Protein AF-0000000070461825 (afdb_homodimer)

pLDDT: mean 75.68, std 25.92, range [14.1, 98.44]

Foldseek 3Di:
DDPDDDDDPDDCVDDDDPDVDDDPPDDDPDDDDDDDDDDDDDDPDPPDDDDDDDPDDDDPDDDDDDDDDDDPDDDPDDDPPDPPPPPPDDPPPPQDVVLLVQLLVLLLCCLQPVPDDNCVSNVVRPPDDLVVNLVDADDLVSLQVVLQCLQPRGDLSSLLSVVLCCCASQVALVSLQVVVVLVVVPPDPPDDPVSVVSVVVLVVLVVQLVVLVVVQVCCVPPVPPNVVSVVSNVVSVVVNVVRNDTSVLVVLVSQQVSQLVPFHDHDPDTHHSLRSLLVSLVSLVVSLVVLVVPDDDCVPPVSSVCSSVSSVVVSVVSLVSNLVQLDLVQKDKDKDAPVPQDPVQLVLCQVFFDFDHDDDPVSVNCQDPPQPQKIKMFMAGNSGRNYGQKMWIKGFAQDADQAVCCRVPPDSPALDATAEIEGEGITGSGPSNPPRQNVLSHLVVVVVCLQPPPVPDHSHDYHHQWYKYWFFQQAQLVVLLVLLCQVVDPDPVSCVVVVDPDLADPVQFVLQLVVCQVPVVLLVDDDNVVSVPDTSSVSVSSNSVCLQPDLVNLVDQDDPSCVLSLLLSVCCQQQPDDDPQARPGPVSRSLQLSQWAFEEKHDQRDSPSSRCNRRNNIITMTIHNPVGRVVSNVCCVVRNSPDGHYHPRYDPVSPD/DDDDDPCPPDDPPPDDDDDPPPPVPPPDDDDDDDDDDDPDPPDPPDPPPDDDDPDDDDDDDDDDDDDDPDDPPPDPDPDPPPPPPPPPDPPPPPQDVVLLVQLLVLLVCCLQPVPDDPCVSNVVRPPDDLVVNLVDADDLVSLQVVLQCCQPRGDLSSLLSVVLCCCASQVALVSLQVVVVLPVVPPDPDDDPVSVVSVVVLVVLVVQLVVLVVVQVCCVPPVPPNVVSVVSNVVSVVVNVVRNDTSVLVVLVSQQVSQLVPFHDHDPDTHHSLRSLLVSLVSLVVSLVVLVVVDDDCVPPVSSVCSSVSSVVVSVVSLVSNLVQLDLVQKDKDKDAPVPQDPVQLVLCQVFFDFDHDDDPVSVNCQDPPQPQKIKMFMAGNSGRNYGQKMWIKGFAQDADQAVCCRVPPDRPALDATAEIEGEGITGSGPSNPPRQNVLSHLVVVVVCLQPPPVPDHSHDYHHQWYKYWFFQFAQLVVLLVLLCQVQDPDPVSCVVVVDPDLADPVQFVLQLVVCLVPVVLLVDDDSVVSVPDTSSVSVSSNSVCLQPDLVNLVDQDDPSCVLSLLLSVCCQQQPDDDPQARPGPVSRSLQLSQWAFEEKHDQRDSDSSRCNRRNNIITMTIHNPVGRVVSNVCCVVRNSPDGHYHPRYDCVSPD

Secondary structure (DSSP, 8-state):
-----------------GGG-S------------------------------------------------------------------------HHHHHHHHHHHHHHHHHHH--S-HHHHHHTSTT--HHHHTTSPPPHHHHHHHHHHHHHT--HHHHHHHHHHHHHHHSHHHHHHHHHHHHTTS----S-THHHHHHHHHHHHHHHHHHHHHHHHHHHHH-TTHHHHHHHHHHHHHHHHHHHS-HHHHHHHHHHHHHHHSPEEETTEEE-HHHHHHHHHHHHHHHHHHHHHS---TTT-HHHHHHHHHHHHHHHHHHHHHHHHT-GGGEEEEE-BTTTS-HHHHHHHHHH--SS---SHHHHHTTSBTSTTEEEEEEEETTEEEEEEEEEEEEEESS---SHHHHHT--TTS--B--EEEEEEEEES-GGGTTS--HHHHHHHHHHHHHHS---SSS-BS---EEEE-B--TTHHHHHHHHHHHHH-S-HHHHHHT----SS-HHHHHHHHHHHHH-GGGGT-S-HHHHHTS-HHHHHHHHHHHHHH-HHHHHSPPPGGGHHHHHHHHHIIIII-EETTEESSHHHHHHHHTT-EEEEEETTS--SHHHHHHHTT-EEEEE--TTTHHHHHHHHHHHGGGSPPB-TT--GGGG-/----------------------------------------------------------------------------------------------HHHHHHHHHHHHHHHHHHH--S-HHHHHHTSTT--HHHHTTSPPPHHHHHHHHHHHHHT--HHHHHHHHHHHHHHHSHHHHHHHHHHHHTTS----S-THHHHHHHHHHHHHHHHHHHHHHHHHHHHH-TTHHHHHHHHHHHHHHHHHHHS-HHHHHHHHHHHHHHHSPEEETTEEE-HHHHHHHHHHHHHHHHHHHHHS---TTT-HHHHHHHHHHHHHHHHHHHHHHHHT-GGGEEEEE-BTTTS-HHHHHHHHHH--SS---SHHHHHTTSBTSTTEEEEEEEETTEEEEEEEEEEEEEESS---SHHHHHT--TTS--B--EEEEEEEEES-GGGTTS--HHHHHHHHHHHHHHS---SSS-BS---EEEE-B--TTHHHHHHHHHHHHH-S-HHHHHHT----S--HHHHHHHHHHHHH-GGGGT-S-HHHHHTS-HHHHHHHHHHHHHH-HHHHHSPPPGGGHHHHHHHHHIIIII-EETTEESSHHHHHHHHTT-EEEEEETTS--SHHHHHHHTT-EEEEE--TTTHHHHHHHHHHHGGGSPPB-TT--GGGG-

InterPro domains:
  IPR007956 Malonyl-CoA decarboxylase, C-terminal [PF05292] (329-624)
  IPR038351 Malonyl-CoA decarboxylase, N-terminal domain superfamily [G3DSA:1.20.140.90] (115-327)
  IPR038917 Malonyl-CoA decarboxylase [PTHR28641] (127-640)
  IPR042303 Malonyl-CoA decarboxylase, C-terminal catalytic domain superfamily [G3DSA:3.40.630.150] (329-652)

Solvent-accessible surface area (backbone atoms only — not comparable to full-atom values): 74611 Å² total; per-residue (Å²): 140,82,90,76,93,85,81,90,76,81,74,91,77,75,78,80,73,48,57,80,63,74,86,73,75,80,75,79,80,79,76,86,81,85,89,83,89,82,88,87,79,88,73,88,78,82,76,86,83,82,85,86,80,87,79,81,76,84,78,83,80,87,80,82,87,78,84,86,79,80,76,84,78,74,84,71,77,75,81,74,81,77,79,73,79,73,77,75,73,80,75,79,76,75,54,62,45,56,43,53,54,47,50,52,52,33,50,52,47,37,29,73,68,54,84,52,53,74,65,63,48,49,64,79,45,85,85,71,49,61,72,56,53,69,72,46,80,77,51,61,68,56,50,50,51,51,50,44,42,54,73,72,66,44,53,72,67,26,49,50,43,47,50,46,49,42,48,69,66,24,31,29,39,60,45,41,20,50,50,42,40,60,44,69,50,55,86,74,82,70,82,62,80,65,42,69,45,27,42,48,49,52,51,49,44,52,48,49,36,53,50,25,51,50,46,38,60,49,34,53,72,69,74,67,64,49,65,57,31,52,50,46,32,57,49,31,52,53,50,40,55,60,48,68,45,40,45,38,58,57,50,50,51,48,41,28,29,47,17,61,75,49,57,41,77,49,91,95,40,69,37,37,15,64,56,46,52,30,51,49,44,37,52,47,55,53,48,43,59,53,49,66,68,49,85,64,56,56,89,79,38,53,65,71,42,46,43,50,58,50,50,51,52,48,48,55,54,48,50,55,52,51,45,63,71,57,32,71,62,42,47,44,81,41,78,45,31,65,92,74,49,54,65,69,50,53,50,49,50,41,74,30,34,69,80,68,67,48,89,44,71,68,58,48,47,63,43,14,26,81,35,51,52,22,35,25,36,30,31,23,38,75,92,37,75,76,46,60,46,34,40,38,34,33,41,50,28,70,54,86,69,60,30,52,63,64,67,71,59,58,69,67,82,56,66,47,67,26,30,17,38,32,42,56,37,77,29,59,52,44,74,38,48,65,89,50,85,57,60,57,58,47,55,56,50,48,53,50,48,51,56,62,45,63,57,63,84,61,65,39,51,55,69,49,80,39,40,32,29,44,37,73,42,72,52,47,39,61,50,49,42,56,54,39,52,48,70,60,41,86,50,64,65,63,40,58,71,56,72,58,80,76,88,69,53,74,67,50,28,52,50,44,44,52,50,36,68,77,39,30,60,77,39,68,36,92,49,68,70,65,54,72,76,46,50,27,59,51,45,52,40,36,27,48,48,32,36,70,75,33,73,66,46,45,72,49,77,81,59,75,86,47,45,70,60,52,51,27,54,47,44,39,46,58,59,69,37,63,49,96,48,26,34,52,38,65,61,56,32,50,43,35,49,53,8,28,20,50,18,34,78,23,78,66,11,35,74,48,58,68,39,28,43,17,32,66,7,36,23,34,28,37,30,49,48,81,92,41,23,66,36,39,20,51,46,22,71,70,54,23,40,79,66,71,52,71,33,91,69,36,67,68,71,41,77,104,137,92,77,92,75,86,75,76,78,79,85,81,82,81,86,68,86,45,62,78,66,67,86,69,75,79,76,80,74,84,76,86,79,86,78,87,81,82,83,74,85,77,82,81,84,81,81,80,82,81,82,87,81,78,84,81,85,82,75,88,80,81,83,78,88,77,85,80,84,75,77,83,75,79,75,79,74,76,78,78,76,77,77,70,79,71,76,75,74,80,75,79,77,75,54,61,47,53,44,53,55,47,48,52,50,34,49,51,47,38,30,72,66,54,85,53,53,74,65,65,48,50,64,80,44,83,85,72,49,63,72,58,54,70,74,48,78,78,52,62,67,57,49,50,50,51,50,44,41,56,72,72,68,44,52,73,68,25,49,50,44,48,51,47,48,42,48,69,66,24,30,30,39,60,46,42,19,50,53,42,37,61,43,68,52,58,84,74,80,70,84,62,80,65,41,68,45,26,45,49,49,52,52,46,45,52,48,48,35,53,50,24,52,49,46,38,59,49,33,53,72,71,72,66,63,49,66,56,32,53,51,45,31,57,48,30,52,53,50,42,56,60,48,68,44,42,44,38,58,59,51,50,51,47,41,28,30,47,17,62,75,49,56,42,75,48,91,94,39,70,36,37,15,64,55,46,52,30,51,50,44,36,50,45,55,52,48,43,58,53,47,66,68,49,84,63,57,58,88,78,37,53,65,69,42,46,42,50,58,51,51,50,51,50,48,56,53,46,50,55,53,49,45,64,70,57,33,70,62,41,47,43,82,41,76,45,32,64,91,75,50,56,67,69,48,52,50,50,50,40,73,31,35,71,82,69,67,46,89,43,69,68,57,47,48,63,43,14,26,81,33,54,54,21,35,26,37,29,32,23,38,75,92,36,75,78,48,60,46,33,40,39,35,32,42,50,27,69,55,86,69,58,32,51,62,64,65,71,59,58,68,67,82,55,65,46,67,27,30,18,39,32,42,57,36,76,30,60,52,44,74,40,48,66,91,50,84,57,60,58,55,49,53,57,49,48,53,51,47,51,55,64,46,60,55,62,84,63,66,41,53,55,68,48,79,39,41,32,29,44,36,72,43,71,54,48,40,62,51,49,43,55,53,39,53,46,70,60,42,85,49,62,67,61,42,58,72,57,71,57,80,77,88,67,53,73,68,50,27,52,49,44,43,52,50,37,67,75,40,32,59,76,38,68,36,92,48,66,70,66,54,72,76,45,51,28,58,51,43,52,39,37,28,48,49,31,37,69,74,32,72,66,46,46,70,49,75,81,62,74,86,49,44,68,60,53,50,26,53,48,43,38,45,59,61,69,39,63,47,96,48,26,34,53,37,65,61,55,31,51,44,35,50,53,9,28,20,51,18,33,78,24,81,68,11,36,75,49,57,66,39,27,44,18,32,68,7,36,24,34,29,39,30,50,47,80,91,41,23,64,36,38,20,50,47,22,72,70,55,23,41,77,66,72,53,70,32,91,68,34,65,68,70,42,78,105

Structure (mmCIF, N/CA/C/O backbone):
data_AF-0000000070461825-model_v1
#
loop_
_entity.id
_entity.type
_entity.pdbx_description
1 polymer 'Malonyl-CoA decarboxylase C-terminal domain-containing protein'
#
loop_
_atom_site.group_PDB
_atom_site.id
_atom_site.type_symbol
_atom_site.label_atom_id
_atom_site.label_alt_id
_atom_site.label_comp_id
_atom_site.label_asym_id
_atom_site.label_entity_id
_atom_site.label_seq_id
_atom_site.pdbx_PDB_ins_code
_atom_site.Cartn_x
_atom_site.Cartn_y
_atom_site.Cartn_z
_atom_site.occupancy
_atom_site.B_iso_or_equiv
_atom_site.auth_seq_id
_atom_site.auth_comp_id
_atom_site.auth_asym_id
_atom_site.auth_atom_id
_atom_site.pdbx_PDB_model_num
ATOM 1 N N . MET A 1 1 ? -54.438 -31.953 8.93 1 18.8 1 MET A N 1
ATOM 2 C CA . MET A 1 1 ? -54.906 -31.188 7.77 1 18.8 1 MET A CA 1
ATOM 3 C C . MET A 1 1 ? -53.906 -30.094 7.426 1 18.8 1 MET A C 1
ATOM 5 O O . MET A 1 1 ? -53.469 -29.328 8.305 1 18.8 1 MET A O 1
ATOM 9 N N . ASP A 1 2 ? -53.188 -30.125 6.23 1 19.97 2 ASP A N 1
ATOM 10 C CA . ASP A 1 2 ? -51.938 -30.312 5.527 1 19.97 2 ASP A CA 1
ATOM 11 C C . ASP A 1 2 ? -51.438 -28.984 4.941 1 19.97 2 ASP A C 1
ATOM 13 O O . ASP A 1 2 ? -52.094 -28.406 4.066 1 19.97 2 ASP A O 1
ATOM 17 N N . PRO A 1 3 ? -51.094 -28.016 5.887 1 20.28 3 PRO A N 1
ATOM 18 C CA . PRO A 1 3 ? -50.625 -26.625 5.891 1 20.28 3 PRO A CA 1
ATOM 19 C C . PRO A 1 3 ? -49.594 -26.344 4.785 1 20.28 3 PRO A C 1
ATOM 21 O O . PRO A 1 3 ? -48.438 -26.75 4.891 1 20.28 3 PRO A O 1
ATOM 24 N N . LYS A 1 4 ? -49.938 -26.203 3.48 1 18.14 4 LYS A N 1
ATOM 25 C CA . LYS A 1 4 ? -49.875 -26.234 2.023 1 18.14 4 LYS A CA 1
ATOM 26 C C . LYS A 1 4 ? -48.812 -25.25 1.505 1 18.14 4 LYS A C 1
ATOM 28 O O . LYS A 1 4 ? -48.406 -24.344 2.229 1 18.14 4 LYS A O 1
ATOM 33 N N . ARG A 1 5 ? -49.062 -24.453 0.241 1 17.14 5 ARG A N 1
ATOM 34 C CA . ARG A 1 5 ? -48.469 -24.516 -1.097 1 17.14 5 ARG A CA 1
ATOM 35 C C . ARG A 1 5 ? -47.438 -23.438 -1.289 1 17.14 5 ARG A C 1
ATOM 37 O O . ARG A 1 5 ? -47.25 -22.562 -0.439 1 17.14 5 ARG A O 1
ATOM 44 N N . LEU A 1 6 ? -47.5 -22.547 -2.516 1 16.53 6 LEU A N 1
ATOM 45 C CA . LEU A 1 6 ? -46.906 -22.312 -3.82 1 16.53 6 LEU A CA 1
ATOM 46 C C . LEU A 1 6 ? -46.062 -21.047 -3.801 1 16.53 6 LEU A C 1
ATOM 48 O O . LEU A 1 6 ? -44.875 -21.062 -4.203 1 16.53 6 LEU A O 1
ATOM 52 N N . LEU A 1 7 ? -46.531 -19.781 -4.285 1 16.67 7 LEU A N 1
ATOM 53 C CA . LEU A 1 7 ? -46.312 -19.266 -5.629 1 16.67 7 LEU A CA 1
ATOM 54 C C . LEU A 1 7 ? -45.188 -18.219 -5.629 1 16.67 7 LEU A C 1
ATOM 56 O O . LEU A 1 7 ? -44.312 -18.25 -6.477 1 16.67 7 LEU A O 1
ATOM 60 N N . LEU A 1 8 ? -45.344 -16.922 -5.129 1 17.31 8 LEU A N 1
ATOM 61 C CA . LEU A 1 8 ? -45.406 -15.656 -5.867 1 17.31 8 LEU A CA 1
ATOM 62 C C . LEU A 1 8 ? -44.062 -14.969 -5.91 1 17.31 8 LEU A C 1
ATOM 64 O O . LEU A 1 8 ? -43.5 -14.625 -4.863 1 17.31 8 LEU A O 1
ATOM 68 N N . LEU A 1 9 ? -43.25 -15.102 -7.016 1 18.48 9 LEU A N 1
ATOM 69 C CA . LEU A 1 9 ? -41.938 -14.836 -7.574 1 18.48 9 LEU A CA 1
ATOM 70 C C . LEU A 1 9 ? -41.688 -13.336 -7.719 1 18.48 9 LEU A C 1
ATOM 72 O O . LEU A 1 9 ? -40.625 -12.906 -8.195 1 18.48 9 LEU A O 1
ATOM 76 N N . HIS A 1 10 ? -42.5 -12.344 -7.371 1 16.84 10 HIS A N 1
ATOM 77 C CA . HIS A 1 10 ? -42.5 -11.188 -8.258 1 16.84 10 HIS A CA 1
ATOM 78 C C . HIS A 1 10 ? -41.125 -10.57 -8.367 1 16.84 10 HIS A C 1
ATOM 80 O O . HIS A 1 10 ? -40.281 -10.75 -7.484 1 16.84 10 HIS A O 1
ATOM 86 N N . PRO A 1 11 ? -40.844 -9.555 -9.555 1 19.19 11 PRO A N 1
ATOM 87 C CA . PRO A 1 11 ? -39.938 -8.969 -10.531 1 19.19 11 PRO A CA 1
ATOM 88 C C . PRO A 1 11 ? -39.031 -7.875 -9.922 1 19.19 11 PRO A C 1
ATOM 90 O O . PRO A 1 11 ? -38.375 -7.152 -10.648 1 19.19 11 PRO A O 1
ATOM 93 N N . HIS A 1 12 ? -38.938 -7.684 -8.75 1 17.36 12 HIS A N 1
ATOM 94 C CA . HIS A 1 12 ? -38.438 -6.367 -8.367 1 17.36 12 HIS A CA 1
ATOM 95 C C . HIS A 1 12 ? -37 -6.141 -8.891 1 17.36 12 HIS A C 1
ATOM 97 O O . HIS A 1 12 ? -36.062 -6.711 -8.359 1 17.36 12 HIS A O 1
ATOM 103 N N . SER A 1 13 ? -36.75 -5.848 -10.336 1 17.33 13 SER A N 1
ATOM 104 C CA . SER A 1 13 ? -35.844 -5.516 -11.43 1 17.33 13 SER A CA 1
ATOM 105 C C . SER A 1 13 ? -35.062 -4.25 -11.133 1 17.33 13 SER A C 1
ATOM 107 O O . SER A 1 13 ? -35.375 -3.174 -11.641 1 17.33 13 SER A O 1
ATOM 109 N N . GLN A 1 14 ? -34.688 -3.996 -9.977 1 17.2 14 GLN A N 1
ATOM 110 C CA . GLN A 1 14 ? -34.25 -2.68 -9.531 1 17.2 14 GLN A CA 1
ATOM 111 C C . GLN A 1 14 ? -33.062 -2.184 -10.367 1 17.2 14 GLN A C 1
ATOM 113 O O . GLN A 1 14 ? -32.281 -2.986 -10.891 1 17.2 14 GLN A O 1
ATOM 118 N N . ARG A 1 15 ? -32.812 -0.763 -10.508 1 16.83 15 ARG A N 1
ATOM 119 C CA . ARG A 1 15 ? -32.312 0.4 -11.242 1 16.83 15 ARG A CA 1
ATOM 120 C C . ARG A 1 15 ? -30.797 0.495 -11.164 1 16.83 15 ARG A C 1
ATOM 122 O O . ARG A 1 15 ? -30.25 0.743 -10.094 1 16.83 15 ARG A O 1
ATOM 129 N N . ARG A 1 16 ? -29.969 -0.234 -12.062 1 16.91 16 ARG A N 1
ATOM 130 C CA . ARG A 1 16 ? -28.641 -0.711 -12.445 1 16.91 16 ARG A CA 1
ATOM 131 C C . ARG A 1 16 ? -27.672 0.45 -12.617 1 16.91 16 ARG A C 1
ATOM 133 O O . ARG A 1 16 ? -26.609 0.476 -11.992 1 16.91 16 ARG A O 1
ATOM 140 N N . LEU A 1 17 ? -27.406 0.872 -13.938 1 18.5 17 LEU A N 1
ATOM 141 C CA . LEU A 1 17 ? -26.391 0.966 -14.977 1 18.5 17 LEU A CA 1
ATOM 142 C C . LEU A 1 17 ? -26 2.42 -15.227 1 18.5 17 LEU A C 1
ATOM 144 O O . LEU A 1 17 ? -25.234 2.711 -16.141 1 18.5 17 LEU A O 1
ATOM 148 N N . GLY A 1 18 ? -26.375 3.465 -14.688 1 19.19 18 GLY A N 1
ATOM 149 C CA . GLY A 1 18 ? -26.562 4.617 -15.562 1 19.19 18 GLY A CA 1
ATOM 150 C C . GLY A 1 18 ? -25.25 5.156 -16.125 1 19.19 18 GLY A C 1
ATOM 151 O O . GLY A 1 18 ? -25.188 5.543 -17.297 1 19.19 18 GLY A O 1
ATOM 152 N N . VAL A 1 19 ? -24.172 5.508 -15.383 1 19.25 19 VAL A N 1
ATOM 153 C CA . VAL A 1 19 ? -23.5 6.715 -15.828 1 19.25 19 VAL A CA 1
ATOM 154 C C . VAL A 1 19 ? -22.516 6.367 -16.953 1 19.25 19 VAL A C 1
ATOM 156 O O . VAL A 1 19 ? -21.875 7.254 -17.516 1 19.25 19 VAL A O 1
ATOM 159 N N . VAL A 1 20 ? -22.156 5.102 -17.266 1 20.88 20 VAL A N 1
ATOM 160 C CA . VAL A 1 20 ? -21.109 4.863 -18.266 1 20.88 20 VAL A CA 1
ATOM 161 C C . VAL A 1 20 ? -21.625 5.273 -19.641 1 20.88 20 VAL A C 1
ATOM 163 O O . VAL A 1 20 ? -21.031 4.91 -20.656 1 20.88 20 VAL A O 1
ATOM 166 N N . ILE A 1 21 ? -22.703 5.945 -19.844 1 20.19 21 ILE A N 1
ATOM 167 C CA . ILE A 1 21 ? -23.422 5.723 -21.094 1 20.19 21 ILE A CA 1
ATOM 168 C C . ILE A 1 21 ? -22.609 6.242 -22.266 1 20.19 21 ILE A C 1
ATOM 170 O O . ILE A 1 21 ? -22.516 5.586 -23.312 1 20.19 21 ILE A O 1
ATOM 174 N N . LYS A 1 22 ? -22.172 7.516 -22.344 1 18.56 22 LYS A N 1
ATOM 175 C CA . LYS A 1 22 ? -22.562 8.18 -23.594 1 18.56 22 LYS A CA 1
ATOM 176 C C . LYS A 1 22 ? -21.656 7.766 -24.734 1 18.56 22 LYS A C 1
ATOM 178 O O . LYS A 1 22 ? -22.125 7.512 -25.844 1 18.56 22 LYS A O 1
ATOM 183 N N . HIS A 1 23 ? -20.297 8.102 -24.844 1 18.09 23 HIS A N 1
ATOM 184 C CA . HIS A 1 23 ? -19.781 8.648 -26.094 1 18.09 23 HIS A CA 1
ATOM 185 C C . HIS A 1 23 ? -19.391 7.539 -27.062 1 18.09 23 HIS A C 1
ATOM 187 O O . HIS A 1 23 ? -18.281 6.992 -26.969 1 18.09 23 HIS A O 1
ATOM 193 N N . LEU A 1 24 ? -20.219 6.555 -27.312 1 18.52 24 LEU A N 1
ATOM 194 C CA . LEU A 1 24 ? -19.859 5.512 -28.266 1 18.52 24 LEU A CA 1
ATOM 195 C C . LEU A 1 24 ? -19.672 6.098 -29.672 1 18.52 24 LEU A C 1
ATOM 197 O O . LEU A 1 24 ? -20.656 6.387 -30.359 1 18.52 24 LEU A O 1
ATOM 201 N N . CYS A 1 25 ? -18.859 7.176 -29.797 1 17.88 25 CYS A N 1
ATOM 202 C CA . CYS A 1 25 ? -18.875 7.695 -31.156 1 17.88 25 CYS A CA 1
ATOM 203 C C . CYS A 1 25 ? -18.406 6.637 -32.156 1 17.88 25 CYS A C 1
ATOM 205 O O . CYS A 1 25 ? -17.484 5.867 -31.859 1 17.88 25 CYS A O 1
ATOM 207 N N . PHE A 1 26 ? -19.172 6.34 -33.188 1 17.94 26 PHE A N 1
ATOM 208 C CA . PHE A 1 26 ? -19.25 5.414 -34.344 1 17.94 26 PHE A CA 1
ATOM 209 C C . PHE A 1 26 ? -18.109 5.648 -35.312 1 17.94 26 PHE A C 1
ATOM 211 O O . PHE A 1 26 ? -18.094 6.668 -36 1 17.94 26 PHE A O 1
ATOM 218 N N . PHE A 1 27 ? -16.844 5.379 -34.875 1 17.78 27 PHE A N 1
ATOM 219 C CA . PHE A 1 27 ? -15.875 5.625 -35.938 1 17.78 27 PHE A CA 1
ATOM 220 C C . PHE A 1 27 ? -16.156 4.73 -37.156 1 17.78 27 PHE A C 1
ATOM 222 O O . PHE A 1 27 ? -16.516 3.562 -37 1 17.78 27 PHE A O 1
ATOM 229 N N . PRO A 1 28 ? -16.438 5.285 -38.25 1 17.19 28 PRO A N 1
ATOM 230 C CA . PRO A 1 28 ? -16.688 4.59 -39.5 1 17.19 28 PRO A CA 1
ATOM 231 C C . PRO A 1 28 ? -15.477 3.768 -39.969 1 17.19 28 PRO A C 1
ATOM 233 O O . PRO A 1 28 ? -14.336 4.102 -39.656 1 17.19 28 PRO A O 1
ATOM 236 N N . LEU A 1 29 ? -15.617 2.449 -40.125 1 16.81 29 LEU A N 1
ATOM 237 C CA . LEU A 1 29 ? -14.836 1.3 -40.562 1 16.81 29 LEU A CA 1
ATOM 238 C C . LEU A 1 29 ? -14.273 1.522 -41.969 1 16.81 29 LEU A C 1
ATOM 240 O O . LEU A 1 29 ? -15.016 1.456 -42.938 1 16.81 29 LEU A O 1
ATOM 244 N N . SER A 1 30 ? -13.531 2.607 -42.188 1 16.61 30 SER A N 1
ATOM 245 C CA . SER A 1 30 ? -13.273 2.51 -43.625 1 16.61 30 SER A CA 1
ATOM 246 C C . SER A 1 30 ? -12.422 1.286 -43.938 1 16.61 30 SER A C 1
ATOM 248 O O . SER A 1 30 ? -11.68 0.795 -43.094 1 16.61 30 SER A O 1
ATOM 250 N N . HIS A 1 31 ? -12.438 0.623 -45.188 1 16.12 31 HIS A N 1
ATOM 251 C CA . HIS A 1 31 ? -12.266 -0.608 -45.938 1 16.12 31 HIS A CA 1
ATOM 252 C C . HIS A 1 31 ? -10.789 -0.875 -46.219 1 16.12 31 HIS A C 1
ATOM 254 O O . HIS A 1 31 ? -10.406 -2.018 -46.5 1 16.12 31 HIS A O 1
ATOM 260 N N . HIS A 1 32 ? -9.766 -0.005 -46.25 1 16.94 32 HIS A N 1
ATOM 261 C CA . HIS A 1 32 ? -9.062 -0.322 -47.469 1 16.94 32 HIS A CA 1
ATOM 262 C C . HIS A 1 32 ? -8.25 -1.604 -47.344 1 16.94 32 HIS A C 1
ATOM 264 O O . HIS A 1 32 ? -7.879 -1.992 -46.219 1 16.94 32 HIS A O 1
ATOM 270 N N . ASP A 1 33 ? -7.613 -2.225 -48.438 1 15.76 33 ASP A N 1
ATOM 271 C CA . ASP A 1 33 ? -7.328 -3.459 -49.156 1 15.76 33 ASP A CA 1
ATOM 272 C C . ASP A 1 33 ? -5.973 -4.031 -48.75 1 15.76 33 ASP A C 1
ATOM 274 O O . ASP A 1 33 ? -5.836 -5.238 -48.562 1 15.76 33 ASP A O 1
ATOM 278 N N . HIS A 1 34 ? -4.758 -3.328 -48.812 1 16.48 34 HIS A N 1
ATOM 279 C CA . HIS A 1 34 ? -3.883 -3.979 -49.781 1 16.48 34 HIS A CA 1
ATOM 280 C C . HIS A 1 34 ? -3.152 -5.164 -49.156 1 16.48 34 HIS A C 1
ATOM 282 O O . HIS A 1 34 ? -3.082 -5.281 -47.938 1 16.48 34 HIS A O 1
ATOM 288 N N . HIS A 1 35 ? -1.81 -5.445 -49.594 1 16.3 35 HIS A N 1
ATOM 289 C CA . HIS A 1 35 ? -1.124 -6.547 -50.25 1 16.3 35 HIS A CA 1
ATOM 290 C C . HIS A 1 35 ? -0.319 -7.375 -49.25 1 16.3 35 HIS A C 1
ATOM 292 O O . HIS A 1 35 ? -0.085 -6.941 -48.125 1 16.3 35 HIS A O 1
ATOM 298 N N . HIS A 1 36 ? 0.952 -7.918 -49.594 1 16.06 36 HIS A N 1
ATOM 299 C CA . HIS A 1 36 ? 1.448 -9.258 -49.906 1 16.06 36 HIS A CA 1
ATOM 300 C C . HIS A 1 36 ? 2.328 -9.781 -48.781 1 16.06 36 HIS A C 1
ATOM 302 O O . HIS A 1 36 ? 2.129 -10.898 -48.281 1 16.06 36 HIS A O 1
ATOM 308 N N . GLN A 1 37 ? 3.656 -9.273 -48.469 1 16.58 37 GLN A N 1
ATOM 309 C CA . GLN A 1 37 ? 4.727 -10.211 -48.812 1 16.58 37 GLN A CA 1
ATOM 310 C C . GLN A 1 37 ? 5.094 -11.07 -47.594 1 16.58 37 GLN A C 1
ATOM 312 O O . GLN A 1 37 ? 4.867 -10.672 -46.469 1 16.58 37 GLN A O 1
ATOM 317 N N . GLU A 1 38 ? 6.008 -12.211 -47.688 1 15.72 38 GLU A N 1
ATOM 318 C CA . GLU A 1 38 ? 6.273 -13.617 -47.375 1 15.72 38 GLU A CA 1
ATOM 319 C C . GLU A 1 38 ? 7.215 -13.75 -46.188 1 15.72 38 GLU A C 1
ATOM 321 O O . GLU A 1 38 ? 7.137 -14.727 -45.438 1 15.72 38 GLU A O 1
ATOM 326 N N . LYS A 1 39 ? 8.188 -12.859 -45.781 1 17.55 39 LYS A N 1
ATOM 327 C CA . LYS A 1 39 ? 9.461 -13.562 -45.625 1 17.55 39 LYS A CA 1
ATOM 328 C C . LYS A 1 39 ? 9.484 -14.422 -44.375 1 17.55 39 LYS A C 1
ATOM 330 O O . LYS A 1 39 ? 8.789 -14.133 -43.406 1 17.55 39 LYS A O 1
ATOM 335 N N . LYS A 1 40 ? 10.578 -15.305 -44.156 1 16.81 40 LYS A N 1
ATOM 336 C CA . LYS A 1 40 ? 11.117 -16.625 -43.812 1 16.81 40 LYS A CA 1
ATOM 337 C C . LYS A 1 40 ? 11.5 -16.688 -42.344 1 16.81 40 LYS A C 1
ATOM 339 O O . LYS A 1 40 ? 11.867 -15.68 -41.75 1 16.81 40 LYS A O 1
ATOM 344 N N . ASN A 1 41 ? 11.453 -17.906 -41.688 1 15.12 41 ASN A N 1
ATOM 345 C CA . ASN A 1 41 ? 11.227 -18.703 -40.469 1 15.12 41 ASN A CA 1
ATOM 346 C C . ASN A 1 41 ? 12.484 -18.797 -39.625 1 15.12 41 ASN A C 1
ATOM 348 O O . ASN A 1 41 ? 12.445 -19.297 -38.5 1 15.12 41 ASN A O 1
ATOM 352 N N . TYR A 1 42 ? 13.852 -18.453 -39.875 1 16.56 42 TYR A N 1
ATOM 353 C CA . TYR A 1 42 ? 14.742 -19.547 -39.469 1 16.56 42 TYR A CA 1
ATOM 354 C C . TYR A 1 42 ? 15.047 -19.484 -38 1 16.56 42 TYR A C 1
ATOM 356 O O . TYR A 1 42 ? 15.25 -18.406 -37.438 1 16.56 42 TYR A O 1
ATOM 364 N N . PHE A 1 43 ? 14.812 -20.625 -37.094 1 16.14 43 PHE A N 1
ATOM 365 C CA . PHE A 1 43 ? 14.711 -21.047 -35.688 1 16.14 43 PHE A CA 1
ATOM 366 C C . PHE A 1 43 ? 16.094 -21.203 -35.062 1 16.14 43 PHE A C 1
ATOM 368 O O . PHE A 1 43 ? 16.219 -21.656 -33.938 1 16.14 43 PHE A O 1
ATOM 375 N N . LYS A 1 44 ? 17.25 -20.547 -35.25 1 17.19 44 LYS A N 1
ATOM 376 C CA . LYS A 1 44 ? 18.422 -21.266 -34.812 1 17.19 44 LYS A CA 1
ATOM 377 C C . LYS A 1 44 ? 18.484 -21.297 -33.281 1 17.19 44 LYS A C 1
ATOM 379 O O . LYS A 1 44 ? 18.328 -20.266 -32.625 1 17.19 44 LYS A O 1
ATOM 384 N N . LYS A 1 45 ? 18.5 -22.516 -32.531 1 16.91 45 LYS A N 1
ATOM 385 C CA . LYS A 1 45 ? 18.406 -23.219 -31.266 1 16.91 45 LYS A CA 1
ATOM 386 C C . LYS A 1 45 ? 19.656 -22.984 -30.422 1 16.91 45 LYS A C 1
ATOM 388 O O . LYS A 1 45 ? 20.703 -23.594 -30.672 1 16.91 45 LYS A O 1
ATOM 393 N N . ILE A 1 46 ? 20.188 -21.766 -30.141 1 16.48 46 ILE A N 1
ATOM 394 C CA . ILE A 1 46 ? 21.531 -21.828 -29.562 1 16.48 46 ILE A CA 1
ATOM 395 C C . ILE A 1 46 ? 21.438 -22.375 -28.141 1 16.48 46 ILE A C 1
ATOM 397 O O . ILE A 1 46 ? 20.734 -21.812 -27.297 1 16.48 46 ILE A O 1
ATOM 401 N N . HIS A 1 47 ? 21.859 -23.672 -27.766 1 15.95 47 HIS A N 1
ATOM 402 C CA . HIS A 1 47 ? 21.828 -24.562 -26.609 1 15.95 47 HIS A CA 1
ATOM 403 C C . HIS A 1 47 ? 22.875 -24.172 -25.594 1 15.95 47 HIS A C 1
ATOM 405 O O . HIS A 1 47 ? 23.094 -24.906 -24.609 1 15.95 47 HIS A O 1
ATOM 411 N N . THR A 1 48 ? 23.312 -23 -25.328 1 16.73 48 THR A N 1
ATOM 412 C CA . THR A 1 48 ? 24.578 -22.984 -24.609 1 16.73 48 THR A CA 1
ATOM 413 C C . THR A 1 48 ? 24.422 -23.562 -23.203 1 16.73 48 THR A C 1
ATOM 415 O O . THR A 1 48 ? 23.344 -23.438 -22.609 1 16.73 48 THR A O 1
ATOM 418 N N . ALA A 1 49 ? 25.562 -24.297 -22.594 1 16.27 49 ALA A N 1
ATOM 419 C CA . ALA A 1 49 ? 26.016 -25.281 -21.625 1 16.27 49 ALA A CA 1
ATOM 420 C C . ALA A 1 49 ? 26.062 -24.703 -20.219 1 16.27 49 ALA A C 1
ATOM 422 O O . ALA A 1 49 ? 26.312 -23.5 -20.047 1 16.27 49 ALA A O 1
ATOM 423 N N . LEU A 1 50 ? 25.625 -25.453 -19.109 1 16.19 50 LEU A N 1
ATOM 424 C CA . LEU A 1 50 ? 25.203 -25.438 -17.703 1 16.19 50 LEU A CA 1
ATOM 425 C C . LEU A 1 50 ? 26.406 -25.359 -16.781 1 16.19 50 LEU A C 1
ATOM 427 O O . LEU A 1 50 ? 26.984 -26.391 -16.422 1 16.19 50 LEU A O 1
ATOM 431 N N . PRO A 1 51 ? 27.422 -24.422 -16.891 1 16.33 51 PRO A N 1
ATOM 432 C CA . PRO A 1 51 ? 28.562 -24.828 -16.062 1 16.33 51 PRO A CA 1
ATOM 433 C C . PRO A 1 51 ? 28.219 -24.875 -14.578 1 16.33 51 PRO A C 1
ATOM 435 O O . PRO A 1 51 ? 27.359 -24.125 -14.109 1 16.33 51 PRO A O 1
ATOM 438 N N . LEU A 1 52 ? 28.688 -25.984 -13.859 1 15.2 52 LEU A N 1
ATOM 439 C CA . LEU A 1 52 ? 28.531 -26.656 -12.578 1 15.2 52 LEU A CA 1
ATOM 440 C C . LEU A 1 52 ? 29.062 -25.797 -11.438 1 15.2 52 LEU A C 1
ATOM 442 O O . LEU A 1 52 ? 29.812 -24.859 -11.664 1 15.2 52 LEU A O 1
ATOM 446 N N . ALA A 1 53 ? 29.531 -26.391 -10.219 1 15.78 53 ALA A N 1
ATOM 447 C CA . ALA A 1 53 ? 29.172 -26.594 -8.82 1 15.78 53 ALA A CA 1
ATOM 448 C C . ALA A 1 53 ? 30.125 -25.828 -7.895 1 15.78 53 ALA A C 1
ATOM 450 O O . ALA A 1 53 ? 29.688 -25.219 -6.91 1 15.78 53 ALA A O 1
ATOM 451 N N . HIS A 1 54 ? 31.531 -25.734 -7.965 1 16.27 54 HIS A N 1
ATOM 452 C CA . HIS A 1 54 ? 32.188 -26.219 -6.758 1 16.27 54 HIS A CA 1
ATOM 453 C C . HIS A 1 54 ? 32.344 -25.109 -5.719 1 16.27 54 HIS A C 1
ATOM 455 O O . HIS A 1 54 ? 32.719 -23.984 -6.055 1 16.27 54 HIS A O 1
ATOM 461 N N . TYR A 1 55 ? 31.719 -25.25 -4.477 1 15.85 55 TYR A N 1
ATOM 462 C CA . TYR A 1 55 ? 31.438 -24.5 -3.256 1 15.85 55 TYR A CA 1
ATOM 463 C C . TYR A 1 55 ? 32.719 -24.359 -2.41 1 15.85 55 TYR A C 1
ATOM 465 O O . TYR A 1 55 ? 32.906 -25.125 -1.463 1 15.85 55 TYR A O 1
ATOM 473 N N . SER A 1 56 ? 33.938 -24.047 -3.002 1 15.53 56 SER A N 1
ATOM 474 C CA . SER A 1 56 ? 35.031 -24.234 -2.049 1 15.53 56 SER A CA 1
ATOM 475 C C . SER A 1 56 ? 34.906 -23.281 -0.871 1 15.53 56 SER A C 1
ATOM 477 O O . SER A 1 56 ? 34.312 -22.203 -0.999 1 15.53 56 SER A O 1
ATOM 479 N N . GLY A 1 57 ? 35.312 -23.688 0.447 1 16.16 57 GLY A N 1
ATOM 480 C CA . GLY A 1 57 ? 35.25 -23.609 1.897 1 16.16 57 GLY A CA 1
ATOM 481 C C . GLY A 1 57 ? 36.156 -22.516 2.467 1 16.16 57 GLY A C 1
ATOM 482 O O . GLY A 1 57 ? 36.25 -22.375 3.686 1 16.16 57 GLY A O 1
ATOM 483 N N . MET A 1 58 ? 36.75 -21.562 1.625 1 15.27 58 MET A N 1
ATOM 484 C CA . MET A 1 58 ? 37.969 -21.125 2.273 1 15.27 58 MET A CA 1
ATOM 485 C C . MET A 1 58 ? 37.688 -20.422 3.59 1 15.27 58 MET A C 1
ATOM 487 O O . MET A 1 58 ? 36.594 -19.828 3.752 1 15.27 58 MET A O 1
ATOM 491 N N . ASN A 1 59 ? 38.719 -20.562 4.539 1 15.42 59 ASN A N 1
ATOM 492 C CA . ASN A 1 59 ? 39.125 -20.516 5.941 1 15.42 59 ASN A CA 1
ATOM 493 C C . ASN A 1 59 ? 39.438 -19.094 6.398 1 15.42 59 ASN A C 1
ATOM 495 O O . ASN A 1 59 ? 40.344 -18.438 5.891 1 15.42 59 ASN A O 1
ATOM 499 N N . VAL A 1 60 ? 38.469 -18.281 6.551 1 15.69 60 VAL A N 1
ATOM 500 C CA . VAL A 1 60 ? 38.719 -16.875 6.902 1 15.69 60 VAL A CA 1
ATOM 501 C C . VAL A 1 60 ? 39.344 -16.797 8.281 1 15.69 60 VAL A C 1
ATOM 503 O O . VAL A 1 60 ? 38.781 -17.25 9.273 1 15.69 60 VAL A O 1
ATOM 506 N N . SER A 1 61 ? 40.688 -16.734 8.18 1 14.76 61 SER A N 1
ATOM 507 C CA . SER A 1 61 ? 41.625 -16.625 9.312 1 14.76 61 SER A CA 1
ATOM 508 C C . SER A 1 61 ? 41.281 -15.414 10.172 1 14.76 61 SER A C 1
ATOM 510 O O . SER A 1 61 ? 40.594 -14.5 9.734 1 14.76 61 SER A O 1
ATOM 512 N N . GLY A 1 62 ? 42.188 -15.258 11.211 1 14.98 62 GLY A N 1
ATOM 513 C CA . GLY A 1 62 ? 42.281 -14.992 12.641 1 14.98 62 GLY A CA 1
ATOM 514 C C . GLY A 1 62 ? 42.344 -13.508 12.961 1 14.98 62 GLY A C 1
ATOM 515 O O . GLY A 1 62 ? 42.5 -12.68 12.062 1 14.98 62 GLY A O 1
ATOM 516 N N . PHE A 1 63 ? 42.812 -13.133 14.203 1 16.22 63 PHE A N 1
ATOM 517 C CA . PHE A 1 63 ? 42.5 -12.398 15.422 1 16.22 63 PHE A CA 1
ATOM 518 C C . PHE A 1 63 ? 43.344 -11.133 15.531 1 16.22 63 PHE A C 1
ATOM 520 O O . PHE A 1 63 ? 43.031 -10.242 16.328 1 16.22 63 PHE A O 1
ATOM 527 N N . SER A 1 64 ? 44.312 -10.758 14.617 1 14.1 64 SER A N 1
ATOM 528 C CA . SER A 1 64 ? 45.406 -10.25 15.461 1 14.1 64 SER A CA 1
ATOM 529 C C . SER A 1 64 ? 44.969 -8.969 16.172 1 14.1 64 SER A C 1
ATOM 531 O O . SER A 1 64 ? 44 -8.32 15.781 1 14.1 64 SER A O 1
ATOM 533 N N . SER A 1 65 ? 46.094 -8.305 16.781 1 14.73 65 SER A N 1
ATOM 534 C CA . SER A 1 65 ? 46.594 -7.77 18.047 1 14.73 65 SER A CA 1
ATOM 535 C C . SER A 1 65 ? 46.219 -6.297 18.203 1 14.73 65 SER A C 1
ATOM 537 O O . SER A 1 65 ? 45.75 -5.668 17.266 1 14.73 65 SER A O 1
ATOM 539 N N . GLY A 1 66 ? 47.156 -5.48 18.703 1 14.75 66 GLY A N 1
ATOM 540 C CA . GLY A 1 66 ? 47.406 -4.746 19.922 1 14.75 66 GLY A CA 1
ATOM 541 C C . GLY A 1 66 ? 47.25 -3.244 19.766 1 14.75 66 GLY A C 1
ATOM 542 O O . GLY A 1 66 ? 46.969 -2.535 20.734 1 14.75 66 GLY A O 1
ATOM 543 N N . ARG A 1 67 ? 47.594 -2.602 18.609 1 14.43 67 ARG A N 1
ATOM 544 C CA . ARG A 1 67 ? 48.531 -1.537 18.906 1 14.43 67 ARG A CA 1
ATOM 545 C C . ARG A 1 67 ? 47.875 -0.385 19.641 1 14.43 67 ARG A C 1
ATOM 547 O O . ARG A 1 67 ? 46.625 -0.233 19.562 1 14.43 67 ARG A O 1
ATOM 554 N N . SER A 1 68 ? 48.75 0.681 19.938 1 14.95 68 SER A N 1
ATOM 555 C CA . SER A 1 68 ? 49.188 1.635 20.953 1 14.95 68 SER A CA 1
ATOM 556 C C . SER A 1 68 ? 48.375 2.916 20.922 1 14.95 68 SER A C 1
ATOM 558 O O . SER A 1 68 ? 47.75 3.229 19.891 1 14.95 68 SER A O 1
ATOM 560 N N . PHE A 1 69 ? 48.344 3.602 22.062 1 15.91 69 PHE A N 1
ATOM 561 C CA . PHE A 1 69 ? 47.719 4.551 22.969 1 15.91 69 PHE A CA 1
ATOM 562 C C . PHE A 1 69 ? 47.906 5.98 22.469 1 15.91 69 PHE A C 1
ATOM 564 O O . PHE A 1 69 ? 47.219 6.898 22.938 1 15.91 69 PHE A O 1
ATOM 571 N N . HIS A 1 70 ? 48.75 6.309 21.406 1 15.61 70 HIS A N 1
ATOM 572 C CA . HIS A 1 70 ? 49.438 7.516 21.828 1 15.61 70 HIS A CA 1
ATOM 573 C C . HIS A 1 70 ? 48.469 8.695 21.938 1 15.61 70 HIS A C 1
ATOM 575 O O . HIS A 1 70 ? 47.406 8.695 21.312 1 15.61 70 HIS A O 1
ATOM 581 N N . GLN A 1 71 ? 48.969 9.734 22.734 1 15.98 71 GLN A N 1
ATOM 582 C CA . GLN A 1 71 ? 48.719 10.867 23.609 1 15.98 71 GLN A CA 1
ATOM 583 C C . GLN A 1 71 ? 48.344 12.117 22.797 1 15.98 71 GLN A C 1
ATOM 585 O O . GLN A 1 71 ? 49.25 12.828 22.312 1 15.98 71 GLN A O 1
ATOM 590 N N . ILE A 1 72 ? 47.531 11.961 21.688 1 15.38 72 ILE A N 1
ATOM 591 C CA . ILE A 1 72 ? 47.625 13.195 20.922 1 15.38 72 ILE A CA 1
ATOM 592 C C . ILE A 1 72 ? 47.219 14.383 21.797 1 15.38 72 ILE A C 1
ATOM 594 O O . ILE A 1 72 ? 46.188 14.359 22.438 1 15.38 72 ILE A O 1
ATOM 598 N N . GLN A 1 73 ? 48.25 15.234 21.969 1 15.46 73 GLN A N 1
ATOM 599 C CA . GLN A 1 73 ? 48.562 16.5 22.625 1 15.46 73 GLN A CA 1
ATOM 600 C C . GLN A 1 73 ? 47.531 17.562 22.266 1 15.46 73 GLN A C 1
ATOM 602 O O . GLN A 1 73 ? 46.906 17.516 21.188 1 15.46 73 GLN A O 1
ATOM 607 N N . ARG A 1 74 ? 47.5 18.578 23.156 1 16.62 74 ARG A N 1
ATOM 608 C CA . ARG A 1 74 ? 46.719 19.625 23.812 1 16.62 74 ARG A CA 1
ATOM 609 C C . ARG A 1 74 ? 46.5 20.812 22.891 1 16.62 74 ARG A C 1
ATOM 611 O O . ARG A 1 74 ? 45.594 21.625 23.109 1 16.62 74 ARG A O 1
ATOM 618 N N . ASN A 1 75 ? 47.344 21.031 21.781 1 16.73 75 ASN A N 1
ATOM 619 C CA . ASN A 1 75 ? 47.625 22.469 21.781 1 16.73 75 ASN A CA 1
ATOM 620 C C . ASN A 1 75 ? 46.438 23.297 21.328 1 16.73 75 ASN A C 1
ATOM 622 O O . ASN A 1 75 ? 45.812 23 20.312 1 16.73 75 ASN A O 1
ATOM 626 N N . PHE A 1 76 ? 45.844 24.016 22.297 1 17.42 76 PHE A N 1
ATOM 627 C CA . PHE A 1 76 ? 44.688 24.891 22.391 1 17.42 76 PHE A CA 1
ATOM 628 C C . PHE A 1 76 ? 44.875 26.125 21.516 1 17.42 76 PHE A C 1
ATOM 630 O O . PHE A 1 76 ? 44.125 27.078 21.609 1 17.42 76 PHE A O 1
ATOM 637 N N . THR A 1 77 ? 45.781 26.047 20.422 1 16.69 77 THR A N 1
ATOM 638 C CA . THR A 1 77 ? 46.094 27.438 20.078 1 16.69 77 THR A CA 1
ATOM 639 C C . THR A 1 77 ? 44.844 28.219 19.719 1 16.69 77 THR A C 1
ATOM 641 O O . THR A 1 77 ? 43.844 27.641 19.266 1 16.69 77 THR A O 1
ATOM 644 N N . SER A 1 78 ? 44.844 29.547 20.078 1 17.8 78 SER A N 1
ATOM 645 C CA . SER A 1 78 ? 44.125 30.781 20.328 1 17.8 78 SER A CA 1
ATOM 646 C C . SER A 1 78 ? 43.625 31.391 19.016 1 17.8 78 SER A C 1
ATOM 648 O O . SER A 1 78 ? 42.938 32.406 19.031 1 17.8 78 SER A O 1
ATOM 650 N N . GLY A 1 79 ? 43.844 30.703 17.781 1 17.22 79 GLY A N 1
ATOM 651 C CA . GLY A 1 79 ? 43.938 31.75 16.766 1 17.22 79 GLY A CA 1
ATOM 652 C C . GLY A 1 79 ? 42.656 32.562 16.609 1 17.22 79 GLY A C 1
ATOM 653 O O . GLY A 1 79 ? 41.562 32.062 16.891 1 17.22 79 GLY A O 1
ATOM 654 N N . THR A 1 80 ? 42.781 33.875 16.516 1 18.94 80 THR A N 1
ATOM 655 C CA . THR A 1 80 ? 42.125 35.188 16.438 1 18.94 80 THR A CA 1
ATOM 656 C C . THR A 1 80 ? 41.312 35.281 15.133 1 18.94 80 THR A C 1
ATOM 658 O O . THR A 1 80 ? 40.781 36.344 14.812 1 18.94 80 THR A O 1
ATOM 661 N N . THR A 1 81 ? 40.812 34.125 14.539 1 17.69 81 THR A N 1
ATOM 662 C CA . THR A 1 81 ? 40.469 34.406 13.156 1 17.69 81 THR A CA 1
ATOM 663 C C . THR A 1 81 ? 39.406 35.531 13.086 1 17.69 81 THR A C 1
ATOM 665 O O . THR A 1 81 ? 38.5 35.562 13.906 1 17.69 81 THR A O 1
ATOM 668 N N . ASN A 1 82 ? 39.719 36.625 12.391 1 19.78 82 ASN A N 1
ATOM 669 C CA . ASN A 1 82 ? 39.156 37.875 11.836 1 19.78 82 ASN A CA 1
ATOM 670 C C . ASN A 1 82 ? 37.906 37.594 11.039 1 19.78 82 ASN A C 1
ATOM 672 O O . ASN A 1 82 ? 37.906 36.844 10.062 1 19.78 82 ASN A O 1
ATOM 676 N N . LEU A 1 83 ? 36.75 37.594 11.719 1 19.78 83 LEU A N 1
ATOM 677 C CA . LEU A 1 83 ? 35.406 37.344 11.203 1 19.78 83 LEU A CA 1
ATOM 678 C C . LEU A 1 83 ? 35.062 38.312 10.086 1 19.78 83 LEU A C 1
ATOM 680 O O . LEU A 1 83 ? 34.812 39.5 10.352 1 19.78 83 LEU A O 1
ATOM 684 N N . SER A 1 84 ? 35.906 38.312 8.977 1 19.98 84 SER A N 1
ATOM 685 C CA . SER A 1 84 ? 35.5 39.188 7.871 1 19.98 84 SER A CA 1
ATOM 686 C C . SER A 1 84 ? 34.062 38.906 7.477 1 19.98 84 SER A C 1
ATOM 688 O O . SER A 1 84 ? 33.656 37.75 7.348 1 19.98 84 SER A O 1
ATOM 690 N N . HIS A 1 85 ? 33.188 39.844 7.746 1 21.12 85 HIS A N 1
ATOM 691 C CA . HIS A 1 85 ? 31.734 40 7.539 1 21.12 85 HIS A CA 1
ATOM 692 C C . HIS A 1 85 ? 31.375 39.844 6.066 1 21.12 85 HIS A C 1
ATOM 694 O O . HIS A 1 85 ? 31.125 40.812 5.371 1 21.12 85 HIS A O 1
ATOM 700 N N . ASN A 1 86 ? 31.953 38.844 5.305 1 22.22 86 ASN A N 1
ATOM 701 C CA . ASN A 1 86 ? 31.516 38.812 3.908 1 22.22 86 ASN A CA 1
ATOM 702 C C . ASN A 1 86 ? 30 38.719 3.785 1 22.22 86 ASN A C 1
ATOM 704 O O . ASN A 1 86 ? 29.375 37.844 4.367 1 22.22 86 ASN A O 1
ATOM 708 N N . ILE A 1 87 ? 29.344 39.781 3.471 1 21.77 87 ILE A N 1
ATOM 709 C CA . ILE A 1 87 ? 27.953 39.969 3.061 1 21.77 87 ILE A CA 1
ATOM 710 C C . ILE A 1 87 ? 27.609 38.969 1.966 1 21.77 87 ILE A C 1
ATOM 712 O O . ILE A 1 87 ? 28.172 39 0.875 1 21.77 87 ILE A O 1
ATOM 716 N N . LYS A 1 88 ? 27.234 37.812 2.361 1 29.45 88 LYS A N 1
ATOM 717 C CA . LYS A 1 88 ? 26.797 36.781 1.463 1 29.45 88 LYS A CA 1
ATOM 718 C C . LYS A 1 88 ? 25.828 37.312 0.412 1 29.45 88 LYS A C 1
ATOM 720 O O . LYS A 1 88 ? 24.875 38 0.744 1 29.45 88 LYS A O 1
ATOM 725 N N . GLN A 1 89 ? 26.312 37.438 -0.809 1 25.22 89 GLN A N 1
ATOM 726 C CA . GLN A 1 89 ? 25.609 37.625 -2.068 1 25.22 89 GLN A CA 1
ATOM 727 C C . GLN A 1 89 ? 24.266 36.906 -2.064 1 25.22 89 GLN A C 1
ATOM 729 O O . GLN A 1 89 ? 24.125 35.844 -1.457 1 25.22 89 GLN A O 1
ATOM 734 N N . ASP A 1 90 ? 23.172 37.594 -2.432 1 28.8 90 ASP A N 1
ATOM 735 C CA . ASP A 1 90 ? 21.766 37.281 -2.65 1 28.8 90 ASP A CA 1
ATOM 736 C C . ASP A 1 90 ? 21.609 36 -3.475 1 28.8 90 ASP A C 1
ATOM 738 O O . ASP A 1 90 ? 22 35.969 -4.645 1 28.8 90 ASP A O 1
ATOM 742 N N . TYR A 1 91 ? 21.859 34.906 -2.979 1 31.34 91 TYR A N 1
ATOM 743 C CA . TYR A 1 91 ? 21.625 33.688 -3.717 1 31.34 91 TYR A CA 1
ATOM 744 C C . TYR A 1 91 ? 20.281 33.719 -4.441 1 31.34 91 TYR A C 1
ATOM 746 O O . TYR A 1 91 ? 19.234 33.938 -3.814 1 31.34 91 TYR A O 1
ATOM 754 N N . SER A 1 92 ? 20.156 34.188 -5.633 1 33.69 92 SER A N 1
ATOM 755 C CA . SER A 1 92 ? 19.078 34.094 -6.602 1 33.69 92 SER A CA 1
ATOM 756 C C . SER A 1 92 ? 18.375 32.75 -6.512 1 33.69 92 SER A C 1
ATOM 758 O O . SER A 1 92 ? 18.969 31.703 -6.832 1 33.69 92 SER A O 1
ATOM 760 N N . ALA A 1 93 ? 17.422 32.5 -5.73 1 36.5 93 ALA A N 1
ATOM 761 C CA . ALA A 1 93 ? 16.484 31.453 -5.32 1 36.5 93 ALA A CA 1
ATOM 762 C C . ALA A 1 93 ? 15.766 30.844 -6.527 1 36.5 93 ALA A C 1
ATOM 764 O O . ALA A 1 93 ? 14.789 30.109 -6.379 1 36.5 93 ALA A O 1
ATOM 765 N N . PRO A 1 94 ? 15.781 31.344 -7.785 1 42.47 94 PRO A N 1
ATOM 766 C CA . PRO A 1 94 ? 14.977 30.906 -8.922 1 42.47 94 PRO A CA 1
ATOM 767 C C . PRO A 1 94 ? 15.188 29.422 -9.258 1 42.47 94 PRO A C 1
ATOM 769 O O . PRO A 1 94 ? 14.562 28.906 -10.18 1 42.47 94 PRO A O 1
ATOM 772 N N . GLN A 1 95 ? 16.141 28.609 -8.734 1 50.59 95 GLN A N 1
ATOM 773 C CA . GLN A 1 95 ? 16.906 27.562 -9.383 1 50.59 95 GLN A CA 1
ATOM 774 C C . GLN A 1 95 ? 16.297 26.188 -9.141 1 50.59 95 GLN A C 1
ATOM 776 O O . GLN A 1 95 ? 16.359 25.312 -10.008 1 50.59 95 GLN A O 1
ATOM 781 N N . THR A 1 96 ? 15.516 26.047 -8.094 1 56.91 96 THR A N 1
ATOM 782 C CA . THR A 1 96 ? 15.227 24.641 -7.785 1 56.91 96 THR A CA 1
ATOM 783 C C . THR A 1 96 ? 14.109 24.109 -8.688 1 56.91 96 THR A C 1
ATOM 785 O O . THR A 1 96 ? 14.188 22.984 -9.172 1 56.91 96 THR A O 1
ATOM 788 N N . SER A 1 97 ? 13.016 24.969 -8.859 1 59.03 97 SER A N 1
ATOM 789 C CA . SER A 1 97 ? 11.898 24.484 -9.664 1 59.03 97 SER A CA 1
ATOM 790 C C . SER A 1 97 ? 12.32 24.266 -11.117 1 59.03 97 SER A C 1
ATOM 792 O O . SER A 1 97 ? 11.93 23.281 -11.742 1 59.03 97 SER A O 1
ATOM 794 N N . ASN A 1 98 ? 13.109 25.219 -11.492 1 73.38 98 ASN A N 1
ATOM 795 C CA . ASN A 1 98 ? 13.609 25.062 -12.852 1 73.38 98 ASN A CA 1
ATOM 796 C C . ASN A 1 98 ? 14.516 23.844 -12.992 1 73.38 98 ASN A C 1
ATOM 798 O O . ASN A 1 98 ? 14.492 23.172 -14.016 1 73.38 98 ASN A O 1
ATOM 802 N N . LEU A 1 99 ? 15.078 23.609 -11.805 1 78.81 99 LEU A N 1
ATOM 803 C CA . LEU A 1 99 ? 15.977 22.469 -11.812 1 78.81 99 LEU A CA 1
ATOM 804 C C . LEU A 1 99 ? 15.195 21.156 -11.914 1 78.81 99 LEU A C 1
ATOM 806 O O . LEU A 1 99 ? 15.617 20.219 -12.594 1 78.81 99 LEU A O 1
ATOM 810 N N . PHE A 1 100 ? 14.07 21.172 -11.312 1 81 100 PHE A N 1
ATOM 811 C CA . PHE A 1 100 ? 13.242 19.969 -11.328 1 81 100 PHE A CA 1
ATOM 812 C C . PHE A 1 100 ? 12.656 19.734 -12.719 1 81 100 PHE A C 1
ATOM 814 O O . PHE A 1 100 ? 12.648 18.609 -13.211 1 81 100 PHE A O 1
ATOM 821 N N . LYS A 1 101 ? 12.242 20.812 -13.25 1 83.31 101 LYS A N 1
ATOM 822 C CA . LYS A 1 101 ? 11.711 20.703 -14.609 1 83.31 101 LYS A CA 1
ATOM 823 C C . LYS A 1 101 ? 12.797 20.281 -15.586 1 83.31 101 LYS A C 1
ATOM 825 O O . LYS A 1 101 ? 12.57 19.438 -16.453 1 83.31 101 LYS A O 1
ATOM 830 N N . GLN A 1 102 ? 13.93 20.844 -15.383 1 87.44 102 GLN A N 1
ATOM 831 C CA . GLN A 1 102 ? 15.047 20.516 -16.266 1 87.44 102 GLN A CA 1
ATOM 832 C C . GLN A 1 102 ? 15.484 19.062 -16.078 1 87.44 102 GLN A C 1
ATOM 834 O O . GLN A 1 102 ? 15.883 18.406 -17.047 1 87.44 102 GLN A O 1
ATOM 839 N N . TYR A 1 103 ? 15.461 18.625 -14.875 1 90.75 103 TYR A N 1
ATOM 840 C CA . TYR A 1 103 ? 15.805 17.234 -14.617 1 90.75 103 TYR A CA 1
ATOM 841 C C . TYR A 1 103 ? 14.922 16.297 -15.43 1 90.75 103 TYR A C 1
ATOM 843 O O . TYR A 1 103 ? 15.422 15.406 -16.125 1 90.75 103 TYR A O 1
ATOM 851 N N . TRP A 1 104 ? 13.664 16.547 -15.43 1 89.31 104 TRP A N 1
ATOM 852 C CA . TRP A 1 104 ? 12.742 15.633 -16.078 1 89.31 104 TRP A CA 1
ATOM 853 C C . TRP A 1 104 ? 12.836 15.75 -17.594 1 89.31 104 TRP A C 1
ATOM 855 O O . TRP A 1 104 ? 12.648 14.766 -18.312 1 89.31 104 TRP A O 1
ATOM 865 N N . GLU A 1 105 ? 13.18 16.922 -18.047 1 90 105 GLU A N 1
ATOM 866 C CA . GLU A 1 105 ? 13.414 17.094 -19.469 1 90 105 GLU A CA 1
ATOM 867 C C . GLU A 1 105 ? 14.648 16.312 -19.922 1 90 105 GLU A C 1
ATOM 869 O O . GLU A 1 105 ? 14.648 15.703 -21 1 90 105 GLU A O 1
ATOM 874 N N . SER A 1 106 ? 15.625 16.391 -19.094 1 91.62 106 SER A N 1
ATOM 875 C CA . SER A 1 106 ? 16.844 15.633 -19.391 1 91.62 106 SER A CA 1
ATOM 876 C C . SER A 1 106 ? 16.578 14.133 -19.391 1 91.62 106 SER A C 1
ATOM 878 O O . SER A 1 106 ? 17.094 13.406 -20.234 1 91.62 106 SER A O 1
ATOM 880 N N . ILE A 1 107 ? 15.812 13.688 -18.438 1 92.38 107 ILE A N 1
ATOM 881 C CA . ILE A 1 107 ? 15.484 12.266 -18.328 1 92.38 107 ILE A CA 1
ATOM 882 C C . ILE A 1 107 ? 14.656 11.836 -19.547 1 92.38 107 ILE A C 1
ATOM 884 O O . ILE A 1 107 ? 14.883 10.758 -20.094 1 92.38 107 ILE A O 1
ATOM 888 N N . HIS A 1 108 ? 13.758 12.688 -19.906 1 92.88 108 HIS A N 1
ATOM 889 C CA . HIS A 1 108 ? 12.938 12.406 -21.078 1 92.88 108 HIS A CA 1
ATOM 890 C C . HIS A 1 108 ? 13.805 12.227 -22.328 1 92.88 108 HIS A C 1
ATOM 892 O O . HIS A 1 108 ? 13.617 11.273 -23.078 1 92.88 108 HIS A O 1
ATOM 898 N N . SER A 1 109 ? 14.727 13.094 -22.469 1 91.38 109 SER A N 1
ATOM 899 C CA . SER A 1 109 ? 15.633 13.031 -23.609 1 91.38 109 SER A CA 1
ATOM 900 C C . SER A 1 109 ? 16.531 11.805 -23.547 1 91.38 109 SER A C 1
ATOM 902 O O . SER A 1 109 ? 16.828 11.18 -24.562 1 91.38 109 SER A O 1
ATOM 904 N N . PHE A 1 110 ? 16.969 11.5 -22.438 1 93.44 110 PHE A N 1
ATOM 905 C CA . PHE A 1 110 ? 17.828 10.336 -22.234 1 93.44 110 PHE A CA 1
ATOM 906 C C . PHE A 1 110 ? 17.094 9.055 -22.625 1 93.44 110 PHE A C 1
ATOM 908 O O . PHE A 1 110 ? 17.641 8.211 -23.344 1 93.44 110 PHE A O 1
ATOM 915 N N . ILE A 1 111 ? 15.914 8.945 -22.156 1 94.62 111 ILE A N 1
ATOM 916 C CA . ILE A 1 111 ? 15.125 7.734 -22.375 1 94.62 111 ILE A CA 1
ATOM 917 C C . ILE A 1 111 ? 14.789 7.613 -23.859 1 94.62 111 ILE A C 1
ATOM 919 O O . ILE A 1 111 ? 14.852 6.52 -24.438 1 94.62 111 ILE A O 1
ATOM 923 N N . GLN A 1 112 ? 14.508 8.695 -24.5 1 92.31 112 GLN A N 1
ATOM 924 C CA . GLN A 1 112 ? 14.055 8.688 -25.891 1 92.31 112 GLN A CA 1
ATOM 925 C C . GLN A 1 112 ? 15.227 8.484 -26.844 1 92.31 112 GLN A C 1
ATOM 927 O O . GLN A 1 112 ? 15.141 7.688 -27.781 1 92.31 112 GLN A O 1
ATOM 932 N N . ASP A 1 113 ? 16.312 9.164 -26.609 1 90.31 113 ASP A N 1
ATOM 933 C CA . ASP A 1 113 ? 17.391 9.203 -27.594 1 90.31 113 ASP A CA 1
ATOM 934 C C . ASP A 1 113 ? 18.531 8.25 -27.219 1 90.31 113 ASP A C 1
ATOM 936 O O . ASP A 1 113 ? 19.109 7.59 -28.078 1 90.31 113 ASP A O 1
ATOM 940 N N . GLY A 1 114 ? 18.922 8.156 -25.969 1 85.19 114 GLY A N 1
ATOM 941 C CA . GLY A 1 114 ? 19.938 7.258 -25.469 1 85.19 114 GLY A CA 1
ATOM 942 C C . GLY A 1 114 ? 21.328 7.605 -25.969 1 85.19 114 GLY A C 1
ATOM 943 O O . GLY A 1 114 ? 22.234 6.762 -25.953 1 85.19 114 GLY A O 1
ATOM 944 N N . ASN A 1 115 ? 21.578 8.742 -26.469 1 85.81 115 ASN A N 1
ATOM 945 C CA . ASN A 1 115 ? 22.859 9.125 -27.047 1 85.81 115 ASN A CA 1
ATOM 946 C C . ASN A 1 115 ? 23.906 9.359 -25.969 1 85.81 115 ASN A C 1
ATOM 948 O O . ASN A 1 115 ? 25.109 9.242 -26.219 1 85.81 115 ASN A O 1
ATOM 952 N N . LYS A 1 116 ? 23.469 9.766 -24.812 1 86.56 116 LYS A N 1
ATOM 953 C CA . LYS A 1 116 ? 24.359 10.008 -23.672 1 86.56 116 LYS A CA 1
ATOM 954 C C . LYS A 1 116 ? 24.047 9.055 -22.516 1 86.56 116 LYS A C 1
ATOM 956 O O . LYS A 1 116 ? 22.953 8.461 -22.484 1 86.56 116 LYS A O 1
ATOM 961 N N . SER A 1 117 ? 25.078 8.914 -21.734 1 86.56 117 SER A N 1
ATOM 962 C CA . SER A 1 117 ? 24.828 8.141 -20.516 1 86.56 117 SER A CA 1
ATOM 963 C C . SER A 1 117 ? 23.922 8.898 -19.562 1 86.56 117 SER A C 1
ATOM 965 O O . SER A 1 117 ? 23.719 10.109 -19.719 1 86.56 117 SER A O 1
ATOM 967 N N . LEU A 1 118 ? 23.297 8.227 -18.703 1 87.88 118 LEU A N 1
ATOM 968 C CA . LEU A 1 118 ? 22.406 8.828 -17.734 1 87.88 118 LEU A CA 1
ATOM 969 C C . LEU A 1 118 ? 23.125 9.922 -16.938 1 87.88 118 LEU A C 1
ATOM 971 O O . LEU A 1 118 ? 22.578 11.008 -16.734 1 87.88 118 LEU A O 1
ATOM 975 N N . GLU A 1 119 ? 24.375 9.688 -16.594 1 84.88 119 GLU A N 1
ATOM 976 C CA . GLU A 1 119 ? 25.156 10.648 -15.82 1 84.88 119 GLU A CA 1
ATOM 977 C C . GLU A 1 119 ? 25.453 11.898 -16.641 1 84.88 119 GLU A C 1
ATOM 979 O O . GLU A 1 119 ? 25.359 13.016 -16.125 1 84.88 119 GLU A O 1
ATOM 984 N N . GLU A 1 120 ? 25.75 11.656 -17.859 1 85.5 120 GLU A N 1
ATOM 985 C CA . GLU A 1 120 ? 26.047 12.773 -18.75 1 85.5 120 GLU A CA 1
ATOM 986 C C . GLU A 1 120 ? 24.812 13.641 -19 1 85.5 120 GLU A C 1
ATOM 988 O O . GLU A 1 120 ? 24.922 14.852 -19.156 1 85.5 120 GLU A O 1
ATOM 993 N N . SER A 1 121 ? 23.719 12.977 -18.984 1 85.75 121 SER A N 1
ATOM 994 C CA . SER A 1 121 ? 22.469 13.68 -19.25 1 85.75 121 SER A CA 1
ATOM 995 C C . SER A 1 121 ? 22.094 14.617 -18.109 1 85.75 121 SER A C 1
ATOM 997 O O . SER A 1 121 ? 21.422 15.633 -18.328 1 85.75 121 SER A O 1
ATOM 999 N N . ILE A 1 122 ? 22.578 14.273 -16.891 1 84.75 122 ILE A N 1
ATOM 1000 C CA . ILE A 1 122 ? 22.156 15.07 -15.742 1 84.75 122 ILE A CA 1
ATOM 1001 C C . ILE A 1 122 ? 23.312 15.969 -15.289 1 84.75 122 ILE A C 1
ATOM 1003 O O . ILE A 1 122 ? 23.094 16.938 -14.555 1 84.75 122 ILE A O 1
ATOM 1007 N N . CYS A 1 123 ? 24.5 15.68 -15.703 1 77.88 123 CYS A N 1
ATOM 1008 C CA . CYS A 1 123 ? 25.672 16.453 -15.312 1 77.88 123 CYS A CA 1
ATOM 1009 C C . CYS A 1 123 ? 25.516 17.922 -15.695 1 77.88 123 CYS A C 1
ATOM 1011 O O . CYS A 1 123 ? 26.078 18.797 -15.031 1 77.88 123 CYS A O 1
ATOM 1013 N N . ALA A 1 124 ? 24.688 18.203 -16.656 1 70.12 124 ALA A N 1
ATOM 1014 C CA . ALA A 1 124 ? 24.531 19.562 -17.141 1 70.12 124 ALA A CA 1
ATOM 1015 C C . ALA A 1 124 ? 23.656 20.391 -16.188 1 70.12 124 ALA A C 1
ATOM 1017 O O . ALA A 1 124 ? 23.469 21.594 -16.391 1 70.12 124 ALA A O 1
ATOM 1018 N N . LEU A 1 125 ? 23.219 19.734 -15.102 1 79.88 125 LEU A N 1
ATOM 1019 C CA . LEU A 1 125 ? 22.344 20.422 -14.172 1 79.88 125 LEU A CA 1
ATOM 1020 C C . LEU A 1 125 ? 23.062 20.703 -12.859 1 79.88 125 LEU A C 1
ATOM 1022 O O . LEU A 1 125 ? 22.953 19.922 -11.914 1 79.88 125 LEU A O 1
ATOM 1026 N N . PRO A 1 126 ? 23.75 21.875 -12.836 1 70.56 126 PRO A N 1
ATOM 1027 C CA . PRO A 1 126 ? 24.5 22.188 -11.617 1 70.56 126 PRO A CA 1
ATOM 1028 C C . PRO A 1 126 ? 23.609 22.297 -10.391 1 70.56 126 PRO A C 1
ATOM 1030 O O . PRO A 1 126 ? 22.516 22.875 -10.461 1 70.56 126 PRO A O 1
ATOM 1033 N N . GLY A 1 127 ? 23.938 21.547 -9.367 1 70.12 127 GLY A N 1
ATOM 1034 C CA . GLY A 1 127 ? 23.234 21.625 -8.094 1 70.12 127 GLY A CA 1
ATOM 1035 C C . GLY A 1 127 ? 22.172 20.562 -7.918 1 70.12 127 GLY A C 1
ATOM 1036 O O . GLY A 1 127 ? 21.484 20.531 -6.898 1 70.12 127 GLY A O 1
ATOM 1037 N N . LEU A 1 128 ? 22.109 19.75 -8.922 1 78.62 128 LEU A N 1
ATOM 1038 C CA . LEU A 1 128 ? 21.078 18.703 -8.844 1 78.62 128 LEU A CA 1
ATOM 1039 C C . LEU A 1 128 ? 21.438 17.672 -7.789 1 78.62 128 LEU A C 1
ATOM 1041 O O . LEU A 1 128 ? 22.578 17.219 -7.719 1 78.62 128 LEU A O 1
ATOM 1045 N N . ASN A 1 129 ? 20.5 17.5 -6.859 1 79.31 129 ASN A N 1
ATOM 1046 C CA . ASN A 1 129 ? 20.578 16.438 -5.848 1 79.31 129 ASN A CA 1
ATOM 1047 C C . ASN A 1 129 ? 19.422 15.461 -5.969 1 79.31 129 ASN A C 1
ATOM 1049 O O . ASN A 1 129 ? 18.266 15.828 -5.738 1 79.31 129 ASN A O 1
ATOM 1053 N N . ILE A 1 130 ? 19.812 14.273 -6.293 1 80.94 130 ILE A N 1
ATOM 1054 C CA . ILE A 1 130 ? 18.797 13.25 -6.547 1 80.94 130 ILE A CA 1
ATOM 1055 C C . ILE A 1 130 ? 17.984 13 -5.273 1 80.94 130 ILE A C 1
ATOM 1057 O O . ILE A 1 130 ? 16.781 12.727 -5.34 1 80.94 130 ILE A O 1
ATOM 1061 N N . SER A 1 131 ? 18.625 13.141 -4.191 1 78.62 131 SER A N 1
ATOM 1062 C CA . SER A 1 131 ? 17.922 12.953 -2.924 1 78.62 131 SER A CA 1
ATOM 1063 C C . SER A 1 131 ? 16.797 13.961 -2.77 1 78.62 131 SER A C 1
ATOM 1065 O O . SER A 1 131 ? 15.758 13.656 -2.174 1 78.62 131 SER A O 1
ATOM 1067 N N . ASN A 1 132 ? 17.047 15.094 -3.303 1 78.38 132 ASN A N 1
ATOM 1068 C CA . ASN A 1 132 ? 16.031 16.125 -3.246 1 78.38 132 ASN A CA 1
ATOM 1069 C C . ASN A 1 132 ? 14.875 15.828 -4.203 1 78.38 132 ASN A C 1
ATOM 1071 O O . ASN A 1 132 ? 13.719 16.125 -3.902 1 78.38 132 ASN A O 1
ATOM 1075 N N . ILE A 1 133 ? 15.219 15.25 -5.281 1 78.06 133 ILE A N 1
ATOM 1076 C CA . ILE A 1 133 ? 14.211 14.883 -6.27 1 78.06 133 ILE A CA 1
ATOM 1077 C C . ILE A 1 133 ? 13.273 13.828 -5.684 1 78.06 133 ILE A C 1
ATOM 1079 O O . ILE A 1 133 ? 12.062 13.875 -5.906 1 78.06 133 ILE A O 1
ATOM 1083 N N . ASN A 1 134 ? 13.836 12.93 -4.887 1 79.94 134 ASN A N 1
ATOM 1084 C CA . ASN A 1 134 ? 13.094 11.812 -4.328 1 79.94 134 ASN A CA 1
ATOM 1085 C C . ASN A 1 134 ? 12.133 12.266 -3.234 1 79.94 134 ASN A C 1
ATOM 1087 O O . ASN A 1 134 ? 11.219 11.531 -2.859 1 79.94 134 ASN A O 1
ATOM 1091 N N . LYS A 1 135 ? 12.344 13.461 -2.779 1 74.62 135 LYS A N 1
ATOM 1092 C CA . LYS A 1 135 ? 11.461 14.008 -1.749 1 74.62 135 LYS A CA 1
ATOM 1093 C C . LYS A 1 135 ? 10.211 14.617 -2.367 1 74.62 135 LYS A C 1
ATOM 1095 O O . LYS A 1 135 ? 9.227 14.867 -1.669 1 74.62 135 LYS A O 1
ATOM 1100 N N . LEU A 1 136 ? 10.359 14.797 -3.623 1 74.06 136 LEU A N 1
ATOM 1101 C CA . LEU A 1 136 ? 9.258 15.469 -4.305 1 74.06 136 LEU A CA 1
ATOM 1102 C C . LEU A 1 136 ? 8.391 14.469 -5.059 1 74.06 136 LEU A C 1
ATOM 1104 O O . LEU A 1 136 ? 8.875 13.422 -5.488 1 74.06 136 LEU A O 1
ATOM 1108 N N . GLU A 1 137 ? 7.148 14.789 -5.148 1 75.19 137 GLU A N 1
ATOM 1109 C CA . GLU A 1 137 ? 6.25 13.984 -5.973 1 75.19 137 GLU A CA 1
ATOM 1110 C C . GLU A 1 137 ? 6.441 14.289 -7.457 1 75.19 137 GLU A C 1
ATOM 1112 O O . GLU A 1 137 ? 6.766 15.422 -7.828 1 75.19 137 GLU A O 1
ATOM 1117 N N . ILE A 1 138 ? 6.27 13.336 -8.219 1 77.56 138 ILE A N 1
ATOM 1118 C CA . ILE A 1 138 ? 6.352 13.539 -9.656 1 77.56 138 ILE A CA 1
ATOM 1119 C C . ILE A 1 138 ? 5.117 14.297 -10.141 1 77.56 138 ILE A C 1
ATOM 1121 O O . ILE A 1 138 ? 3.984 13.898 -9.859 1 77.56 138 ILE A O 1
ATOM 1125 N N . PRO A 1 139 ? 5.395 15.328 -10.82 1 75.56 139 PRO A N 1
ATOM 1126 C CA . PRO A 1 139 ? 4.238 16.047 -11.367 1 75.56 139 PRO A CA 1
ATOM 1127 C C . PRO A 1 139 ? 3.389 15.18 -12.297 1 75.56 139 PRO A C 1
ATOM 1129 O O . PRO A 1 139 ? 3.924 14.359 -13.047 1 75.56 139 PRO A O 1
ATOM 1132 N N . GLU A 1 140 ? 2.09 15.391 -12.273 1 76.38 140 GLU A N 1
ATOM 1133 C CA . GLU A 1 140 ? 1.147 14.57 -13.031 1 76.38 140 GLU A CA 1
ATOM 1134 C C . GLU A 1 140 ? 1.431 14.633 -14.531 1 76.38 140 GLU A C 1
ATOM 1136 O O . GLU A 1 140 ? 1.35 13.617 -15.227 1 76.38 140 GLU A O 1
ATOM 1141 N N . ASP A 1 141 ? 1.751 15.805 -14.93 1 82 141 ASP A N 1
ATOM 1142 C CA . ASP A 1 141 ? 2.002 15.984 -16.359 1 82 141 ASP A CA 1
ATOM 1143 C C . ASP A 1 141 ? 3.242 15.211 -16.797 1 82 141 ASP A C 1
ATOM 1145 O O . ASP A 1 141 ? 3.271 14.641 -17.891 1 82 141 ASP A O 1
ATOM 1149 N N . VAL A 1 142 ? 4.25 15.242 -15.969 1 85.88 142 VAL A N 1
ATOM 1150 C CA . VAL A 1 142 ? 5.477 14.516 -16.266 1 85.88 142 VAL A CA 1
ATOM 1151 C C . VAL A 1 142 ? 5.199 13.016 -16.297 1 85.88 142 VAL A C 1
ATOM 1153 O O . VAL A 1 142 ? 5.641 12.312 -17.203 1 85.88 142 VAL A O 1
ATOM 1156 N N . ALA A 1 143 ? 4.453 12.555 -15.305 1 85 143 ALA A N 1
ATOM 1157 C CA . ALA A 1 143 ? 4.105 11.141 -15.227 1 85 143 ALA A CA 1
ATOM 1158 C C . ALA A 1 143 ? 3.352 10.695 -16.484 1 85 143 ALA A C 1
ATOM 1160 O O . ALA A 1 143 ? 3.648 9.641 -17.047 1 85 143 ALA A O 1
ATOM 1161 N N . TYR A 1 144 ? 2.467 11.5 -16.875 1 87.75 144 TYR A N 1
ATOM 1162 C CA . TYR A 1 144 ? 1.659 11.188 -18.047 1 87.75 144 TYR A CA 1
ATOM 1163 C C . TYR A 1 144 ? 2.514 11.164 -19.312 1 87.75 144 TYR A C 1
ATOM 1165 O O . TYR A 1 144 ? 2.395 10.258 -20.125 1 87.75 144 TYR A O 1
ATOM 1173 N N . LYS A 1 145 ? 3.348 12.156 -19.406 1 89.38 145 LYS A N 1
ATOM 1174 C CA . LYS A 1 145 ? 4.211 12.242 -20.578 1 89.38 145 LYS A CA 1
ATOM 1175 C C . LYS A 1 145 ? 5.168 11.055 -20.656 1 89.38 145 LYS A C 1
ATOM 1177 O O . LYS A 1 145 ? 5.41 10.516 -21.734 1 89.38 145 LYS A O 1
ATOM 1182 N N . LEU A 1 146 ? 5.715 10.719 -19.578 1 91.19 146 LEU A N 1
ATOM 1183 C CA . LEU A 1 146 ? 6.629 9.586 -19.531 1 91.19 146 LEU A CA 1
ATOM 1184 C C . LEU A 1 146 ? 5.902 8.289 -19.859 1 91.19 146 LEU A C 1
ATOM 1186 O O . LEU A 1 146 ? 6.453 7.418 -20.547 1 91.19 146 LEU A O 1
ATOM 1190 N N . ALA A 1 147 ? 4.688 8.141 -19.375 1 90.94 147 ALA A N 1
ATOM 1191 C CA . ALA A 1 147 ? 3.9 6.953 -19.672 1 90.94 147 ALA A CA 1
ATOM 1192 C C . ALA A 1 147 ? 3.584 6.863 -21.156 1 90.94 147 ALA A C 1
ATOM 1194 O O . ALA A 1 147 ? 3.662 5.785 -21.75 1 90.94 147 ALA A O 1
ATOM 1195 N N . GLN A 1 148 ? 3.268 7.973 -21.719 1 90.94 148 GLN A N 1
ATOM 1196 C CA . GLN A 1 148 ? 2.998 8.023 -23.156 1 90.94 148 GLN A CA 1
ATOM 1197 C C . GLN A 1 148 ? 4.238 7.664 -23.969 1 90.94 148 GLN A C 1
ATOM 1199 O O . GLN A 1 148 ? 4.152 6.926 -24.953 1 90.94 148 GLN A O 1
ATOM 1204 N N . LEU A 1 149 ? 5.27 8.25 -23.531 1 93.25 149 LEU A N 1
ATOM 1205 C CA . LEU A 1 149 ? 6.543 7.949 -24.188 1 93.25 149 LEU A CA 1
ATOM 1206 C C . LEU A 1 149 ? 6.855 6.457 -24.094 1 93.25 149 LEU A C 1
ATOM 1208 O O . LEU A 1 149 ? 7.23 5.836 -25.094 1 93.25 149 LEU A O 1
ATOM 1212 N N . TYR A 1 150 ? 6.676 5.855 -22.938 1 93.62 150 TYR A N 1
ATOM 1213 C CA . TYR A 1 150 ? 6.984 4.453 -22.688 1 93.62 150 TYR A CA 1
ATOM 1214 C C . TYR A 1 150 ? 6.152 3.543 -23.578 1 93.62 150 TYR A C 1
ATOM 1216 O O . TYR A 1 150 ? 6.672 2.59 -24.156 1 93.62 150 TYR A O 1
ATOM 1224 N N . MET A 1 151 ? 4.91 3.82 -23.75 1 91.69 151 MET A N 1
ATOM 1225 C CA . MET A 1 151 ? 3.982 2.922 -24.422 1 91.69 151 MET A CA 1
ATOM 1226 C C . MET A 1 151 ? 4.059 3.105 -25.938 1 91.69 151 MET A C 1
ATOM 1228 O O . MET A 1 151 ? 3.949 2.137 -26.688 1 91.69 151 MET A O 1
ATOM 1232 N N . ASN A 1 152 ? 4.32 4.305 -26.359 1 90.38 152 ASN A N 1
ATOM 1233 C CA . ASN A 1 152 ? 4.094 4.582 -27.766 1 90.38 152 ASN A CA 1
ATOM 1234 C C . ASN A 1 152 ? 5.406 4.75 -28.531 1 90.38 152 ASN A C 1
ATOM 1236 O O . ASN A 1 152 ? 5.465 4.512 -29.734 1 90.38 152 ASN A O 1
ATOM 1240 N N . LYS A 1 153 ? 6.418 5.082 -27.828 1 90.19 153 LYS A N 1
ATOM 1241 C CA . LYS A 1 153 ? 7.566 5.531 -28.625 1 90.19 153 LYS A CA 1
ATOM 1242 C C . LYS A 1 153 ? 8.812 4.715 -28.297 1 90.19 153 LYS A C 1
ATOM 1244 O O . LYS A 1 153 ? 9.789 4.727 -29.047 1 90.19 153 LYS A O 1
ATOM 1249 N N . LEU A 1 154 ? 8.82 4.078 -27.203 1 93.62 154 LEU A N 1
ATOM 1250 C CA . LEU A 1 154 ? 10.07 3.459 -26.781 1 93.62 154 LEU A CA 1
ATOM 1251 C C . LEU A 1 154 ? 10.203 2.051 -27.359 1 93.62 154 LEU A C 1
ATOM 1253 O O . LEU A 1 154 ? 9.234 1.286 -27.359 1 93.62 154 LEU A O 1
ATOM 1257 N N . ASP A 1 155 ? 11.328 1.778 -27.859 1 93 155 ASP A N 1
ATOM 1258 C CA . ASP A 1 155 ? 11.703 0.406 -28.188 1 93 155 ASP A CA 1
ATOM 1259 C C . ASP A 1 155 ? 12.289 -0.31 -26.969 1 93 155 ASP A C 1
ATOM 1261 O O . ASP A 1 155 ? 12.195 0.185 -25.844 1 93 155 ASP A O 1
ATOM 1265 N N . LYS A 1 156 ? 12.82 -1.463 -27.141 1 93.62 156 LYS A N 1
ATOM 1266 C CA . LYS A 1 156 ? 13.336 -2.256 -26.031 1 93.62 156 LYS A CA 1
ATOM 1267 C C . LYS A 1 156 ? 14.469 -1.528 -25.312 1 93.62 156 LYS A C 1
ATOM 1269 O O . LYS A 1 156 ? 14.531 -1.519 -24.094 1 93.62 156 LYS A O 1
ATOM 1274 N N . ASN A 1 157 ? 15.359 -0.922 -26.031 1 93.31 157 ASN A N 1
ATOM 1275 C CA . ASN A 1 157 ? 16.469 -0.185 -25.438 1 93.31 157 ASN A CA 1
ATOM 1276 C C . ASN A 1 157 ? 15.984 1.032 -24.656 1 93.31 157 ASN A C 1
ATOM 1278 O O . ASN A 1 157 ? 16.531 1.356 -23.594 1 93.31 157 ASN A O 1
ATOM 1282 N N . GLY A 1 158 ? 15.055 1.667 -25.281 1 95.5 158 GLY A N 1
ATOM 1283 C CA . GLY A 1 158 ? 14.469 2.781 -24.547 1 95.5 158 GLY A CA 1
ATOM 1284 C C . GLY A 1 158 ? 13.828 2.371 -23.234 1 95.5 158 GLY A C 1
ATOM 1285 O O . GLY A 1 158 ? 13.938 3.09 -22.234 1 95.5 158 GLY A O 1
ATOM 1286 N N . LYS A 1 159 ? 13.156 1.247 -23.266 1 96.75 159 LYS A N 1
ATOM 1287 C CA . LYS A 1 159 ? 12.531 0.741 -22.047 1 96.75 159 LYS A CA 1
ATOM 1288 C C . LYS A 1 159 ? 13.578 0.349 -21 1 96.75 159 LYS A C 1
ATOM 1290 O O . LYS A 1 159 ? 13.375 0.531 -19.797 1 96.75 159 LYS A O 1
ATOM 1295 N N . ILE A 1 160 ? 14.695 -0.171 -21.5 1 95.56 160 ILE A N 1
ATOM 1296 C CA . ILE A 1 160 ? 15.797 -0.482 -20.609 1 95.56 160 ILE A CA 1
ATOM 1297 C C . ILE A 1 160 ? 16.297 0.798 -19.938 1 95.56 160 ILE A C 1
ATOM 1299 O O . ILE A 1 160 ? 16.531 0.821 -18.719 1 95.56 160 ILE A O 1
ATOM 1303 N N . ARG A 1 161 ? 16.438 1.862 -20.656 1 95.62 161 ARG A N 1
ATOM 1304 C CA . ARG A 1 161 ? 16.875 3.141 -20.109 1 95.62 161 ARG A CA 1
ATOM 1305 C C . ARG A 1 161 ? 15.867 3.674 -19.094 1 95.62 161 ARG A C 1
ATOM 1307 O O . ARG A 1 161 ? 16.25 4.277 -18.094 1 95.62 161 ARG A O 1
ATOM 1314 N N . PHE A 1 162 ? 14.602 3.479 -19.438 1 96.19 162 PHE A N 1
ATOM 1315 C CA . PHE A 1 162 ? 13.555 3.877 -18.516 1 96.19 162 PHE A CA 1
ATOM 1316 C C . PHE A 1 162 ? 13.734 3.188 -17.172 1 96.19 162 PHE A C 1
ATOM 1318 O O . PHE A 1 162 ? 13.695 3.84 -16.125 1 96.19 162 PHE A O 1
ATOM 1325 N N . PHE A 1 163 ? 13.945 1.887 -17.219 1 96.38 163 PHE A N 1
ATOM 1326 C CA . PHE A 1 163 ? 14.133 1.124 -15.984 1 96.38 163 PHE A CA 1
ATOM 1327 C C . PHE A 1 163 ? 15.445 1.487 -15.312 1 96.38 163 PHE A C 1
ATOM 1329 O O . PHE A 1 163 ? 15.555 1.462 -14.086 1 96.38 163 PHE A O 1
ATOM 1336 N N . GLU A 1 164 ? 16.406 1.789 -16.078 1 94.88 164 GLU A N 1
ATOM 1337 C CA . GLU A 1 164 ? 17.703 2.229 -15.539 1 94.88 164 GLU A CA 1
ATOM 1338 C C . GLU A 1 164 ? 17.531 3.475 -14.672 1 94.88 164 GLU A C 1
ATOM 1340 O O . GLU A 1 164 ? 18.078 3.551 -13.578 1 94.88 164 GLU A O 1
ATOM 1345 N N . VAL A 1 165 ? 16.797 4.41 -15.156 1 93.81 165 VAL A N 1
ATOM 1346 C CA . VAL A 1 165 ? 16.531 5.625 -14.391 1 93.81 165 VAL A CA 1
ATOM 1347 C C . VAL A 1 165 ? 15.812 5.266 -13.094 1 93.81 165 VAL A C 1
ATOM 1349 O O . VAL A 1 165 ? 16.156 5.781 -12.023 1 93.81 165 VAL A O 1
ATOM 1352 N N . MET A 1 166 ? 14.859 4.387 -13.148 1 93.44 166 MET A N 1
ATOM 1353 C CA . MET A 1 166 ? 14.055 4.008 -11.992 1 93.44 166 MET A CA 1
ATOM 1354 C C . MET A 1 166 ? 14.93 3.422 -10.891 1 93.44 166 MET A C 1
ATOM 1356 O O . MET A 1 166 ? 14.812 3.814 -9.727 1 93.44 166 MET A O 1
ATOM 1360 N N . VAL A 1 167 ? 15.852 2.543 -11.297 1 94.56 167 VAL A N 1
ATOM 1361 C CA . VAL A 1 167 ? 16.609 1.84 -10.266 1 94.56 167 VAL A CA 1
ATOM 1362 C C . VAL A 1 167 ? 17.812 2.686 -9.828 1 94.56 167 VAL A C 1
ATOM 1364 O O . VAL A 1 167 ? 18.172 2.688 -8.656 1 94.56 167 VAL A O 1
ATOM 1367 N N . MET A 1 168 ? 18.375 3.449 -10.711 1 92 168 MET A N 1
ATOM 1368 C CA . MET A 1 168 ? 19.594 4.188 -10.391 1 92 168 MET A CA 1
ATOM 1369 C C . MET A 1 168 ? 19.281 5.469 -9.633 1 92 168 MET A C 1
ATOM 1371 O O . MET A 1 168 ? 20.016 5.871 -8.734 1 92 168 MET A O 1
ATOM 1375 N N . HIS A 1 169 ? 18.234 6.105 -9.977 1 91.19 169 HIS A N 1
ATOM 1376 C CA . HIS A 1 169 ? 17.906 7.379 -9.344 1 91.19 169 HIS A CA 1
ATOM 1377 C C . HIS A 1 169 ? 16.859 7.203 -8.25 1 91.19 169 HIS A C 1
ATOM 1379 O O . HIS A 1 169 ? 16.844 7.965 -7.277 1 91.19 169 HIS A O 1
ATOM 1385 N N . PHE A 1 170 ? 16.016 6.191 -8.344 1 92.44 170 PHE A N 1
ATOM 1386 C CA . PHE A 1 170 ? 14.914 6.07 -7.402 1 92.44 170 PHE A CA 1
ATOM 1387 C C . PHE A 1 170 ? 15 4.75 -6.641 1 92.44 170 PHE A C 1
ATOM 1389 O O . PHE A 1 170 ? 14 4.293 -6.07 1 92.44 170 PHE A O 1
ATOM 1396 N N . GLY A 1 171 ? 16.109 4.113 -6.668 1 91.5 171 GLY A N 1
ATOM 1397 C CA . GLY A 1 171 ? 16.312 2.857 -5.969 1 91.5 171 GLY A CA 1
ATOM 1398 C C . GLY A 1 171 ? 16.406 3.021 -4.465 1 91.5 171 GLY A C 1
ATOM 1399 O O . GLY A 1 171 ? 16.344 2.039 -3.721 1 91.5 171 GLY A O 1
ATOM 1400 N N . GLY A 1 172 ? 16.547 4.246 -4.004 1 89.25 172 GLY A N 1
ATOM 1401 C CA . GLY A 1 172 ? 16.594 4.504 -2.574 1 89.25 172 GLY A CA 1
ATOM 1402 C C . GLY A 1 172 ? 18.016 4.445 -2.018 1 89.25 172 GLY A C 1
ATOM 1403 O O . GLY A 1 172 ? 18.984 4.379 -2.775 1 89.25 172 GLY A O 1
ATOM 1404 N N . ILE A 1 173 ? 18.125 4.434 -0.719 1 89.5 173 ILE A N 1
ATOM 1405 C CA . ILE A 1 173 ? 19.406 4.543 -0.028 1 89.5 173 ILE A CA 1
ATOM 1406 C C . ILE A 1 173 ? 20.203 3.254 -0.212 1 89.5 173 ILE A C 1
ATOM 1408 O O . ILE A 1 173 ? 21.391 3.293 -0.543 1 89.5 173 ILE A O 1
ATOM 1412 N N . PRO A 1 174 ? 19.578 2.068 -0.142 1 89.94 174 PRO A N 1
ATOM 1413 C CA . PRO A 1 174 ? 20.359 0.839 -0.289 1 89.94 174 PRO A CA 1
ATOM 1414 C C . PRO A 1 174 ? 21 0.702 -1.672 1 89.94 174 PRO A C 1
ATOM 1416 O O . PRO A 1 174 ? 22.172 0.331 -1.786 1 89.94 174 PRO A O 1
ATOM 1419 N N . ILE A 1 175 ? 20.25 0.991 -2.691 1 91.38 175 ILE A N 1
ATOM 1420 C CA . ILE A 1 175 ? 20.781 0.843 -4.047 1 91.38 175 ILE A CA 1
ATOM 1421 C C . ILE A 1 175 ? 21.844 1.898 -4.301 1 91.38 175 ILE A C 1
ATOM 1423 O O . ILE A 1 175 ? 22.875 1.611 -4.922 1 91.38 175 ILE A O 1
ATOM 1427 N N . SER A 1 176 ? 21.562 3.145 -3.828 1 88.56 176 SER A N 1
ATOM 1428 C CA . SER A 1 176 ? 22.578 4.191 -3.957 1 88.56 176 SER A CA 1
ATOM 1429 C C . SER A 1 176 ? 23.859 3.805 -3.248 1 88.56 176 SER A C 1
ATOM 1431 O O . SER A 1 176 ? 24.953 4.062 -3.758 1 88.56 176 SER A O 1
ATOM 1433 N N . ALA A 1 177 ? 23.719 3.238 -2.109 1 88.19 177 ALA A N 1
ATOM 1434 C CA . ALA A 1 177 ? 24.891 2.76 -1.374 1 88.19 177 ALA A CA 1
ATOM 1435 C C . ALA A 1 177 ? 25.609 1.667 -2.152 1 88.19 177 ALA A C 1
ATOM 1437 O O . ALA A 1 177 ? 26.844 1.681 -2.252 1 88.19 177 ALA A O 1
ATOM 1438 N N . LEU A 1 178 ? 24.906 0.728 -2.697 1 89.19 178 LEU A N 1
ATOM 1439 C CA . LEU A 1 178 ? 25.469 -0.361 -3.486 1 89.19 178 LEU A CA 1
ATOM 1440 C C . LEU A 1 178 ? 26.234 0.181 -4.691 1 89.19 178 LEU A C 1
ATOM 1442 O O . LEU A 1 178 ? 27.344 -0.256 -4.969 1 89.19 178 LEU A O 1
ATOM 1446 N N . LEU A 1 179 ? 25.641 1.12 -5.395 1 86.38 179 LEU A N 1
ATOM 1447 C CA . LEU A 1 179 ? 26.266 1.716 -6.57 1 86.38 179 LEU A CA 1
ATOM 1448 C C . LEU A 1 179 ? 27.562 2.436 -6.195 1 86.38 179 LEU A C 1
ATOM 1450 O O . LEU A 1 179 ? 28.547 2.363 -6.926 1 86.38 179 LEU A O 1
ATOM 1454 N N . HIS A 1 180 ? 27.516 3.078 -5.078 1 83.38 180 HIS A N 1
ATOM 1455 C CA . HIS A 1 180 ? 28.703 3.779 -4.602 1 83.38 180 HIS A CA 1
ATOM 1456 C C . HIS A 1 180 ? 29.828 2.801 -4.281 1 83.38 180 HIS A C 1
ATOM 1458 O O . HIS A 1 180 ? 30.984 3.047 -4.625 1 83.38 180 HIS A O 1
ATOM 1464 N N . MET A 1 181 ? 29.484 1.79 -3.688 1 81 181 MET A N 1
ATOM 1465 C CA . MET A 1 181 ? 30.484 0.795 -3.289 1 81 181 MET A CA 1
ATOM 1466 C C . MET A 1 181 ? 31.062 0.091 -4.508 1 81 181 MET A C 1
ATOM 1468 O O . MET A 1 181 ? 32.219 -0.301 -4.504 1 81 181 MET A O 1
ATOM 1472 N N . MET A 1 182 ? 30.266 0.03 -5.512 1 78.75 182 MET A N 1
ATOM 1473 C CA . MET A 1 182 ? 30.719 -0.651 -6.719 1 78.75 182 MET A CA 1
ATOM 1474 C C . MET A 1 182 ? 31.578 0.278 -7.574 1 78.75 182 MET A C 1
ATOM 1476 O O . MET A 1 182 ? 32.438 -0.183 -8.344 1 78.75 182 MET A O 1
ATOM 1480 N N . ARG A 1 183 ? 31.219 1.589 -7.5 1 70.06 183 ARG A N 1
ATOM 1481 C CA . ARG A 1 183 ? 31.984 2.566 -8.273 1 70.06 183 ARG A CA 1
ATOM 1482 C C . ARG A 1 183 ? 33.406 2.662 -7.77 1 70.06 183 ARG A C 1
ATOM 1484 O O . ARG A 1 183 ? 34.344 2.914 -8.547 1 70.06 183 ARG A O 1
ATOM 1491 N N . TYR A 1 184 ? 33.656 2.906 -6.387 1 55.75 184 TYR A N 1
ATOM 1492 C CA . TYR A 1 184 ? 34.969 3.156 -5.855 1 55.75 184 TYR A CA 1
ATOM 1493 C C . TYR A 1 184 ? 35.969 2.148 -6.398 1 55.75 184 TYR A C 1
ATOM 1495 O O . TYR A 1 184 ? 37.188 2.371 -6.336 1 55.75 184 TYR A O 1
ATOM 1503 N N . ASP A 1 185 ? 35.562 0.993 -6.82 1 48.56 185 ASP A N 1
ATOM 1504 C CA . ASP A 1 185 ? 36.75 0.317 -7.34 1 48.56 185 ASP A CA 1
ATOM 1505 C C . ASP A 1 185 ? 37.344 1.076 -8.531 1 48.56 185 ASP A C 1
ATOM 1507 O O . ASP A 1 185 ? 38.469 0.804 -8.953 1 48.56 185 ASP A O 1
ATOM 1511 N N . ASN A 1 186 ? 36.562 1.61 -9.562 1 42.28 186 ASN A N 1
ATOM 1512 C CA . ASN A 1 186 ? 37.281 2.18 -10.695 1 42.28 186 ASN A CA 1
ATOM 1513 C C . ASN A 1 186 ? 37.594 3.656 -10.469 1 42.28 186 ASN A C 1
ATOM 1515 O O . ASN A 1 186 ? 36.719 4.438 -10.125 1 42.28 186 ASN A O 1
ATOM 1519 N N . ASN A 1 187 ? 38.906 4.129 -10.359 1 36.78 187 ASN A N 1
ATOM 1520 C CA . ASN A 1 187 ? 39.75 5.301 -10.148 1 36.78 187 ASN A CA 1
ATOM 1521 C C . ASN A 1 187 ? 38.906 6.586 -10.125 1 36.78 187 ASN A C 1
ATOM 1523 O O . ASN A 1 187 ? 39.469 7.684 -10.102 1 36.78 187 ASN A O 1
ATOM 1527 N N . SER A 1 188 ? 37.844 6.734 -10.922 1 37.09 188 SER A N 1
ATOM 1528 C CA . SER A 1 188 ? 37.469 8.117 -11.211 1 37.09 188 SER A CA 1
ATOM 1529 C C . SER A 1 188 ? 36.781 8.773 -10.016 1 37.09 188 SER A C 1
ATOM 1531 O O . SER A 1 188 ? 35.906 8.172 -9.391 1 37.09 188 SER A O 1
ATOM 1533 N N . ASP A 1 189 ? 37.406 9.781 -9.336 1 36.78 189 ASP A N 1
ATOM 1534 C CA . ASP A 1 189 ? 37.281 10.766 -8.258 1 36.78 189 ASP A CA 1
ATOM 1535 C C . ASP A 1 189 ? 35.906 11.414 -8.258 1 36.78 189 ASP A C 1
ATOM 1537 O O . ASP A 1 189 ? 35.594 12.242 -7.391 1 36.78 189 ASP A O 1
ATOM 1541 N N . SER A 1 190 ? 35.25 11.594 -9.391 1 35.28 190 SER A N 1
ATOM 1542 C CA . SER A 1 190 ? 34.375 12.773 -9.484 1 35.28 190 SER A CA 1
ATOM 1543 C C . SER A 1 190 ? 33.062 12.57 -8.734 1 35.28 190 SER A C 1
ATOM 1545 O O . SER A 1 190 ? 32.25 13.477 -8.688 1 35.28 190 SER A O 1
ATOM 1547 N N . MET A 1 191 ? 32.438 11.469 -8.82 1 41.31 191 MET A N 1
ATOM 1548 C CA . MET A 1 191 ? 31.047 11.633 -8.375 1 41.31 191 MET A CA 1
ATOM 1549 C C . MET A 1 191 ? 30.984 11.859 -6.867 1 41.31 191 MET A C 1
ATOM 1551 O O . MET A 1 191 ? 31.562 11.086 -6.098 1 41.31 191 MET A O 1
ATOM 1555 N N . GLY A 1 192 ? 30.547 12.93 -6.328 1 41.56 192 GLY A N 1
ATOM 1556 C CA . GLY A 1 192 ? 30.438 13.836 -5.195 1 41.56 192 GLY A CA 1
ATOM 1557 C C . GLY A 1 192 ? 30.031 13.141 -3.91 1 41.56 192 GLY A C 1
ATOM 1558 O O . GLY A 1 192 ? 29.672 11.969 -3.924 1 41.56 192 GLY A O 1
ATOM 1559 N N . HIS A 1 193 ? 30.172 13.867 -2.664 1 49.41 193 HIS A N 1
ATOM 1560 C CA . HIS A 1 193 ? 29.906 13.891 -1.229 1 49.41 193 HIS A CA 1
ATOM 1561 C C . HIS A 1 193 ? 28.562 13.242 -0.904 1 49.41 193 HIS A C 1
ATOM 1563 O O . HIS A 1 193 ? 28.391 12.68 0.179 1 49.41 193 HIS A O 1
ATOM 1569 N N . GLU A 1 194 ? 27.734 13.133 -1.893 1 53.5 194 GLU A N 1
ATOM 1570 C CA . GLU A 1 194 ? 26.375 12.758 -1.538 1 53.5 194 GLU A CA 1
ATOM 1571 C C . GLU A 1 194 ? 26.234 11.242 -1.382 1 53.5 194 GLU A C 1
ATOM 1573 O O . GLU A 1 194 ? 25.547 10.766 -0.485 1 53.5 194 GLU A O 1
ATOM 1578 N N . SER A 1 195 ? 27.031 10.336 -2.311 1 54.09 195 SER A N 1
ATOM 1579 C CA . SER A 1 195 ? 26.891 8.883 -2.303 1 54.09 195 SER A CA 1
ATOM 1580 C C . SER A 1 195 ? 27.531 8.273 -1.053 1 54.09 195 SER A C 1
ATOM 1582 O O . SER A 1 195 ? 27 7.312 -0.489 1 54.09 195 SER A O 1
ATOM 1584 N N . GLU A 1 196 ? 28.75 8.734 -0.712 1 56 196 GLU A N 1
ATOM 1585 C CA . GLU A 1 196 ? 29.375 8.281 0.528 1 56 196 GLU A CA 1
ATOM 1586 C C . GLU A 1 196 ? 28.438 8.453 1.713 1 56 196 GLU A C 1
ATOM 1588 O O . GLU A 1 196 ? 28.422 7.629 2.631 1 56 196 GLU A O 1
ATOM 1593 N N . ASN A 1 197 ? 27.469 9.305 1.445 1 76.56 197 ASN A N 1
ATOM 1594 C CA . ASN A 1 197 ? 26.547 9.672 2.504 1 76.56 197 ASN A CA 1
ATOM 1595 C C . ASN A 1 197 ? 25.422 8.641 2.65 1 76.56 197 ASN A C 1
ATOM 1597 O O . ASN A 1 197 ? 25.016 8.312 3.766 1 76.56 197 ASN A O 1
ATOM 1601 N N . TYR A 1 198 ? 25.281 7.789 1.572 1 80 198 TYR A N 1
ATOM 1602 C CA . TYR A 1 198 ? 24.172 6.852 1.661 1 80 198 TYR A CA 1
ATOM 1603 C C . TYR A 1 198 ? 24.594 5.578 2.385 1 80 198 TYR A C 1
ATOM 1605 O O . TYR A 1 198 ? 23.812 5.02 3.166 1 80 198 TYR A O 1
ATOM 1613 N N . SER A 1 199 ? 25.828 5.137 2.092 1 81.75 199 SER A N 1
ATOM 1614 C CA . SER A 1 199 ? 26.328 3.957 2.791 1 81.75 199 SER A CA 1
ATOM 1615 C C . SER A 1 199 ? 26.453 4.215 4.289 1 81.75 199 SER A C 1
ATOM 1617 O O . SER A 1 199 ? 26.141 3.34 5.102 1 81.75 199 SER A O 1
ATOM 1619 N N . LYS A 1 200 ? 26.844 5.387 4.527 1 85.56 200 LYS A N 1
ATOM 1620 C CA . LYS A 1 200 ? 26.969 5.766 5.93 1 85.56 200 LYS A CA 1
ATOM 1621 C C . LYS A 1 200 ? 25.609 5.844 6.609 1 85.56 200 LYS A C 1
ATOM 1623 O O . LYS A 1 200 ? 25.438 5.367 7.734 1 85.56 200 LYS A O 1
ATOM 1628 N N . ILE A 1 201 ? 24.672 6.348 5.895 1 87.75 201 ILE A N 1
ATOM 1629 C CA . ILE A 1 201 ? 23.328 6.48 6.438 1 87.75 201 ILE A CA 1
ATOM 1630 C C . ILE A 1 201 ? 22.734 5.098 6.711 1 87.75 201 ILE A C 1
ATOM 1632 O O . ILE A 1 201 ? 22.156 4.863 7.77 1 87.75 201 ILE A O 1
ATOM 1636 N N . LEU A 1 202 ? 22.953 4.211 5.781 1 87.75 202 LEU A N 1
ATOM 1637 C CA . LEU A 1 202 ? 22.438 2.861 5.938 1 87.75 202 LEU A CA 1
ATOM 1638 C C . LEU A 1 202 ? 23.094 2.15 7.113 1 87.75 202 LEU A C 1
ATOM 1640 O O . LEU A 1 202 ? 22.406 1.564 7.953 1 87.75 202 LEU A O 1
ATOM 1644 N N . SER A 1 203 ? 24.406 2.285 7.242 1 87.88 203 SER A N 1
ATOM 1645 C CA . SER A 1 203 ? 25.141 1.655 8.328 1 87.88 203 SER A CA 1
ATOM 1646 C C . SER A 1 203 ? 24.75 2.244 9.68 1 87.88 203 SER A C 1
ATOM 1648 O O . SER A 1 203 ? 24.578 1.511 10.656 1 87.88 203 SER A O 1
ATOM 1650 N N . GLN A 1 204 ? 24.562 3.486 9.641 1 90.19 204 GLN A N 1
ATOM 1651 C CA . GLN A 1 204 ? 24.188 4.16 10.883 1 90.19 204 GLN A CA 1
ATOM 1652 C C . GLN A 1 204 ? 22.797 3.738 11.344 1 90.19 204 GLN A C 1
ATOM 1654 O O . GLN A 1 204 ? 22.562 3.555 12.539 1 90.19 204 GLN A O 1
ATOM 1659 N N . THR A 1 205 ? 21.938 3.662 10.43 1 90.5 205 THR A N 1
ATOM 1660 C CA . THR A 1 205 ? 20.562 3.273 10.773 1 90.5 205 THR A CA 1
ATOM 1661 C C . THR A 1 205 ? 20.531 1.848 11.32 1 90.5 205 THR A C 1
ATOM 1663 O O . THR A 1 205 ? 19.812 1.559 12.273 1 90.5 205 THR A O 1
ATOM 1666 N N . ILE A 1 206 ? 21.359 1.013 10.781 1 89 206 ILE A N 1
ATOM 1667 C CA . ILE A 1 206 ? 21.453 -0.371 11.234 1 89 206 ILE A CA 1
ATOM 1668 C C . ILE A 1 206 ? 22.047 -0.42 12.641 1 89 206 ILE A C 1
ATOM 1670 O O . ILE A 1 206 ? 21.547 -1.122 13.516 1 89 206 ILE A O 1
ATOM 1674 N N . ASP A 1 207 ? 23.016 0.351 12.805 1 90.38 207 ASP A N 1
ATOM 1675 C CA . ASP A 1 207 ? 23.688 0.374 14.102 1 90.38 207 ASP A CA 1
ATOM 1676 C C . ASP A 1 207 ? 22.781 0.946 15.18 1 90.38 207 ASP A C 1
ATOM 1678 O O . ASP A 1 207 ? 22.812 0.486 16.328 1 90.38 207 ASP A O 1
ATOM 1682 N N . LYS A 1 208 ? 22.094 1.921 14.781 1 91.69 208 LYS A N 1
ATOM 1683 C CA . LYS A 1 208 ? 21.141 2.504 15.727 1 91.69 208 LYS A CA 1
ATOM 1684 C C . LYS A 1 208 ? 20.125 1.471 16.188 1 91.69 208 LYS A C 1
ATOM 1686 O O . LYS A 1 208 ? 19.797 1.404 17.375 1 91.69 208 LYS A O 1
ATOM 1691 N N . LEU A 1 209 ? 19.609 0.681 15.32 1 90.44 209 LEU A N 1
ATOM 1692 C CA . LEU A 1 209 ? 18.641 -0.356 15.68 1 90.44 209 LEU A CA 1
ATOM 1693 C C . LEU A 1 209 ? 19.297 -1.426 16.547 1 90.44 209 LEU A C 1
ATOM 1695 O O . LEU A 1 209 ? 18.703 -1.882 17.531 1 90.44 209 LEU A O 1
ATOM 1699 N N . ARG A 1 210 ? 20.469 -1.766 16.219 1 88.69 210 ARG A N 1
ATOM 1700 C CA . ARG A 1 210 ? 21.188 -2.764 17 1 88.69 210 ARG A CA 1
ATOM 1701 C C . ARG A 1 210 ? 21.422 -2.275 18.422 1 88.69 210 ARG A C 1
ATOM 1703 O O . ARG A 1 210 ? 21.203 -3.021 19.391 1 88.69 210 ARG A O 1
ATOM 1710 N N . THR A 1 211 ? 21.781 -1.062 18.516 1 90.31 211 THR A N 1
ATOM 1711 C CA . THR A 1 211 ? 22.031 -0.473 19.828 1 90.31 211 THR A CA 1
ATOM 1712 C C . THR A 1 211 ? 20.75 -0.377 20.625 1 90.31 211 THR A C 1
ATOM 1714 O O . THR A 1 211 ? 20.734 -0.66 21.828 1 90.31 211 THR A O 1
ATOM 1717 N N . SER A 1 212 ? 19.719 0.04 19.969 1 89.94 212 SER A N 1
ATOM 1718 C CA . SER A 1 212 ? 18.438 0.151 20.656 1 89.94 212 SER A CA 1
ATOM 1719 C C . SER A 1 212 ? 17.938 -1.213 21.125 1 89.94 212 SER A C 1
ATOM 1721 O O . SER A 1 212 ? 17.344 -1.327 22.203 1 89.94 212 SER A O 1
ATOM 1723 N N . LEU A 1 213 ? 18.141 -2.191 20.328 1 86.56 213 LEU A N 1
ATOM 1724 C CA . LEU A 1 213 ? 17.781 -3.555 20.688 1 86.56 213 LEU A CA 1
ATOM 1725 C C . LEU A 1 213 ? 18.562 -4.023 21.922 1 86.56 213 LEU A C 1
ATOM 1727 O O . LEU A 1 213 ? 17.984 -4.613 22.828 1 86.56 213 LEU A O 1
ATOM 1731 N N . GLN A 1 214 ? 19.797 -3.693 21.969 1 85.25 214 GLN A N 1
ATOM 1732 C CA . GLN A 1 214 ? 20.641 -4.062 23.094 1 85.25 214 GLN A CA 1
ATOM 1733 C C . GLN A 1 214 ? 20.219 -3.32 24.359 1 85.25 214 GLN A C 1
ATOM 1735 O O . GLN A 1 214 ? 20.234 -3.891 25.453 1 85.25 214 GLN A O 1
ATOM 1740 N N . ASN A 1 215 ? 19.859 -2.119 24.172 1 86.12 215 ASN A N 1
ATOM 1741 C CA . ASN A 1 215 ? 19.422 -1.319 25.312 1 86.12 215 ASN A CA 1
ATOM 1742 C C . ASN A 1 215 ? 18.172 -1.893 25.953 1 86.12 215 ASN A C 1
ATOM 1744 O O . ASN A 1 215 ? 18.031 -1.897 27.188 1 86.12 215 ASN A O 1
ATOM 1748 N N . VAL A 1 216 ? 17.281 -2.303 25.156 1 84.56 216 VAL A N 1
ATOM 1749 C CA . VAL A 1 216 ? 16.047 -2.871 25.688 1 84.56 216 VAL A CA 1
ATOM 1750 C C . VAL A 1 216 ? 16.344 -4.219 26.344 1 84.56 216 VAL A C 1
ATOM 1752 O O . VAL A 1 216 ? 15.742 -4.562 27.359 1 84.56 216 VAL A O 1
ATOM 1755 N N . GLN A 1 217 ? 17.219 -4.898 25.781 1 78.19 217 GLN A N 1
ATOM 1756 C CA . GLN A 1 217 ? 17.578 -6.199 26.328 1 78.19 217 GLN A CA 1
ATOM 1757 C C . GLN A 1 217 ? 18.234 -6.051 27.703 1 78.19 217 GLN A C 1
ATOM 1759 O O . GLN A 1 217 ? 18.047 -6.895 28.578 1 78.19 217 GLN A O 1
ATOM 1764 N N . LEU A 1 218 ? 18.875 -4.832 27.812 1 75 218 LEU A N 1
ATOM 1765 C CA . LEU A 1 218 ? 19.562 -4.582 29.078 1 75 218 LEU A CA 1
ATOM 1766 C C . LEU A 1 218 ? 18.609 -4.008 30.109 1 75 218 LEU A C 1
ATOM 1768 O O . LEU A 1 218 ? 18.922 -3.98 31.312 1 75 218 LEU A O 1
ATOM 1772 N N . LEU A 1 219 ? 17.516 -3.215 29.656 1 66.81 219 LEU A N 1
ATOM 1773 C CA . LEU A 1 219 ? 16.5 -2.654 30.547 1 66.81 219 LEU A CA 1
ATOM 1774 C C . LEU A 1 219 ? 16.109 -3.66 31.625 1 66.81 219 LEU A C 1
ATOM 1776 O O . LEU A 1 219 ? 15.844 -3.279 32.781 1 66.81 219 LEU A O 1
ATOM 1780 N N . SER A 1 220 ? 15.836 -4.906 31.203 1 54.69 220 SER A N 1
ATOM 1781 C CA . SER A 1 220 ? 15.383 -5.949 32.125 1 54.69 220 SER A CA 1
ATOM 1782 C C . SER A 1 220 ? 16.25 -5.992 33.375 1 54.69 220 SER A C 1
ATOM 1784 O O . SER A 1 220 ? 15.805 -6.453 34.438 1 54.69 220 SER A O 1
ATOM 1786 N N . GLN A 1 221 ? 17.406 -5.215 33.375 1 51.81 221 GLN A N 1
ATOM 1787 C CA . GLN A 1 221 ? 18.281 -5.398 34.531 1 51.81 221 GLN A CA 1
ATOM 1788 C C . GLN A 1 221 ? 18.266 -4.164 35.438 1 51.81 221 GLN A C 1
ATOM 1790 O O . GLN A 1 221 ? 18.344 -4.281 36.656 1 51.81 221 GLN A O 1
ATOM 1795 N N . ASN A 1 222 ? 18.125 -2.848 34.906 1 54 222 ASN A N 1
ATOM 1796 C CA . ASN A 1 222 ? 18.422 -1.728 35.781 1 54 222 ASN A CA 1
ATOM 1797 C C . ASN A 1 222 ? 17.234 -0.773 35.906 1 54 222 ASN A C 1
ATOM 1799 O O . ASN A 1 222 ? 17.234 0.111 36.75 1 54 222 ASN A O 1
ATOM 1803 N N . GLY A 1 223 ? 16.016 -1.103 35.375 1 57.75 223 GLY A N 1
ATOM 1804 C CA . GLY A 1 223 ? 14.758 -0.391 35.531 1 57.75 223 GLY A CA 1
ATOM 1805 C C . GLY A 1 223 ? 14.836 1.061 35.094 1 57.75 223 GLY A C 1
ATOM 1806 O O . GLY A 1 223 ? 13.836 1.781 35.125 1 57.75 223 GLY A O 1
ATOM 1807 N N . GLU A 1 224 ? 16.062 1.73 34.844 1 63.34 224 GLU A N 1
ATOM 1808 C CA . GLU A 1 224 ? 16.141 3.168 34.625 1 63.34 224 GLU A CA 1
ATOM 1809 C C . GLU A 1 224 ? 15.875 3.494 33.156 1 63.34 224 GLU A C 1
ATOM 1811 O O . GLU A 1 224 ? 16.281 2.744 32.25 1 63.34 224 GLU A O 1
ATOM 1816 N N . HIS A 1 225 ? 15.086 4.516 32.781 1 78.75 225 HIS A N 1
ATOM 1817 C CA . HIS A 1 225 ? 14.789 5.148 31.516 1 78.75 225 HIS A CA 1
ATOM 1818 C C . HIS A 1 225 ? 14.117 4.168 30.562 1 78.75 225 HIS A C 1
ATOM 1820 O O . HIS A 1 225 ? 14.477 4.094 29.375 1 78.75 225 HIS A O 1
ATOM 1826 N N . VAL A 1 226 ? 13.367 3.252 31.109 1 81.56 226 VAL A N 1
ATOM 1827 C CA . VAL A 1 226 ? 12.695 2.199 30.359 1 81.56 226 VAL A CA 1
ATOM 1828 C C . VAL A 1 226 ? 11.914 2.814 29.203 1 81.56 226 VAL A C 1
ATOM 1830 O O . VAL A 1 226 ? 11.992 2.33 28.062 1 81.56 226 VAL A O 1
ATOM 1833 N N . GLU A 1 227 ? 11.297 3.889 29.469 1 83.94 227 GLU A N 1
ATOM 1834 C CA . GLU A 1 227 ? 10.492 4.555 28.438 1 83.94 227 GLU A CA 1
ATOM 1835 C C . GLU A 1 227 ? 11.352 5.004 27.266 1 83.94 227 GLU A C 1
ATOM 1837 O O . GLU A 1 227 ? 10.984 4.801 26.109 1 83.94 227 GLU A O 1
ATOM 1842 N N . ARG A 1 228 ? 12.445 5.539 27.578 1 86.44 228 ARG A N 1
ATOM 1843 C CA . ARG A 1 228 ? 13.344 6.039 26.547 1 86.44 228 ARG A CA 1
ATOM 1844 C C . ARG A 1 228 ? 13.852 4.902 25.672 1 86.44 228 ARG A C 1
ATOM 1846 O O . ARG A 1 228 ? 13.969 5.062 24.453 1 86.44 228 ARG A O 1
ATOM 1853 N N . HIS A 1 229 ? 14.102 3.809 26.312 1 87 229 HIS A N 1
ATOM 1854 C CA . HIS A 1 229 ? 14.633 2.676 25.562 1 87 229 HIS A CA 1
ATOM 1855 C C . HIS A 1 229 ? 13.562 2.061 24.672 1 87 229 HIS A C 1
ATOM 1857 O O . HIS A 1 229 ? 13.852 1.672 23.531 1 87 229 HIS A O 1
ATOM 1863 N N . ILE A 1 230 ? 12.375 2.01 25.188 1 88.69 230 ILE A N 1
ATOM 1864 C CA . ILE A 1 230 ? 11.281 1.471 24.391 1 88.69 230 ILE A CA 1
ATOM 1865 C C . ILE A 1 230 ? 11.023 2.371 23.188 1 88.69 230 ILE A C 1
ATOM 1867 O O . ILE A 1 230 ? 10.938 1.891 22.047 1 88.69 230 ILE A O 1
ATOM 1871 N N . LEU A 1 231 ? 10.984 3.617 23.438 1 90.31 231 LEU A N 1
ATOM 1872 C CA . LEU A 1 231 ? 10.727 4.582 22.375 1 90.31 231 LEU A CA 1
ATOM 1873 C C . LEU A 1 231 ? 11.883 4.598 21.375 1 90.31 231 LEU A C 1
ATOM 1875 O O . LEU A 1 231 ? 11.656 4.699 20.172 1 90.31 231 LEU A O 1
ATOM 1879 N N . GLY A 1 232 ? 13.023 4.539 21.938 1 91.31 232 GLY A N 1
ATOM 1880 C CA . GLY A 1 232 ? 14.18 4.477 21.062 1 91.31 232 GLY A CA 1
ATOM 1881 C C . GLY A 1 232 ? 14.156 3.289 20.125 1 91.31 232 GLY A C 1
ATOM 1882 O O . GLY A 1 232 ? 14.484 3.418 18.938 1 91.31 232 GLY A O 1
ATOM 1883 N N . PHE A 1 233 ? 13.773 2.189 20.641 1 92.12 233 PHE A N 1
ATOM 1884 C CA . PHE A 1 233 ? 13.688 0.97 19.844 1 92.12 233 PHE A CA 1
ATOM 1885 C C . PHE A 1 233 ? 12.633 1.108 18.75 1 92.12 233 PHE A C 1
ATOM 1887 O O . PHE A 1 233 ? 12.906 0.862 17.578 1 92.12 233 PHE A O 1
ATOM 1894 N N . LEU A 1 234 ? 11.414 1.496 19.125 1 93.44 234 LEU A N 1
ATOM 1895 C CA . LEU A 1 234 ? 10.312 1.637 18.172 1 93.44 234 LEU A CA 1
ATOM 1896 C C . LEU A 1 234 ? 10.641 2.682 17.109 1 93.44 234 LEU A C 1
ATOM 1898 O O . LEU A 1 234 ? 10.375 2.475 15.922 1 93.44 234 LEU A O 1
ATOM 1902 N N . ASN A 1 235 ? 11.289 3.748 17.484 1 93.44 235 ASN A N 1
ATOM 1903 C CA . ASN A 1 235 ? 11.672 4.793 16.547 1 93.44 235 ASN A CA 1
ATOM 1904 C C . ASN A 1 235 ? 12.727 4.297 15.555 1 93.44 235 ASN A C 1
ATOM 1906 O O . ASN A 1 235 ? 12.711 4.68 14.383 1 93.44 235 ASN A O 1
ATOM 1910 N N . SER A 1 236 ? 13.641 3.541 16.078 1 93.75 236 SER A N 1
ATOM 1911 C CA . SER A 1 236 ? 14.68 3.01 15.195 1 93.75 236 SER A CA 1
ATOM 1912 C C . SER A 1 236 ? 14.078 2.08 14.141 1 93.75 236 SER A C 1
ATOM 1914 O O . SER A 1 236 ? 14.57 2.021 13.008 1 93.75 236 SER A O 1
ATOM 1916 N N . ILE A 1 237 ? 13.07 1.342 14.531 1 93 237 ILE A N 1
ATOM 1917 C CA . ILE A 1 237 ? 12.391 0.471 13.578 1 93 237 ILE A CA 1
ATOM 1918 C C . ILE A 1 237 ? 11.734 1.314 12.484 1 93 237 ILE A C 1
ATOM 1920 O O . ILE A 1 237 ? 11.867 1.015 11.297 1 93 237 ILE A O 1
ATOM 1924 N N . GLN A 1 238 ? 11.078 2.35 12.875 1 92.56 238 GLN A N 1
ATOM 1925 C CA . GLN A 1 238 ? 10.414 3.223 11.914 1 92.56 238 GLN A CA 1
ATOM 1926 C C . GLN A 1 238 ? 11.422 3.881 10.977 1 92.56 238 GLN A C 1
ATOM 1928 O O . GLN A 1 238 ? 11.18 4 9.773 1 92.56 238 GLN A O 1
ATOM 1933 N N . GLN A 1 239 ? 12.477 4.312 11.531 1 92.25 239 GLN A N 1
ATOM 1934 C CA . GLN A 1 239 ? 13.523 4.938 10.734 1 92.25 239 GLN A CA 1
ATOM 1935 C C . GLN A 1 239 ? 14.109 3.955 9.719 1 92.25 239 GLN A C 1
ATOM 1937 O O . GLN A 1 239 ? 14.359 4.316 8.57 1 92.25 239 GLN A O 1
ATOM 1942 N N . LEU A 1 240 ? 14.352 2.793 10.18 1 92.06 240 LEU A N 1
ATOM 1943 C CA . LEU A 1 240 ? 14.891 1.768 9.289 1 92.06 240 LEU A CA 1
ATOM 1944 C C . LEU A 1 240 ? 13.922 1.468 8.156 1 92.06 240 LEU A C 1
ATOM 1946 O O . LEU A 1 240 ? 14.336 1.317 7.004 1 92.06 240 LEU A O 1
ATOM 1950 N N . ARG A 1 241 ? 12.672 1.314 8.43 1 90.62 241 ARG A N 1
ATOM 1951 C CA . ARG A 1 241 ? 11.648 1.062 7.414 1 90.62 241 ARG A CA 1
ATOM 1952 C C . ARG A 1 241 ? 11.68 2.133 6.328 1 90.62 241 ARG A C 1
ATOM 1954 O O . ARG A 1 241 ? 11.617 1.819 5.137 1 90.62 241 ARG A O 1
ATOM 1961 N N . THR A 1 242 ? 11.836 3.369 6.723 1 89.19 242 THR A N 1
ATOM 1962 C CA . THR A 1 242 ? 11.875 4.484 5.781 1 89.19 242 THR A CA 1
ATOM 1963 C C . THR A 1 242 ? 13.156 4.461 4.961 1 89.19 242 THR A C 1
ATOM 1965 O O . THR A 1 242 ? 13.141 4.746 3.764 1 89.19 242 THR A O 1
ATOM 1968 N N . THR A 1 243 ? 14.203 4.102 5.609 1 90.81 243 THR A N 1
ATOM 1969 C CA . THR A 1 243 ? 15.516 4.133 4.977 1 90.81 243 THR A CA 1
ATOM 1970 C C . THR A 1 243 ? 15.625 3.055 3.898 1 90.81 243 THR A C 1
ATOM 1972 O O . THR A 1 243 ? 16.219 3.283 2.846 1 90.81 243 THR A O 1
ATOM 1975 N N . ILE A 1 244 ? 15.031 1.938 4.074 1 92.31 244 ILE A N 1
ATOM 1976 C CA . ILE A 1 244 ? 15.273 0.818 3.17 1 92.31 244 ILE A CA 1
ATOM 1977 C C . ILE A 1 244 ? 14.18 0.772 2.102 1 92.31 244 ILE A C 1
ATOM 1979 O O . ILE A 1 244 ? 14.258 -0.025 1.163 1 92.31 244 ILE A O 1
ATOM 1983 N N . GLU A 1 245 ? 13.188 1.567 2.195 1 89.38 245 GLU A N 1
ATOM 1984 C CA . GLU A 1 245 ? 12.133 1.614 1.186 1 89.38 245 GLU A CA 1
ATOM 1985 C C . GLU A 1 245 ? 12.617 2.309 -0.084 1 89.38 245 GLU A C 1
ATOM 1987 O O . GLU A 1 245 ? 13.078 3.451 -0.037 1 89.38 245 GLU A O 1
ATOM 1992 N N . PRO A 1 246 ? 12.484 1.629 -1.215 1 92.5 246 PRO A N 1
ATOM 1993 C CA . PRO A 1 246 ? 12.883 2.309 -2.451 1 92.5 246 PRO A CA 1
ATOM 1994 C C . PRO A 1 246 ? 11.906 3.416 -2.852 1 92.5 246 PRO A C 1
ATOM 1996 O O . PRO A 1 246 ? 10.695 3.281 -2.662 1 92.5 246 PRO A O 1
ATOM 1999 N N . TYR A 1 247 ? 12.43 4.391 -3.5 1 90.5 247 TYR A N 1
ATOM 2000 C CA . TYR A 1 247 ? 11.617 5.547 -3.867 1 90.5 247 TYR A CA 1
ATOM 2001 C C . TYR A 1 247 ? 10.742 5.238 -5.078 1 90.5 247 TYR A C 1
ATOM 2003 O O . TYR A 1 247 ? 9.719 5.895 -5.301 1 90.5 247 TYR A O 1
ATOM 2011 N N . TYR A 1 248 ? 11.219 4.277 -5.855 1 92.06 248 TYR A N 1
ATOM 2012 C CA . TYR A 1 248 ? 10.445 3.99 -7.059 1 92.06 248 TYR A CA 1
ATOM 2013 C C . TYR A 1 248 ? 9.094 3.381 -6.703 1 92.06 248 TYR A C 1
ATOM 2015 O O . TYR A 1 248 ? 8.195 3.32 -7.543 1 92.06 248 TYR A O 1
ATOM 2023 N N . GLU A 1 249 ? 8.891 2.83 -5.52 1 88.62 249 GLU A N 1
ATOM 2024 C CA . GLU A 1 249 ? 7.566 2.363 -5.105 1 88.62 249 GLU A CA 1
ATOM 2025 C C . GLU A 1 249 ? 6.551 3.504 -5.109 1 88.62 249 GLU A C 1
ATOM 2027 O O . GLU A 1 249 ? 5.449 3.359 -5.637 1 88.62 249 GLU A O 1
ATOM 2032 N N . LYS A 1 250 ? 6.977 4.562 -4.5 1 81.69 250 LYS A N 1
ATOM 2033 C CA . LYS A 1 250 ? 6.121 5.746 -4.52 1 81.69 250 LYS A CA 1
ATOM 2034 C C . LYS A 1 250 ? 5.918 6.254 -5.941 1 81.69 250 LYS A C 1
ATOM 2036 O O . LYS A 1 250 ? 4.816 6.684 -6.301 1 81.69 250 LYS A O 1
ATOM 2041 N N . PHE A 1 251 ? 7.023 6.184 -6.598 1 83.81 251 PHE A N 1
ATOM 2042 C CA . PHE A 1 251 ? 6.992 6.594 -7.996 1 83.81 251 PHE A CA 1
ATOM 2043 C C . PHE A 1 251 ? 5.961 5.785 -8.773 1 83.81 251 PHE A C 1
ATOM 2045 O O . PHE A 1 251 ? 5.141 6.352 -9.5 1 83.81 251 PHE A O 1
ATOM 2052 N N . LEU A 1 252 ? 5.953 4.551 -8.641 1 87.94 252 LEU A N 1
ATOM 2053 C CA . LEU A 1 252 ? 5.055 3.65 -9.352 1 87.94 252 LEU A CA 1
ATOM 2054 C C . LEU A 1 252 ? 3.613 3.846 -8.891 1 87.94 252 LEU A C 1
ATOM 2056 O O . LEU A 1 252 ? 2.686 3.807 -9.695 1 87.94 252 LEU A O 1
ATOM 2060 N N . GLU A 1 253 ? 3.434 4.02 -7.688 1 82.31 253 GLU A N 1
ATOM 2061 C CA . GLU A 1 253 ? 2.1 4.281 -7.156 1 82.31 253 GLU A CA 1
ATOM 2062 C C . GLU A 1 253 ? 1.518 5.566 -7.742 1 82.31 253 GLU A C 1
ATOM 2064 O O . GLU A 1 253 ? 0.329 5.629 -8.062 1 82.31 253 GLU A O 1
ATOM 2069 N N . GLN A 1 254 ? 2.365 6.547 -7.859 1 76.44 254 GLN A N 1
ATOM 2070 C CA . GLN A 1 254 ? 1.931 7.801 -8.469 1 76.44 254 GLN A CA 1
ATOM 2071 C C . GLN A 1 254 ? 1.505 7.594 -9.914 1 76.44 254 GLN A C 1
ATOM 2073 O O . GLN A 1 254 ? 0.522 8.188 -10.367 1 76.44 254 GLN A O 1
ATOM 2078 N N . TYR A 1 255 ? 2.225 6.758 -10.609 1 80.19 255 TYR A N 1
ATOM 2079 C CA . TYR A 1 255 ? 1.839 6.422 -11.977 1 80.19 255 TYR A CA 1
ATOM 2080 C C . TYR A 1 255 ? 0.459 5.777 -12.016 1 80.19 255 TYR A C 1
ATOM 2082 O O . TYR A 1 255 ? -0.387 6.152 -12.828 1 80.19 255 TYR A O 1
ATOM 2090 N N . ILE A 1 256 ? 0.296 4.824 -11.195 1 80.81 256 ILE A N 1
ATOM 2091 C CA . ILE A 1 256 ? -0.979 4.117 -11.141 1 80.81 256 ILE A CA 1
ATOM 2092 C C . ILE A 1 256 ? -2.111 5.113 -10.898 1 80.81 256 ILE A C 1
ATOM 2094 O O . ILE A 1 256 ? -3.094 5.137 -11.641 1 80.81 256 ILE A O 1
ATOM 2098 N N . LEU A 1 257 ? -1.859 5.996 -10.086 1 73.69 257 LEU A N 1
ATOM 2099 C CA . LEU A 1 257 ? -2.91 6.926 -9.68 1 73.69 257 LEU A CA 1
ATOM 2100 C C . LEU A 1 257 ? -3.145 7.984 -10.75 1 73.69 257 LEU A C 1
ATOM 2102 O O . LEU A 1 257 ? -4.289 8.297 -11.07 1 73.69 257 LEU A O 1
ATOM 2106 N N . THR A 1 258 ? -2.078 8.531 -11.25 1 76.56 258 THR A N 1
ATOM 2107 C CA . THR A 1 258 ? -2.176 9.547 -12.289 1 76.56 258 THR A CA 1
ATOM 2108 C C . THR A 1 258 ? -2.902 9 -13.516 1 76.56 258 THR A C 1
ATOM 2110 O O . THR A 1 258 ? -3.785 9.664 -14.07 1 76.56 258 THR A O 1
ATOM 2113 N N . LEU A 1 259 ? -2.6 7.805 -13.773 1 82.12 259 LEU A N 1
ATOM 2114 C CA . LEU A 1 259 ? -3.139 7.219 -15 1 82.12 259 LEU A CA 1
ATOM 2115 C C . LEU A 1 259 ? -4.523 6.633 -14.758 1 82.12 259 LEU A C 1
ATOM 2117 O O . LEU A 1 259 ? -5.215 6.25 -15.703 1 82.12 259 LEU A O 1
ATOM 2121 N N . MET A 1 260 ? -4.914 6.504 -13.594 1 73.69 260 MET A N 1
ATOM 2122 C CA . MET A 1 260 ? -6.301 6.168 -13.289 1 73.69 260 MET A CA 1
ATOM 2123 C C . MET A 1 260 ? -7.227 7.34 -13.586 1 73.69 260 MET A C 1
ATOM 2125 O O . MET A 1 260 ? -8.383 7.145 -13.945 1 73.69 260 MET A O 1
ATOM 2129 N N . LYS A 1 261 ? -6.664 8.562 -13.461 1 71.19 261 LYS A N 1
ATOM 2130 C CA . LYS A 1 261 ? -7.418 9.773 -13.766 1 71.19 261 LYS A CA 1
ATOM 2131 C C . LYS A 1 261 ? -7.449 10.047 -15.266 1 71.19 261 LYS A C 1
ATOM 2133 O O . LYS A 1 261 ? -8.492 10.414 -15.812 1 71.19 261 LYS A O 1
ATOM 2138 N N . LYS A 1 262 ? -6.305 9.891 -15.797 1 79.19 262 LYS A N 1
ATOM 2139 C CA . LYS A 1 262 ? -6.145 10.102 -17.234 1 79.19 262 LYS A CA 1
ATOM 2140 C C . LYS A 1 262 ? -5.438 8.922 -17.891 1 79.19 262 LYS A C 1
ATOM 2142 O O . LYS A 1 262 ? -4.219 8.781 -17.781 1 79.19 262 LYS A O 1
ATOM 2147 N N . GLU A 1 263 ? -6.227 8.188 -18.656 1 82.56 263 GLU A N 1
ATOM 2148 C CA . GLU A 1 263 ? -5.688 6.969 -19.25 1 82.56 263 GLU A CA 1
ATOM 2149 C C . GLU A 1 263 ? -4.723 7.289 -20.391 1 82.56 263 GLU A C 1
ATOM 2151 O O . GLU A 1 263 ? -4.805 8.359 -21 1 82.56 263 GLU A O 1
ATOM 2156 N N . VAL A 1 264 ? -3.805 6.465 -20.625 1 84.75 264 VAL A N 1
ATOM 2157 C CA . VAL A 1 264 ? -2.822 6.613 -21.688 1 84.75 264 VAL A CA 1
ATOM 2158 C C . VAL A 1 264 ? -3.287 5.848 -22.922 1 84.75 264 VAL A C 1
ATOM 2160 O O . VAL A 1 264 ? -3.584 4.652 -22.859 1 84.75 264 VAL A O 1
ATOM 2163 N N . PRO A 1 265 ? -3.381 6.578 -23.938 1 84.12 265 PRO A N 1
ATOM 2164 C CA . PRO A 1 265 ? -3.773 5.895 -25.172 1 84.12 265 PRO A CA 1
ATOM 2165 C C . PRO A 1 265 ? -2.697 4.938 -25.688 1 84.12 265 PRO A C 1
ATOM 2167 O O . PRO A 1 265 ? -1.516 5.293 -25.719 1 84.12 265 PRO A O 1
ATOM 2170 N N . PHE A 1 266 ? -2.994 3.75 -26.031 1 83.12 266 PHE A N 1
ATOM 2171 C CA . PHE A 1 266 ? -2.121 2.723 -26.594 1 83.12 266 PHE A CA 1
ATOM 2172 C C . PHE A 1 266 ? -2.867 1.872 -27.609 1 83.12 266 PHE A C 1
ATOM 2174 O O . PHE A 1 266 ? -3.732 1.074 -27.25 1 83.12 266 PHE A O 1
ATOM 2181 N N . ASN A 1 267 ? -2.379 2.137 -28.781 1 74.12 267 ASN A N 1
ATOM 2182 C CA . ASN A 1 267 ? -3.059 1.495 -29.906 1 74.12 267 ASN A CA 1
ATOM 2183 C C . ASN A 1 267 ? -4.551 1.808 -29.906 1 74.12 267 ASN A C 1
ATOM 2185 O O . ASN A 1 267 ? -4.945 2.975 -29.875 1 74.12 267 ASN A O 1
ATOM 2189 N N . SER A 1 268 ? -5.434 0.915 -29.75 1 67.81 268 SER A N 1
ATOM 2190 C CA . SER A 1 268 ? -6.871 1.153 -29.812 1 67.81 268 SER A CA 1
ATOM 2191 C C . SER A 1 268 ? -7.512 1.024 -28.438 1 67.81 268 SER A C 1
ATOM 2193 O O . SER A 1 268 ? -8.734 0.883 -28.328 1 67.81 268 SER A O 1
ATOM 2195 N N . GLN A 1 269 ? -6.57 1.095 -27.625 1 76.75 269 GLN A N 1
ATOM 2196 C CA . GLN A 1 269 ? -7.125 0.975 -26.281 1 76.75 269 GLN A CA 1
ATOM 2197 C C . GLN A 1 269 ? -6.539 2.031 -25.344 1 76.75 269 GLN A C 1
ATOM 2199 O O . GLN A 1 269 ? -5.586 2.727 -25.703 1 76.75 269 GLN A O 1
ATOM 2204 N N . ASN A 1 270 ? -7.234 2.322 -24.312 1 83.19 270 ASN A N 1
ATOM 2205 C CA . ASN A 1 270 ? -6.746 3.18 -23.234 1 83.19 270 ASN A CA 1
ATOM 2206 C C . ASN A 1 270 ? -6.309 2.363 -22.031 1 83.19 270 ASN A C 1
ATOM 2208 O O . ASN A 1 270 ? -7.055 1.508 -21.547 1 83.19 270 ASN A O 1
ATOM 2212 N N . LEU A 1 271 ? -5.133 2.584 -21.719 1 86.5 271 LEU A N 1
ATOM 2213 C CA . LEU A 1 271 ? -4.59 1.852 -20.578 1 86.5 271 LEU A CA 1
ATOM 2214 C C . LEU A 1 271 ? -4.688 2.68 -19.297 1 86.5 271 LEU A C 1
ATOM 2216 O O . LEU A 1 271 ? -4.297 3.85 -19.281 1 86.5 271 LEU A O 1
ATOM 2220 N N . ASN A 1 272 ? -5.262 2.092 -18.297 1 86.56 272 ASN A N 1
ATOM 2221 C CA . ASN A 1 272 ? -5.238 2.76 -17 1 86.56 272 ASN A CA 1
ATOM 2222 C C . ASN A 1 272 ? -3.934 2.496 -16.25 1 86.56 272 ASN A C 1
ATOM 2224 O O . ASN A 1 272 ? -3.055 1.797 -16.766 1 86.56 272 ASN A O 1
ATOM 2228 N N . GLY A 1 273 ? -3.803 3.076 -15.094 1 87.75 273 GLY A N 1
ATOM 2229 C CA . GLY A 1 273 ? -2.555 3.029 -14.352 1 87.75 273 GLY A CA 1
ATOM 2230 C C . GLY A 1 273 ? -2.117 1.618 -14.008 1 87.75 273 GLY A C 1
ATOM 2231 O O . GLY A 1 273 ? -0.928 1.298 -14.07 1 87.75 273 GLY A O 1
ATOM 2232 N N . LEU A 1 274 ? -3.055 0.763 -13.609 1 88.88 274 LEU A N 1
ATOM 2233 C CA . LEU A 1 274 ? -2.725 -0.614 -13.266 1 88.88 274 LEU A CA 1
ATOM 2234 C C . LEU A 1 274 ? -2.281 -1.396 -14.492 1 88.88 274 LEU A C 1
ATOM 2236 O O . LEU A 1 274 ? -1.308 -2.152 -14.438 1 88.88 274 LEU A O 1
ATOM 2240 N N . GLU A 1 275 ? -2.986 -1.192 -15.562 1 90.38 275 GLU A N 1
ATOM 2241 C CA . GLU A 1 275 ? -2.629 -1.847 -16.812 1 90.38 275 GLU A CA 1
ATOM 2242 C C . GLU A 1 275 ? -1.234 -1.431 -17.281 1 90.38 275 GLU A C 1
ATOM 2244 O O . GLU A 1 275 ? -0.476 -2.254 -17.797 1 90.38 275 GLU A O 1
ATOM 2249 N N . PHE A 1 276 ? -0.982 -0.201 -17.125 1 92.25 276 PHE A N 1
ATOM 2250 C CA . PHE A 1 276 ? 0.328 0.32 -17.5 1 92.25 276 PHE A CA 1
ATOM 2251 C C . PHE A 1 276 ? 1.432 -0.385 -16.719 1 92.25 276 PHE A C 1
ATOM 2253 O O . PHE A 1 276 ? 2.406 -0.861 -17.297 1 92.25 276 PHE A O 1
ATOM 2260 N N . VAL A 1 277 ? 1.288 -0.444 -15.391 1 93.06 277 VAL A N 1
ATOM 2261 C CA . VAL A 1 277 ? 2.311 -1.032 -14.531 1 93.06 277 VAL A CA 1
ATOM 2262 C C . VAL A 1 277 ? 2.422 -2.529 -14.805 1 93.06 277 VAL A C 1
ATOM 2264 O O . VAL A 1 277 ? 3.516 -3.096 -14.758 1 93.06 277 VAL A O 1
ATOM 2267 N N . MET A 1 278 ? 1.343 -3.191 -15.086 1 92.19 278 MET A N 1
ATOM 2268 C CA . MET A 1 278 ? 1.367 -4.598 -15.477 1 92.19 278 MET A CA 1
ATOM 2269 C C . MET A 1 278 ? 2.188 -4.797 -16.75 1 92.19 278 MET A C 1
ATOM 2271 O O . MET A 1 278 ? 3 -5.719 -16.828 1 92.19 278 MET A O 1
ATOM 2275 N N . GLN A 1 279 ? 1.923 -3.934 -17.688 1 91.75 279 GLN A N 1
ATOM 2276 C CA . GLN A 1 279 ? 2.68 -3.996 -18.922 1 91.75 279 GLN A CA 1
ATOM 2277 C C .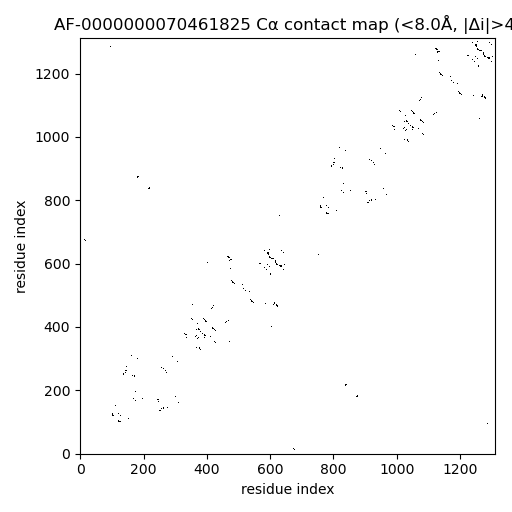 GLN A 1 279 ? 4.16 -3.723 -18.688 1 91.75 279 GLN A C 1
ATOM 2279 O O . GLN A 1 279 ? 5.023 -4.375 -19.281 1 91.75 279 GLN A O 1
ATOM 2284 N N . MET A 1 280 ? 4.332 -2.781 -17.859 1 94.31 280 MET A N 1
ATOM 2285 C CA . MET A 1 280 ? 5.711 -2.457 -17.5 1 94.31 280 MET A CA 1
ATOM 2286 C C . MET A 1 280 ? 6.422 -3.668 -16.906 1 94.31 280 MET A C 1
ATOM 2288 O O . MET A 1 280 ? 7.574 -3.947 -17.25 1 94.31 280 MET A O 1
ATOM 2292 N N . ARG A 1 281 ? 5.758 -4.348 -15.992 1 95.69 281 ARG A N 1
ATOM 2293 C CA . ARG A 1 281 ? 6.395 -5.508 -15.367 1 95.69 281 ARG A CA 1
ATOM 2294 C C . ARG A 1 281 ? 6.633 -6.617 -16.375 1 95.69 281 ARG A C 1
ATOM 2296 O O . ARG A 1 281 ? 7.656 -7.301 -16.328 1 95.69 281 ARG A O 1
ATOM 2303 N N . GLN A 1 282 ? 5.672 -6.805 -17.297 1 94.69 282 GLN A N 1
ATOM 2304 C CA . GLN A 1 282 ? 5.867 -7.777 -18.375 1 94.69 282 GLN A CA 1
ATOM 2305 C C . GLN A 1 282 ? 7.137 -7.477 -19.156 1 94.69 282 GLN A C 1
ATOM 2307 O O . GLN A 1 282 ? 7.938 -8.375 -19.422 1 94.69 282 GLN A O 1
ATOM 2312 N N . ASP A 1 283 ? 7.242 -6.266 -19.547 1 96.12 283 ASP A N 1
ATOM 2313 C CA . ASP A 1 283 ? 8.438 -5.844 -20.281 1 96.12 283 ASP A CA 1
ATOM 2314 C C . ASP A 1 283 ? 9.695 -6.062 -19.438 1 96.12 283 ASP A C 1
ATOM 2316 O O . ASP A 1 283 ? 10.727 -6.477 -19.953 1 96.12 283 ASP A O 1
ATOM 2320 N N . LEU A 1 284 ? 9.539 -5.715 -18.203 1 97.06 284 LEU A N 1
ATOM 2321 C CA . LEU A 1 284 ? 10.672 -5.863 -17.281 1 97.06 284 LEU A CA 1
ATOM 2322 C C . LEU A 1 284 ? 11.148 -7.312 -17.25 1 97.06 284 LEU A C 1
ATOM 2324 O O . LEU A 1 284 ? 12.352 -7.574 -17.312 1 97.06 284 LEU A O 1
ATOM 2328 N N . LEU A 1 285 ? 10.258 -8.25 -17.125 1 94.88 285 LEU A N 1
ATOM 2329 C CA . LEU A 1 285 ? 10.602 -9.672 -17.078 1 94.88 285 LEU A CA 1
ATOM 2330 C C . LEU A 1 285 ? 11.328 -10.086 -18.359 1 94.88 285 LEU A C 1
ATOM 2332 O O . LEU A 1 285 ? 12.312 -10.828 -18.297 1 94.88 285 LEU A O 1
ATOM 2336 N N . ASP A 1 286 ? 10.852 -9.555 -19.484 1 94.5 286 ASP A N 1
ATOM 2337 C CA . ASP A 1 286 ? 11.492 -9.852 -20.766 1 94.5 286 ASP A CA 1
ATOM 2338 C C . ASP A 1 286 ? 12.906 -9.273 -20.812 1 94.5 286 ASP A C 1
ATOM 2340 O O . ASP A 1 286 ? 13.828 -9.93 -21.297 1 94.5 286 ASP A O 1
ATOM 2344 N N . ILE A 1 287 ? 13.008 -8.148 -20.375 1 95.5 287 ILE A N 1
ATOM 2345 C CA . ILE A 1 287 ? 14.289 -7.449 -20.391 1 95.5 287 ILE A CA 1
ATOM 2346 C C . ILE A 1 287 ? 15.281 -8.18 -19.469 1 95.5 287 ILE A C 1
ATOM 2348 O O . ILE A 1 287 ? 16.438 -8.367 -19.844 1 95.5 287 ILE A O 1
ATOM 2352 N N . ILE A 1 288 ? 14.859 -8.562 -18.281 1 94.19 288 ILE A N 1
ATOM 2353 C CA . ILE A 1 288 ? 15.719 -9.289 -17.359 1 94.19 288 ILE A CA 1
ATOM 2354 C C . ILE A 1 288 ? 16.234 -10.562 -18.016 1 94.19 288 ILE A C 1
ATOM 2356 O O . ILE A 1 288 ? 17.422 -10.867 -17.953 1 94.19 288 ILE A O 1
ATOM 2360 N N . SER A 1 289 ? 15.359 -11.297 -18.688 1 90.69 289 SER A N 1
ATOM 2361 C CA . SER A 1 289 ? 15.727 -12.539 -19.359 1 90.69 289 SER A CA 1
ATOM 2362 C C . SER A 1 289 ? 16.75 -12.289 -20.453 1 90.69 289 SER A C 1
ATOM 2364 O O . SER A 1 289 ? 17.703 -13.07 -20.609 1 90.69 289 SER A O 1
ATOM 2366 N N . THR A 1 290 ? 16.594 -11.172 -21.109 1 90.38 290 THR A N 1
ATOM 2367 C CA . THR A 1 290 ? 17.5 -10.812 -22.188 1 90.38 290 THR A CA 1
ATOM 2368 C C . THR A 1 290 ? 18.875 -10.414 -21.641 1 90.38 290 THR A C 1
ATOM 2370 O O . THR A 1 290 ? 19.906 -10.859 -22.156 1 90.38 290 THR A O 1
ATOM 2373 N N . LEU A 1 291 ? 18.906 -9.648 -20.609 1 89.38 291 LEU A N 1
ATOM 2374 C CA . LEU A 1 291 ? 20.156 -9.133 -20.062 1 89.38 291 LEU A CA 1
ATOM 2375 C C . LEU A 1 291 ? 20.938 -10.227 -19.344 1 89.38 291 LEU A C 1
ATOM 2377 O O . LEU A 1 291 ? 22.172 -10.211 -19.328 1 89.38 291 LEU A O 1
ATOM 2381 N N . GLN A 1 292 ? 20.266 -11.125 -18.719 1 84.38 292 GLN A N 1
ATOM 2382 C CA . GLN A 1 292 ? 20.906 -12.227 -18.031 1 84.38 292 GLN A CA 1
ATOM 2383 C C . GLN A 1 292 ? 21.625 -13.148 -19 1 84.38 292 GLN A C 1
ATOM 2385 O O . GLN A 1 292 ? 22.641 -13.758 -18.656 1 84.38 292 GLN A O 1
ATOM 2390 N N . LYS A 1 293 ? 21.109 -13.164 -20.172 1 80.19 293 LYS A N 1
ATOM 2391 C CA . LYS A 1 293 ? 21.734 -13.984 -21.203 1 80.19 293 LYS A CA 1
ATOM 2392 C C . LYS A 1 293 ? 23 -13.312 -21.734 1 80.19 293 LYS A C 1
ATOM 2394 O O . LYS A 1 293 ? 23.891 -13.984 -22.25 1 80.19 293 LYS A O 1
ATOM 2399 N N . GLN A 1 294 ? 23 -12.031 -21.516 1 77.5 294 GLN A N 1
ATOM 2400 C CA . GLN A 1 294 ? 24.156 -11.281 -21.984 1 77.5 294 GLN A CA 1
ATOM 2401 C C . GLN A 1 294 ? 25.281 -11.273 -20.953 1 77.5 294 GLN A C 1
ATOM 2403 O O . GLN A 1 294 ? 25.031 -11.062 -19.766 1 77.5 294 GLN A O 1
ATOM 2408 N N . SER A 1 295 ? 26.312 -12.125 -21.109 1 62.78 295 SER A N 1
ATOM 2409 C CA . SER A 1 295 ? 27.438 -12.195 -20.188 1 62.78 295 SER A CA 1
ATOM 2410 C C . SER A 1 295 ? 28.234 -10.891 -20.188 1 62.78 295 SER A C 1
ATOM 2412 O O . SER A 1 295 ? 28.766 -10.484 -21.219 1 62.78 295 SER A O 1
ATOM 2414 N N . ASN A 1 296 ? 28 -10.008 -19.172 1 65.12 296 ASN A N 1
ATOM 2415 C CA . ASN A 1 296 ? 28.812 -8.805 -19.062 1 65.12 296 ASN A CA 1
ATOM 2416 C C . ASN A 1 296 ? 29.922 -8.969 -18.031 1 65.12 296 ASN A C 1
ATOM 2418 O O . ASN A 1 296 ? 29.75 -9.695 -17.047 1 65.12 296 ASN A O 1
ATOM 2422 N N . ASN A 1 297 ? 31.047 -8.531 -18.406 1 66.5 297 ASN A N 1
ATOM 2423 C CA . ASN A 1 297 ? 32.188 -8.508 -17.5 1 66.5 297 ASN A CA 1
ATOM 2424 C C . ASN A 1 297 ? 32.156 -7.262 -16.609 1 66.5 297 ASN A C 1
ATOM 2426 O O . ASN A 1 297 ? 31.984 -6.148 -17.109 1 66.5 297 ASN A O 1
ATOM 2430 N N . ILE A 1 298 ? 32.312 -7.398 -15.359 1 64.81 298 ILE A N 1
ATOM 2431 C CA . ILE A 1 298 ? 32.25 -6.348 -14.352 1 64.81 298 ILE A CA 1
ATOM 2432 C C . ILE A 1 298 ? 33.281 -5.27 -14.68 1 64.81 298 ILE A C 1
ATOM 2434 O O . ILE A 1 298 ? 33.062 -4.086 -14.438 1 64.81 298 ILE A O 1
ATOM 2438 N N . ASN A 1 299 ? 34.375 -5.633 -15.266 1 63.12 299 ASN A N 1
ATOM 2439 C CA . ASN A 1 299 ? 35.5 -4.738 -15.453 1 63.12 299 ASN A CA 1
ATOM 2440 C C . ASN A 1 299 ? 35.25 -3.736 -16.578 1 63.12 299 ASN A C 1
ATOM 2442 O O . ASN A 1 299 ? 35.875 -2.678 -16.625 1 63.12 299 ASN A O 1
ATOM 2446 N N . GLN A 1 300 ? 34.281 -3.971 -17.391 1 64.38 300 GLN A N 1
ATOM 2447 C CA . GLN A 1 300 ? 34.062 -3.072 -18.531 1 64.38 300 GLN A CA 1
ATOM 2448 C C . GLN A 1 300 ? 33.094 -1.965 -18.172 1 64.38 300 GLN A C 1
ATOM 2450 O O . GLN A 1 300 ? 33.375 -0.782 -18.359 1 64.38 300 GLN A O 1
ATOM 2455 N N . ASP A 1 301 ? 31.984 -2.334 -17.641 1 77.12 301 ASP A N 1
ATOM 2456 C CA . ASP A 1 301 ? 30.938 -1.391 -17.266 1 77.12 301 ASP A CA 1
ATOM 2457 C C . ASP A 1 301 ? 30.125 -1.926 -16.094 1 77.12 301 ASP A C 1
ATOM 2459 O O . ASP A 1 301 ? 29.219 -2.744 -16.281 1 77.12 301 ASP A O 1
ATOM 2463 N N . TYR A 1 302 ? 30.562 -1.442 -14.938 1 78.19 302 TYR A N 1
ATOM 2464 C CA . TYR A 1 302 ? 29.938 -1.954 -13.727 1 78.19 302 TYR A CA 1
ATOM 2465 C C . TYR A 1 302 ? 28.438 -1.701 -13.742 1 78.19 302 TYR A C 1
ATOM 2467 O O . TYR A 1 302 ? 27.672 -2.482 -13.18 1 78.19 302 TYR A O 1
ATOM 2475 N N . LYS A 1 303 ? 28.094 -0.633 -14.391 1 80.44 303 LYS A N 1
ATOM 2476 C CA . LYS A 1 303 ? 26.672 -0.309 -14.43 1 80.44 303 LYS A CA 1
ATOM 2477 C C . LYS A 1 303 ? 25.891 -1.325 -15.266 1 80.44 303 LYS A C 1
ATOM 2479 O O . LYS A 1 303 ? 24.812 -1.773 -14.867 1 80.44 303 LYS A O 1
ATOM 2484 N N . LYS A 1 304 ? 26.516 -1.67 -16.312 1 82.12 304 LYS A N 1
ATOM 2485 C CA . LYS A 1 304 ? 25.891 -2.672 -17.172 1 82.12 304 LYS A CA 1
ATOM 2486 C C . LYS A 1 304 ? 25.875 -4.043 -16.5 1 82.12 304 LYS A C 1
ATOM 2488 O O . LYS A 1 304 ? 24.938 -4.824 -16.672 1 82.12 304 LYS A O 1
ATOM 2493 N N . TYR A 1 305 ? 26.891 -4.203 -15.758 1 85.12 305 TYR A N 1
ATOM 2494 C CA . TYR A 1 305 ? 27.016 -5.484 -15.07 1 85.12 305 TYR A CA 1
ATOM 2495 C C . TYR A 1 305 ? 25.969 -5.617 -13.969 1 85.12 305 TYR A C 1
ATOM 2497 O O . TYR A 1 305 ? 25.375 -6.684 -13.797 1 85.12 305 TYR A O 1
ATOM 2505 N N . ILE A 1 306 ? 25.703 -4.59 -13.227 1 89.12 306 ILE A N 1
ATOM 2506 C CA . ILE A 1 306 ? 24.875 -4.66 -12.023 1 89.12 306 ILE A CA 1
ATOM 2507 C C . ILE A 1 306 ? 23.406 -4.5 -12.398 1 89.12 306 ILE A C 1
ATOM 2509 O O . ILE A 1 306 ? 22.516 -4.867 -11.633 1 89.12 306 ILE A O 1
ATOM 2513 N N . LEU A 1 307 ? 23.125 -3.971 -13.547 1 91.5 307 LEU A N 1
ATOM 2514 C CA . LEU A 1 307 ? 21.797 -3.557 -13.945 1 91.5 307 LEU A CA 1
ATOM 2515 C C . LEU A 1 307 ? 20.812 -4.73 -13.875 1 91.5 307 LEU A C 1
ATOM 2517 O O . LEU A 1 307 ? 19.734 -4.613 -13.297 1 91.5 307 LEU A O 1
ATOM 2521 N N . PRO A 1 308 ? 21.156 -5.91 -14.367 1 92.12 308 PRO A N 1
ATOM 2522 C CA . PRO A 1 308 ? 20.203 -7.02 -14.297 1 92.12 308 PRO A CA 1
ATOM 2523 C C . PRO A 1 308 ? 19.828 -7.391 -12.867 1 92.12 308 PRO A C 1
ATOM 2525 O O . PRO A 1 308 ? 18.688 -7.793 -12.609 1 92.12 308 PRO A O 1
ATOM 2528 N N . PHE A 1 309 ? 20.719 -7.227 -11.938 1 92.12 309 PHE A N 1
ATOM 2529 C CA . PHE A 1 309 ? 20.438 -7.547 -10.539 1 92.12 309 PHE A CA 1
ATOM 2530 C C . PHE A 1 309 ? 19.484 -6.523 -9.93 1 92.12 309 PHE A C 1
ATOM 2532 O O . PHE A 1 309 ? 18.578 -6.887 -9.18 1 92.12 309 PHE A O 1
ATOM 2539 N N . LEU A 1 310 ? 19.734 -5.316 -10.297 1 94.69 310 LEU A N 1
ATOM 2540 C CA . LEU A 1 310 ? 18.875 -4.254 -9.789 1 94.69 310 LEU A CA 1
ATOM 2541 C C . LEU A 1 310 ? 17.469 -4.371 -10.367 1 94.69 310 LEU A C 1
ATOM 2543 O O . LEU A 1 310 ? 16.484 -4.098 -9.672 1 94.69 310 LEU A O 1
ATOM 2547 N N . LEU A 1 311 ? 17.438 -4.754 -11.594 1 96.38 311 LEU A N 1
ATOM 2548 C CA . LEU A 1 311 ? 16.125 -4.922 -12.227 1 96.38 311 LEU A CA 1
ATOM 2549 C C . LEU A 1 311 ? 15.367 -6.082 -11.602 1 96.38 311 LEU A C 1
ATOM 2551 O O . LEU A 1 311 ? 14.141 -6.027 -11.477 1 96.38 311 LEU A O 1
ATOM 2555 N N . ASN A 1 312 ? 16.078 -7.094 -11.211 1 94.88 312 ASN A N 1
ATOM 2556 C CA . ASN A 1 312 ? 15.43 -8.195 -10.508 1 94.88 312 ASN A CA 1
ATOM 2557 C C . ASN A 1 312 ? 14.883 -7.746 -9.156 1 94.88 312 ASN A C 1
ATOM 2559 O O . ASN A 1 312 ? 13.812 -8.195 -8.734 1 94.88 312 ASN A O 1
ATOM 2563 N N . ASP A 1 313 ? 15.672 -6.945 -8.492 1 95.19 313 ASP A N 1
ATOM 2564 C CA . ASP A 1 313 ? 15.203 -6.375 -7.23 1 95.19 313 ASP A CA 1
ATOM 2565 C C . ASP A 1 313 ? 13.953 -5.531 -7.441 1 95.19 313 ASP A C 1
ATOM 2567 O O . ASP A 1 313 ? 13.023 -5.574 -6.629 1 95.19 313 ASP A O 1
ATOM 2571 N N . LEU A 1 314 ? 13.938 -4.746 -8.477 1 96.38 314 LEU A N 1
ATOM 2572 C CA . LEU A 1 314 ? 12.766 -3.963 -8.852 1 96.38 314 LEU A CA 1
ATOM 2573 C C . LEU A 1 314 ? 11.562 -4.867 -9.086 1 96.38 314 LEU A C 1
ATOM 2575 O O . LEU A 1 314 ? 10.453 -4.559 -8.648 1 96.38 314 LEU A O 1
ATOM 2579 N N . ASN A 1 315 ? 11.805 -5.945 -9.719 1 95.94 315 ASN A N 1
ATOM 2580 C CA . ASN A 1 315 ? 10.734 -6.906 -9.969 1 95.94 315 ASN A CA 1
ATOM 2581 C C . ASN A 1 315 ? 10.125 -7.414 -8.664 1 95.94 315 ASN A C 1
ATOM 2583 O O . ASN A 1 315 ? 8.906 -7.523 -8.547 1 95.94 315 ASN A O 1
ATOM 2587 N N . THR A 1 316 ? 10.969 -7.699 -7.734 1 93.75 316 THR A N 1
ATOM 2588 C CA . THR A 1 316 ? 10.5 -8.172 -6.438 1 93.75 316 THR A CA 1
ATOM 2589 C C . THR A 1 316 ? 9.602 -7.137 -5.773 1 93.75 316 THR A C 1
ATOM 2591 O O . THR A 1 316 ? 8.555 -7.48 -5.215 1 93.75 316 THR A O 1
ATOM 2594 N N . ASN A 1 317 ? 9.977 -5.945 -5.859 1 92.69 317 ASN A N 1
ATOM 2595 C CA . ASN A 1 317 ? 9.195 -4.867 -5.266 1 92.69 317 ASN A CA 1
ATOM 2596 C C . ASN A 1 317 ? 7.895 -4.629 -6.035 1 92.69 317 ASN A C 1
ATOM 2598 O O . ASN A 1 317 ? 6.875 -4.266 -5.445 1 92.69 317 ASN A O 1
ATOM 2602 N N . LEU A 1 318 ? 7.969 -4.797 -7.312 1 93.62 318 LEU A N 1
ATOM 2603 C CA . LEU A 1 318 ? 6.77 -4.656 -8.133 1 93.62 318 LEU A CA 1
ATOM 2604 C C . LEU A 1 318 ? 5.742 -5.727 -7.777 1 93.62 318 LEU A C 1
ATOM 2606 O O . LEU A 1 318 ? 4.539 -5.461 -7.766 1 93.62 318 LEU A O 1
ATOM 2610 N N . VAL A 1 319 ? 6.234 -6.918 -7.516 1 92.56 319 VAL A N 1
ATOM 2611 C CA . VAL A 1 319 ? 5.34 -7.996 -7.105 1 92.56 319 VAL A CA 1
ATOM 2612 C C . VAL A 1 319 ? 4.633 -7.613 -5.805 1 92.56 319 VAL A C 1
ATOM 2614 O O . VAL A 1 319 ? 3.424 -7.805 -5.668 1 92.56 319 VAL A O 1
ATOM 2617 N N . ARG A 1 320 ? 5.332 -7.043 -4.922 1 86.56 320 ARG A N 1
ATOM 2618 C CA . ARG A 1 320 ? 4.758 -6.598 -3.654 1 86.56 320 ARG A CA 1
ATOM 2619 C C . ARG A 1 320 ? 3.689 -5.535 -3.877 1 86.56 320 ARG A C 1
ATOM 2621 O O . ARG A 1 320 ? 2.604 -5.605 -3.299 1 86.56 320 ARG A O 1
ATOM 2628 N N . LEU A 1 321 ? 4.027 -4.586 -4.664 1 88.31 321 LEU A N 1
ATOM 2629 C CA . LEU A 1 321 ? 3.109 -3.492 -4.965 1 88.31 321 LEU A CA 1
ATOM 2630 C C . LEU A 1 321 ? 1.844 -4.008 -5.637 1 88.31 321 LEU A C 1
ATOM 2632 O O . LEU A 1 321 ? 0.732 -3.676 -5.219 1 88.31 321 LEU A O 1
ATOM 2636 N N . LEU A 1 322 ? 2.016 -4.855 -6.656 1 89.62 322 LEU A N 1
ATOM 2637 C CA . LEU A 1 322 ? 0.881 -5.355 -7.422 1 89.62 322 LEU A CA 1
ATOM 2638 C C . LEU A 1 322 ? 0.046 -6.32 -6.586 1 89.62 322 LEU A C 1
ATOM 2640 O O . LEU A 1 322 ? -1.175 -6.391 -6.746 1 89.62 322 LEU A O 1
ATOM 2644 N N . SER A 1 323 ? 0.696 -7.059 -5.703 1 85.69 323 SER A N 1
ATOM 2645 C CA . SER A 1 323 ? -0.044 -7.949 -4.812 1 85.69 323 SER A CA 1
ATOM 2646 C C . SER A 1 323 ? -1.019 -7.168 -3.938 1 85.69 323 SER A C 1
ATOM 2648 O O . SER A 1 323 ? -2.123 -7.641 -3.656 1 85.69 323 SER A O 1
ATOM 2650 N N . SER A 1 324 ? -0.594 -6.023 -3.566 1 77.88 324 SER A N 1
ATOM 2651 C CA . SER A 1 324 ? -1.458 -5.188 -2.74 1 77.88 324 SER A CA 1
ATOM 2652 C C . SER A 1 324 ? -2.611 -4.609 -3.555 1 77.88 324 SER A C 1
ATOM 2654 O O . SER A 1 324 ? -3.74 -4.527 -3.068 1 77.88 324 SER A O 1
ATOM 2656 N N . TRP A 1 325 ? -2.389 -4.258 -4.777 1 81.06 325 TRP A N 1
ATOM 2657 C CA . TRP A 1 325 ? -3.395 -3.627 -5.625 1 81.06 325 TRP A CA 1
ATOM 2658 C C . TRP A 1 325 ? -4.367 -4.664 -6.176 1 81.06 325 TRP A C 1
ATOM 2660 O O . TRP A 1 325 ? -5.48 -4.324 -6.586 1 81.06 325 TRP A O 1
ATOM 2670 N N . PHE A 1 326 ? -3.938 -5.91 -6.227 1 84.19 326 PHE A N 1
ATOM 2671 C CA . PHE A 1 326 ? -4.789 -6.969 -6.754 1 84.19 326 PHE A CA 1
ATOM 2672 C C . PHE A 1 326 ? -5.242 -7.906 -5.641 1 84.19 326 PHE A C 1
ATOM 2674 O O . PHE A 1 326 ? -5.32 -9.117 -5.836 1 84.19 326 PHE A O 1
ATOM 2681 N N . SER A 1 327 ? -5.465 -7.305 -4.586 1 74.62 327 SER A N 1
ATOM 2682 C CA . SER A 1 327 ? -6.027 -8.039 -3.457 1 74.62 327 SER A CA 1
ATOM 2683 C C . SER A 1 327 ? -7.457 -8.484 -3.748 1 74.62 327 SER A C 1
ATOM 2685 O O . SER A 1 327 ? -8.148 -7.875 -4.566 1 74.62 327 SER A O 1
ATOM 2687 N N . PRO A 1 328 ? -7.957 -9.523 -3.193 1 70.44 328 PRO A N 1
ATOM 2688 C CA . PRO A 1 328 ? -9.273 -10.102 -3.463 1 70.44 328 PRO A CA 1
ATOM 2689 C C . PRO A 1 328 ? -10.406 -9.086 -3.318 1 70.44 328 PRO A C 1
ATOM 2691 O O . PRO A 1 328 ? -11.43 -9.195 -4 1 70.44 328 PRO A O 1
ATOM 2694 N N . SER A 1 329 ? -10.195 -8.109 -2.555 1 63.84 329 SER A N 1
ATOM 2695 C CA . SER A 1 329 ? -11.242 -7.133 -2.293 1 63.84 329 SER A CA 1
ATOM 2696 C C . SER A 1 329 ? -11.531 -6.285 -3.529 1 63.84 329 SER A C 1
ATOM 2698 O O . SER A 1 329 ? -12.594 -5.676 -3.639 1 63.84 329 SER A O 1
ATOM 2700 N N . PHE A 1 330 ? -10.578 -6.266 -4.383 1 73 330 PHE A N 1
ATOM 2701 C CA . PHE A 1 330 ? -10.742 -5.469 -5.594 1 73 330 PHE A CA 1
ATOM 2702 C C . PHE A 1 330 ? -11.188 -6.34 -6.762 1 73 330 PHE A C 1
ATOM 2704 O O . PHE A 1 330 ? -11.414 -5.844 -7.863 1 73 330 PHE A O 1
ATOM 2711 N N . LEU A 1 331 ? -11.312 -7.617 -6.5 1 81.25 331 LEU A N 1
ATOM 2712 C CA . LEU A 1 331 ? -11.57 -8.555 -7.59 1 81.25 331 LEU A CA 1
ATOM 2713 C C . LEU A 1 331 ? -13.039 -8.953 -7.633 1 81.25 331 LEU A C 1
ATOM 2715 O O . LEU A 1 331 ? -13.711 -8.977 -6.598 1 81.25 331 LEU A O 1
ATOM 2719 N N . GLU A 1 332 ? -13.5 -9.125 -8.82 1 83.25 332 GLU A N 1
ATOM 2720 C CA . GLU A 1 332 ? -14.875 -9.562 -9.062 1 83.25 332 GLU A CA 1
ATOM 2721 C C . GLU A 1 332 ? -14.922 -10.742 -10.023 1 83.25 332 GLU A C 1
ATOM 2723 O O . GLU A 1 332 ? -14.219 -10.742 -11.039 1 83.25 332 GLU A O 1
ATOM 2728 N N . CYS A 1 333 ? -15.68 -11.727 -9.609 1 89.38 333 CYS A N 1
ATOM 2729 C CA . CYS A 1 333 ? -15.883 -12.891 -10.469 1 89.38 333 CYS A CA 1
ATOM 2730 C C . CYS A 1 333 ? -17.156 -12.75 -11.289 1 89.38 333 CYS A C 1
ATOM 2732 O O . CYS A 1 333 ? -18.219 -12.422 -10.742 1 89.38 333 CYS A O 1
ATOM 2734 N N . LYS A 1 334 ? -17.016 -12.922 -12.641 1 89.75 334 LYS A N 1
ATOM 2735 C CA . LYS A 1 334 ? -18.172 -12.789 -13.523 1 89.75 334 LYS A CA 1
ATOM 2736 C C . LYS A 1 334 ? -18.281 -13.984 -14.461 1 89.75 334 LYS A C 1
ATOM 2738 O O . LYS A 1 334 ? -17.266 -14.508 -14.938 1 89.75 334 LYS A O 1
ATOM 2743 N N . GLU A 1 335 ? -19.484 -14.398 -14.641 1 91.56 335 GLU A N 1
ATOM 2744 C CA . GLU A 1 335 ? -19.719 -15.406 -15.672 1 91.56 335 GLU A CA 1
ATOM 2745 C C . GLU A 1 335 ? -19.672 -14.789 -17.062 1 91.56 335 GLU A C 1
ATOM 2747 O O . GLU A 1 335 ? -20.219 -13.711 -17.297 1 91.56 335 GLU A O 1
ATOM 2752 N N . LEU A 1 336 ? -18.938 -15.43 -17.875 1 91.62 336 LEU A N 1
ATOM 2753 C CA . LEU A 1 336 ? -18.828 -14.961 -19.266 1 91.62 336 LEU A CA 1
ATOM 2754 C C . LEU A 1 336 ? -19.812 -15.688 -20.172 1 91.62 336 LEU A C 1
ATOM 2756 O O . LEU A 1 336 ? -19.875 -16.922 -20.156 1 91.62 336 LEU A O 1
ATOM 2760 N N . ASP A 1 337 ? -20.578 -14.891 -20.797 1 91.44 337 ASP A N 1
ATOM 2761 C CA . ASP A 1 337 ? -21.594 -15.398 -21.719 1 91.44 337 ASP A CA 1
ATOM 2762 C C . ASP A 1 337 ? -21.359 -14.867 -23.141 1 91.44 337 ASP A C 1
ATOM 2764 O O . ASP A 1 337 ? -21.109 -13.68 -23.328 1 91.44 337 ASP A O 1
ATOM 2768 N N . TRP A 1 338 ? -21.469 -15.82 -24.031 1 88 338 TRP A N 1
ATOM 2769 C CA . TRP A 1 338 ? -21.234 -15.469 -25.422 1 88 338 TRP A CA 1
ATOM 2770 C C . TRP A 1 338 ? -22.141 -14.32 -25.859 1 88 338 TRP A C 1
ATOM 2772 O O . TRP A 1 338 ? -21.75 -13.484 -26.672 1 88 338 TRP A O 1
ATOM 2782 N N . ARG A 1 339 ? -23.359 -14.234 -25.406 1 82.06 339 ARG A N 1
ATOM 2783 C CA . ARG A 1 339 ? -24.375 -13.273 -25.828 1 82.06 339 ARG A CA 1
ATOM 2784 C C . ARG A 1 339 ? -24.094 -11.883 -25.266 1 82.06 339 ARG A C 1
ATOM 2786 O O . ARG A 1 339 ? -24.453 -10.875 -25.875 1 82.06 339 ARG A O 1
ATOM 2793 N N . GLN A 1 340 ? -23.328 -11.836 -24.141 1 85.38 340 GLN A N 1
ATOM 2794 C CA . GLN A 1 340 ? -23.219 -10.578 -23.391 1 85.38 340 GLN A CA 1
ATOM 2795 C C . GLN A 1 340 ? -21.781 -10.07 -23.391 1 85.38 340 GLN A C 1
ATOM 2797 O O . GLN A 1 340 ? -21.547 -8.875 -23.188 1 85.38 340 GLN A O 1
ATOM 2802 N N . THR A 1 341 ? -20.859 -10.961 -23.578 1 87.31 341 THR A N 1
ATOM 2803 C CA . THR A 1 341 ? -19.453 -10.586 -23.484 1 87.31 341 THR A CA 1
ATOM 2804 C C . THR A 1 341 ? -18.984 -9.891 -24.75 1 87.31 341 THR A C 1
ATOM 2806 O O . THR A 1 341 ? -19.297 -10.336 -25.859 1 87.31 341 THR A O 1
ATOM 2809 N N . ASN A 1 342 ? -18.375 -8.781 -24.578 1 86.38 342 ASN A N 1
ATOM 2810 C CA . ASN A 1 342 ? -17.891 -8.023 -25.734 1 86.38 342 ASN A CA 1
ATOM 2811 C C . ASN A 1 342 ? -16.828 -8.797 -26.516 1 86.38 342 ASN A C 1
ATOM 2813 O O . ASN A 1 342 ? -16.109 -9.617 -25.938 1 86.38 342 ASN A O 1
ATOM 2817 N N . ALA A 1 343 ? -16.703 -8.531 -27.766 1 83.31 343 ALA A N 1
ATOM 2818 C CA . ALA A 1 343 ? -15.844 -9.258 -28.688 1 83.31 343 ALA A CA 1
ATOM 2819 C C . ALA A 1 343 ? -14.375 -9.055 -28.344 1 83.31 343 ALA A C 1
ATOM 2821 O O . ALA A 1 343 ? -13.562 -9.977 -28.484 1 83.31 343 ALA A O 1
ATOM 2822 N N . GLN A 1 344 ? -14.062 -7.922 -27.938 1 82.56 344 GLN A N 1
ATOM 2823 C CA . GLN A 1 344 ? -12.68 -7.629 -27.594 1 82.56 344 GLN A CA 1
ATOM 2824 C C . GLN A 1 344 ? -12.203 -8.508 -26.438 1 82.56 344 GLN A C 1
ATOM 2826 O O . GLN A 1 344 ? -11.062 -8.992 -26.453 1 82.56 344 GLN A O 1
ATOM 2831 N N . LEU A 1 345 ? -13.078 -8.664 -25.531 1 87.06 345 LEU A N 1
ATOM 2832 C CA . LEU A 1 345 ? -12.766 -9.523 -24.391 1 87.06 345 LEU A CA 1
ATOM 2833 C C . LEU A 1 345 ? -12.594 -10.977 -24.844 1 87.06 345 LEU A C 1
ATOM 2835 O O . LEU A 1 345 ? -11.672 -11.656 -24.391 1 87.06 345 LEU A O 1
ATOM 2839 N N . LEU A 1 346 ? -13.414 -11.438 -25.719 1 88.44 346 LEU A N 1
ATOM 2840 C CA . LEU A 1 346 ? -13.344 -12.805 -26.234 1 88.44 346 LEU A CA 1
ATOM 2841 C C . LEU A 1 346 ? -12.039 -13.039 -26.984 1 88.44 346 LEU A C 1
ATOM 2843 O O . LEU A 1 346 ? -11.422 -14.094 -26.859 1 88.44 346 LEU A O 1
ATOM 2847 N N . GLU A 1 347 ? -11.656 -12.07 -27.688 1 85.62 347 GLU A N 1
ATOM 2848 C CA . GLU A 1 347 ? -10.391 -12.164 -28.406 1 85.62 347 GLU A CA 1
ATOM 2849 C C . GLU A 1 347 ? -9.211 -12.281 -27.453 1 85.62 347 GLU A C 1
ATOM 2851 O O . GLU A 1 347 ? -8.273 -13.039 -27.703 1 85.62 347 GLU A O 1
ATOM 2856 N N . LYS A 1 348 ? -9.297 -11.547 -26.469 1 84.44 348 LYS A N 1
ATOM 2857 C CA . LYS A 1 348 ? -8.242 -11.594 -25.469 1 84.44 348 LYS A CA 1
ATOM 2858 C C . LYS A 1 348 ? -8.164 -12.969 -24.812 1 84.44 348 LYS A C 1
ATOM 2860 O O . LYS A 1 348 ? -7.074 -13.469 -24.531 1 84.44 348 LYS A O 1
ATOM 2865 N N . ILE A 1 349 ? -9.266 -13.562 -24.594 1 88.31 349 ILE A N 1
ATOM 2866 C CA . ILE A 1 349 ? -9.32 -14.891 -24 1 88.31 349 ILE A CA 1
ATOM 2867 C C . ILE A 1 349 ? -8.695 -15.914 -24.938 1 88.31 349 ILE A C 1
ATOM 2869 O O . ILE A 1 349 ? -7.918 -16.766 -24.516 1 88.31 349 ILE A O 1
ATOM 2873 N N . ILE A 1 350 ? -8.992 -15.758 -26.172 1 88 350 ILE A N 1
ATOM 2874 C CA . ILE A 1 350 ? -8.453 -16.672 -27.188 1 88 350 ILE A CA 1
ATOM 2875 C C . ILE A 1 350 ? -6.934 -16.562 -27.219 1 88 350 ILE A C 1
ATOM 2877 O O . ILE A 1 350 ? -6.23 -17.562 -27.203 1 88 350 ILE A O 1
ATOM 2881 N N . SER A 1 351 ? -6.457 -15.352 -27.156 1 84.81 351 SER A N 1
ATOM 2882 C CA . SER A 1 351 ? -5.023 -15.125 -27.297 1 84.81 351 SER A CA 1
ATOM 2883 C C . SER A 1 351 ? -4.285 -15.516 -26.016 1 84.81 351 SER A C 1
ATOM 2885 O O . SER A 1 351 ? -3.098 -15.836 -26.047 1 84.81 351 SER A O 1
ATOM 2887 N N . SER A 1 352 ? -4.977 -15.539 -24.922 1 81.81 352 SER A N 1
ATOM 2888 C CA . SER A 1 352 ? -4.301 -15.734 -23.641 1 81.81 352 SER A CA 1
ATOM 2889 C C . SER A 1 352 ? -4.41 -17.188 -23.172 1 81.81 352 SER A C 1
ATOM 2891 O O . SER A 1 352 ? -3.734 -17.578 -22.234 1 81.81 352 SER A O 1
ATOM 2893 N N . GLU A 1 353 ? -5.195 -17.938 -23.812 1 85.25 353 GLU A N 1
ATOM 2894 C CA . GLU A 1 353 ? -5.387 -19.312 -23.359 1 85.25 353 GLU A CA 1
ATOM 2895 C C . GLU A 1 353 ? -4.16 -20.172 -23.672 1 85.25 353 GLU A C 1
ATOM 2897 O O . GLU A 1 353 ? -3.846 -20.422 -24.828 1 85.25 353 GLU A O 1
ATOM 2902 N N . ARG A 1 354 ? -3.502 -20.656 -22.656 1 78.25 354 ARG A N 1
ATOM 2903 C CA . ARG A 1 354 ? -2.256 -21.406 -22.812 1 78.25 354 ARG A CA 1
ATOM 2904 C C . ARG A 1 354 ? -2.455 -22.891 -22.516 1 78.25 354 ARG A C 1
ATOM 2906 O O . ARG A 1 354 ? -1.718 -23.734 -23.031 1 78.25 354 ARG A O 1
ATOM 2913 N N . VAL A 1 355 ? -3.436 -23.172 -21.75 1 82.62 355 VAL A N 1
ATOM 2914 C CA . VAL A 1 355 ? -3.609 -24.562 -21.312 1 82.62 355 VAL A CA 1
ATOM 2915 C C . VAL A 1 355 ? -4.191 -25.391 -22.453 1 82.62 355 VAL A C 1
ATOM 2917 O O . VAL A 1 355 ? -3.613 -26.406 -22.859 1 82.62 355 VAL A O 1
ATOM 2920 N N . HIS A 1 356 ? -5.328 -24.922 -22.891 1 82.31 356 HIS A N 1
ATOM 2921 C CA . HIS A 1 356 ? -5.988 -25.516 -24.047 1 82.31 356 HIS A CA 1
ATOM 2922 C C . HIS A 1 356 ? -6.219 -24.484 -25.141 1 82.31 356 HIS A C 1
ATOM 2924 O O . HIS A 1 356 ? -7.293 -23.875 -25.203 1 82.31 356 HIS A O 1
ATOM 2930 N N . PRO A 1 357 ? -5.297 -24.297 -26.016 1 84 357 PRO A N 1
ATOM 2931 C CA . PRO A 1 357 ? -5.375 -23.234 -27.016 1 84 357 PRO A CA 1
ATOM 2932 C C . PRO A 1 357 ? -6.672 -23.281 -27.828 1 84 357 PRO A C 1
ATOM 2934 O O . PRO A 1 357 ? -7.168 -24.359 -28.141 1 84 357 PRO A O 1
ATOM 2937 N N . ILE A 1 358 ? -7.199 -22.141 -28.047 1 83.94 358 ILE A N 1
ATOM 2938 C CA . ILE A 1 358 ? -8.445 -21.969 -28.781 1 83.94 358 ILE A CA 1
ATOM 2939 C C . ILE A 1 358 ? -8.148 -21.484 -30.203 1 83.94 358 ILE A C 1
ATOM 2941 O O . ILE A 1 358 ? -7.582 -20.406 -30.391 1 83.94 358 ILE A O 1
ATOM 2945 N N . ALA A 1 359 ? -8.523 -22.188 -31.125 1 80.25 359 ALA A N 1
ATOM 2946 C CA . ALA A 1 359 ? -8.133 -21.938 -32.5 1 80.25 359 ALA A CA 1
ATOM 2947 C C . ALA A 1 359 ? -9.008 -20.859 -33.156 1 80.25 359 ALA A C 1
ATOM 2949 O O . ALA A 1 359 ? -8.586 -20.188 -34.094 1 80.25 359 ALA A O 1
ATOM 2950 N N . SER A 1 360 ? -10.281 -20.891 -32.719 1 83.44 360 SER A N 1
ATOM 2951 C CA . SER A 1 360 ? -11.203 -19.969 -33.375 1 83.44 360 SER A CA 1
ATOM 2952 C C . SER A 1 360 ? -12.312 -19.516 -32.406 1 83.44 360 SER A C 1
ATOM 2954 O O . SER A 1 360 ? -12.461 -20.078 -31.328 1 83.44 360 SER A O 1
ATOM 2956 N N . MET A 1 361 ? -13.031 -18.578 -32.906 1 86.06 361 MET A N 1
ATOM 2957 C CA . MET A 1 361 ? -14.156 -18.047 -32.156 1 86.06 361 MET A CA 1
ATOM 2958 C C . MET A 1 361 ? -15.242 -19.109 -31.969 1 86.06 361 MET A C 1
ATOM 2960 O O . MET A 1 361 ? -15.898 -19.156 -30.938 1 86.06 361 MET A O 1
ATOM 2964 N N . GLU A 1 362 ? -15.32 -19.875 -32.969 1 84.12 362 GLU A N 1
ATOM 2965 C CA . GLU A 1 362 ? -16.312 -20.938 -32.906 1 84.12 362 GLU A CA 1
ATOM 2966 C C . GLU A 1 362 ? -15.992 -21.922 -31.781 1 84.12 362 GLU A C 1
ATOM 2968 O O . GLU A 1 362 ? -16.891 -22.375 -31.062 1 84.12 362 GLU A O 1
ATOM 2973 N N . VAL A 1 363 ? -14.766 -22.172 -31.719 1 86.31 363 VAL A N 1
ATOM 2974 C CA . VAL A 1 363 ? -14.32 -23.109 -30.688 1 86.31 363 VAL A CA 1
ATOM 2975 C C . VAL A 1 363 ? -14.547 -22.5 -29.297 1 86.31 363 VAL A C 1
ATOM 2977 O O . VAL A 1 363 ? -14.938 -23.203 -28.359 1 86.31 363 VAL A O 1
ATOM 2980 N N . LEU A 1 364 ? -14.328 -21.25 -29.219 1 90.25 364 LEU A N 1
ATOM 2981 C CA . LEU A 1 364 ? -14.555 -20.562 -27.953 1 90.25 364 LEU A CA 1
ATOM 2982 C C . LEU A 1 364 ? -16.031 -20.578 -27.578 1 90.25 364 LEU A C 1
ATOM 2984 O O . LEU A 1 364 ? -16.375 -20.781 -26.406 1 90.25 364 LEU A O 1
ATOM 2988 N N . LYS A 1 365 ? -16.859 -20.391 -28.562 1 87.5 365 LYS A N 1
ATOM 2989 C CA . LYS A 1 365 ? -18.312 -20.391 -28.328 1 87.5 365 LYS A CA 1
ATOM 2990 C C . LYS A 1 365 ? -18.766 -21.703 -27.703 1 87.5 365 LYS A C 1
ATOM 2992 O O . LYS A 1 365 ? -19.688 -21.703 -26.875 1 87.5 365 LYS A O 1
ATOM 2997 N N . ASN A 1 366 ? -18.109 -22.719 -28.047 1 87.12 366 ASN A N 1
ATOM 2998 C CA . ASN A 1 366 ? -18.484 -24.047 -27.547 1 87.12 366 ASN A CA 1
ATOM 2999 C C . ASN A 1 366 ? -18.016 -24.266 -26.125 1 87.12 366 ASN A C 1
ATOM 3001 O O . ASN A 1 366 ? -18.328 -25.297 -25.516 1 87.12 366 ASN A O 1
ATOM 3005 N N . ARG A 1 367 ? -17.359 -23.328 -25.578 1 89.31 367 ARG A N 1
ATOM 3006 C CA . ARG A 1 367 ? -16.781 -23.516 -24.25 1 89.31 367 ARG A CA 1
ATOM 3007 C C . ARG A 1 367 ? -17.469 -22.641 -23.219 1 89.31 367 ARG A C 1
ATOM 3009 O O . ARG A 1 367 ? -17.109 -22.641 -22.047 1 89.31 367 ARG A O 1
ATOM 3016 N N . LEU A 1 368 ? -18.453 -21.875 -23.672 1 87.81 368 LEU A N 1
ATOM 3017 C CA . LEU A 1 368 ? -19.141 -21 -22.734 1 87.81 368 LEU A CA 1
ATOM 3018 C C . LEU A 1 368 ? -20.641 -20.969 -23.016 1 87.81 368 LEU A C 1
ATOM 3020 O O . LEU A 1 368 ? -21.094 -21.531 -24 1 87.81 368 LEU A O 1
ATOM 3024 N N . ALA A 1 369 ? -21.344 -20.359 -22.078 1 82.31 369 ALA A N 1
ATOM 3025 C CA . ALA A 1 369 ? -22.781 -20.188 -22.266 1 82.31 369 ALA A CA 1
ATOM 3026 C C . ALA A 1 369 ? -23.078 -19.406 -23.547 1 82.31 369 ALA A C 1
ATOM 3028 O O . ALA A 1 369 ? -22.328 -18.5 -23.922 1 82.31 369 ALA A O 1
ATOM 3029 N N . PRO A 1 370 ? -23.938 -19.953 -24.328 1 83.56 370 PRO A N 1
ATOM 3030 C CA . PRO A 1 370 ? -25.062 -20.797 -23.875 1 83.56 370 PRO A CA 1
ATOM 3031 C C . PRO A 1 370 ? -24.859 -22.266 -24.234 1 83.56 370 PRO A C 1
ATOM 3033 O O . PRO A 1 370 ? -25.812 -23.047 -24.172 1 83.56 370 PRO A O 1
ATOM 3036 N N . THR A 1 371 ? -23.734 -22.578 -24.688 1 84.06 371 THR A N 1
ATOM 3037 C CA . THR A 1 371 ? -23.5 -24 -24.938 1 84.06 371 THR A CA 1
ATOM 3038 C C . THR A 1 371 ? -23.828 -24.828 -23.703 1 84.06 371 THR A C 1
ATOM 3040 O O . THR A 1 371 ? -23.422 -24.484 -22.578 1 84.06 371 THR A O 1
ATOM 3043 N N . PRO A 1 372 ? -24.625 -25.812 -23.906 1 83.19 372 PRO A N 1
ATOM 3044 C CA . PRO A 1 372 ? -25.062 -26.594 -22.75 1 83.19 372 PRO A CA 1
ATOM 3045 C C . PRO A 1 372 ? -23.891 -27.203 -21.969 1 83.19 372 PRO A C 1
ATOM 3047 O O . PRO A 1 372 ? -22.906 -27.641 -22.562 1 83.19 372 PRO A O 1
ATOM 3050 N N . ASN A 1 373 ? -24.016 -27.188 -20.703 1 85.81 373 ASN A N 1
ATOM 3051 C CA . ASN A 1 373 ? -23.094 -27.828 -19.766 1 85.81 373 ASN A CA 1
ATOM 3052 C C . ASN A 1 373 ? -21.703 -27.203 -19.828 1 85.81 373 ASN A C 1
ATOM 3054 O O . ASN A 1 373 ? -20.719 -27.859 -19.516 1 85.81 373 ASN A O 1
ATOM 3058 N N . ARG A 1 374 ? -21.688 -26.031 -20.406 1 89.81 374 ARG A N 1
ATOM 3059 C CA . ARG A 1 374 ? -20.438 -25.297 -20.453 1 89.81 374 ARG A CA 1
ATOM 3060 C C . ARG A 1 374 ? -20.578 -23.938 -19.781 1 89.81 374 ARG A C 1
ATOM 3062 O O . ARG A 1 374 ? -21.562 -23.219 -20 1 89.81 374 ARG A O 1
ATOM 3069 N N . LYS A 1 375 ? -19.594 -23.672 -18.922 1 90.5 375 LYS A N 1
ATOM 3070 C CA . LYS A 1 375 ? -19.547 -22.375 -18.266 1 90.5 375 LYS A CA 1
ATOM 3071 C C . LYS A 1 375 ? -18.141 -21.781 -18.312 1 90.5 375 LYS A C 1
ATOM 3073 O O . LYS A 1 375 ? -17.156 -22.516 -18.422 1 90.5 375 LYS A O 1
ATOM 3078 N N . MET A 1 376 ? -18.125 -20.516 -18.281 1 93.31 376 MET A N 1
ATOM 3079 C CA . MET A 1 376 ? -16.859 -19.797 -18.219 1 93.31 376 MET A CA 1
ATOM 3080 C C . MET A 1 376 ? -16.953 -18.609 -17.281 1 93.31 376 MET A C 1
ATOM 3082 O O . MET A 1 376 ? -17.969 -17.906 -17.25 1 93.31 376 MET A O 1
ATOM 3086 N N . TYR A 1 377 ? -15.961 -18.484 -16.484 1 92.94 377 TYR A N 1
ATOM 3087 C CA . TYR A 1 377 ? -15.914 -17.391 -15.516 1 92.94 377 TYR A CA 1
ATOM 3088 C C . TYR A 1 377 ? -14.633 -16.594 -15.664 1 92.94 377 TYR A C 1
ATOM 3090 O O . TYR A 1 377 ? -13.578 -17.141 -16 1 92.94 377 TYR A O 1
ATOM 3098 N N . GLY A 1 378 ? -14.727 -15.328 -15.484 1 92 378 GLY A N 1
ATOM 3099 C CA . GLY A 1 378 ? -13.586 -14.43 -15.5 1 92 378 GLY A CA 1
ATOM 3100 C C . GLY A 1 378 ? -13.43 -13.641 -14.211 1 92 378 GLY A C 1
ATOM 3101 O O . GLY A 1 378 ? -14.422 -13.273 -13.578 1 92 378 GLY A O 1
ATOM 3102 N N . LEU A 1 379 ? -12.18 -13.539 -13.859 1 92.12 379 LEU A N 1
ATOM 3103 C CA . LEU A 1 379 ? -11.844 -12.672 -12.727 1 92.12 379 LEU A CA 1
ATOM 3104 C C . LEU A 1 379 ? -11.422 -11.289 -13.211 1 92.12 379 LEU A C 1
ATOM 3106 O O . LEU A 1 379 ? -10.555 -11.164 -14.07 1 92.12 379 LEU A O 1
ATOM 3110 N N . PHE A 1 380 ? -12.047 -10.258 -12.672 1 90.5 380 PHE A N 1
ATOM 3111 C CA . PHE A 1 380 ? -11.789 -8.891 -13.102 1 90.5 380 PHE A CA 1
ATOM 3112 C C . PHE A 1 380 ? -11.422 -8.008 -11.914 1 90.5 380 PHE A C 1
ATOM 3114 O O . PHE A 1 380 ? -11.812 -8.289 -10.781 1 90.5 380 PHE A O 1
ATOM 3121 N N . HIS A 1 381 ? -10.617 -7.043 -12.141 1 86.75 381 HIS A N 1
ATOM 3122 C CA . HIS A 1 381 ? -10.336 -6 -11.164 1 86.75 381 HIS A CA 1
ATOM 3123 C C . HIS A 1 381 ? -11.336 -4.852 -11.281 1 86.75 381 HIS A C 1
ATOM 3125 O O . HIS A 1 381 ? -11.711 -4.461 -12.391 1 86.75 381 HIS A O 1
ATOM 3131 N N . SER A 1 382 ? -11.75 -4.258 -10.25 1 79.81 382 SER A N 1
ATOM 3132 C CA . SER A 1 382 ? -12.773 -3.215 -10.227 1 79.81 382 SER A CA 1
ATOM 3133 C C . SER A 1 382 ? -12.375 -2.023 -11.086 1 79.81 382 SER A C 1
ATOM 3135 O O . SER A 1 382 ? -13.227 -1.375 -11.695 1 79.81 382 SER A O 1
ATOM 3137 N N . SER A 1 383 ? -11.055 -1.754 -11.148 1 78.88 383 SER A N 1
ATOM 3138 C CA . SER A 1 383 ? -10.57 -0.627 -11.938 1 78.88 383 SER A CA 1
ATOM 3139 C C . SER A 1 383 ? -10.234 -1.055 -13.359 1 78.88 383 SER A C 1
ATOM 3141 O O . SER A 1 383 ? -9.867 -0.223 -14.195 1 78.88 383 SER A O 1
ATOM 3143 N N . MET A 1 384 ? -10.312 -2.307 -13.586 1 85.75 384 MET A N 1
ATOM 3144 C CA . MET A 1 384 ? -10.047 -2.859 -14.914 1 85.75 384 MET A CA 1
ATOM 3145 C C . MET A 1 384 ? -11.148 -3.828 -15.328 1 85.75 384 MET A C 1
ATOM 3147 O O . MET A 1 384 ? -10.883 -5 -15.602 1 85.75 384 MET A O 1
ATOM 3151 N N . PRO A 1 385 ? -12.312 -3.363 -15.523 1 83.06 385 PRO A N 1
ATOM 3152 C CA . PRO A 1 385 ? -13.445 -4.258 -15.758 1 83.06 385 PRO A CA 1
ATOM 3153 C C . PRO A 1 385 ? -13.445 -4.863 -17.156 1 83.06 385 PRO A C 1
ATOM 3155 O O . PRO A 1 385 ? -14.148 -5.844 -17.422 1 83.06 385 PRO A O 1
ATOM 3158 N N . ARG A 1 386 ? -12.625 -4.336 -18.016 1 82.69 386 ARG A N 1
ATOM 3159 C CA . ARG A 1 386 ? -12.641 -4.785 -19.406 1 82.69 386 ARG A CA 1
ATOM 3160 C C . ARG A 1 386 ? -11.555 -5.82 -19.656 1 82.69 386 ARG A C 1
ATOM 3162 O O . ARG A 1 386 ? -11.469 -6.391 -20.75 1 82.69 386 ARG A O 1
ATOM 3169 N N . VAL A 1 387 ? -10.789 -6.09 -18.672 1 86.75 387 VAL A N 1
ATOM 3170 C CA . VAL A 1 387 ? -9.648 -6.977 -18.859 1 86.75 387 VAL A CA 1
ATOM 3171 C C . VAL A 1 387 ? -9.734 -8.148 -17.891 1 86.75 387 VAL A C 1
ATOM 3173 O O . VAL A 1 387 ? -9.547 -7.977 -16.688 1 86.75 387 VAL A O 1
ATOM 3176 N N . PRO A 1 388 ? -10.055 -9.312 -18.453 1 90.19 388 PRO A N 1
ATOM 3177 C CA . PRO A 1 388 ? -10.039 -10.469 -17.547 1 90.19 388 PRO A CA 1
ATOM 3178 C C . PRO A 1 388 ? -8.641 -10.812 -17.047 1 90.19 388 PRO A C 1
ATOM 3180 O O . PRO A 1 388 ? -7.699 -10.891 -17.844 1 90.19 388 PRO A O 1
ATOM 3183 N N . LEU A 1 389 ? -8.469 -11 -15.812 1 91.5 389 LEU A N 1
ATOM 3184 C CA . LEU A 1 389 ? -7.176 -11.328 -15.219 1 91.5 389 LEU A CA 1
ATOM 3185 C C . LEU A 1 389 ? -6.93 -12.836 -15.266 1 91.5 389 LEU A C 1
ATOM 3187 O O . LEU A 1 389 ? -5.82 -13.281 -15.562 1 91.5 389 LEU A O 1
ATOM 3191 N N . VAL A 1 390 ? -7.926 -13.625 -14.922 1 91.5 390 VAL A N 1
ATOM 3192 C CA . VAL A 1 390 ? -7.914 -15.086 -14.961 1 91.5 390 VAL A CA 1
ATOM 3193 C C . VAL A 1 390 ? -9.219 -15.594 -15.562 1 91.5 390 VAL A C 1
ATOM 3195 O O . VAL A 1 390 ? -10.281 -15.023 -15.336 1 91.5 390 VAL A O 1
ATOM 3198 N N . VAL A 1 391 ? -9.133 -16.562 -16.375 1 92.06 391 VAL A N 1
ATOM 3199 C CA . VAL A 1 391 ? -10.312 -17.172 -17 1 92.06 391 VAL A CA 1
ATOM 3200 C C . VAL A 1 391 ? -10.398 -18.641 -16.625 1 92.06 391 VAL A C 1
ATOM 3202 O O . VAL A 1 391 ? -9.398 -19.375 -16.703 1 92.06 391 VAL A O 1
ATOM 3205 N N . LEU A 1 392 ? -11.492 -19.031 -16.156 1 93.25 392 LEU A N 1
ATOM 3206 C CA . LEU A 1 392 ? -11.75 -20.406 -15.75 1 93.25 392 LEU A CA 1
ATOM 3207 C C . LEU A 1 392 ? -12.805 -21.062 -16.641 1 93.25 392 LEU A C 1
ATOM 3209 O O . LEU A 1 392 ? -13.906 -20.516 -16.797 1 93.25 392 LEU A O 1
ATOM 3213 N N . GLN A 1 393 ? -12.484 -22.125 -17.266 1 93.56 393 GLN A N 1
ATOM 3214 C CA . GLN A 1 393 ? -13.422 -22.891 -18.078 1 93.56 393 GLN A CA 1
ATOM 3215 C C . GLN A 1 393 ? -13.961 -24.094 -17.297 1 93.56 393 GLN A C 1
ATOM 3217 O O . GLN A 1 393 ? -13.188 -24.828 -16.672 1 93.56 393 GLN A O 1
ATOM 3222 N N . VAL A 1 394 ? -15.289 -24.328 -17.375 1 93 394 VAL A N 1
ATOM 3223 C CA . VAL A 1 394 ? -15.938 -25.359 -16.578 1 93 394 VAL A CA 1
ATOM 3224 C C . VAL A 1 394 ? -16.797 -26.25 -17.469 1 93 394 VAL A C 1
ATOM 3226 O O . VAL A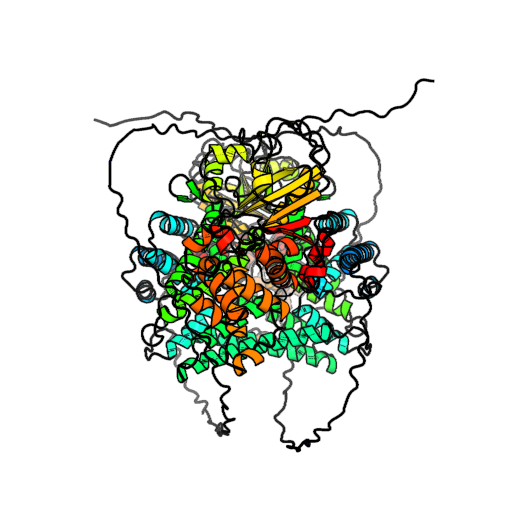 1 394 ? -17.562 -25.734 -18.312 1 93 394 VAL A O 1
ATOM 3229 N N . ALA A 1 395 ? -16.641 -27.531 -17.359 1 91.94 395 ALA A N 1
ATOM 3230 C CA . ALA A 1 395 ? -17.531 -28.516 -17.969 1 91.94 395 ALA A CA 1
ATOM 3231 C C . ALA A 1 395 ? -18.406 -29.203 -16.922 1 91.94 395 ALA A C 1
ATOM 3233 O O . ALA A 1 395 ? -17.891 -29.734 -15.93 1 91.94 395 ALA A O 1
ATOM 3234 N N . LEU A 1 396 ? -19.641 -29.156 -17.062 1 90.19 396 LEU A N 1
ATOM 3235 C CA . LEU A 1 396 ? -20.562 -29.844 -16.156 1 90.19 396 LEU A CA 1
ATOM 3236 C C . LEU A 1 396 ? -20.797 -31.281 -16.625 1 90.19 396 LEU A C 1
ATOM 3238 O O . LEU A 1 396 ? -21.219 -31.5 -17.766 1 90.19 396 LEU A O 1
ATOM 3242 N N . MET A 1 397 ? -20.5 -32.156 -15.75 1 90.81 397 MET A N 1
ATOM 3243 C CA . MET A 1 397 ? -20.562 -33.594 -16.078 1 90.81 397 MET A CA 1
ATOM 3244 C C . MET A 1 397 ? -21.25 -34.375 -14.977 1 90.81 397 MET A C 1
ATOM 3246 O O . MET A 1 397 ? -21.703 -33.812 -13.977 1 90.81 397 MET A O 1
ATOM 3250 N N . ASP A 1 398 ? -21.453 -35.625 -15.234 1 89.81 398 ASP A N 1
ATOM 3251 C CA . ASP A 1 398 ? -22.109 -36.469 -14.234 1 89.81 398 ASP A CA 1
ATOM 3252 C C . ASP A 1 398 ? -21.078 -37.25 -13.43 1 89.81 398 ASP A C 1
ATOM 3254 O O . ASP A 1 398 ? -21.438 -38.031 -12.547 1 89.81 398 ASP A O 1
ATOM 3258 N N . HIS A 1 399 ? -19.828 -37.156 -13.758 1 91.94 399 HIS A N 1
ATOM 3259 C CA . HIS A 1 399 ? -18.734 -37.781 -13.031 1 91.94 399 HIS A CA 1
ATOM 3260 C C . HIS A 1 399 ? -17.438 -37 -13.195 1 91.94 399 HIS A C 1
ATOM 3262 O O . HIS A 1 399 ? -17.359 -36.062 -13.977 1 91.94 399 HIS A O 1
ATOM 3268 N N . ILE A 1 400 ? -16.422 -37.375 -12.438 1 95.81 400 ILE A N 1
ATOM 3269 C CA . ILE A 1 400 ? -15.117 -36.719 -12.539 1 95.81 400 ILE A CA 1
ATOM 3270 C C . ILE A 1 400 ? -14.391 -37.25 -13.781 1 95.81 400 ILE A C 1
ATOM 3272 O O . ILE A 1 400 ? -14.016 -38.406 -13.844 1 95.81 400 ILE A O 1
ATOM 3276 N N . ALA A 1 401 ? -14.227 -36.375 -14.734 1 95.56 401 ALA A N 1
ATOM 3277 C CA . ALA A 1 401 ? -13.609 -36.75 -16 1 95.56 401 ALA A CA 1
ATOM 3278 C C . ALA A 1 401 ? -12.164 -37.188 -15.812 1 95.56 401 ALA A C 1
ATOM 3280 O O . ALA A 1 401 ? -11.438 -36.625 -14.992 1 95.56 401 ALA A O 1
ATOM 3281 N N . SER A 1 402 ? -11.727 -38.125 -16.578 1 95.94 402 SER A N 1
ATOM 3282 C CA . SER A 1 402 ? -10.375 -38.656 -16.469 1 95.94 402 SER A CA 1
ATOM 3283 C C . SER A 1 402 ? -9.516 -38.25 -17.656 1 95.94 402 SER A C 1
ATOM 3285 O O . SER A 1 402 ? -8.297 -38.406 -17.641 1 95.94 402 SER A O 1
ATOM 3287 N N . ASN A 1 403 ? -10.133 -37.75 -18.703 1 95.88 403 ASN A N 1
ATOM 3288 C CA . ASN A 1 403 ? -9.383 -37.344 -19.875 1 95.88 403 ASN A CA 1
ATOM 3289 C C . ASN A 1 403 ? -10.086 -36.219 -20.625 1 95.88 403 ASN A C 1
ATOM 3291 O O . ASN A 1 403 ? -11.281 -35.969 -20.422 1 95.88 403 ASN A O 1
ATOM 3295 N N . MET A 1 404 ? -9.398 -35.562 -21.453 1 94 404 MET A N 1
ATOM 3296 C CA . MET A 1 404 ? -9.875 -34.375 -22.141 1 94 404 MET A CA 1
ATOM 3297 C C . MET A 1 404 ? -10.867 -34.75 -23.25 1 94 404 MET A C 1
ATOM 3299 O O . MET A 1 404 ? -11.734 -33.938 -23.609 1 94 404 MET A O 1
ATOM 3303 N N . ARG A 1 405 ? -10.82 -35.906 -23.766 1 90.5 405 ARG A N 1
ATOM 3304 C CA . ARG A 1 405 ? -11.773 -36.344 -24.781 1 90.5 405 ARG A CA 1
ATOM 3305 C C . ARG A 1 405 ? -13.195 -36.375 -24.234 1 90.5 405 ARG A C 1
ATOM 3307 O O . ARG A 1 405 ? -14.141 -35.969 -24.922 1 90.5 405 ARG A O 1
ATOM 3314 N N . GLU A 1 406 ? -13.266 -36.906 -23.031 1 90.25 406 GLU A N 1
ATOM 3315 C CA . GLU A 1 406 ? -14.57 -36.906 -22.375 1 90.25 406 GLU A CA 1
ATOM 3316 C C . GLU A 1 406 ? -15.141 -35.5 -22.25 1 90.25 406 GLU A C 1
ATOM 3318 O O . GLU A 1 406 ? -16.344 -35.281 -22.391 1 90.25 406 GLU A O 1
ATOM 3323 N N . ILE A 1 407 ? -14.305 -34.531 -21.984 1 90.75 407 ILE A N 1
ATOM 3324 C CA . ILE A 1 407 ? -14.711 -33.125 -21.766 1 90.75 407 ILE A CA 1
ATOM 3325 C C . ILE A 1 407 ? -15.148 -32.531 -23.094 1 90.75 407 ILE A C 1
ATOM 3327 O O . ILE A 1 407 ? -16.156 -31.812 -23.156 1 90.75 407 ILE A O 1
ATOM 3331 N N . HIS A 1 408 ? -14.438 -32.844 -24.156 1 84.69 408 HIS A N 1
ATOM 3332 C CA . HIS A 1 408 ? -14.734 -32.25 -25.453 1 84.69 408 HIS A CA 1
ATOM 3333 C C . HIS A 1 408 ? -15.945 -32.906 -26.109 1 84.69 408 HIS A C 1
ATOM 3335 O O . HIS A 1 408 ? -16.656 -32.281 -26.906 1 84.69 408 HIS A O 1
ATOM 3341 N N . ASP A 1 409 ? -16.203 -34.25 -25.812 1 75.69 409 ASP A N 1
ATOM 3342 C CA . ASP A 1 409 ? -17.25 -35 -26.469 1 75.69 409 ASP A CA 1
ATOM 3343 C C . ASP A 1 409 ? -18.594 -34.781 -25.797 1 75.69 409 ASP A C 1
ATOM 3345 O O . ASP A 1 409 ? -19.594 -35.406 -26.141 1 75.69 409 ASP A O 1
ATOM 3349 N N . VAL A 1 410 ? -18.641 -33.969 -24.75 1 61.97 410 VAL A N 1
ATOM 3350 C CA . VAL A 1 410 ? -19.906 -33.812 -24.062 1 61.97 410 VAL A CA 1
ATOM 3351 C C . VAL A 1 410 ? -21 -33.438 -25.047 1 61.97 410 VAL A C 1
ATOM 3353 O O . VAL A 1 410 ? -20.828 -32.5 -25.844 1 61.97 410 VAL A O 1
ATOM 3356 N N . LYS A 1 411 ? -21.938 -34.531 -25.328 1 60.78 411 LYS A N 1
ATOM 3357 C CA . LYS A 1 411 ? -23.078 -34.406 -26.219 1 60.78 411 LYS A CA 1
ATOM 3358 C C . LYS A 1 411 ? -23.922 -33.188 -25.875 1 60.78 411 LYS A C 1
ATOM 3360 O O . LYS A 1 411 ? -24.328 -33.031 -24.719 1 60.78 411 LYS A O 1
ATOM 3365 N N . LYS A 1 412 ? -23.938 -32.094 -26.641 1 58.88 412 LYS A N 1
ATOM 3366 C CA . LYS A 1 412 ? -24.578 -30.812 -26.5 1 58.88 412 LYS A CA 1
ATOM 3367 C C . LYS A 1 412 ? -26.094 -30.953 -26.453 1 58.88 412 LYS A C 1
ATOM 3369 O O . LYS A 1 412 ? -26.797 -30.031 -26.016 1 58.88 412 LYS A O 1
ATOM 3374 N N . ASP A 1 413 ? -26.609 -32.062 -26.984 1 55.44 413 ASP A N 1
ATOM 3375 C CA . ASP A 1 413 ? -28.047 -32.094 -27.219 1 55.44 413 ASP A CA 1
ATOM 3376 C C . ASP A 1 413 ? -28.812 -32.562 -25.984 1 55.44 413 ASP A C 1
ATOM 3378 O O . ASP A 1 413 ? -30.047 -32.438 -25.922 1 55.44 413 ASP A O 1
ATOM 3382 N N . LEU A 1 414 ? -28.266 -33.281 -24.953 1 54.06 414 LEU A N 1
ATOM 3383 C CA . LEU A 1 414 ? -29.203 -33.844 -23.969 1 54.06 414 LEU A CA 1
ATOM 3384 C C . LEU A 1 414 ? -28.969 -33.188 -22.594 1 54.06 414 LEU A C 1
ATOM 3386 O O . LEU A 1 414 ? -27.828 -33.031 -22.156 1 54.06 414 LEU A O 1
ATOM 3390 N N . PRO A 1 415 ? -30.125 -32.469 -22.172 1 56.16 415 PRO A N 1
ATOM 3391 C CA . PRO A 1 415 ? -30.062 -32 -20.797 1 56.16 415 PRO A CA 1
ATOM 3392 C C . PRO A 1 415 ? -29.609 -33.094 -19.812 1 56.16 415 PRO A C 1
ATOM 3394 O O . PRO A 1 415 ? -30.281 -34.125 -19.672 1 56.16 415 PRO A O 1
ATOM 3397 N N . GLN A 1 416 ? -28.375 -33.5 -19.766 1 62.59 416 GLN A N 1
ATOM 3398 C CA . GLN A 1 416 ? -27.859 -34.562 -18.922 1 62.59 416 GLN A CA 1
ATOM 3399 C C . GLN A 1 416 ? -27.828 -34.125 -17.453 1 62.59 416 GLN A C 1
ATOM 3401 O O . GLN A 1 416 ? -27.734 -32.938 -17.156 1 62.59 416 GLN A O 1
ATOM 3406 N N . LEU A 1 417 ? -28.375 -35 -16.625 1 75.75 417 LEU A N 1
ATOM 3407 C CA . LEU A 1 417 ? -28.203 -34.844 -15.18 1 75.75 417 LEU A CA 1
ATOM 3408 C C . LEU A 1 417 ? -26.75 -34.625 -14.828 1 75.75 417 LEU A C 1
ATOM 3410 O O . LEU A 1 417 ? -25.875 -35.406 -15.18 1 75.75 417 LEU A O 1
ATOM 3414 N N . VAL A 1 418 ? -26.438 -33.406 -14.531 1 86.12 418 VAL A N 1
ATOM 3415 C CA . VAL A 1 418 ? -25.062 -33.062 -14.195 1 86.12 418 VAL A CA 1
ATOM 3416 C C . VAL A 1 418 ? -24.922 -32.906 -12.688 1 86.12 418 VAL A C 1
ATOM 3418 O O . VAL A 1 418 ? -25.844 -32.406 -12.016 1 86.12 418 VAL A O 1
ATOM 3421 N N . ASN A 1 419 ? -23.859 -33.406 -12.086 1 89.88 419 ASN A N 1
ATOM 3422 C CA . ASN A 1 419 ? -23.625 -33.281 -10.648 1 89.88 419 ASN A CA 1
ATOM 3423 C C . ASN A 1 419 ? -22.172 -32.906 -10.359 1 89.88 419 ASN A C 1
ATOM 3425 O O . ASN A 1 419 ? -21.781 -32.75 -9.203 1 89.88 419 ASN A O 1
ATOM 3429 N N . THR A 1 420 ? -21.406 -32.844 -11.438 1 92.94 420 THR A N 1
ATOM 3430 C CA . THR A 1 420 ? -19.984 -32.625 -11.266 1 92.94 420 THR A CA 1
ATOM 3431 C C . THR A 1 420 ? -19.516 -31.453 -12.141 1 92.94 420 THR A C 1
ATOM 3433 O O . THR A 1 420 ? -19.828 -31.391 -13.328 1 92.94 420 THR A O 1
ATOM 3436 N N . ALA A 1 421 ? -18.875 -30.484 -11.5 1 93.88 421 ALA A N 1
ATOM 3437 C CA . ALA A 1 421 ? -18.234 -29.406 -12.234 1 93.88 421 ALA A CA 1
ATOM 3438 C C . ALA A 1 421 ? -16.734 -29.672 -12.414 1 93.88 421 ALA A C 1
ATOM 3440 O O . ALA A 1 421 ? -16 -29.812 -11.438 1 93.88 421 ALA A O 1
ATOM 3441 N N . ILE A 1 422 ? -16.266 -29.734 -13.648 1 95.69 422 ILE A N 1
ATOM 3442 C CA . ILE A 1 422 ? -14.859 -29.984 -13.938 1 95.69 422 ILE A CA 1
ATOM 3443 C C . ILE A 1 422 ? -14.203 -28.688 -14.414 1 95.69 422 ILE A C 1
ATOM 3445 O O . ILE A 1 422 ? -14.531 -28.172 -15.484 1 95.69 422 ILE A O 1
ATOM 3449 N N . PHE A 1 423 ? -13.312 -28.172 -13.602 1 95.31 423 PHE A N 1
ATOM 3450 C CA . PHE A 1 423 ? -12.477 -27.047 -13.992 1 95.31 423 PHE A CA 1
ATOM 3451 C C . PHE A 1 423 ? -11.305 -27.5 -14.844 1 95.31 423 PHE A C 1
ATOM 3453 O O . PHE A 1 423 ? -10.281 -27.938 -14.32 1 95.31 423 PHE A O 1
ATOM 3460 N N . TYR A 1 424 ? -11.391 -27.344 -16.094 1 94.38 424 TYR A N 1
ATOM 3461 C CA . TYR A 1 424 ? -10.391 -28.016 -16.922 1 94.38 424 TYR A CA 1
ATOM 3462 C C . TYR A 1 424 ? -9.406 -27.016 -17.5 1 94.38 424 TYR A C 1
ATOM 3464 O O . TYR A 1 424 ? -8.398 -27.391 -18.094 1 94.38 424 TYR A O 1
ATOM 3472 N N . SER A 1 425 ? -9.656 -25.719 -17.328 1 92.94 425 SER A N 1
ATOM 3473 C CA . SER A 1 425 ? -8.695 -24.719 -17.766 1 92.94 425 SER A CA 1
ATOM 3474 C C . SER A 1 425 ? -8.758 -23.469 -16.891 1 92.94 425 SER A C 1
ATOM 3476 O O . SER A 1 425 ? -9.836 -22.922 -16.672 1 92.94 425 SER A O 1
ATOM 3478 N N . ILE A 1 426 ? -7.684 -23.141 -16.312 1 90.06 426 ILE A N 1
ATOM 3479 C CA . ILE A 1 426 ? -7.484 -21.875 -15.609 1 90.06 426 ILE A CA 1
ATOM 3480 C C . ILE A 1 426 ? -6.285 -21.141 -16.203 1 90.06 426 ILE A C 1
ATOM 3482 O O . ILE A 1 426 ? -5.148 -21.609 -16.094 1 90.06 426 ILE A O 1
ATOM 3486 N N . SER A 1 427 ? -6.504 -20.047 -16.812 1 88.31 427 SER A N 1
ATOM 3487 C CA . SER A 1 427 ? -5.426 -19.344 -17.5 1 88.31 427 SER A CA 1
ATOM 3488 C C . SER A 1 427 ? -5.355 -17.891 -17.062 1 88.31 427 SER A C 1
ATOM 3490 O O . SER A 1 427 ? -6.387 -17.219 -16.922 1 88.31 427 SER A O 1
ATOM 3492 N N . SER A 1 428 ? -4.164 -17.516 -16.781 1 86.56 428 SER A N 1
ATOM 3493 C CA . SER A 1 428 ? -3.93 -16.094 -16.562 1 86.56 428 SER A CA 1
ATOM 3494 C C . SER A 1 428 ? -3.779 -15.344 -17.875 1 86.56 428 SER A C 1
ATOM 3496 O O . SER A 1 428 ? -3.102 -15.82 -18.797 1 86.56 428 SER A O 1
ATOM 3498 N N . THR A 1 429 ? -4.395 -14.258 -17.984 1 85.5 429 THR A N 1
ATOM 3499 C CA . THR A 1 429 ? -4.367 -13.531 -19.25 1 85.5 429 THR A CA 1
ATOM 3500 C C . THR A 1 429 ? -3.277 -12.461 -19.234 1 85.5 429 THR A C 1
ATOM 3502 O O . THR A 1 429 ? -2.932 -11.906 -20.266 1 85.5 429 THR A O 1
ATOM 3505 N N . GLN A 1 430 ? -2.758 -12.227 -18.047 1 87 430 GLN A N 1
ATOM 3506 C CA . GLN A 1 430 ? -1.811 -11.125 -17.906 1 87 430 GLN A CA 1
ATOM 3507 C C . GLN A 1 430 ? -0.453 -11.617 -17.422 1 87 430 GLN A C 1
ATOM 3509 O O . GLN A 1 430 ? -0.3 -11.961 -16.25 1 87 430 GLN A O 1
ATOM 3514 N N . SER A 1 431 ? 0.511 -11.562 -18.266 1 86.19 431 SER A N 1
ATOM 3515 C CA . SER A 1 431 ? 1.848 -12.031 -17.906 1 86.19 431 SER A CA 1
ATOM 3516 C C . SER A 1 431 ? 2.479 -11.148 -16.828 1 86.19 431 SER A C 1
ATOM 3518 O O . SER A 1 431 ? 3.322 -11.609 -16.062 1 86.19 431 SER A O 1
ATOM 3520 N N . GLY A 1 432 ? 2.072 -9.93 -16.828 1 89.88 432 GLY A N 1
ATOM 3521 C CA . GLY A 1 432 ? 2.576 -9.008 -15.82 1 89.88 432 GLY A CA 1
ATOM 3522 C C . GLY A 1 432 ? 2.158 -9.367 -14.406 1 89.88 432 GLY A C 1
ATOM 3523 O O . GLY A 1 432 ? 2.705 -8.844 -13.438 1 89.88 432 GLY A O 1
ATOM 3524 N N . LEU A 1 433 ? 1.278 -10.266 -14.227 1 88.88 433 LEU A N 1
ATOM 3525 C CA . LEU A 1 433 ? 0.791 -10.664 -12.914 1 88.88 433 LEU A CA 1
ATOM 3526 C C . LEU A 1 433 ? 1.287 -12.062 -12.555 1 88.88 433 LEU A C 1
ATOM 3528 O O . LEU A 1 433 ? 0.75 -12.703 -11.641 1 88.88 433 LEU A O 1
ATOM 3532 N N . GLN A 1 434 ? 2.252 -12.453 -13.219 1 85.56 434 GLN A N 1
ATOM 3533 C CA . GLN A 1 434 ? 2.859 -13.742 -12.898 1 85.56 434 GLN A CA 1
ATOM 3534 C C . GLN A 1 434 ? 3.35 -13.773 -11.453 1 85.56 434 GLN A C 1
ATOM 3536 O O . GLN A 1 434 ? 4 -12.836 -11 1 85.56 434 GLN A O 1
ATOM 3541 N N . GLY A 1 435 ? 3.006 -14.781 -10.75 1 79.31 435 GLY A N 1
ATOM 3542 C CA . GLY A 1 435 ? 3.469 -14.922 -9.383 1 79.31 435 GLY A CA 1
ATOM 3543 C C . GLY A 1 435 ? 2.527 -14.297 -8.367 1 79.31 435 GLY A C 1
ATOM 3544 O O . GLY A 1 435 ? 2.721 -14.453 -7.16 1 79.31 435 GLY A O 1
ATOM 3545 N N . ILE A 1 436 ? 1.643 -13.516 -8.812 1 84.25 436 ILE A N 1
ATOM 3546 C CA . ILE A 1 436 ? 0.632 -12.945 -7.93 1 84.25 436 ILE A CA 1
ATOM 3547 C C . ILE A 1 436 ? -0.547 -13.906 -7.801 1 84.25 436 ILE A C 1
ATOM 3549 O O . ILE A 1 436 ? -1.036 -14.438 -8.805 1 84.25 436 ILE A O 1
ATOM 3553 N N . GLU A 1 437 ? -0.98 -14.195 -6.621 1 75.88 437 GLU A N 1
ATOM 3554 C CA . GLU A 1 437 ? -1.989 -15.211 -6.348 1 75.88 437 GLU A CA 1
ATOM 3555 C C . GLU A 1 437 ? -3.396 -14.672 -6.582 1 75.88 437 GLU A C 1
ATOM 3557 O O . GLU A 1 437 ? -4.027 -14.148 -5.66 1 75.88 437 GLU A O 1
ATOM 3562 N N . LEU A 1 438 ? -3.912 -14.828 -7.723 1 76.94 438 LEU A N 1
ATOM 3563 C CA . LEU A 1 438 ? -5.258 -14.375 -8.078 1 76.94 438 LEU A CA 1
ATOM 3564 C C . LEU A 1 438 ? -6.234 -15.547 -8.086 1 76.94 438 LEU A C 1
ATOM 3566 O O . LEU A 1 438 ? -7.422 -15.375 -7.812 1 76.94 438 LEU A O 1
ATOM 3570 N N . GLY A 1 439 ? -5.688 -16.703 -8.336 1 66.06 439 GLY A N 1
ATOM 3571 C CA . GLY A 1 439 ? -6.5 -17.875 -8.617 1 66.06 439 GLY A CA 1
ATOM 3572 C C . GLY A 1 439 ? -7.246 -18.391 -7.402 1 66.06 439 GLY A C 1
ATOM 3573 O O . GLY A 1 439 ? -8.336 -18.953 -7.527 1 66.06 439 GLY A O 1
ATOM 3574 N N . ASN A 1 440 ? -6.723 -18.234 -6.258 1 67.06 440 ASN A N 1
ATOM 3575 C CA . ASN A 1 440 ? -7.375 -18.719 -5.047 1 67.06 440 ASN A CA 1
ATOM 3576 C C . ASN A 1 440 ? -8.758 -18.109 -4.871 1 67.06 440 ASN A C 1
ATOM 3578 O O . ASN A 1 440 ? -9.719 -18.812 -4.535 1 67.06 440 ASN A O 1
ATOM 3582 N N . TYR A 1 441 ? -8.859 -17.016 -5.305 1 74.38 441 TYR A N 1
ATOM 3583 C CA . TYR A 1 441 ? -10.117 -16.281 -5.156 1 74.38 441 TYR A CA 1
ATOM 3584 C C . TYR A 1 441 ? -11.125 -16.734 -6.207 1 74.38 441 TYR A C 1
ATOM 3586 O O . TYR A 1 441 ? -12.312 -16.891 -5.91 1 74.38 441 TYR A O 1
ATOM 3594 N N . LEU A 1 442 ? -10.602 -17.094 -7.328 1 80.44 442 LEU A N 1
ATOM 3595 C CA . LEU A 1 442 ? -11.492 -17.422 -8.438 1 80.44 442 LEU A CA 1
ATOM 3596 C C . LEU A 1 442 ? -12.203 -18.75 -8.195 1 80.44 442 LEU A C 1
ATOM 3598 O O . LEU A 1 442 ? -13.43 -18.828 -8.289 1 80.44 442 LEU A O 1
ATOM 3602 N N . ILE A 1 443 ? -11.492 -19.766 -7.789 1 82.12 443 ILE A N 1
ATOM 3603 C CA . ILE A 1 443 ? -12.055 -21.109 -7.652 1 82.12 443 ILE A CA 1
ATOM 3604 C C . ILE A 1 443 ? -13.062 -21.125 -6.508 1 82.12 443 ILE A C 1
ATOM 3606 O O . ILE A 1 443 ? -14.172 -21.641 -6.656 1 82.12 443 ILE A O 1
ATOM 3610 N N . LYS A 1 444 ? -12.672 -20.531 -5.469 1 78.38 444 LYS A N 1
ATOM 3611 C CA . LYS A 1 444 ? -13.57 -20.469 -4.32 1 78.38 444 LYS A CA 1
ATOM 3612 C C . LYS A 1 444 ? -14.875 -19.781 -4.68 1 78.38 444 LYS A C 1
ATOM 3614 O O . LYS A 1 444 ? -15.961 -20.25 -4.312 1 78.38 444 LYS A O 1
ATOM 3619 N N . ASN A 1 445 ? -14.781 -18.719 -5.398 1 83 445 ASN A N 1
ATOM 3620 C CA . ASN A 1 445 ? -15.969 -17.969 -5.805 1 83 445 ASN A CA 1
ATOM 3621 C C . ASN A 1 445 ? -16.828 -18.781 -6.766 1 83 445 ASN A C 1
ATOM 3623 O O . ASN A 1 445 ? -18.062 -18.797 -6.633 1 83 445 ASN A O 1
ATOM 3627 N N . VAL A 1 446 ? -16.219 -19.422 -7.664 1 88 446 VAL A N 1
ATOM 3628 C CA . VAL A 1 446 ? -16.953 -20.188 -8.664 1 88 446 VAL A CA 1
ATOM 3629 C C . VAL A 1 446 ? -17.656 -21.375 -8.008 1 88 446 VAL A C 1
ATOM 3631 O O . VAL A 1 446 ? -18.812 -21.672 -8.32 1 88 446 VAL A O 1
ATOM 3634 N N . VAL A 1 447 ? -16.969 -22.016 -7.16 1 85.75 447 VAL A N 1
ATOM 3635 C CA . VAL A 1 447 ? -17.562 -23.109 -6.414 1 85.75 447 VAL A CA 1
ATOM 3636 C C . VAL A 1 447 ? -18.797 -22.609 -5.664 1 85.75 447 VAL A C 1
ATOM 3638 O O . VAL A 1 447 ? -19.844 -23.266 -5.676 1 85.75 447 VAL A O 1
ATOM 3641 N N . GLY A 1 448 ? -18.672 -21.453 -5.055 1 81 448 GLY A N 1
ATOM 3642 C CA . GLY A 1 448 ? -19.812 -20.859 -4.359 1 81 448 GLY A CA 1
ATOM 3643 C C . GLY A 1 448 ? -20.969 -20.547 -5.277 1 81 448 GLY A C 1
ATOM 3644 O O . GLY A 1 448 ? -22.125 -20.797 -4.93 1 81 448 GLY A O 1
ATOM 3645 N N . ILE A 1 449 ? -20.688 -20.047 -6.43 1 83.44 449 ILE A N 1
ATOM 3646 C CA . ILE A 1 449 ? -21.703 -19.688 -7.41 1 83.44 449 ILE A CA 1
ATOM 3647 C C . ILE A 1 449 ? -22.406 -20.938 -7.918 1 83.44 449 ILE A C 1
ATOM 3649 O O . ILE A 1 449 ? -23.641 -20.969 -8.008 1 83.44 449 ILE A O 1
ATOM 3653 N N . LEU A 1 450 ? -21.641 -21.922 -8.188 1 85.88 450 LEU A N 1
ATOM 3654 C CA . LEU A 1 450 ? -22.172 -23.156 -8.773 1 85.88 450 LEU A CA 1
ATOM 3655 C C . LEU A 1 450 ? -22.984 -23.938 -7.75 1 85.88 450 LEU A C 1
ATOM 3657 O O . LEU A 1 450 ? -23.938 -24.625 -8.109 1 85.88 450 LEU A O 1
ATOM 3661 N N . GLN A 1 451 ? -22.609 -23.734 -6.516 1 80.81 451 GLN A N 1
ATOM 3662 C CA . GLN A 1 451 ? -23.344 -24.406 -5.453 1 80.81 451 GLN A CA 1
ATOM 3663 C C . GLN A 1 451 ? -24.703 -23.766 -5.242 1 80.81 451 GLN A C 1
ATOM 3665 O O . GLN A 1 451 ? -25.688 -24.469 -4.961 1 80.81 451 GLN A O 1
ATOM 3670 N N . LYS A 1 452 ? -24.672 -22.344 -5.129 1 72.44 452 LYS A N 1
ATOM 3671 C CA . LYS A 1 452 ? -25.906 -21.609 -4.871 1 72.44 452 LYS A CA 1
ATOM 3672 C C . LYS A 1 452 ? -26.859 -21.688 -6.066 1 72.44 452 LYS A C 1
ATOM 3674 O O . LYS A 1 452 ? -28.078 -21.625 -5.902 1 72.44 452 LYS A O 1
ATOM 3679 N N . LYS A 1 453 ? -26.344 -21.344 -7.191 1 59.62 453 LYS A N 1
ATOM 3680 C CA . LYS A 1 453 ? -27.172 -21.25 -8.391 1 59.62 453 LYS A CA 1
ATOM 3681 C C . LYS A 1 453 ? -27.906 -22.562 -8.664 1 59.62 453 LYS A C 1
ATOM 3683 O O . LYS A 1 453 ? -27.281 -23.609 -8.766 1 59.62 453 LYS A O 1
ATOM 3688 N N . ARG A 1 454 ? -28.938 -22.641 -7.727 1 49.06 454 ARG A N 1
ATOM 3689 C CA . ARG A 1 454 ? -29.859 -23.641 -8.273 1 49.06 454 ARG A CA 1
ATOM 3690 C C . ARG A 1 454 ? -29.844 -23.609 -9.797 1 49.06 454 ARG A C 1
ATOM 3692 O O . ARG A 1 454 ? -29.969 -22.547 -10.406 1 49.06 454 ARG A O 1
ATOM 3699 N N . LEU A 1 455 ? -28.891 -24.344 -10.352 1 45.38 455 LEU A N 1
ATOM 3700 C CA . LEU A 1 455 ? -28.859 -24.469 -11.805 1 45.38 455 LEU A CA 1
ATOM 3701 C C . LEU A 1 455 ? -30.219 -24.141 -12.406 1 45.38 455 LEU A C 1
ATOM 3703 O O . LEU A 1 455 ? -31.141 -24.953 -12.344 1 45.38 455 LEU A O 1
ATOM 3707 N N . ILE A 1 456 ? -30.766 -22.984 -12.047 1 40.34 456 ILE A N 1
ATOM 3708 C CA . ILE A 1 456 ? -32.031 -22.625 -12.703 1 40.34 456 ILE A CA 1
ATOM 3709 C C . ILE A 1 456 ? -32 -23.141 -14.141 1 40.34 456 ILE A C 1
ATOM 3711 O O . ILE A 1 456 ? -32.844 -23.969 -14.523 1 40.34 456 ILE A O 1
ATOM 3715 N N . THR A 1 457 ? -32.25 -21.938 -15 1 42.69 457 THR A N 1
ATOM 3716 C CA . THR A 1 457 ? -32.875 -21.953 -16.312 1 42.69 457 THR A CA 1
ATOM 3717 C C . THR A 1 457 ? -32 -22.703 -17.312 1 42.69 457 THR A C 1
ATOM 3719 O O . THR A 1 457 ? -32.438 -22.906 -18.469 1 42.69 457 THR A O 1
ATOM 3722 N N . ASP A 1 458 ? -30.609 -22.484 -17.203 1 49.84 458 ASP A N 1
ATOM 3723 C CA . ASP A 1 458 ? -30.109 -23.094 -18.422 1 49.84 458 ASP A CA 1
ATOM 3724 C C . ASP A 1 458 ? -30.281 -24.609 -18.391 1 49.84 458 ASP A C 1
ATOM 3726 O O . ASP A 1 458 ? -30.672 -25.172 -17.359 1 49.84 458 ASP A O 1
ATOM 3730 N N . ASN A 1 459 ? -29.859 -25.297 -19.578 1 52.53 459 ASN A N 1
ATOM 3731 C CA . ASN A 1 459 ? -30.141 -26.578 -20.219 1 52.53 459 ASN A CA 1
ATOM 3732 C C . ASN A 1 459 ? -29.641 -27.75 -19.391 1 52.53 459 ASN A C 1
ATOM 3734 O O . ASN A 1 459 ? -29.328 -28.812 -19.922 1 52.53 459 ASN A O 1
ATOM 3738 N N . PHE A 1 460 ? -29.219 -27.359 -18 1 55.19 460 PHE A N 1
ATOM 3739 C CA . PHE A 1 460 ? -28.875 -28.641 -17.391 1 55.19 460 PHE A CA 1
ATOM 3740 C C . PHE A 1 460 ? -29.703 -28.875 -16.141 1 55.19 460 PHE A C 1
ATOM 3742 O O . PHE A 1 460 ? -30.203 -27.938 -15.523 1 55.19 460 PHE A O 1
ATOM 3749 N N . THR A 1 461 ? -30.297 -30.016 -15.992 1 61.38 461 THR A N 1
ATOM 3750 C CA . THR A 1 461 ? -31.078 -30.484 -14.852 1 61.38 461 THR A CA 1
ATOM 3751 C C . THR A 1 461 ? -30.172 -31.172 -13.828 1 61.38 461 THR A C 1
ATOM 3753 O O . THR A 1 461 ? -29.25 -31.906 -14.195 1 61.38 461 THR A O 1
ATOM 3756 N N . GLY A 1 462 ? -29.922 -30.688 -12.492 1 69.38 462 GLY A N 1
ATOM 3757 C CA . GLY A 1 462 ? -29.219 -31.344 -11.398 1 69.38 462 GLY A CA 1
ATOM 3758 C C . GLY A 1 462 ? -28.516 -30.359 -10.477 1 69.38 462 GLY A C 1
ATOM 3759 O O . GLY A 1 462 ? -28.453 -29.172 -10.75 1 69.38 462 GLY A O 1
ATOM 3760 N N . ASP A 1 463 ? -28.141 -30.875 -9.234 1 79.06 463 ASP A N 1
ATOM 3761 C CA . ASP A 1 463 ? -27.391 -30.125 -8.234 1 79.06 463 ASP A CA 1
ATOM 3762 C C . ASP A 1 463 ? -25.906 -30.484 -8.273 1 79.06 463 ASP A C 1
ATOM 3764 O O . ASP A 1 463 ? -25.547 -31.656 -8.211 1 79.06 463 ASP A O 1
ATOM 3768 N N . ILE A 1 464 ? -25.125 -29.516 -8.5 1 88 464 ILE A N 1
ATOM 3769 C CA . ILE A 1 464 ? -23.688 -29.734 -8.547 1 88 464 ILE A CA 1
ATOM 3770 C C . ILE A 1 464 ? -23.156 -29.938 -7.129 1 88 464 ILE A C 1
ATOM 3772 O O . ILE A 1 464 ? -23.266 -29.047 -6.285 1 88 464 ILE A O 1
ATOM 3776 N N . ASN A 1 465 ? -22.609 -31.062 -6.84 1 89 465 ASN A N 1
ATOM 3777 C CA . ASN A 1 465 ? -22.094 -31.328 -5.5 1 89 465 ASN A CA 1
ATOM 3778 C C . ASN A 1 465 ? -20.625 -31.766 -5.531 1 89 465 ASN A C 1
ATOM 3780 O O . ASN A 1 465 ? -20 -31.938 -4.484 1 89 465 ASN A O 1
ATOM 3784 N N . GLN A 1 466 ? -20.109 -31.938 -6.785 1 92.94 466 GLN A N 1
ATOM 3785 C CA . GLN A 1 466 ? -18.703 -32.312 -6.926 1 92.94 466 GLN A CA 1
ATOM 3786 C C . GLN A 1 466 ? -17.953 -31.266 -7.738 1 92.94 466 GLN A C 1
ATOM 3788 O O . GLN A 1 466 ? -18.422 -30.812 -8.781 1 92.94 466 GLN A O 1
ATOM 3793 N N . PHE A 1 467 ? -16.875 -30.906 -7.184 1 95.12 467 PHE A N 1
ATOM 3794 C CA . PHE A 1 467 ? -16.016 -29.922 -7.836 1 95.12 467 PHE A CA 1
ATOM 3795 C C . PHE A 1 467 ? -14.602 -30.469 -7.984 1 95.12 467 PHE A C 1
ATOM 3797 O O . PHE A 1 467 ? -13.938 -30.75 -6.992 1 95.12 467 PHE A O 1
ATOM 3804 N N . SER A 1 468 ? -14.148 -30.625 -9.211 1 96.44 468 SER A N 1
ATOM 3805 C CA . SER A 1 468 ? -12.828 -31.203 -9.469 1 96.44 468 SER A CA 1
ATOM 3806 C C . SER A 1 468 ? -12.18 -30.547 -10.688 1 96.44 468 SER A C 1
ATOM 3808 O O . SER A 1 468 ? -12.859 -29.906 -11.492 1 96.44 468 SER A O 1
ATOM 3810 N N . THR A 1 469 ? -10.875 -30.625 -10.758 1 96.5 469 THR A N 1
ATOM 3811 C CA . THR A 1 469 ? -10.172 -30.156 -11.938 1 96.5 469 THR A CA 1
ATOM 3812 C C . THR A 1 469 ? -9.68 -31.328 -12.781 1 96.5 469 THR A C 1
ATOM 3814 O O . THR A 1 469 ? -9.766 -32.469 -12.359 1 96.5 469 THR A O 1
ATOM 3817 N N . LEU A 1 470 ? -9.391 -31.141 -13.922 1 97.5 470 LEU A N 1
ATOM 3818 C CA . LEU A 1 470 ? -8.508 -31.938 -14.766 1 97.5 470 LEU A CA 1
ATOM 3819 C C . LEU A 1 470 ? -7.316 -31.125 -15.242 1 97.5 470 LEU A C 1
ATOM 3821 O O . LEU A 1 470 ? -7.441 -30.328 -16.172 1 97.5 470 LEU A O 1
ATOM 3825 N N . SER A 1 471 ? -6.16 -31.359 -14.602 1 97.25 471 SER A N 1
ATOM 3826 C CA . SER A 1 471 ? -5.051 -30.422 -14.711 1 97.25 471 SER A CA 1
ATOM 3827 C C . SER A 1 471 ? -3.83 -31.078 -15.352 1 97.25 471 SER A C 1
ATOM 3829 O O . SER A 1 471 ? -3.588 -32.25 -15.156 1 97.25 471 SER A O 1
ATOM 3831 N N . PRO A 1 472 ? -3.1 -30.266 -16.094 1 96.75 472 PRO A N 1
ATOM 3832 C CA . PRO A 1 472 ? -1.829 -30.781 -16.609 1 96.75 472 PRO A CA 1
ATOM 3833 C C . PRO A 1 472 ? -0.755 -30.906 -15.531 1 96.75 472 PRO A C 1
ATOM 3835 O O . PRO A 1 472 ? -0.949 -30.438 -14.414 1 96.75 472 PRO A O 1
ATOM 3838 N N . ILE A 1 473 ? 0.255 -31.594 -15.82 1 98 473 ILE A N 1
ATOM 3839 C CA . ILE A 1 473 ? 1.423 -31.766 -14.953 1 98 473 ILE A CA 1
ATOM 3840 C C . ILE A 1 473 ? 2.678 -31.312 -15.703 1 98 473 ILE A C 1
ATOM 3842 O O . ILE A 1 473 ? 3.496 -32.125 -16.109 1 98 473 ILE A O 1
ATOM 3846 N N . PRO A 1 474 ? 2.979 -30.078 -15.75 1 95.38 474 PRO A N 1
ATOM 3847 C CA . PRO A 1 474 ? 3.932 -29.531 -16.719 1 95.38 474 PRO A CA 1
ATOM 3848 C C . PRO A 1 474 ? 5.375 -29.922 -16.406 1 95.38 474 PRO A C 1
ATOM 3850 O O . PRO A 1 474 ? 6.191 -30.031 -17.328 1 95.38 474 PRO A O 1
ATOM 3853 N N . GLY A 1 475 ? 5.785 -30.266 -15.266 1 95.62 475 GLY A N 1
ATOM 3854 C CA . GLY A 1 475 ? 7.195 -30.438 -14.953 1 95.62 475 GLY A CA 1
ATOM 3855 C C . GLY A 1 475 ? 7.59 -31.875 -14.75 1 95.62 475 GLY A C 1
ATOM 3856 O O . GLY A 1 475 ? 8.742 -32.188 -14.43 1 95.62 475 GLY A O 1
ATOM 3857 N N . PHE A 1 476 ? 6.793 -32.844 -15.062 1 97.62 476 PHE A N 1
ATOM 3858 C CA . PHE A 1 476 ? 7.016 -34.219 -14.68 1 97.62 476 PHE A CA 1
ATOM 3859 C C . PHE A 1 476 ? 8.141 -34.844 -15.5 1 97.62 476 PHE A C 1
ATOM 3861 O O . PHE A 1 476 ? 9.102 -35.375 -14.945 1 97.62 476 PHE A O 1
ATOM 3868 N N . ILE A 1 477 ? 8.039 -34.719 -16.844 1 96.94 477 ILE A N 1
ATOM 3869 C CA . ILE A 1 477 ? 9.008 -35.375 -17.719 1 96.94 477 ILE A CA 1
ATOM 3870 C C . ILE A 1 477 ? 10.391 -34.75 -17.516 1 96.94 477 ILE A C 1
ATOM 3872 O O . ILE A 1 477 ? 11.398 -35.438 -17.469 1 96.94 477 ILE A O 1
ATOM 3876 N N . ARG A 1 478 ? 10.445 -33.5 -17.375 1 96.19 478 ARG A N 1
ATOM 3877 C CA . ARG A 1 478 ? 11.719 -32.812 -17.141 1 96.19 478 ARG A CA 1
ATOM 3878 C C . ARG A 1 478 ? 12.328 -33.25 -15.812 1 96.19 478 ARG A C 1
ATOM 3880 O O . ARG A 1 478 ? 13.531 -33.531 -15.727 1 96.19 478 ARG A O 1
ATOM 3887 N N . TRP A 1 479 ? 11.516 -33.281 -14.812 1 96.62 479 TRP A N 1
ATOM 3888 C CA . TRP A 1 479 ? 11.953 -33.75 -13.508 1 96.62 479 TRP A CA 1
ATOM 3889 C C . TRP A 1 479 ? 12.469 -35.188 -13.594 1 96.62 479 TRP A C 1
ATOM 3891 O O . TRP A 1 479 ? 13.531 -35.5 -13.055 1 96.62 479 TRP A O 1
ATOM 3901 N N . LEU A 1 480 ? 11.695 -36.062 -14.289 1 96.31 480 LEU A N 1
ATOM 3902 C CA . LEU A 1 480 ? 12.047 -37.469 -14.43 1 96.31 480 LEU A CA 1
ATOM 3903 C C . LEU A 1 480 ? 13.383 -37.625 -15.156 1 96.31 480 LEU A C 1
ATOM 3905 O O . LEU A 1 480 ? 14.211 -38.438 -14.766 1 96.31 480 LEU A O 1
ATOM 3909 N N . SER A 1 481 ? 13.602 -36.844 -16.203 1 95.81 481 SER A N 1
ATOM 3910 C CA . SER A 1 481 ? 14.859 -36.844 -16.938 1 95.81 481 SER A CA 1
ATOM 3911 C C . SER A 1 481 ? 16.031 -36.531 -16.031 1 95.81 481 SER A C 1
ATOM 3913 O O . SER A 1 481 ? 17.047 -37.219 -16.047 1 95.81 481 SER A O 1
ATOM 3915 N N . GLN A 1 482 ? 15.859 -35.562 -15.25 1 93.19 482 GLN A N 1
ATOM 3916 C CA . GLN A 1 482 ? 16.922 -35.125 -14.352 1 93.19 482 GLN A CA 1
ATOM 3917 C C . GLN A 1 482 ? 17.234 -36.188 -13.297 1 93.19 482 GLN A C 1
ATOM 3919 O O . GLN A 1 482 ? 18.391 -36.5 -13.039 1 93.19 482 GLN A O 1
ATOM 3924 N N . LYS A 1 483 ? 16.203 -36.75 -12.688 1 92.81 483 LYS A N 1
ATOM 3925 C CA . LYS A 1 483 ? 16.375 -37.781 -11.648 1 92.81 483 LYS A CA 1
ATOM 3926 C C . LYS A 1 483 ? 17.016 -39.031 -12.219 1 92.81 483 LYS A C 1
ATOM 3928 O O . LYS A 1 483 ? 17.859 -39.656 -11.578 1 92.81 483 LYS A O 1
ATOM 3933 N N . LEU A 1 484 ? 16.609 -39.438 -13.422 1 93.62 484 LEU A N 1
ATOM 3934 C CA . LEU A 1 484 ? 17.141 -40.656 -14.062 1 93.62 484 LEU A CA 1
ATOM 3935 C C . LEU A 1 484 ? 18.594 -40.469 -14.469 1 93.62 484 LEU A C 1
ATOM 3937 O O . LEU A 1 484 ? 19.375 -41.406 -14.414 1 93.62 484 LEU A O 1
ATOM 3941 N N . ARG A 1 485 ? 18.953 -39.25 -14.859 1 91.75 485 ARG A N 1
ATOM 3942 C CA . ARG A 1 485 ? 20.344 -39 -15.203 1 91.75 485 ARG A CA 1
ATOM 3943 C C . ARG A 1 485 ? 21.266 -39.219 -14.008 1 91.75 485 ARG A C 1
ATOM 3945 O O . ARG A 1 485 ? 22.359 -39.781 -14.156 1 91.75 485 ARG A O 1
ATOM 3952 N N . ILE A 1 486 ? 20.766 -38.844 -12.977 1 89.62 486 ILE A N 1
ATOM 3953 C CA . ILE A 1 486 ? 21.547 -39 -11.75 1 89.62 486 ILE A CA 1
ATOM 3954 C C . ILE A 1 486 ? 21.578 -40.5 -11.375 1 89.62 486 ILE A C 1
ATOM 3956 O O . ILE A 1 486 ? 22.641 -41.031 -11.062 1 89.62 486 ILE A O 1
ATOM 3960 N N . GLU A 1 487 ? 20.391 -41.125 -11.422 1 88.12 487 GLU A N 1
ATOM 3961 C CA . GLU A 1 487 ? 20.281 -42.531 -11.016 1 88.12 487 GLU A CA 1
ATOM 3962 C C . GLU A 1 487 ? 21.078 -43.438 -11.945 1 88.12 487 GLU A C 1
ATOM 3964 O O . GLU A 1 487 ? 21.656 -44.438 -11.508 1 88.12 487 GLU A O 1
ATOM 3969 N N . CYS A 1 488 ? 21.125 -43.062 -13.227 1 88.06 488 CYS A N 1
ATOM 3970 C CA . CYS A 1 488 ? 21.812 -43.906 -14.219 1 88.06 488 CYS A CA 1
ATOM 3971 C C . CYS A 1 488 ? 23.297 -43.594 -14.258 1 88.06 488 CYS A C 1
ATOM 3973 O O . CYS A 1 488 ? 24.062 -44.312 -14.898 1 88.06 488 CYS A O 1
ATOM 3975 N N . SER A 1 489 ? 23.625 -42.562 -13.57 1 86.12 489 SER A N 1
ATOM 3976 C CA . SER A 1 489 ? 25.031 -42.156 -13.617 1 86.12 489 SER A CA 1
ATOM 3977 C C . SER A 1 489 ? 25.906 -43.188 -12.914 1 86.12 489 SER A C 1
ATOM 3979 O O . SER A 1 489 ? 25.484 -43.844 -11.953 1 86.12 489 SER A O 1
ATOM 3981 N N . GLN A 1 490 ? 27.125 -43.438 -13.43 1 79.12 490 GLN A N 1
ATOM 3982 C CA . GLN A 1 490 ? 28.094 -44.312 -12.828 1 79.12 490 GLN A CA 1
ATOM 3983 C C . GLN A 1 490 ? 28.875 -43.625 -11.711 1 79.12 490 GLN A C 1
ATOM 3985 O O . GLN A 1 490 ? 29.625 -44.281 -10.977 1 79.12 490 GLN A O 1
ATOM 3990 N N . ASP A 1 491 ? 28.594 -42.344 -11.617 1 79.06 491 ASP A N 1
ATOM 3991 C CA . ASP A 1 491 ? 29.266 -41.562 -10.594 1 79.06 491 ASP A CA 1
ATOM 3992 C C . ASP A 1 491 ? 28.641 -41.781 -9.219 1 79.06 491 ASP A C 1
ATOM 3994 O O . ASP A 1 491 ? 27.578 -41.25 -8.914 1 79.06 491 ASP A O 1
ATOM 3998 N N . GLU A 1 492 ? 29.312 -42.531 -8.43 1 74.31 492 GLU A N 1
ATOM 3999 C CA . GLU A 1 492 ? 28.797 -42.906 -7.109 1 74.31 492 GLU A CA 1
ATOM 4000 C C . GLU A 1 492 ? 28.719 -41.688 -6.199 1 74.31 492 GLU A C 1
ATOM 4002 O O . GLU A 1 492 ? 27.844 -41.625 -5.328 1 74.31 492 GLU A O 1
ATOM 4007 N N . GLU A 1 493 ? 29.578 -40.719 -6.395 1 71.12 493 GLU A N 1
ATOM 4008 C CA . GLU A 1 493 ? 29.547 -39.5 -5.574 1 71.12 493 GLU A CA 1
ATOM 4009 C C . GLU A 1 493 ? 28.281 -38.688 -5.824 1 71.12 493 GLU A C 1
ATOM 4011 O O . GLU A 1 493 ? 27.672 -38.156 -4.887 1 71.12 493 GLU A O 1
ATOM 4016 N N . LEU A 1 494 ? 27.969 -38.625 -7.031 1 71.12 494 LEU A N 1
ATOM 4017 C CA . LEU A 1 494 ? 26.766 -37.875 -7.398 1 71.12 494 LEU A CA 1
ATOM 4018 C C . LEU A 1 494 ? 25.531 -38.562 -6.832 1 71.12 494 LEU A C 1
ATOM 4020 O O . LEU A 1 494 ? 24.609 -37.875 -6.367 1 71.12 494 LEU A O 1
ATOM 4024 N N . LYS A 1 495 ? 25.5 -39.875 -6.793 1 73.69 495 LYS A N 1
ATOM 4025 C CA . LYS A 1 495 ? 24.359 -40.656 -6.312 1 73.69 495 LYS A CA 1
ATOM 4026 C C . LYS A 1 495 ? 24.188 -40.5 -4.805 1 73.69 495 LYS A C 1
ATOM 4028 O O . LYS A 1 495 ? 23.062 -40.406 -4.312 1 73.69 495 LYS A O 1
ATOM 4033 N N . GLN A 1 496 ? 25.281 -40.406 -4.16 1 67.06 496 GLN A N 1
ATOM 4034 C CA . GLN A 1 496 ? 25.234 -40.281 -2.707 1 67.06 496 GLN A CA 1
ATOM 4035 C C . GLN A 1 496 ? 24.797 -38.875 -2.303 1 67.06 496 GLN A C 1
ATOM 4037 O O . GLN A 1 496 ? 24.094 -38.688 -1.302 1 67.06 496 GLN A O 1
ATOM 4042 N N . LYS A 1 497 ? 25.203 -37.938 -3.131 1 60.03 497 LYS A N 1
ATOM 4043 C CA . LYS A 1 497 ? 24.891 -36.562 -2.832 1 60.03 497 LYS A CA 1
ATOM 4044 C C . LYS A 1 497 ? 23.391 -36.281 -2.926 1 60.03 497 LYS A C 1
ATOM 4046 O O . LYS A 1 497 ? 22.844 -35.469 -2.195 1 60.03 497 LYS A O 1
ATOM 4051 N N . PHE A 1 498 ? 22.938 -37 -3.793 1 61.88 498 PHE A N 1
ATOM 4052 C CA . PHE A 1 498 ? 21.516 -36.781 -3.982 1 61.88 498 PHE A CA 1
ATOM 4053 C C . PHE A 1 498 ? 20.719 -37.969 -3.469 1 61.88 498 PHE A C 1
ATOM 4055 O O . PHE A 1 498 ? 20.156 -38.719 -4.258 1 61.88 498 PHE A O 1
ATOM 4062 N N . HIS A 1 499 ? 21.016 -38.375 -2.193 1 56.31 499 HIS A N 1
ATOM 4063 C CA . HIS A 1 499 ? 20.5 -39.531 -1.457 1 56.31 499 HIS A CA 1
ATOM 4064 C C . HIS A 1 499 ? 18.984 -39.656 -1.622 1 56.31 499 HIS A C 1
ATOM 4066 O O . HIS A 1 499 ? 18.219 -39.188 -0.776 1 56.31 499 HIS A O 1
ATOM 4072 N N . ASP A 1 500 ? 18.516 -39.75 -2.826 1 63.03 500 ASP A N 1
ATOM 4073 C CA . ASP A 1 500 ? 17.062 -39.969 -2.939 1 63.03 500 ASP A CA 1
ATOM 4074 C C . ASP A 1 500 ? 16.75 -41.469 -3.094 1 63.03 500 ASP A C 1
ATOM 4076 O O . ASP A 1 500 ? 17.625 -42.25 -3.436 1 63.03 500 ASP A O 1
ATOM 4080 N N . GLU A 1 501 ? 15.719 -42.031 -2.402 1 70 501 GLU A N 1
ATOM 4081 C CA . GLU A 1 501 ? 15.164 -43.344 -2.686 1 70 501 GLU A CA 1
ATOM 4082 C C . GLU A 1 501 ? 15.188 -43.625 -4.184 1 70 501 GLU A C 1
ATOM 4084 O O . GLU A 1 501 ? 14.984 -42.75 -5.004 1 70 501 GLU A O 1
ATOM 4089 N N . LYS A 1 502 ? 15.633 -44.812 -4.48 1 84.44 502 LYS A N 1
ATOM 4090 C CA . LYS A 1 502 ? 15.672 -45.219 -5.875 1 84.44 502 LYS A CA 1
ATOM 4091 C C . LYS A 1 502 ? 14.32 -45.031 -6.551 1 84.44 502 LYS A C 1
ATOM 4093 O O . LYS A 1 502 ? 13.266 -45.25 -5.945 1 84.44 502 LYS A O 1
ATOM 4098 N N . LEU A 1 503 ? 14.383 -44.594 -7.723 1 89.56 503 LEU A N 1
ATOM 4099 C CA . LEU A 1 503 ? 13.172 -44.344 -8.492 1 89.56 503 LEU A CA 1
ATOM 4100 C C . LEU A 1 503 ? 12.555 -45.625 -9.016 1 89.56 503 LEU A C 1
ATOM 4102 O O . LEU A 1 503 ? 11.336 -45.781 -9.039 1 89.56 503 LEU A O 1
ATOM 4106 N N . LEU A 1 504 ? 13.469 -46.531 -9.438 1 92.12 504 LEU A N 1
ATOM 4107 C CA . LEU A 1 504 ? 13 -47.75 -10.109 1 92.12 504 LEU A CA 1
ATOM 4108 C C . LEU A 1 504 ? 13.359 -49 -9.305 1 92.12 504 LEU A C 1
ATOM 4110 O O . LEU A 1 504 ? 14.477 -49.094 -8.789 1 92.12 504 LEU A O 1
ATOM 4114 N N . SER A 1 505 ? 12.398 -49.906 -9.156 1 90.5 505 SER A N 1
ATOM 4115 C CA . SER A 1 505 ? 12.664 -51.219 -8.57 1 90.5 505 SER A CA 1
ATOM 4116 C C . SER A 1 505 ? 13.281 -52.188 -9.586 1 90.5 505 SER A C 1
ATOM 4118 O O . SER A 1 505 ? 13.344 -51.875 -10.781 1 90.5 505 SER A O 1
ATOM 4120 N N . ARG A 1 506 ? 13.742 -53.344 -9.117 1 92.56 506 ARG A N 1
ATOM 4121 C CA . ARG A 1 506 ? 14.289 -54.344 -10.023 1 92.56 506 ARG A CA 1
ATOM 4122 C C . ARG A 1 506 ? 13.234 -54.844 -11 1 92.56 506 ARG A C 1
ATOM 4124 O O . ARG A 1 506 ? 13.516 -55.031 -12.18 1 92.56 506 ARG A O 1
ATOM 4131 N N . SER A 1 507 ? 12.047 -54.938 -10.43 1 93.69 507 SER A N 1
ATOM 4132 C CA . SER A 1 507 ? 10.938 -55.406 -11.266 1 93.69 507 SER A CA 1
ATOM 4133 C C . SER A 1 507 ? 10.602 -54.375 -12.344 1 93.69 507 SER A C 1
ATOM 4135 O O . SER A 1 507 ? 10.266 -54.719 -13.469 1 93.69 507 SER A O 1
ATOM 4137 N N . ASP A 1 508 ? 10.766 -53.125 -12 1 94.38 508 ASP A N 1
ATOM 4138 C CA . ASP A 1 508 ? 10.539 -52.062 -12.969 1 94.38 508 ASP A CA 1
ATOM 4139 C C . ASP A 1 508 ? 11.547 -52.125 -14.117 1 94.38 508 ASP A C 1
ATOM 4141 O O . ASP A 1 508 ? 11.164 -52.031 -15.289 1 94.38 508 ASP A O 1
ATOM 4145 N N . MET A 1 509 ? 12.75 -52.344 -13.781 1 94.25 509 MET A N 1
ATOM 4146 C CA . MET A 1 509 ? 13.828 -52.375 -14.766 1 94.25 509 MET A CA 1
ATOM 4147 C C . MET A 1 509 ? 13.641 -53.531 -15.742 1 94.25 509 MET A C 1
ATOM 4149 O O . MET A 1 509 ? 13.844 -53.375 -16.938 1 94.25 509 MET A O 1
ATOM 4153 N N . ASP A 1 510 ? 13.211 -54.594 -15.164 1 95.31 510 ASP A N 1
ATOM 4154 C CA . ASP A 1 510 ? 12.977 -55.75 -16 1 95.31 510 ASP A CA 1
ATOM 4155 C C . ASP A 1 510 ? 11.812 -55.531 -16.953 1 95.31 510 ASP A C 1
ATOM 4157 O O . ASP A 1 510 ? 11.883 -55.906 -18.125 1 95.31 510 ASP A O 1
ATOM 4161 N N . LEU A 1 511 ? 10.859 -54.938 -16.406 1 95.25 511 LEU A N 1
ATOM 4162 C CA . LEU A 1 511 ? 9.688 -54.688 -17.234 1 95.25 511 LEU A CA 1
ATOM 4163 C C . LEU A 1 511 ? 10.031 -53.688 -18.344 1 95.25 511 LEU A C 1
ATOM 4165 O O . LEU A 1 511 ? 9.602 -53.875 -19.484 1 95.25 511 LEU A O 1
ATOM 4169 N N . ILE A 1 512 ? 10.773 -52.656 -18.094 1 96.19 512 ILE A N 1
ATOM 4170 C CA . ILE A 1 512 ? 11.164 -51.656 -19.078 1 96.19 512 ILE A CA 1
ATOM 4171 C C . ILE A 1 512 ? 11.992 -52.344 -20.172 1 96.19 512 ILE A C 1
ATOM 4173 O O . ILE A 1 512 ? 11.789 -52.062 -21.359 1 96.19 512 ILE A O 1
ATOM 4177 N N . LYS A 1 513 ? 12.883 -53.156 -19.719 1 95 513 LYS A N 1
ATOM 4178 C CA . LYS A 1 513 ? 13.711 -53.875 -20.688 1 95 513 LYS A CA 1
ATOM 4179 C C . LYS A 1 513 ? 12.859 -54.75 -21.609 1 95 513 LYS A C 1
ATOM 4181 O O . LYS A 1 513 ? 13.102 -54.812 -22.812 1 95 513 LYS A O 1
ATOM 4186 N N . GLN A 1 514 ? 11.891 -55.438 -21.047 1 95.19 514 GLN A N 1
ATOM 4187 C CA . GLN A 1 514 ? 10.977 -56.25 -21.828 1 95.19 514 GLN A CA 1
ATOM 4188 C C . GLN A 1 514 ? 10.211 -55.406 -22.844 1 95.19 514 GLN A C 1
ATOM 4190 O O . GLN A 1 514 ? 10.094 -55.812 -24 1 95.19 514 GLN A O 1
ATOM 4195 N N . ILE A 1 515 ? 9.727 -54.281 -22.438 1 94.62 515 ILE A N 1
ATOM 4196 C CA . ILE A 1 515 ? 8.938 -53.406 -23.312 1 94.62 515 ILE A CA 1
ATOM 4197 C C . ILE A 1 515 ? 9.82 -52.875 -24.438 1 94.62 515 ILE A C 1
ATOM 4199 O O . ILE A 1 515 ? 9.398 -52.844 -25.594 1 94.62 515 ILE A O 1
ATOM 4203 N N . ALA A 1 516 ? 10.992 -52.5 -24.109 1 94.94 516 ALA A N 1
ATOM 4204 C CA . ALA A 1 516 ? 11.922 -51.938 -25.094 1 94.94 516 ALA A CA 1
ATOM 4205 C C . ALA A 1 516 ? 12.312 -53 -26.125 1 94.94 516 ALA A C 1
ATOM 4207 O O . ALA A 1 516 ? 12.539 -52.656 -27.297 1 94.94 516 ALA A O 1
ATOM 4208 N N . THR A 1 517 ? 12.414 -54.25 -25.656 1 94.06 517 THR A N 1
ATOM 4209 C CA . THR A 1 517 ? 12.742 -55.344 -26.578 1 94.06 517 THR A CA 1
ATOM 4210 C C . THR A 1 517 ? 11.594 -55.625 -27.547 1 94.06 517 THR A C 1
ATOM 4212 O O . THR A 1 517 ? 11.82 -55.906 -28.719 1 94.06 517 THR A O 1
ATOM 4215 N N . GLU A 1 518 ? 10.414 -55.469 -27.078 1 92.81 518 GLU A N 1
ATOM 4216 C CA . GLU A 1 518 ? 9.227 -55.688 -27.891 1 92.81 518 GLU A CA 1
ATOM 4217 C C . GLU A 1 518 ? 9.016 -54.531 -28.875 1 92.81 518 GLU A C 1
ATOM 4219 O O . GLU A 1 518 ? 8.609 -54.75 -30.031 1 92.81 518 GLU A O 1
ATOM 4224 N N . ASP A 1 519 ? 9.297 -53.344 -28.422 1 91.81 519 ASP A N 1
ATOM 4225 C CA . ASP A 1 519 ? 9.086 -52.156 -29.25 1 91.81 519 ASP A CA 1
ATOM 4226 C C . ASP A 1 519 ? 10.234 -51.156 -29.094 1 91.81 519 ASP A C 1
ATOM 4228 O O . ASP A 1 519 ? 10.07 -50.125 -28.469 1 91.81 519 ASP A O 1
ATOM 4232 N N . PRO A 1 520 ? 11.328 -51.375 -29.75 1 92.19 520 PRO A N 1
ATOM 4233 C CA . PRO A 1 520 ? 12.492 -50.5 -29.625 1 92.19 520 PRO A CA 1
ATOM 4234 C C . PRO A 1 520 ? 12.227 -49.094 -30.109 1 92.19 520 PRO A C 1
ATOM 4236 O O . PRO A 1 520 ? 12.812 -48.125 -29.609 1 92.19 520 PRO A O 1
ATOM 4239 N N . LYS A 1 521 ? 11.289 -48.938 -31 1 89.44 521 LYS A N 1
ATOM 4240 C CA . LYS A 1 521 ? 11 -47.625 -31.578 1 89.44 521 LYS A CA 1
ATOM 4241 C C . LYS A 1 521 ? 10.406 -46.688 -30.547 1 89.44 521 LYS A C 1
ATOM 4243 O O . LYS A 1 521 ? 10.617 -45.469 -30.609 1 89.44 521 LYS A O 1
ATOM 4248 N N . LEU A 1 522 ? 9.727 -47.219 -29.656 1 91.06 522 LEU A N 1
ATOM 4249 C CA . LEU A 1 522 ? 9.109 -46.406 -28.594 1 91.06 522 LEU A CA 1
ATOM 4250 C C . LEU A 1 522 ? 10.172 -45.719 -27.75 1 91.06 522 LEU A C 1
ATOM 4252 O O . LEU A 1 522 ? 9.93 -44.625 -27.219 1 91.06 522 LEU A O 1
ATOM 4256 N N . PHE A 1 523 ? 11.344 -46.312 -27.719 1 93.06 523 PHE A N 1
ATOM 4257 C CA . PHE A 1 523 ? 12.422 -45.781 -26.891 1 93.06 523 PHE A CA 1
ATOM 4258 C C . PHE A 1 523 ? 13.438 -45.031 -27.734 1 93.06 523 PHE A C 1
ATOM 4260 O O . PHE A 1 523 ? 14.516 -44.656 -27.25 1 93.06 523 PHE A O 1
ATOM 4267 N N . GLY A 1 524 ? 13.109 -44.906 -29.031 1 89.88 524 GLY A N 1
ATOM 4268 C CA . GLY A 1 524 ? 13.953 -44.094 -29.906 1 89.88 524 GLY A CA 1
ATOM 4269 C C . GLY A 1 524 ? 15.055 -44.906 -30.562 1 89.88 524 GLY A C 1
ATOM 4270 O O . GLY A 1 524 ? 16.016 -44.344 -31.078 1 89.88 524 GLY A O 1
ATOM 4271 N N . PHE A 1 525 ? 14.961 -46.188 -30.438 1 91.38 525 PHE A N 1
ATOM 4272 C CA . PHE A 1 525 ? 16.016 -47.031 -31 1 91.38 525 PHE A CA 1
ATOM 4273 C C . PHE A 1 525 ? 15.562 -47.656 -32.312 1 91.38 525 PHE A C 1
ATOM 4275 O O . PHE A 1 525 ? 14.375 -47.906 -32.531 1 91.38 525 PHE A O 1
ATOM 4282 N N . GLN A 1 526 ? 16.469 -47.875 -33.188 1 86.88 526 GLN A N 1
ATOM 4283 C CA . GLN A 1 526 ? 16.172 -48.469 -34.5 1 86.88 526 GLN A CA 1
ATOM 4284 C C . GLN A 1 526 ? 16.453 -49.969 -34.531 1 86.88 526 GLN A C 1
ATOM 4286 O O . GLN A 1 526 ? 15.867 -50.719 -35.312 1 86.88 526 GLN A O 1
ATOM 4291 N N . SER A 1 527 ? 17.422 -50.406 -33.594 1 87.75 527 SER A N 1
ATOM 4292 C CA . SER A 1 527 ? 17.812 -51.812 -33.625 1 87.75 527 SER A CA 1
ATOM 4293 C C . SER A 1 527 ? 17.703 -52.438 -32.219 1 87.75 527 SER A C 1
ATOM 4295 O O . SER A 1 527 ? 17.797 -51.75 -31.219 1 87.75 527 SER A O 1
ATOM 4297 N N . LEU A 1 528 ? 17.484 -53.688 -32.156 1 89.25 528 LEU A N 1
ATOM 4298 C CA . LEU A 1 528 ? 17.359 -54.469 -30.922 1 89.25 528 LEU A CA 1
ATOM 4299 C C . LEU A 1 528 ? 18.703 -54.562 -30.203 1 89.25 528 LEU A C 1
ATOM 4301 O O . LEU A 1 528 ? 18.75 -54.688 -28.969 1 89.25 528 LEU A O 1
ATOM 4305 N N . GLU A 1 529 ? 19.766 -54.469 -30.969 1 89.69 529 GLU A N 1
ATOM 4306 C CA . GLU A 1 529 ? 21.109 -54.594 -30.391 1 89.69 529 GLU A CA 1
ATOM 4307 C C . GLU A 1 529 ? 21.391 -53.438 -29.438 1 89.69 529 GLU A C 1
ATOM 4309 O O . GLU A 1 529 ? 22.016 -53.625 -28.375 1 89.69 529 GLU A O 1
ATOM 4314 N N . GLU A 1 530 ? 20.891 -52.344 -29.75 1 91 530 GLU A N 1
ATOM 4315 C CA . GLU A 1 530 ? 21.109 -51.156 -28.906 1 91 530 GLU A CA 1
ATOM 4316 C C . GLU A 1 530 ? 20.375 -51.281 -27.578 1 91 530 GLU A C 1
ATOM 4318 O O . GLU A 1 530 ? 20.875 -50.875 -26.547 1 91 530 GLU A O 1
ATOM 4323 N N . VAL A 1 531 ? 19.234 -51.906 -27.562 1 92.81 531 VAL A N 1
ATOM 4324 C CA . VAL A 1 531 ? 18.406 -52.094 -26.375 1 92.81 531 VAL A CA 1
ATOM 4325 C C . VAL A 1 531 ? 19.047 -53.094 -25.438 1 92.81 531 VAL A C 1
ATOM 4327 O O . VAL A 1 531 ? 19.047 -52.906 -24.219 1 92.81 531 VAL A O 1
ATOM 4330 N N . ARG A 1 532 ? 19.672 -54.156 -25.984 1 90.75 532 ARG A N 1
ATOM 4331 C CA . ARG A 1 532 ? 20.234 -55.25 -25.188 1 90.75 532 ARG A CA 1
ATOM 4332 C C . ARG A 1 532 ? 21.391 -54.75 -24.328 1 90.75 532 ARG A C 1
ATOM 4334 O O . ARG A 1 532 ? 21.625 -55.281 -23.234 1 90.75 532 ARG A O 1
ATOM 4341 N N . MET A 1 533 ? 22.062 -53.688 -24.688 1 90.81 533 MET A N 1
ATOM 4342 C CA . MET A 1 533 ? 23.266 -53.219 -24.016 1 90.81 533 MET A CA 1
ATOM 4343 C C . MET A 1 533 ? 22.922 -52.25 -22.906 1 90.81 533 MET A C 1
ATOM 4345 O O . MET A 1 533 ? 23.781 -51.906 -22.094 1 90.81 533 MET A O 1
ATOM 4349 N N . LYS A 1 534 ? 21.688 -51.938 -22.828 1 93.31 534 LYS A N 1
ATOM 4350 C CA . LYS A 1 534 ? 21.328 -50.875 -21.891 1 93.31 534 LYS A CA 1
ATOM 4351 C C . LYS A 1 534 ? 20.531 -51.438 -20.719 1 93.31 534 LYS A C 1
ATOM 4353 O O . LYS A 1 534 ? 19.812 -52.438 -20.875 1 93.31 534 LYS A O 1
ATOM 4358 N N . SER A 1 535 ? 20.703 -50.812 -19.641 1 92.88 535 SER A N 1
ATOM 4359 C CA . SER A 1 535 ? 19.938 -51.188 -18.469 1 92.88 535 SER A CA 1
ATOM 4360 C C . SER A 1 535 ? 18.531 -50.594 -18.516 1 92.88 535 SER A C 1
ATOM 4362 O O . SER A 1 535 ? 18.266 -49.688 -19.312 1 92.88 535 SER A O 1
ATOM 4364 N N . GLY A 1 536 ? 17.641 -51.125 -17.719 1 93.56 536 GLY A N 1
ATOM 4365 C CA . GLY A 1 536 ? 16.297 -50.594 -17.641 1 93.56 536 GLY A CA 1
ATOM 4366 C C . GLY A 1 536 ? 16.234 -49.125 -17.359 1 93.56 536 GLY A C 1
ATOM 4367 O O . GLY A 1 536 ? 15.414 -48.406 -17.922 1 93.56 536 GLY A O 1
ATOM 4368 N N . CYS A 1 537 ? 17.094 -48.719 -16.484 1 93.69 537 CYS A N 1
ATOM 4369 C CA . CYS A 1 537 ? 17.172 -47.281 -16.125 1 93.69 537 CYS A CA 1
ATOM 4370 C C . CYS A 1 537 ? 17.578 -46.469 -17.328 1 93.69 537 CYS A C 1
ATOM 4372 O O . CYS A 1 537 ? 16.984 -45.406 -17.609 1 93.69 537 CYS A O 1
ATOM 4374 N N . GLU A 1 538 ? 18.531 -46.906 -18.031 1 94.81 538 GLU A N 1
ATOM 4375 C CA . GLU A 1 538 ? 19.016 -46.219 -19.219 1 94.81 538 GLU A CA 1
ATOM 4376 C C . GLU A 1 538 ? 17.969 -46.156 -20.312 1 94.81 538 GLU A C 1
ATOM 4378 O O . GLU A 1 538 ? 17.875 -45.188 -21.062 1 94.81 538 GLU A O 1
ATOM 4383 N N . LEU A 1 539 ? 17.281 -47.25 -20.391 1 95.69 539 LEU A N 1
ATOM 4384 C CA . LEU A 1 539 ? 16.234 -47.344 -21.406 1 95.69 539 LEU A CA 1
ATOM 4385 C C . LEU A 1 539 ? 15.109 -46.344 -21.109 1 95.69 539 LEU A C 1
ATOM 4387 O O . LEU A 1 539 ? 14.625 -45.656 -22.016 1 95.69 539 LEU A O 1
ATOM 4391 N N . LEU A 1 540 ? 14.688 -46.281 -19.875 1 95.5 540 LEU A N 1
ATOM 4392 C CA . LEU A 1 540 ? 13.664 -45.312 -19.516 1 95.5 540 LEU A CA 1
ATOM 4393 C C . LEU A 1 540 ? 14.164 -43.875 -19.75 1 95.5 540 LEU A C 1
ATOM 4395 O O . LEU A 1 540 ? 13.406 -43.031 -20.203 1 95.5 540 LEU A O 1
ATOM 4399 N N . LEU A 1 541 ? 15.406 -43.625 -19.375 1 95.56 541 LEU A N 1
ATOM 4400 C CA . LEU A 1 541 ? 16 -42.312 -19.641 1 95.56 541 LEU A CA 1
ATOM 4401 C C . LEU A 1 541 ? 15.977 -42 -21.125 1 95.56 541 LEU A C 1
ATOM 4403 O O . LEU A 1 541 ? 15.672 -40.875 -21.531 1 95.56 541 LEU A O 1
ATOM 4407 N N . ALA A 1 542 ? 16.266 -42.969 -21.938 1 94.69 542 ALA A N 1
ATOM 4408 C CA . ALA A 1 542 ? 16.234 -42.812 -23.391 1 94.69 542 ALA A CA 1
ATOM 4409 C C . ALA A 1 542 ? 14.836 -42.438 -23.859 1 94.69 542 ALA A C 1
ATOM 4411 O O . ALA A 1 542 ? 14.672 -41.562 -24.734 1 94.69 542 ALA A O 1
ATOM 4412 N N . LEU A 1 543 ? 13.891 -43.125 -23.344 1 94.5 543 LEU A N 1
ATOM 4413 C CA . LEU A 1 543 ? 12.508 -42.812 -23.688 1 94.5 543 LEU A CA 1
ATOM 4414 C C . LEU A 1 543 ? 12.164 -41.375 -23.344 1 94.5 543 LEU A C 1
ATOM 4416 O O . LEU A 1 543 ? 11.617 -40.625 -24.172 1 94.5 543 LEU A O 1
ATOM 4420 N N . VAL A 1 544 ? 12.461 -40.938 -22.141 1 95.12 544 VAL A N 1
ATOM 4421 C CA . VAL A 1 544 ? 12.148 -39.625 -21.625 1 95.12 544 VAL A CA 1
ATOM 4422 C C . VAL A 1 544 ? 12.867 -38.562 -22.469 1 95.12 544 VAL A C 1
ATOM 4424 O O . VAL A 1 544 ? 12.273 -37.531 -22.828 1 95.12 544 VAL A O 1
ATOM 4427 N N . GLU A 1 545 ? 14.039 -38.781 -22.766 1 94.38 545 GLU A N 1
ATOM 4428 C CA . GLU A 1 545 ? 14.805 -37.844 -23.562 1 94.38 545 GLU A CA 1
ATOM 4429 C C . GLU A 1 545 ? 14.281 -37.781 -25 1 94.38 545 GLU A C 1
ATOM 4431 O O . GLU A 1 545 ? 14.297 -36.719 -25.625 1 94.38 545 GLU A O 1
ATOM 4436 N N . PHE A 1 546 ? 13.906 -38.969 -25.469 1 93.12 546 PHE A N 1
ATOM 4437 C CA . PHE A 1 546 ? 13.312 -39.062 -26.797 1 93.12 546 PHE A CA 1
ATOM 4438 C C . PHE A 1 546 ? 12.047 -38.188 -26.875 1 93.12 546 PHE A C 1
ATOM 4440 O O . PHE A 1 546 ? 11.844 -37.469 -27.828 1 93.12 546 PHE A O 1
ATOM 4447 N N . ILE A 1 547 ? 11.281 -38.219 -25.875 1 92.25 547 ILE A N 1
ATOM 4448 C CA . ILE A 1 547 ? 10.039 -37.438 -25.797 1 92.25 547 ILE A CA 1
ATOM 4449 C C . ILE A 1 547 ? 10.359 -35.938 -25.797 1 92.25 547 ILE A C 1
ATOM 4451 O O . ILE A 1 547 ? 9.672 -35.156 -26.438 1 92.25 547 ILE A O 1
ATOM 4455 N N . LEU A 1 548 ? 11.398 -35.531 -25.094 1 91.12 548 LEU A N 1
ATOM 4456 C CA . LEU A 1 548 ? 11.758 -34.125 -24.922 1 91.12 548 LEU A CA 1
ATOM 4457 C C . LEU A 1 548 ? 12.383 -33.562 -26.203 1 91.12 548 LEU A C 1
ATOM 4459 O O . LEU A 1 548 ? 12.242 -32.375 -26.5 1 91.12 548 LEU A O 1
ATOM 4463 N N . SER A 1 549 ? 13.031 -34.344 -27 1 88.19 549 SER A N 1
ATOM 4464 C CA . SER A 1 549 ? 13.891 -33.812 -28.062 1 88.19 549 SER A CA 1
ATOM 4465 C C . SER A 1 549 ? 13.242 -34 -29.422 1 88.19 549 SER A C 1
ATOM 4467 O O . SER A 1 549 ? 13.539 -33.281 -30.359 1 88.19 549 SER A O 1
ATOM 4469 N N . SER A 1 550 ? 12.367 -35.031 -29.531 1 83 550 SER A N 1
ATOM 4470 C CA . SER A 1 550 ? 11.922 -35.375 -30.875 1 83 550 SER A CA 1
ATOM 4471 C C . SER A 1 550 ? 10.398 -35.281 -31 1 83 550 SER A C 1
ATOM 4473 O O . SER A 1 550 ? 9.672 -35.875 -30.203 1 83 550 SER A O 1
ATOM 4475 N N . PRO A 1 551 ? 9.977 -34.625 -32.031 1 81.69 551 PRO A N 1
ATOM 4476 C CA . PRO A 1 551 ? 8.539 -34.625 -32.281 1 81.69 551 PRO A CA 1
ATOM 4477 C C . PRO A 1 551 ? 7.992 -36 -32.656 1 81.69 551 PRO A C 1
ATOM 4479 O O . PRO A 1 551 ? 6.805 -36.281 -32.469 1 81.69 551 PRO A O 1
ATOM 4482 N N . GLU A 1 552 ? 8.891 -36.812 -33.156 1 78.44 552 GLU A N 1
ATOM 4483 C CA . GLU A 1 552 ? 8.484 -38.188 -33.531 1 78.44 552 GLU A CA 1
ATOM 4484 C C . GLU A 1 552 ? 8 -38.969 -32.312 1 78.44 552 GLU A C 1
ATOM 4486 O O . GLU A 1 552 ? 7.066 -39.75 -32.406 1 78.44 552 GLU A O 1
ATOM 4491 N N . ALA A 1 553 ? 8.625 -38.75 -31.312 1 78 553 ALA A N 1
ATOM 4492 C CA . ALA A 1 553 ? 8.281 -39.469 -30.094 1 78 553 ALA A CA 1
ATOM 4493 C C . ALA A 1 553 ? 6.852 -39.156 -29.656 1 78 553 ALA A C 1
ATOM 4495 O O . ALA A 1 553 ? 6.141 -40.031 -29.156 1 78 553 ALA A O 1
ATOM 4496 N N . THR A 1 554 ? 6.441 -37.969 -29.969 1 73.06 554 THR A N 1
ATOM 4497 C CA . THR A 1 554 ? 5.125 -37.562 -29.5 1 73.06 554 THR A CA 1
ATOM 4498 C C . THR A 1 554 ? 4.035 -38.031 -30.453 1 73.06 554 THR A C 1
ATOM 4500 O O . THR A 1 554 ? 2.846 -37.938 -30.141 1 73.06 554 THR A O 1
ATOM 4503 N N . SER A 1 555 ? 4.512 -38.562 -31.5 1 75.94 555 SER A N 1
ATOM 4504 C CA . SER A 1 555 ? 3.547 -39.156 -32.438 1 75.94 555 SER A CA 1
ATOM 4505 C C . SER A 1 555 ? 3.23 -40.594 -32.062 1 75.94 555 SER A C 1
ATOM 4507 O O . SER A 1 555 ? 2.219 -41.156 -32.5 1 75.94 555 SER A O 1
ATOM 4509 N N . LEU A 1 556 ? 4.125 -41.062 -31.172 1 74.94 556 LEU A N 1
ATOM 4510 C CA . LEU A 1 556 ? 3.928 -42.438 -30.766 1 74.94 556 LEU A CA 1
ATOM 4511 C C . LEU A 1 556 ? 3 -42.5 -29.562 1 74.94 556 LEU A C 1
ATOM 4513 O O . LEU A 1 556 ? 3.105 -41.688 -28.641 1 74.94 556 LEU A O 1
ATOM 4517 N N . HIS A 1 557 ? 2.037 -43.375 -29.594 1 82.94 557 HIS A N 1
ATOM 4518 C CA . HIS A 1 557 ? 1.111 -43.562 -28.484 1 82.94 557 HIS A CA 1
ATOM 4519 C C . HIS A 1 557 ? 1.809 -44.219 -27.297 1 82.94 557 HIS A C 1
ATOM 4521 O O . HIS A 1 557 ? 2.605 -45.156 -27.469 1 82.94 557 HIS A O 1
ATOM 4527 N N . PRO A 1 558 ? 1.525 -43.719 -26.156 1 89.38 558 PRO A N 1
ATOM 4528 C CA . PRO A 1 558 ? 2.111 -44.344 -24.969 1 89.38 558 PRO A CA 1
ATOM 4529 C C . PRO A 1 558 ? 1.689 -45.812 -24.797 1 89.38 558 PRO A C 1
ATOM 4531 O O . PRO A 1 558 ? 0.528 -46.156 -25.031 1 89.38 558 PRO A O 1
ATOM 4534 N N . SER A 1 559 ? 2.67 -46.594 -24.438 1 88.88 559 SER A N 1
ATOM 4535 C CA . SER A 1 559 ? 2.395 -48 -24.219 1 88.88 559 SER A CA 1
ATOM 4536 C C . SER A 1 559 ? 1.708 -48.25 -22.875 1 88.88 559 SER A C 1
ATOM 4538 O O . SER A 1 559 ? 2.178 -47.75 -21.844 1 88.88 559 SER A O 1
ATOM 4540 N N . ASP A 1 560 ? 0.689 -49.062 -22.891 1 93.5 560 ASP A N 1
ATOM 4541 C CA . ASP A 1 560 ? -0.072 -49.344 -21.688 1 93.5 560 ASP A CA 1
ATOM 4542 C C . ASP A 1 560 ? 0.765 -50.125 -20.688 1 93.5 560 ASP A C 1
ATOM 4544 O O . ASP A 1 560 ? 0.492 -50.094 -19.484 1 93.5 560 ASP A O 1
ATOM 4548 N N . LYS A 1 561 ? 1.745 -50.719 -21.203 1 93.38 561 LYS A N 1
ATOM 4549 C CA . LYS A 1 561 ? 2.6 -51.531 -20.328 1 93.38 561 LYS A CA 1
ATOM 4550 C C . LYS A 1 561 ? 3.418 -50.625 -19.391 1 93.38 561 LYS A C 1
ATOM 4552 O O . LYS A 1 561 ? 3.91 -51.094 -18.359 1 93.38 561 LYS A O 1
ATOM 4557 N N . LEU A 1 562 ? 3.574 -49.438 -19.719 1 95.06 562 LEU A N 1
ATOM 4558 C CA . LEU A 1 562 ? 4.348 -48.5 -18.906 1 95.06 562 LEU A CA 1
ATOM 4559 C C . LEU A 1 562 ? 3.461 -47.781 -17.891 1 95.06 562 LEU A C 1
ATOM 4561 O O . LEU A 1 562 ? 3.955 -47.062 -17.031 1 95.06 562 LEU A O 1
ATOM 4565 N N . GLN A 1 563 ? 2.199 -48.031 -17.891 1 96.12 563 GLN A N 1
ATOM 4566 C CA . GLN A 1 563 ? 1.218 -47.312 -17.094 1 96.12 563 GLN A CA 1
ATOM 4567 C C . GLN A 1 563 ? 1.554 -47.375 -15.609 1 96.12 563 GLN A C 1
ATOM 4569 O O . GLN A 1 563 ? 1.615 -46.344 -14.93 1 96.12 563 GLN A O 1
ATOM 4574 N N . SER A 1 564 ? 1.739 -48.531 -15.125 1 95 564 SER A N 1
ATOM 4575 C CA . SER A 1 564 ? 1.957 -48.719 -13.688 1 95 564 SER A CA 1
ATOM 4576 C C . SER A 1 564 ? 3.203 -47.969 -13.219 1 95 564 SER A C 1
ATOM 4578 O O . SER A 1 564 ? 3.184 -47.312 -12.172 1 95 564 SER A O 1
ATOM 4580 N N . ILE A 1 565 ? 4.289 -48 -13.977 1 95.38 565 ILE A N 1
ATOM 4581 C CA . ILE A 1 565 ? 5.551 -47.375 -13.617 1 95.38 565 ILE A CA 1
ATOM 4582 C C . ILE A 1 565 ? 5.398 -45.844 -13.672 1 95.38 565 ILE A C 1
ATOM 4584 O O . ILE A 1 565 ? 5.789 -45.156 -12.742 1 95.38 565 ILE A O 1
ATOM 4588 N N . MET A 1 566 ? 4.805 -45.406 -14.727 1 96.38 566 MET A N 1
ATOM 4589 C CA . MET A 1 566 ? 4.676 -43.938 -14.93 1 96.38 566 MET A CA 1
ATOM 4590 C C . MET A 1 566 ? 3.74 -43.344 -13.891 1 96.38 566 MET A C 1
ATOM 4592 O O . MET A 1 566 ? 3.986 -42.219 -13.406 1 96.38 566 MET A O 1
ATOM 4596 N N . LEU A 1 567 ? 2.666 -44.031 -13.562 1 97.62 567 LEU A N 1
ATOM 4597 C CA . LEU A 1 567 ? 1.738 -43.531 -12.547 1 97.62 567 LEU A CA 1
ATOM 4598 C C . LEU A 1 567 ? 2.426 -43.438 -11.188 1 97.62 567 LEU A C 1
ATOM 4600 O O . LEU A 1 567 ? 2.244 -42.469 -10.469 1 97.62 567 LEU A O 1
ATOM 4604 N N . ARG A 1 568 ? 3.164 -44.375 -10.82 1 96.5 568 ARG A N 1
ATOM 4605 C CA . ARG A 1 568 ? 3.875 -44.406 -9.547 1 96.5 568 ARG A CA 1
ATOM 4606 C C . ARG A 1 568 ? 4.902 -43.25 -9.484 1 96.5 568 ARG A C 1
ATOM 4608 O O . ARG A 1 568 ? 5.008 -42.562 -8.477 1 96.5 568 ARG A O 1
ATOM 4615 N N . LEU A 1 569 ? 5.66 -43.125 -10.531 1 96.56 569 LEU A N 1
ATOM 4616 C CA . LEU A 1 569 ? 6.676 -42.062 -10.578 1 96.56 569 LEU A CA 1
ATOM 4617 C C . LEU A 1 569 ? 6.031 -40.688 -10.516 1 96.56 569 LEU A C 1
ATOM 4619 O O . LEU A 1 569 ? 6.562 -39.781 -9.875 1 96.56 569 LEU A O 1
ATOM 4623 N N . CYS A 1 570 ? 4.902 -40.562 -11.203 1 98.06 570 CYS A N 1
ATOM 4624 C CA . CYS A 1 570 ? 4.191 -39.281 -11.18 1 98.06 570 CYS A CA 1
ATOM 4625 C C . CYS A 1 570 ? 3.637 -39 -9.797 1 98.06 570 CYS A C 1
ATOM 4627 O O . CYS A 1 570 ? 3.645 -37.875 -9.344 1 98.06 570 CYS A O 1
ATOM 4629 N N . ALA A 1 571 ? 3.125 -40.031 -9.125 1 97.31 571 ALA A N 1
ATOM 4630 C CA . ALA A 1 571 ? 2.641 -39.844 -7.758 1 97.31 571 ALA A CA 1
ATOM 4631 C C . ALA A 1 571 ? 3.752 -39.375 -6.836 1 97.31 571 ALA A C 1
ATOM 4633 O O . ALA A 1 571 ? 3.525 -38.5 -5.988 1 97.31 571 ALA A O 1
ATOM 4634 N N . ARG A 1 572 ? 4.883 -39.906 -6.992 1 94.94 572 ARG A N 1
ATOM 4635 C CA . ARG A 1 572 ? 6.031 -39.438 -6.211 1 94.94 572 ARG A CA 1
ATOM 4636 C C . ARG A 1 572 ? 6.344 -37.969 -6.496 1 94.94 572 ARG A C 1
ATOM 4638 O O . ARG A 1 572 ? 6.602 -37.219 -5.574 1 94.94 572 ARG A O 1
ATOM 4645 N N . TYR A 1 573 ? 6.332 -37.625 -7.75 1 96.5 573 TYR A N 1
ATOM 4646 C CA . TYR A 1 573 ? 6.617 -36.25 -8.18 1 96.5 573 TYR A CA 1
ATOM 4647 C C . TYR A 1 573 ? 5.648 -35.281 -7.551 1 96.5 573 TYR A C 1
ATOM 4649 O O . TYR A 1 573 ? 6.055 -34.219 -7.078 1 96.5 573 TYR A O 1
ATOM 4657 N N . LEU A 1 574 ? 4.375 -35.656 -7.512 1 97.44 574 LEU A N 1
ATOM 4658 C CA . LEU A 1 574 ? 3.33 -34.75 -7.055 1 97.44 574 LEU A CA 1
ATOM 4659 C C . LEU A 1 574 ? 3.244 -34.719 -5.535 1 97.44 574 LEU A C 1
ATOM 4661 O O . LEU A 1 574 ? 2.975 -33.688 -4.93 1 97.44 574 LEU A O 1
ATOM 4665 N N . TYR A 1 575 ? 3.49 -35.812 -4.938 1 95.38 575 TYR A N 1
ATOM 4666 C CA . TYR A 1 575 ? 3.195 -35.969 -3.518 1 95.38 575 TYR A CA 1
ATOM 4667 C C . TYR A 1 575 ? 4.461 -35.844 -2.68 1 95.38 575 TYR A C 1
ATOM 4669 O O . TYR A 1 575 ? 4.457 -35.188 -1.633 1 95.38 575 TYR A O 1
ATOM 4677 N N . SER A 1 576 ? 5.566 -36.406 -3.086 1 92.06 576 SER A N 1
ATOM 4678 C CA . SER A 1 576 ? 6.746 -36.531 -2.236 1 92.06 576 SER A CA 1
ATOM 4679 C C . SER A 1 576 ? 7.777 -35.469 -2.541 1 92.06 576 SER A C 1
ATOM 4681 O O . SER A 1 576 ? 8.484 -35 -1.641 1 92.06 576 SER A O 1
ATOM 4683 N N . GLU A 1 577 ? 7.914 -35.125 -3.781 1 92.12 577 GLU A N 1
ATOM 4684 C CA . GLU A 1 577 ? 8.93 -34.156 -4.16 1 92.12 577 GLU A CA 1
ATOM 4685 C C . GLU A 1 577 ? 8.5 -32.719 -3.787 1 92.12 577 GLU A C 1
ATOM 4687 O O . GLU A 1 577 ? 7.34 -32.344 -3.982 1 92.12 577 GLU A O 1
ATOM 4692 N N . LYS A 1 578 ? 9.438 -32.031 -3.156 1 91.81 578 LYS A N 1
ATOM 4693 C CA . LYS A 1 578 ? 9.109 -30.703 -2.654 1 91.81 578 LYS A CA 1
ATOM 4694 C C . LYS A 1 578 ? 10.164 -29.688 -3.082 1 91.81 578 LYS A C 1
ATOM 4696 O O . LYS A 1 578 ? 11.289 -30.047 -3.434 1 91.81 578 LYS A O 1
ATOM 4701 N N . HIS A 1 579 ? 9.734 -28.516 -3.195 1 89.62 579 HIS A N 1
ATOM 4702 C CA . HIS A 1 579 ? 10.609 -27.359 -3.34 1 89.62 579 HIS A CA 1
ATOM 4703 C C . HIS A 1 579 ? 10.297 -26.297 -2.291 1 89.62 579 HIS A C 1
ATOM 4705 O O . HIS A 1 579 ? 9.227 -25.688 -2.326 1 89.62 579 HIS A O 1
ATOM 4711 N N . LYS A 1 580 ? 11.18 -25.984 -1.346 1 83.94 580 LYS A N 1
ATOM 4712 C CA . LYS A 1 580 ? 10.984 -25.047 -0.251 1 83.94 580 LYS A CA 1
ATOM 4713 C C . LYS A 1 580 ? 9.68 -25.328 0.494 1 83.94 580 LYS A C 1
ATOM 4715 O O . LYS A 1 580 ? 8.852 -24.422 0.667 1 83.94 580 LYS A O 1
ATOM 4720 N N . SER A 1 581 ? 9.352 -26.469 0.715 1 87.75 581 SER A N 1
ATOM 4721 C CA . SER A 1 581 ? 8.25 -27 1.515 1 87.75 581 SER A CA 1
ATOM 4722 C C . SER A 1 581 ? 6.934 -26.953 0.742 1 87.75 581 SER A C 1
ATOM 4724 O O . SER A 1 581 ? 5.871 -27.234 1.296 1 87.75 581 SER A O 1
ATOM 4726 N N . LYS A 1 582 ? 6.984 -26.609 -0.519 1 92.88 582 LYS A N 1
ATOM 4727 C CA . LYS A 1 582 ? 5.805 -26.594 -1.378 1 92.88 582 LYS A CA 1
ATOM 4728 C C . LYS A 1 582 ? 5.875 -27.703 -2.424 1 92.88 582 LYS A C 1
ATOM 4730 O O . LYS A 1 582 ? 6.934 -28.297 -2.641 1 92.88 582 LYS A O 1
ATOM 4735 N N . ALA A 1 583 ? 4.707 -27.984 -2.93 1 94.94 583 ALA A N 1
ATOM 4736 C CA . ALA A 1 583 ? 4.707 -28.969 -4.012 1 94.94 583 ALA A CA 1
ATOM 4737 C C . ALA A 1 583 ? 5.621 -28.531 -5.148 1 94.94 583 ALA A C 1
ATOM 4739 O O . ALA A 1 583 ? 5.656 -27.344 -5.508 1 94.94 583 ALA A O 1
ATOM 4740 N N . LEU A 1 584 ? 6.406 -29.406 -5.684 1 95.31 584 LEU A N 1
ATOM 4741 C CA . LEU A 1 584 ? 7.375 -29.094 -6.73 1 95.31 584 LEU A CA 1
ATOM 4742 C C . LEU A 1 584 ? 6.668 -28.656 -8.008 1 95.31 584 LEU A C 1
ATOM 4744 O O . LEU A 1 584 ? 7.105 -27.703 -8.664 1 95.31 584 LEU A O 1
ATOM 4748 N N . ASP A 1 585 ? 5.621 -29.422 -8.352 1 96 585 ASP A N 1
ATOM 4749 C CA . ASP A 1 585 ? 4.828 -29.031 -9.516 1 96 585 ASP A CA 1
ATOM 4750 C C . ASP A 1 585 ? 4.055 -27.75 -9.258 1 96 585 ASP A C 1
ATOM 4752 O O . ASP A 1 585 ? 3.311 -27.641 -8.281 1 96 585 ASP A O 1
ATOM 4756 N N . PRO A 1 586 ? 4.172 -26.812 -10.133 1 92.12 586 PRO A N 1
ATOM 4757 C CA . PRO A 1 586 ? 3.51 -25.531 -9.898 1 92.12 586 PRO A CA 1
ATOM 4758 C C . PRO A 1 586 ? 1.986 -25.641 -9.914 1 92.12 586 PRO A C 1
ATOM 4760 O O . PRO A 1 586 ? 1.308 -24.906 -9.18 1 92.12 586 PRO A O 1
ATOM 4763 N N . VAL A 1 587 ? 1.441 -26.438 -10.781 1 93.5 587 VAL A N 1
ATOM 4764 C CA . VAL A 1 587 ? -0.007 -26.609 -10.852 1 93.5 587 VAL A CA 1
ATOM 4765 C C . VAL A 1 587 ? -0.516 -27.266 -9.578 1 93.5 587 VAL A C 1
ATOM 4767 O O . VAL A 1 587 ? -1.541 -26.859 -9.023 1 93.5 587 VAL A O 1
ATOM 4770 N N . ALA A 1 588 ? 0.239 -28.266 -9.117 1 95.88 588 ALA A N 1
ATOM 4771 C CA . ALA A 1 588 ? -0.104 -28.891 -7.84 1 95.88 588 ALA A CA 1
ATOM 4772 C C . ALA A 1 588 ? -0.045 -27.875 -6.703 1 95.88 588 ALA A C 1
ATOM 4774 O O . ALA A 1 588 ? -0.951 -27.812 -5.867 1 95.88 588 ALA A O 1
ATOM 4775 N N . ASN A 1 589 ? 1.021 -27.172 -6.695 1 92.75 589 ASN A N 1
ATOM 4776 C CA . ASN A 1 589 ? 1.174 -26.141 -5.676 1 92.75 589 ASN A CA 1
ATOM 4777 C C . ASN A 1 589 ? -0.013 -25.188 -5.668 1 92.75 589 ASN A C 1
ATOM 4779 O O . ASN A 1 589 ? -0.5 -24.797 -4.602 1 92.75 589 ASN A O 1
ATOM 4783 N N . PHE A 1 590 ? -0.477 -24.812 -6.801 1 89.75 590 PHE A N 1
ATOM 4784 C CA . PHE A 1 590 ? -1.598 -23.891 -6.941 1 89.75 590 PHE A CA 1
ATOM 4785 C C . PHE A 1 590 ? -2.869 -24.484 -6.352 1 89.75 590 PHE A C 1
ATOM 4787 O O . PHE A 1 590 ? -3.535 -23.859 -5.527 1 89.75 590 PHE A O 1
ATOM 4794 N N . HIS A 1 591 ? -3.25 -25.609 -6.789 1 93 591 HIS A N 1
ATOM 4795 C CA . HIS A 1 591 ? -4.52 -26.203 -6.391 1 93 591 HIS A CA 1
ATOM 4796 C C . HIS A 1 591 ? -4.504 -26.609 -4.918 1 93 591 HIS A C 1
ATOM 4798 O O . HIS A 1 591 ? -5.492 -26.406 -4.207 1 93 591 HIS A O 1
ATOM 4804 N N . LEU A 1 592 ? -3.4 -27.188 -4.523 1 93.75 592 LEU A N 1
ATOM 4805 C CA . LEU A 1 592 ? -3.307 -27.578 -3.121 1 93.75 592 LEU A CA 1
ATOM 4806 C C . LEU A 1 592 ? -3.346 -26.359 -2.207 1 93.75 592 LEU A C 1
ATOM 4808 O O . LEU A 1 592 ? -3.979 -26.391 -1.148 1 93.75 592 LEU A O 1
ATOM 4812 N N . ARG A 1 593 ? -2.703 -25.375 -2.613 1 89.06 593 ARG A N 1
ATOM 4813 C CA . ARG A 1 593 ? -2.717 -24.125 -1.854 1 89.06 593 ARG A CA 1
ATOM 4814 C C . ARG A 1 593 ? -4.133 -23.562 -1.752 1 89.06 593 ARG A C 1
ATOM 4816 O O . ARG A 1 593 ? -4.484 -22.938 -0.751 1 89.06 593 ARG A O 1
ATOM 4823 N N . ASN A 1 594 ? -4.902 -23.844 -2.803 1 87.38 594 ASN A N 1
ATOM 4824 C CA . ASN A 1 594 ? -6.277 -23.344 -2.824 1 87.38 594 ASN A CA 1
ATOM 4825 C C . ASN A 1 594 ? -7.219 -24.281 -2.068 1 87.38 594 ASN A C 1
ATOM 4827 O O . ASN A 1 594 ? -8.438 -24.078 -2.08 1 87.38 594 ASN A O 1
ATOM 4831 N N . GLY A 1 595 ? -6.645 -25.281 -1.464 1 89.56 595 GLY A N 1
ATOM 4832 C CA . GLY A 1 595 ? -7.426 -26.125 -0.562 1 89.56 595 GLY A CA 1
ATOM 4833 C C . GLY A 1 595 ? -7.914 -27.406 -1.207 1 89.56 595 GLY A C 1
ATOM 4834 O O . GLY A 1 595 ? -8.773 -28.094 -0.654 1 89.56 595 GLY A O 1
ATOM 4835 N N . ALA A 1 596 ? -7.398 -27.75 -2.354 1 94.62 596 ALA A N 1
ATOM 4836 C CA . ALA A 1 596 ? -7.836 -28.953 -3.049 1 94.62 596 ALA A CA 1
ATOM 4837 C C . ALA A 1 596 ? -7.141 -30.188 -2.486 1 94.62 596 ALA A C 1
ATOM 4839 O O . ALA A 1 596 ? -6.121 -30.078 -1.802 1 94.62 596 ALA A O 1
ATOM 4840 N N . CYS A 1 597 ? -7.738 -31.312 -2.779 1 96.44 597 CYS A N 1
ATOM 4841 C CA . CYS A 1 597 ? -7.148 -32.625 -2.51 1 96.44 597 CYS A CA 1
ATOM 4842 C C . CYS A 1 597 ? -6.594 -33.25 -3.787 1 96.44 597 CYS A C 1
ATOM 4844 O O . CYS A 1 597 ? -7.113 -33 -4.879 1 96.44 597 CYS A O 1
ATOM 4846 N N . LEU A 1 598 ? -5.527 -34 -3.562 1 97.56 598 LEU A N 1
ATOM 4847 C CA . LEU A 1 598 ? -5.059 -34.844 -4.676 1 97.56 598 LEU A CA 1
ATOM 4848 C C . LEU A 1 598 ? -5.977 -36.031 -4.898 1 97.56 598 LEU A C 1
ATOM 4850 O O . LEU A 1 598 ? -5.992 -36.969 -4.094 1 97.56 598 LEU A O 1
ATOM 4854 N N . GLU A 1 599 ? -6.672 -36.031 -6.004 1 97.75 599 GLU A N 1
ATOM 4855 C CA . GLU A 1 599 ? -7.805 -36.938 -6.148 1 97.75 599 GLU A CA 1
ATOM 4856 C C . GLU A 1 599 ? -7.43 -38.188 -6.98 1 97.75 599 GLU A C 1
ATOM 4858 O O . GLU A 1 599 ? -7.715 -39.312 -6.59 1 97.75 599 GLU A O 1
ATOM 4863 N N . ARG A 1 600 ? -6.875 -37.906 -8.18 1 98.06 600 ARG A N 1
ATOM 4864 C CA . ARG A 1 600 ? -6.605 -39.031 -9.07 1 98.06 600 ARG A CA 1
ATOM 4865 C C . ARG A 1 600 ? -5.594 -38.656 -10.141 1 98.06 600 ARG A C 1
ATOM 4867 O O . ARG A 1 600 ? -5.672 -37.562 -10.719 1 98.06 600 ARG A O 1
ATOM 4874 N N . ILE A 1 601 ? -4.625 -39.5 -10.359 1 98.31 601 ILE A N 1
ATOM 4875 C CA . ILE A 1 601 ? -3.746 -39.375 -11.516 1 98.31 601 ILE A CA 1
ATOM 4876 C C . ILE A 1 601 ? -4.289 -40.188 -12.672 1 98.31 601 ILE A C 1
ATOM 4878 O O . ILE A 1 601 ? -4.57 -41.375 -12.508 1 98.31 601 ILE A O 1
ATOM 4882 N N . ASN A 1 602 ? -4.43 -39.562 -13.82 1 98.19 602 ASN A N 1
ATOM 4883 C CA . ASN A 1 602 ? -5.113 -40.219 -14.938 1 98.19 602 ASN A CA 1
ATOM 4884 C C . ASN A 1 602 ? -4.141 -40.594 -16.047 1 98.19 602 ASN A C 1
ATOM 4886 O O . ASN A 1 602 ? -3.443 -39.719 -16.594 1 98.19 602 ASN A O 1
ATOM 4890 N N . TRP A 1 603 ? -4.086 -41.875 -16.391 1 97.19 603 TRP A N 1
ATOM 4891 C CA . TRP A 1 603 ? -3.336 -42.375 -17.531 1 97.19 603 TRP A CA 1
ATOM 4892 C C . TRP A 1 603 ? -3.992 -41.938 -18.844 1 97.19 603 TRP A C 1
ATOM 4894 O O . TRP A 1 603 ? -5.207 -42.062 -19.016 1 97.19 603 TRP A O 1
ATOM 4904 N N . LYS A 1 604 ? -3.225 -41.406 -19.75 1 96.31 604 LYS A N 1
ATOM 4905 C CA . LYS A 1 604 ? -3.693 -40.969 -21.062 1 96.31 604 LYS A CA 1
ATOM 4906 C C . LYS A 1 604 ? -4.793 -39.906 -20.922 1 96.31 604 LYS A C 1
ATOM 4908 O O . LYS A 1 604 ? -5.848 -40.031 -21.547 1 96.31 604 LYS A O 1
ATOM 4913 N N . GLY A 1 605 ? -4.555 -38.969 -19.984 1 96.19 605 GLY A N 1
ATOM 4914 C CA . GLY A 1 605 ? -5.496 -37.875 -19.766 1 96.19 605 GLY A CA 1
ATOM 4915 C C . GLY A 1 605 ? -5.602 -36.938 -20.938 1 96.19 605 GLY A C 1
ATOM 4916 O O . GLY A 1 605 ? -6.688 -36.438 -21.25 1 96.19 605 GLY A O 1
ATOM 4917 N N . ASP A 1 606 ? -4.5 -36.594 -21.547 1 95.12 606 ASP A N 1
ATOM 4918 C CA . ASP A 1 606 ? -4.402 -35.719 -22.719 1 95.12 606 ASP A CA 1
ATOM 4919 C C . ASP A 1 606 ? -3.238 -36.156 -23.609 1 95.12 606 ASP A C 1
ATOM 4921 O O . ASP A 1 606 ? -2.074 -36.062 -23.219 1 95.12 606 ASP A O 1
ATOM 4925 N N . LEU A 1 607 ? -3.506 -36.531 -24.797 1 92.38 607 LEU A N 1
ATOM 4926 C CA . LEU A 1 607 ? -2.49 -37.094 -25.688 1 92.38 607 LEU A CA 1
ATOM 4927 C C . LEU A 1 607 ? -2.035 -36.062 -26.719 1 92.38 607 LEU A C 1
ATOM 4929 O O . LEU A 1 607 ? -1.497 -36.438 -27.766 1 92.38 607 LEU A O 1
ATOM 4933 N N . SER A 1 608 ? -2.348 -34.844 -26.438 1 90.06 608 SER A N 1
ATOM 4934 C CA . SER A 1 608 ? -1.806 -33.781 -27.297 1 90.06 608 SER A CA 1
ATOM 4935 C C . SER A 1 608 ? -0.281 -33.781 -27.25 1 90.06 608 SER A C 1
ATOM 4937 O O . SER A 1 608 ? 0.319 -34.219 -26.266 1 90.06 608 SER A O 1
ATOM 4939 N N . GLN A 1 609 ? 0.392 -33.281 -28.266 1 89.56 609 GLN A N 1
ATOM 4940 C CA . GLN A 1 609 ? 1.849 -33.25 -28.344 1 89.56 609 GLN A CA 1
ATOM 4941 C C . GLN A 1 609 ? 2.443 -32.5 -27.156 1 89.56 609 GLN A C 1
ATOM 4943 O O . GLN A 1 609 ? 3.436 -32.969 -26.578 1 89.56 609 GLN A O 1
ATOM 4948 N N . ARG A 1 610 ? 1.873 -31.453 -26.75 1 90.38 610 ARG A N 1
ATOM 4949 C CA . ARG A 1 610 ? 2.359 -30.656 -25.641 1 90.38 610 ARG A CA 1
ATOM 4950 C C . ARG A 1 610 ? 2.285 -31.453 -24.328 1 90.38 610 ARG A C 1
ATOM 4952 O O . ARG A 1 610 ? 3.244 -31.469 -23.562 1 90.38 610 ARG A O 1
ATOM 4959 N N . ARG A 1 611 ? 1.193 -32.062 -24.094 1 93.5 611 ARG A N 1
ATOM 4960 C CA . ARG A 1 611 ? 0.995 -32.812 -22.844 1 93.5 611 ARG A CA 1
ATOM 4961 C C . ARG A 1 611 ? 1.866 -34.062 -22.797 1 93.5 611 ARG A C 1
ATOM 4963 O O . ARG A 1 611 ? 2.32 -34.469 -21.734 1 93.5 611 ARG A O 1
ATOM 4970 N N . LEU A 1 612 ? 2.113 -34.625 -23.953 1 93.38 612 LEU A N 1
ATOM 4971 C CA . LEU A 1 612 ? 3.029 -35.781 -24 1 93.38 612 LEU A CA 1
ATOM 4972 C C . LEU A 1 612 ? 4.438 -35.344 -23.594 1 93.38 612 LEU A C 1
ATOM 4974 O O . LEU A 1 612 ? 5.102 -36.062 -22.828 1 93.38 612 LEU A O 1
ATOM 4978 N N . LYS A 1 613 ? 4.824 -34.219 -24 1 93.5 613 LYS A N 1
ATOM 4979 C CA . LYS A 1 613 ? 6.148 -33.688 -23.656 1 93.5 613 LYS A CA 1
ATOM 4980 C C . LYS A 1 613 ? 6.23 -33.312 -22.188 1 93.5 613 LYS A C 1
ATOM 4982 O O . LYS A 1 613 ? 7.281 -33.469 -21.562 1 93.5 613 LYS A O 1
ATOM 4987 N N . GLU A 1 614 ? 5.121 -32.906 -21.641 1 94.75 614 GLU A N 1
ATOM 4988 C CA . GLU A 1 614 ? 5.105 -32.406 -20.266 1 94.75 614 GLU A CA 1
ATOM 4989 C C . GLU A 1 614 ? 4.977 -33.531 -19.266 1 94.75 614 GLU A C 1
ATOM 4991 O O . GLU A 1 614 ? 5.605 -33.531 -18.203 1 94.75 614 GLU A O 1
ATOM 4996 N N . SER A 1 615 ? 4.129 -34.531 -19.641 1 96.94 615 SER A N 1
ATOM 4997 C CA . SER A 1 615 ? 3.783 -35.531 -18.609 1 96.94 615 SER A CA 1
ATOM 4998 C C . SER A 1 615 ? 3.537 -36.875 -19.234 1 96.94 615 SER A C 1
ATOM 5000 O O . SER A 1 615 ? 2.949 -37.75 -18.609 1 96.94 615 SER A O 1
ATOM 5002 N N . TYR A 1 616 ? 3.938 -37.094 -20.484 1 95.62 616 TYR A N 1
ATOM 5003 C CA . TYR A 1 616 ? 3.693 -38.344 -21.203 1 95.62 616 TYR A CA 1
ATOM 5004 C C . TYR A 1 616 ? 2.205 -38.656 -21.25 1 95.62 616 TYR A C 1
ATOM 5006 O O . TYR A 1 616 ? 1.811 -39.812 -21.141 1 95.62 616 TYR A O 1
ATOM 5014 N N . GLY A 1 617 ? 1.36 -37.594 -21.281 1 95.56 617 GLY A N 1
ATOM 5015 C CA . GLY A 1 617 ? -0.08 -37.688 -21.453 1 95.56 617 GLY A CA 1
ATOM 5016 C C . GLY A 1 617 ? -0.834 -37.781 -20.141 1 95.56 617 GLY A C 1
ATOM 5017 O O . GLY A 1 617 ? -2.066 -37.812 -20.125 1 95.56 617 GLY A O 1
ATOM 5018 N N . LEU A 1 618 ? -0.135 -37.844 -19.016 1 97.75 618 LEU A N 1
ATOM 5019 C CA . LEU A 1 618 ? -0.771 -37.938 -17.703 1 97.75 618 LEU A CA 1
ATOM 5020 C C . LEU A 1 618 ? -1.42 -36.625 -17.328 1 97.75 618 LEU A C 1
ATOM 5022 O O . LEU A 1 618 ? -0.904 -35.531 -17.672 1 97.75 618 LEU A O 1
ATOM 5026 N N . MET A 1 619 ? -2.555 -36.656 -16.719 1 98.25 619 MET A N 1
ATOM 5027 C CA . MET A 1 619 ? -3.213 -35.531 -16.094 1 98.25 619 MET A CA 1
ATOM 5028 C C . MET A 1 619 ? -3.635 -35.844 -14.656 1 98.25 619 MET A C 1
ATOM 5030 O O . MET A 1 619 ? -3.492 -37 -14.211 1 98.25 619 MET A O 1
ATOM 5034 N N . VAL A 1 620 ? -4.016 -34.875 -13.945 1 98.44 620 VAL A N 1
ATOM 5035 C CA . VAL A 1 620 ? -4.336 -35.125 -12.539 1 98.44 620 VAL A CA 1
ATOM 5036 C C . VAL A 1 620 ? -5.609 -34.375 -12.164 1 98.44 620 VAL A C 1
ATOM 5038 O O . VAL A 1 620 ? -5.859 -33.281 -12.664 1 98.44 620 VAL A O 1
ATOM 5041 N N . ASN A 1 621 ? -6.469 -35 -11.367 1 98.38 621 ASN A N 1
ATOM 5042 C CA . ASN A 1 621 ? -7.645 -34.375 -10.773 1 98.38 621 ASN A CA 1
ATOM 5043 C C . ASN A 1 621 ? -7.359 -33.844 -9.367 1 98.38 621 ASN A C 1
ATOM 5045 O O . ASN A 1 621 ? -6.844 -34.594 -8.523 1 98.38 621 ASN A O 1
ATOM 5049 N N . TYR A 1 622 ? -7.617 -32.625 -9.18 1 97.38 622 TYR A N 1
ATOM 5050 C CA . TYR A 1 622 ? -7.684 -32.062 -7.844 1 97.38 622 TYR A CA 1
ATOM 5051 C C . TYR A 1 622 ? -9.125 -31.797 -7.434 1 97.38 622 TYR A C 1
ATOM 5053 O O . TYR A 1 622 ? -9.875 -31.141 -8.156 1 97.38 622 TYR A O 1
ATOM 5061 N N . LYS A 1 623 ? -9.523 -32.281 -6.348 1 97.12 623 LYS A N 1
ATOM 5062 C CA . LYS A 1 623 ? -10.914 -32.156 -5.922 1 97.12 623 LYS A CA 1
ATOM 5063 C C . LYS A 1 623 ? -11.055 -31.141 -4.801 1 97.12 623 LYS A C 1
ATOM 5065 O O . LYS A 1 623 ? -10.258 -31.125 -3.863 1 97.12 623 LYS A O 1
ATOM 5070 N N . TYR A 1 624 ? -12.008 -30.266 -4.961 1 93.25 624 TYR A N 1
ATOM 5071 C CA . TYR A 1 624 ? -12.344 -29.281 -3.943 1 93.25 624 TYR A CA 1
ATOM 5072 C C . TYR A 1 624 ? -13.539 -29.734 -3.113 1 93.25 624 TYR A C 1
ATOM 5074 O O . TYR A 1 624 ? -14.68 -29.703 -3.584 1 93.25 624 TYR A O 1
ATOM 5082 N N . VAL A 1 625 ? -13.258 -30.219 -1.936 1 91.69 625 VAL A N 1
ATOM 5083 C CA . VAL A 1 625 ? -14.297 -30.609 -0.993 1 91.69 625 VAL A CA 1
ATOM 5084 C C . VAL A 1 625 ? -14.695 -29.406 -0.13 1 91.69 625 VAL A C 1
ATOM 5086 O O . VAL A 1 625 ? -13.898 -28.938 0.69 1 91.69 625 VAL A O 1
ATOM 5089 N N . LEU A 1 626 ? -15.859 -28.984 -0.192 1 84.12 626 LEU A N 1
ATOM 5090 C CA . LEU A 1 626 ? -16.344 -27.734 0.359 1 84.12 626 LEU A CA 1
ATOM 5091 C C . LEU A 1 626 ? -16.047 -27.641 1.854 1 84.12 626 LEU A C 1
ATOM 5093 O O . LEU A 1 626 ? -15.602 -26.609 2.348 1 84.12 626 LEU A O 1
ATOM 5097 N N . GLU A 1 627 ? -16.219 -28.641 2.549 1 83.62 627 GLU A N 1
ATOM 5098 C CA . GLU A 1 627 ? -16.062 -28.656 4 1 83.62 627 GLU A CA 1
ATOM 5099 C C . GLU A 1 627 ? -14.594 -28.594 4.398 1 83.62 627 GLU A C 1
ATOM 5101 O O . GLU A 1 627 ? -14.266 -28.203 5.527 1 83.62 627 GLU A O 1
ATOM 5106 N N . LEU A 1 628 ? -13.758 -28.906 3.406 1 87.81 628 LEU A N 1
ATOM 5107 C CA . LEU A 1 628 ? -12.352 -29.062 3.762 1 87.81 628 LEU A CA 1
ATOM 5108 C C . LEU A 1 628 ? -11.5 -27.969 3.139 1 87.81 628 LEU A C 1
ATOM 5110 O O . LEU A 1 628 ? -10.32 -27.828 3.459 1 87.81 628 LEU A O 1
ATOM 5114 N N . ILE A 1 629 ? -12 -27.141 2.309 1 86.31 629 ILE A N 1
ATOM 5115 C CA . ILE A 1 629 ? -11.242 -26.188 1.517 1 86.31 629 ILE A CA 1
ATOM 5116 C C . ILE A 1 629 ? -10.43 -25.281 2.443 1 86.31 629 ILE A C 1
ATOM 5118 O O . ILE A 1 629 ? -9.219 -25.125 2.264 1 86.31 629 ILE A O 1
ATOM 5122 N N . ASP A 1 630 ? -11.023 -24.734 3.434 1 79.12 630 ASP A N 1
ATOM 5123 C CA . ASP A 1 630 ? -10.352 -23.797 4.332 1 79.12 630 ASP A CA 1
ATOM 5124 C C . ASP A 1 630 ? -9.289 -24.5 5.168 1 79.12 630 ASP A C 1
ATOM 5126 O O . ASP A 1 630 ? -8.18 -23.984 5.332 1 79.12 630 ASP A O 1
ATOM 5130 N N . GLU A 1 631 ? -9.672 -25.578 5.633 1 83.81 631 GLU A N 1
ATOM 5131 C CA . GLU A 1 631 ? -8.727 -26.344 6.438 1 83.81 631 GLU A CA 1
ATOM 5132 C C . GLU A 1 631 ? -7.492 -26.734 5.625 1 83.81 631 GLU A C 1
ATOM 5134 O O . GLU A 1 631 ? -6.363 -26.562 6.094 1 83.81 631 GLU A O 1
ATOM 5139 N N . ASN A 1 632 ? -7.711 -27.281 4.449 1 88.25 632 ASN A N 1
ATOM 5140 C CA . ASN A 1 632 ? -6.602 -27.672 3.584 1 88.25 632 ASN A CA 1
ATOM 5141 C C . ASN A 1 632 ? -5.719 -26.484 3.236 1 88.25 632 ASN A C 1
ATOM 5143 O O . ASN A 1 632 ? -4.492 -26.594 3.207 1 88.25 632 ASN A O 1
ATOM 5147 N N . HIS A 1 633 ? -6.371 -25.453 2.977 1 84.38 633 HIS A N 1
ATOM 5148 C CA . HIS A 1 633 ? -5.637 -24.234 2.656 1 84.38 633 HIS A CA 1
ATOM 5149 C C . HIS A 1 633 ? -4.754 -23.797 3.82 1 84.38 633 HIS A C 1
ATOM 5151 O O . HIS A 1 633 ? -3.562 -23.531 3.637 1 84.38 633 HIS A O 1
ATOM 5157 N N . HIS A 1 634 ? -5.34 -23.766 4.984 1 81.5 634 HIS A N 1
ATOM 5158 C CA . HIS A 1 634 ? -4.602 -23.344 6.168 1 81.5 634 HIS A CA 1
ATOM 5159 C C . HIS A 1 634 ? -3.418 -24.266 6.434 1 81.5 634 HIS A C 1
ATOM 5161 O O . HIS A 1 634 ? -2.305 -23.797 6.695 1 81.5 634 HIS A O 1
ATOM 5167 N N . ASP A 1 635 ? -3.664 -25.453 6.332 1 84.81 635 ASP A N 1
ATOM 5168 C CA . ASP A 1 635 ? -2.609 -26.438 6.562 1 84.81 635 ASP A CA 1
ATOM 5169 C C . ASP A 1 635 ? -1.463 -26.25 5.57 1 84.81 635 ASP A C 1
ATOM 5171 O O . ASP A 1 635 ? -0.292 -26.312 5.949 1 84.81 635 ASP A O 1
ATOM 5175 N N . TYR A 1 636 ? -1.852 -26.078 4.367 1 87.5 636 TYR A N 1
ATOM 5176 C CA . TYR A 1 636 ? -0.833 -25.969 3.33 1 87.5 636 TYR A CA 1
ATOM 5177 C C . TYR A 1 636 ? -0.003 -24.703 3.523 1 87.5 636 TYR A C 1
ATOM 5179 O O . TYR A 1 636 ? 1.209 -24.703 3.295 1 87.5 636 TYR A O 1
ATOM 5187 N N . VAL A 1 637 ? -0.63 -23.672 3.92 1 82.88 637 VAL A N 1
ATOM 5188 C CA . VAL A 1 637 ? 0.066 -22.391 4.098 1 82.88 637 VAL A CA 1
ATOM 5189 C C . VAL A 1 637 ? 1.019 -22.484 5.289 1 82.88 637 VAL A C 1
ATOM 5191 O O . VAL A 1 637 ? 2.119 -21.938 5.258 1 82.88 637 VAL A O 1
ATOM 5194 N N . ILE A 1 638 ? 0.674 -23.219 6.266 1 79.12 638 ILE A N 1
ATOM 5195 C CA . ILE A 1 638 ? 1.451 -23.312 7.496 1 79.12 638 ILE A CA 1
ATOM 5196 C C . ILE A 1 638 ? 2.549 -24.359 7.336 1 79.12 638 ILE A C 1
ATOM 5198 O O . ILE A 1 638 ? 3.703 -24.109 7.699 1 79.12 638 ILE A O 1
ATOM 5202 N N . THR A 1 639 ? 2.203 -25.469 6.75 1 82.38 639 THR A N 1
ATOM 5203 C CA . THR A 1 639 ? 3.127 -26.594 6.758 1 82.38 639 THR A CA 1
ATOM 5204 C C . THR A 1 639 ? 3.664 -26.859 5.355 1 82.38 639 THR A C 1
ATOM 5206 O O . THR A 1 639 ? 4.559 -27.688 5.176 1 82.38 639 THR A O 1
ATOM 5209 N N . GLY A 1 640 ? 3.137 -26.188 4.469 1 83.25 640 GLY A N 1
ATOM 5210 C CA . GLY A 1 640 ? 3.502 -26.484 3.09 1 83.25 640 GLY A CA 1
ATOM 5211 C C . GLY A 1 640 ? 2.93 -27.797 2.592 1 83.25 640 GLY A C 1
ATOM 5212 O O . GLY A 1 640 ? 1.796 -28.141 2.924 1 83.25 640 GLY A O 1
ATOM 5213 N N . ALA A 1 641 ? 3.74 -28.469 1.771 1 83.44 641 ALA A N 1
ATOM 5214 C CA . ALA A 1 641 ? 3.273 -29.688 1.129 1 83.44 641 ALA A CA 1
ATOM 5215 C C . ALA A 1 641 ? 3.551 -30.906 2.004 1 83.44 641 ALA A C 1
ATOM 5217 O O . ALA A 1 641 ? 3.543 -32.031 1.522 1 83.44 641 ALA A O 1
ATOM 5218 N N . ASN A 1 642 ? 3.834 -30.688 3.266 1 84.25 642 ASN A N 1
ATOM 5219 C CA . ASN A 1 642 ? 4.074 -31.812 4.172 1 84.25 642 ASN A CA 1
ATOM 5220 C C . ASN A 1 642 ? 2.787 -32.562 4.469 1 84.25 642 ASN A C 1
ATOM 5222 O O . ASN A 1 642 ? 2.826 -33.781 4.781 1 84.25 642 ASN A O 1
ATOM 5226 N N . LYS A 1 643 ? 1.717 -31.922 4.379 1 84.44 643 LYS A N 1
ATOM 5227 C CA . LYS A 1 643 ? 0.421 -32.531 4.629 1 84.44 643 LYS A CA 1
ATOM 5228 C C . LYS A 1 643 ? -0.501 -32.406 3.422 1 84.44 643 LYS A C 1
ATOM 5230 O O . LYS A 1 643 ? -1.438 -31.594 3.439 1 84.44 643 LYS A O 1
ATOM 5235 N N . ILE A 1 644 ? -0.335 -33.188 2.43 1 91.56 644 ILE A N 1
ATOM 5236 C CA . ILE A 1 644 ? -1.207 -33.156 1.261 1 91.56 644 ILE A CA 1
ATOM 5237 C C . ILE A 1 644 ? -2.371 -34.125 1.466 1 91.56 644 ILE A C 1
ATOM 5239 O O . ILE A 1 644 ? -2.164 -35.312 1.723 1 91.56 644 ILE A O 1
ATOM 5243 N N . ARG A 1 645 ? -3.504 -33.688 1.437 1 93.44 645 ARG A N 1
ATOM 5244 C CA . ARG A 1 645 ? -4.688 -34.531 1.588 1 93.44 645 ARG A CA 1
ATOM 5245 C C . ARG A 1 645 ? -4.98 -35.312 0.302 1 93.44 645 ARG A C 1
ATOM 5247 O O . ARG A 1 645 ? -4.988 -34.719 -0.785 1 93.44 645 ARG A O 1
ATOM 5254 N N . LEU A 1 646 ? -5.191 -36.625 0.478 1 95.31 646 LEU A N 1
ATOM 5255 C CA . LEU A 1 646 ? -5.52 -37.5 -0.654 1 95.31 646 LEU A CA 1
ATOM 5256 C C . LEU A 1 646 ? -7.027 -37.688 -0.766 1 95.31 646 LEU A C 1
ATOM 5258 O O . LEU A 1 646 ? -7.719 -37.844 0.247 1 95.31 646 LEU A O 1
ATOM 5262 N N . GLY A 1 647 ? -7.531 -37.594 -1.981 1 94.19 647 GLY A N 1
ATOM 5263 C CA . GLY A 1 647 ? -8.953 -37.781 -2.223 1 94.19 647 GLY A CA 1
ATOM 5264 C C . GLY A 1 647 ? -9.367 -39.25 -2.209 1 94.19 647 GLY A C 1
ATOM 5265 O O . GLY A 1 647 ? -8.523 -40.125 -2.049 1 94.19 647 GLY A O 1
ATOM 5266 N N . GLU A 1 648 ? -10.641 -39.469 -2.377 1 92.62 648 GLU A N 1
ATOM 5267 C CA . GLU A 1 648 ? -11.227 -40.781 -2.307 1 92.62 648 GLU A CA 1
ATOM 5268 C C . GLU A 1 648 ? -10.789 -41.656 -3.488 1 92.62 648 GLU A C 1
ATOM 5270 O O . GLU A 1 648 ? -10.641 -42.875 -3.354 1 92.62 648 GLU A O 1
ATOM 5275 N N . LEU A 1 649 ? -10.531 -41.031 -4.609 1 94.06 649 LEU A N 1
ATOM 5276 C CA . LEU A 1 649 ? -10.227 -41.781 -5.832 1 94.06 649 LEU A CA 1
ATOM 5277 C C . LEU A 1 649 ? -8.719 -41.969 -5.98 1 94.06 649 LEU A C 1
ATOM 5279 O O . LEU A 1 649 ? -8.266 -42.594 -6.945 1 94.06 649 LEU A O 1
ATOM 5283 N N . PHE A 1 650 ? -7.996 -41.469 -5.039 1 95.88 650 PHE A N 1
ATOM 5284 C CA . PHE A 1 650 ? -6.551 -41.625 -5.164 1 95.88 650 PHE A CA 1
ATOM 5285 C C . PHE A 1 650 ? -6.105 -43.031 -4.801 1 95.88 650 PHE A C 1
ATOM 5287 O O . PHE A 1 650 ? -6.469 -43.531 -3.742 1 95.88 650 PHE A O 1
ATOM 5294 N N . ASP A 1 651 ? -5.344 -43.625 -5.637 1 94.56 651 ASP A N 1
ATOM 5295 C CA . ASP A 1 651 ? -4.793 -44.938 -5.387 1 94.56 651 ASP A CA 1
ATOM 5296 C C . ASP A 1 651 ? -3.574 -44.875 -4.469 1 94.56 651 ASP A C 1
ATOM 5298 O O . ASP A 1 651 ? -2.461 -44.594 -4.926 1 94.56 651 ASP A O 1
ATOM 5302 N N . LYS A 1 652 ? -3.691 -45.25 -3.281 1 93.5 652 LYS A N 1
ATOM 5303 C CA . LYS A 1 652 ? -2.65 -45.125 -2.264 1 93.5 652 LYS A CA 1
ATOM 5304 C C . LYS A 1 652 ? -1.5 -46.094 -2.531 1 93.5 652 LYS A C 1
ATOM 5306 O O . LYS A 1 652 ? -0.392 -45.875 -2.025 1 93.5 652 LYS A O 1
ATOM 5311 N N . SER A 1 653 ? -1.751 -47.031 -3.33 1 92.75 653 SER A N 1
ATOM 5312 C CA . SER A 1 653 ? -0.716 -48.031 -3.646 1 92.75 653 SER A CA 1
ATOM 5313 C C . SER A 1 653 ? 0.404 -47.375 -4.469 1 92.75 653 SER A C 1
ATOM 5315 O O . SER A 1 653 ? 1.516 -47.906 -4.523 1 92.75 653 SER A O 1
ATOM 5317 N N . LEU A 1 654 ? 0.096 -46.281 -5.047 1 92.94 654 LEU A N 1
ATOM 5318 C CA . LEU A 1 654 ? 1.084 -45.594 -5.871 1 92.94 654 LEU A CA 1
ATOM 5319 C C . LEU A 1 654 ? 2.195 -45 -5.012 1 92.94 654 LEU A C 1
ATOM 5321 O O . LEU A 1 654 ? 3.277 -44.719 -5.516 1 92.94 654 LEU A O 1
ATOM 5325 N N . LEU A 1 655 ? 1.943 -44.844 -3.77 1 90.12 655 LEU A N 1
ATOM 5326 C CA . LEU A 1 655 ? 2.91 -44.188 -2.885 1 90.12 655 LEU A CA 1
ATOM 5327 C C . LEU A 1 655 ? 3.709 -45.219 -2.107 1 90.12 655 LEU A C 1
ATOM 5329 O O . LEU A 1 655 ? 4.617 -44.875 -1.349 1 90.12 655 LEU A O 1
ATOM 5333 N N . GLU A 1 656 ? 3.391 -46.5 -2.215 1 80.56 656 GLU A N 1
ATOM 5334 C CA . GLU A 1 656 ? 4.125 -47.562 -1.56 1 80.56 656 GLU A CA 1
ATOM 5335 C C . GLU A 1 656 ? 5.336 -48 -2.387 1 80.56 656 GLU A C 1
ATOM 5337 O O . GLU A 1 656 ? 5.309 -47.906 -3.617 1 80.56 656 GLU A O 1
ATOM 5342 N N . MET B 1 1 ? -15.188 40.688 -50.312 1 20.61 1 MET B N 1
ATOM 5343 C CA . MET B 1 1 ? -14.359 39.562 -50.688 1 20.61 1 MET B CA 1
ATOM 5344 C C . MET B 1 1 ? -14.359 38.5 -49.594 1 20.61 1 MET B C 1
ATOM 5346 O O . MET B 1 1 ? -13.742 38.688 -48.531 1 20.61 1 MET B O 1
ATOM 5350 N N . ASP B 1 2 ? -15.406 37.875 -49.062 1 19.33 2 ASP B N 1
ATOM 5351 C CA . ASP B 1 2 ? -16.266 37.875 -47.875 1 19.33 2 ASP B CA 1
ATOM 5352 C C . ASP B 1 2 ? -16.047 36.625 -47.031 1 19.33 2 ASP B C 1
ATOM 5354 O O . ASP B 1 2 ? -16.75 35.625 -47.188 1 19.33 2 ASP B O 1
ATOM 5358 N N . PRO B 1 3 ? -14.758 35.969 -46.812 1 17.7 3 PRO B N 1
ATOM 5359 C CA . PRO B 1 3 ? -14.125 34.656 -46.781 1 17.7 3 PRO B CA 1
ATOM 5360 C C . PRO B 1 3 ? -14.523 33.844 -45.562 1 17.7 3 PRO B C 1
ATOM 5362 O O . PRO B 1 3 ? -14.992 32.719 -45.688 1 17.7 3 PRO B O 1
ATOM 5365 N N . LYS B 1 4 ? -13.461 33.656 -44.531 1 18.67 4 LYS B N 1
ATOM 5366 C CA . LYS B 1 4 ? -12.852 32.469 -43.906 1 18.67 4 LYS B CA 1
ATOM 5367 C C . LYS B 1 4 ? -13.797 31.844 -42.906 1 18.67 4 LYS B C 1
ATOM 5369 O O . LYS B 1 4 ? -14.68 32.531 -42.344 1 18.67 4 LYS B O 1
ATOM 5374 N N . ARG B 1 5 ? -13.477 30.453 -42.219 1 17.7 5 ARG B N 1
ATOM 5375 C CA . ARG B 1 5 ? -13.688 29.016 -42 1 17.7 5 ARG B CA 1
ATOM 5376 C C . ARG B 1 5 ? -14.008 28.75 -40.531 1 17.7 5 ARG B C 1
ATOM 5378 O O . ARG B 1 5 ? -14.086 27.594 -40.094 1 17.7 5 ARG B O 1
ATOM 5385 N N . LEU B 1 6 ? -13.641 29.672 -39.594 1 18.12 6 LEU B N 1
ATOM 5386 C CA . LEU B 1 6 ? -13.273 29.141 -38.281 1 18.12 6 LEU B CA 1
ATOM 5387 C C . LEU B 1 6 ? -14.453 28.422 -37.656 1 18.12 6 LEU B C 1
ATOM 5389 O O . LEU B 1 6 ? -15.484 29.047 -37.344 1 18.12 6 LEU B O 1
ATOM 5393 N N . LEU B 1 7 ? -14.727 27.172 -38.125 1 18.58 7 LEU B N 1
ATOM 5394 C CA . LEU B 1 7 ? -15.852 26.312 -37.781 1 18.58 7 LEU B CA 1
ATOM 5395 C C . LEU B 1 7 ? -16.031 26.219 -36.281 1 18.58 7 LEU B C 1
ATOM 5397 O O . LEU B 1 7 ? -15.117 25.781 -35.562 1 18.58 7 LEU B O 1
ATOM 5401 N N . LEU B 1 8 ? -16.797 27.031 -35.625 1 18.59 8 LEU B N 1
ATOM 5402 C CA . LEU B 1 8 ? -17.328 27.297 -34.281 1 18.59 8 LEU B CA 1
ATOM 5403 C C . LEU B 1 8 ? -17.969 26.062 -33.688 1 18.59 8 LEU B C 1
ATOM 5405 O O . LEU B 1 8 ? -19.141 25.766 -33.969 1 18.59 8 LEU B O 1
ATOM 5409 N N . LEU B 1 9 ? -17.219 24.812 -33.906 1 19.22 9 LEU B N 1
ATOM 5410 C CA . LEU B 1 9 ? -17.969 23.609 -33.531 1 19.22 9 LEU B CA 1
ATOM 5411 C C . LEU B 1 9 ? -18.484 23.719 -32.094 1 19.22 9 LEU B C 1
ATOM 5413 O O . LEU B 1 9 ? -17.781 24.188 -31.219 1 19.22 9 LEU B O 1
ATOM 5417 N N . HIS B 1 10 ? -19.828 23.734 -31.891 1 18.41 10 HIS B N 1
ATOM 5418 C CA . HIS B 1 10 ? -20.828 23.812 -30.844 1 18.41 10 HIS B CA 1
ATOM 5419 C C . HIS B 1 10 ? -20.609 22.75 -29.781 1 18.41 10 HIS B C 1
ATOM 5421 O O . HIS B 1 10 ? -20.406 21.578 -30.094 1 18.41 10 HIS B O 1
ATOM 5427 N N . PRO B 1 11 ? -20.281 23.156 -28.484 1 19.88 11 PRO B N 1
ATOM 5428 C CA . PRO B 1 11 ? -19.844 22.562 -27.219 1 19.88 11 PRO B CA 1
ATOM 5429 C C . PRO B 1 11 ? -20.875 21.578 -26.641 1 19.88 11 PRO B C 1
ATOM 5431 O O . PRO B 1 11 ? -22.016 21.969 -26.375 1 19.88 11 PRO B O 1
ATOM 5434 N N . HIS B 1 12 ? -21.062 20.312 -27.25 1 20.14 12 HIS B N 1
ATOM 5435 C CA . HIS B 1 12 ? -21.953 19.219 -26.859 1 20.14 12 HIS B CA 1
ATOM 5436 C C . HIS B 1 12 ? -21.906 18.984 -25.344 1 20.14 12 HIS B C 1
ATOM 5438 O O . HIS B 1 12 ? -20.828 18.891 -24.766 1 20.14 12 HIS B O 1
ATOM 5444 N N . SER B 1 13 ? -23.031 19.375 -24.547 1 17.45 13 SER B N 1
ATOM 5445 C CA . SER B 1 13 ? -23.656 19.406 -23.219 1 17.45 13 SER B CA 1
ATOM 5446 C C . SER B 1 13 ? -23.688 18.016 -22.594 1 17.45 13 SER B C 1
ATOM 5448 O O . SER B 1 13 ? -24.422 17.141 -23.062 1 17.45 13 SER B O 1
ATOM 5450 N N . GLN B 1 14 ? -22.547 17.469 -22.188 1 17.91 14 GLN B N 1
ATOM 5451 C CA . GLN B 1 14 ? -22.203 16.156 -21.656 1 17.91 14 GLN B CA 1
ATOM 5452 C C . GLN B 1 14 ? -22.969 15.859 -20.375 1 17.91 14 GLN B C 1
ATOM 5454 O O . GLN B 1 14 ? -22.656 16.422 -19.312 1 17.91 14 GLN B O 1
ATOM 5459 N N . ARG B 1 15 ? -24.375 15.711 -20.406 1 17.05 15 ARG B N 1
ATOM 5460 C CA . ARG B 1 15 ? -25.406 15.32 -19.453 1 17.05 15 ARG B CA 1
ATOM 5461 C C . ARG B 1 15 ? -25.016 14.07 -18.688 1 17.05 15 ARG B C 1
ATOM 5463 O O . ARG B 1 15 ? -24.828 13 -19.281 1 17.05 15 ARG B O 1
ATOM 5470 N N . ARG B 1 16 ? -24.594 14.273 -17.406 1 17.75 16 ARG B N 1
ATOM 5471 C CA . ARG B 1 16 ? -23.859 13.695 -16.281 1 17.75 16 ARG B CA 1
ATOM 5472 C C . ARG B 1 16 ? -24.641 12.555 -15.633 1 17.75 16 ARG B C 1
ATOM 5474 O O . ARG B 1 16 ? -24.047 11.617 -15.102 1 17.75 16 ARG B O 1
ATOM 5481 N N . LEU B 1 17 ? -25.969 12.727 -15.195 1 17.06 17 LEU B N 1
ATOM 5482 C CA . LEU B 1 17 ? -26.469 12.32 -13.891 1 17.06 17 LEU B CA 1
ATOM 5483 C C . LEU B 1 17 ? -26.766 10.828 -13.859 1 17.06 17 LEU B C 1
ATOM 5485 O O . LEU B 1 17 ? -27.641 10.352 -14.578 1 17.06 17 LEU B O 1
ATOM 5489 N N . GLY B 1 18 ? -25.859 10.07 -13.539 1 18.88 18 GLY B N 1
ATOM 5490 C CA . GLY B 1 18 ? -26.031 8.633 -13.422 1 18.88 18 GLY B CA 1
ATOM 5491 C C . GLY B 1 18 ? -27.141 8.242 -12.469 1 18.88 18 GLY B C 1
ATOM 5492 O O . GLY B 1 18 ? -27.688 9.086 -11.758 1 18.88 18 GLY B O 1
ATOM 5493 N N . VAL B 1 19 ? -27.047 6.93 -11.812 1 17.84 19 VAL B N 1
ATOM 5494 C CA . VAL B 1 19 ? -27.844 5.84 -11.258 1 17.84 19 VAL B CA 1
ATOM 5495 C C . VAL B 1 19 ? -28.203 6.148 -9.805 1 17.84 19 VAL B C 1
ATOM 5497 O O . VAL B 1 19 ? -27.344 6.141 -8.93 1 17.84 19 VAL B O 1
ATOM 5500 N N . VAL B 1 20 ? -28.969 7.188 -9.328 1 18.3 20 VAL B N 1
ATOM 5501 C CA . VAL B 1 20 ? -29.641 7.387 -8.047 1 18.3 20 VAL B CA 1
ATOM 5502 C C . VAL B 1 20 ? -30.5 6.172 -7.723 1 18.3 20 VAL B C 1
ATOM 5504 O O . VAL B 1 20 ? -31.5 5.902 -8.414 1 18.3 20 VAL B O 1
ATOM 5507 N N . ILE B 1 21 ? -29.875 5.008 -7.312 1 18.12 21 ILE B N 1
ATOM 5508 C CA . ILE B 1 21 ? -30.625 3.908 -6.719 1 18.12 21 ILE B CA 1
ATOM 5509 C C . ILE B 1 21 ? -31.469 4.426 -5.551 1 18.12 21 ILE B C 1
ATOM 5511 O O . ILE B 1 21 ? -30.922 4.969 -4.586 1 18.12 21 ILE B O 1
ATOM 5515 N N . LYS B 1 22 ? -32.719 4.535 -5.652 1 19.09 22 LYS B N 1
ATOM 5516 C CA . LYS B 1 22 ? -33.875 5.121 -4.973 1 19.09 22 LYS B CA 1
ATOM 5517 C C . LYS B 1 22 ? -34.125 4.43 -3.639 1 19.09 22 LYS B C 1
ATOM 5519 O O . LYS B 1 22 ? -35.156 4.672 -3 1 19.09 22 LYS B O 1
ATOM 5524 N N . HIS B 1 23 ? -33.375 3.553 -2.932 1 18.11 23 HIS B N 1
ATOM 5525 C CA . HIS B 1 23 ? -34.156 2.963 -1.857 1 18.11 23 HIS B CA 1
ATOM 5526 C C . HIS B 1 23 ? -34.562 4.012 -0.826 1 18.11 23 HIS B C 1
ATOM 5528 O O . HIS B 1 23 ? -33.75 4.398 0.02 1 18.11 23 HIS B O 1
ATOM 5534 N N . LEU B 1 24 ? -35.312 4.984 -1.185 1 19 24 LEU B N 1
ATOM 5535 C CA . LEU B 1 24 ? -35.844 6.027 -0.322 1 19 24 LEU B CA 1
ATOM 5536 C C . LEU B 1 24 ? -36.781 5.434 0.725 1 19 24 LEU B C 1
ATOM 5538 O O . LEU B 1 24 ? -37.938 5.109 0.423 1 19 24 LEU B O 1
ATOM 5542 N N . CYS B 1 25 ? -36.375 4.285 1.406 1 17.52 25 CYS B N 1
ATOM 5543 C CA . CYS B 1 25 ? -37.469 3.816 2.252 1 17.52 25 CYS B CA 1
ATOM 5544 C C . CYS B 1 25 ? -37.906 4.891 3.25 1 17.52 25 CYS B C 1
ATOM 5546 O O . CYS B 1 25 ? -37.062 5.617 3.777 1 17.52 25 CYS B O 1
ATOM 5548 N N . PHE B 1 26 ? -39.188 5.238 3.348 1 17.92 26 PHE B N 1
ATOM 5549 C CA . PHE B 1 26 ? -40.062 6.195 3.982 1 17.92 26 PHE B CA 1
ATOM 5550 C C . PHE B 1 26 ? -40.156 5.953 5.484 1 17.92 26 PHE B C 1
ATOM 5552 O O . PHE B 1 26 ? -40.812 5.016 5.938 1 17.92 26 PHE B O 1
ATOM 5559 N N . PHE B 1 27 ? -39.031 5.82 6.211 1 17.67 27 PHE B N 1
ATOM 5560 C CA . PHE B 1 27 ? -39.406 5.496 7.586 1 17.67 27 PHE B CA 1
ATOM 5561 C C . PHE B 1 27 ? -40.219 6.625 8.211 1 17.67 27 PHE B C 1
ATOM 5563 O O . PHE B 1 27 ? -39.969 7.801 7.945 1 17.67 27 PHE B O 1
ATOM 5570 N N . PRO B 1 28 ? -41.375 6.316 8.734 1 17.75 28 PRO B N 1
ATOM 5571 C CA . PRO B 1 28 ? -42.375 7.188 9.359 1 17.75 28 PRO B CA 1
ATOM 5572 C C . PRO B 1 28 ? -41.844 7.902 10.602 1 17.75 28 PRO B C 1
ATOM 5574 O O . PRO B 1 28 ? -40.875 7.441 11.211 1 17.75 28 PRO B O 1
ATOM 5577 N N . LEU B 1 29 ? -42.188 9.203 10.805 1 17.12 29 LEU B N 1
ATOM 5578 C CA . LEU B 1 29 ? -41.938 10.375 11.633 1 17.12 29 LEU B CA 1
ATOM 5579 C C . LEU B 1 29 ? -42.375 10.125 13.078 1 17.12 29 LEU B C 1
ATOM 5581 O O . LEU B 1 29 ? -42.312 11.031 13.906 1 17.12 29 LEU B O 1
ATOM 5585 N N . SER B 1 30 ? -42.438 8.883 13.609 1 17.27 30 SER B N 1
ATOM 5586 C CA . SER B 1 30 ? -43.281 9.133 14.758 1 17.27 30 SER B CA 1
ATOM 5587 C C . SER B 1 30 ? -42.625 10.062 15.766 1 17.27 30 SER B C 1
ATOM 5589 O O . SER B 1 30 ? -41.406 10.148 15.812 1 17.27 30 SER B O 1
ATOM 5591 N N . HIS B 1 31 ? -43.344 10.914 16.625 1 16.88 31 HIS B N 1
ATOM 5592 C CA . HIS B 1 31 ? -43.438 12.141 17.406 1 16.88 31 HIS B CA 1
ATOM 5593 C C . HIS B 1 31 ? -42.719 11.992 18.75 1 16.88 31 HIS B C 1
ATOM 5595 O O . HIS B 1 31 ? -42.375 12.992 19.391 1 16.88 31 HIS B O 1
ATOM 5601 N N . HIS B 1 32 ? -42.438 10.836 19.344 1 17.47 32 HIS B N 1
ATOM 5602 C CA . HIS B 1 32 ? -42.781 11.07 20.734 1 17.47 32 HIS B CA 1
ATOM 5603 C C . HIS B 1 32 ? -41.812 12.016 21.406 1 17.47 32 HIS B C 1
ATOM 5605 O O . HIS B 1 32 ? -40.656 12.148 20.969 1 17.47 32 HIS B O 1
ATOM 5611 N N . ASP B 1 33 ? -42.062 12.562 22.656 1 16.36 33 ASP B N 1
ATOM 5612 C CA . ASP B 1 33 ? -42.062 13.727 23.547 1 16.36 33 ASP B CA 1
ATOM 5613 C C . ASP B 1 33 ? -40.781 13.781 24.375 1 16.36 33 ASP B C 1
ATOM 5615 O O . ASP B 1 33 ? -40.219 14.867 24.578 1 16.36 33 ASP B O 1
ATOM 5619 N N . HIS B 1 34 ? -40.188 12.656 24.922 1 17.34 34 HIS B N 1
ATOM 5620 C CA . HIS B 1 34 ? -40.062 12.945 26.344 1 17.34 34 HIS B CA 1
ATOM 5621 C C . HIS 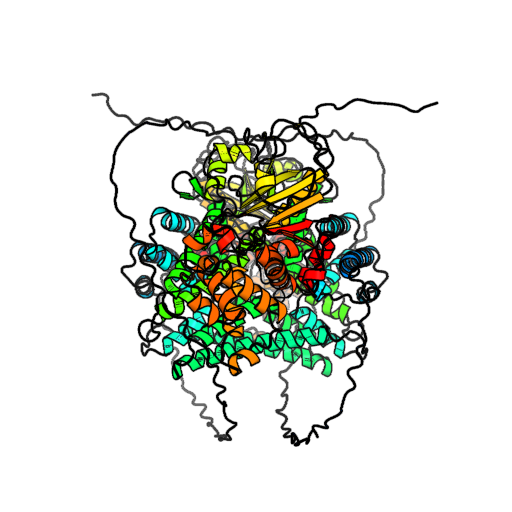B 1 34 ? -38.875 13.852 26.641 1 17.34 34 HIS B C 1
ATOM 5623 O O . HIS B 1 34 ? -37.938 13.945 25.812 1 17.34 34 HIS B O 1
ATOM 5629 N N . HIS B 1 35 ? -38.625 14.352 27.891 1 16.45 35 HIS B N 1
ATOM 5630 C CA . HIS B 1 35 ? -38.281 15.477 28.766 1 16.45 35 HIS B CA 1
ATOM 5631 C C . HIS B 1 35 ? -36.812 15.438 29.172 1 16.45 35 HIS B C 1
ATOM 5633 O O . HIS B 1 35 ? -36.281 16.438 29.641 1 16.45 35 HIS B O 1
ATOM 5639 N N . HIS B 1 36 ? -36.031 14.273 29.016 1 17.39 36 HIS B N 1
ATOM 5640 C CA . HIS B 1 36 ? -35.281 14.297 30.266 1 17.39 36 HIS B CA 1
ATOM 5641 C C . HIS B 1 36 ? -34.219 15.414 30.25 1 17.39 36 HIS B C 1
ATOM 5643 O O . HIS B 1 36 ? -33.812 15.875 29.188 1 17.39 36 HIS B O 1
ATOM 5649 N N . GLN B 1 37 ? -33.75 15.797 31.484 1 16.42 37 GLN B N 1
ATOM 5650 C CA . GLN B 1 37 ? -33.125 16.812 32.312 1 16.42 37 GLN B CA 1
ATOM 5651 C C . GLN B 1 37 ? -31.609 16.875 32.062 1 16.42 37 GLN B C 1
ATOM 5653 O O . GLN B 1 37 ? -31 15.875 31.703 1 16.42 37 GLN B O 1
ATOM 5658 N N . GLU B 1 38 ? -31.031 18.062 32.062 1 16.06 38 GLU B N 1
ATOM 5659 C CA . GLU B 1 38 ? -29.875 18.906 31.781 1 16.06 38 GLU B CA 1
ATOM 5660 C C . GLU B 1 38 ? -28.688 18.547 32.656 1 16.06 38 GLU B C 1
ATOM 5662 O O . GLU B 1 38 ? -28.469 19.141 33.719 1 16.06 38 GLU B O 1
ATOM 5667 N N . LYS B 1 39 ? -28.328 17.172 32.969 1 16.78 39 LYS B N 1
ATOM 5668 C CA . LYS B 1 39 ? -27.344 17.234 34.031 1 16.78 39 LYS B CA 1
ATOM 5669 C C . LYS B 1 39 ? -26.062 17.922 33.594 1 16.78 39 LYS B C 1
ATOM 5671 O O . LYS B 1 39 ? -25.469 17.547 32.594 1 16.78 39 LYS B O 1
ATOM 5676 N N . LYS B 1 40 ? -25.484 19.078 34.25 1 16.31 40 LYS B N 1
ATOM 5677 C CA . LYS B 1 40 ? -24.531 20.188 34.188 1 16.31 40 LYS B CA 1
ATOM 5678 C C . LYS B 1 40 ? -23.125 19.719 34.5 1 16.31 40 LYS B C 1
ATOM 5680 O O . LYS B 1 40 ? -22.188 20.516 34.531 1 16.31 40 LYS B O 1
ATOM 5685 N N . ASN B 1 41 ? -22.656 18.422 34.625 1 16.67 41 ASN B N 1
ATOM 5686 C CA . ASN B 1 41 ? -21.484 18.391 35.531 1 16.67 41 ASN B CA 1
ATOM 5687 C C . ASN B 1 41 ? -20.25 18.969 34.844 1 16.67 41 ASN B C 1
ATOM 5689 O O . ASN B 1 41 ? -19.984 18.672 33.688 1 16.67 41 ASN B O 1
ATOM 5693 N N . TYR B 1 42 ? -19.656 20.109 35.312 1 16.02 42 TYR B N 1
ATOM 5694 C CA . TYR B 1 42 ? -18.609 21.109 35.062 1 16.02 42 TYR B CA 1
ATOM 5695 C C . TYR B 1 42 ? -17.234 20.5 35.281 1 16.02 42 TYR B C 1
ATOM 5697 O O . TYR B 1 42 ? -16.656 20.594 36.375 1 16.02 42 TYR B O 1
ATOM 5705 N N . PHE B 1 43 ? -16.781 19.25 34.875 1 17.09 43 PHE B N 1
ATOM 5706 C CA . PHE B 1 43 ? -15.508 18.859 35.469 1 17.09 43 PHE B CA 1
ATOM 5707 C C . PHE B 1 43 ? -14.359 19.672 34.875 1 17.09 43 PHE B C 1
ATOM 5709 O O . PHE B 1 43 ? -14.305 19.875 33.688 1 17.09 43 PHE B O 1
ATOM 5716 N N . LYS B 1 44 ? -13.484 20.484 35.688 1 16.19 44 LYS B N 1
ATOM 5717 C CA . LYS B 1 44 ? -12.375 21.422 35.656 1 16.19 44 LYS B CA 1
ATOM 5718 C C . LYS B 1 44 ? -11.055 20.719 35.406 1 16.19 44 LYS B C 1
ATOM 5720 O O . LYS B 1 44 ? -10.539 20.016 36.281 1 16.19 44 LYS B O 1
ATOM 5725 N N . LYS B 1 45 ? -10.805 20.094 34.281 1 17.55 45 LYS B N 1
ATOM 5726 C CA . LYS B 1 45 ? -9.578 19.328 34.094 1 17.55 45 LYS B CA 1
ATOM 5727 C C . LYS B 1 45 ? -8.352 20.234 34.156 1 17.55 45 LYS B C 1
ATOM 5729 O O . LYS B 1 45 ? -8.25 21.203 33.375 1 17.55 45 LYS B O 1
ATOM 5734 N N . ILE B 1 46 ? -7.566 20.281 35.375 1 15.94 46 ILE B N 1
ATOM 5735 C CA . ILE B 1 46 ? -6.391 21.031 35.781 1 15.94 46 ILE B CA 1
ATOM 5736 C C . ILE B 1 46 ? -5.164 20.531 35 1 15.94 46 ILE B C 1
ATOM 5738 O O . ILE B 1 46 ? -4.855 19.344 35.031 1 15.94 46 ILE B O 1
ATOM 5742 N N . HIS B 1 47 ? -4.566 21.188 34 1 17.28 47 HIS B N 1
ATOM 5743 C CA . HIS B 1 47 ? -3.51 21 33 1 17.28 47 HIS B CA 1
ATOM 5744 C C . HIS B 1 47 ? -2.131 21.062 33.656 1 17.28 47 HIS B C 1
ATOM 5746 O O . HIS B 1 47 ? -1.544 22.141 33.781 1 17.28 47 HIS B O 1
ATOM 5752 N N . THR B 1 48 ? -1.766 20.203 34.688 1 16.73 48 THR B N 1
ATOM 5753 C CA . THR B 1 48 ? -0.493 20.438 35.375 1 16.73 48 THR B CA 1
ATOM 5754 C C . THR B 1 48 ? 0.676 20.141 34.438 1 16.73 48 THR B C 1
ATOM 5756 O O . THR B 1 48 ? 0.687 19.109 33.75 1 16.73 48 THR B O 1
ATOM 5759 N N . ALA B 1 49 ? 1.595 21.062 34 1 17.19 49 ALA B N 1
ATOM 5760 C CA . ALA B 1 49 ? 2.73 21.359 33.125 1 17.19 49 ALA B CA 1
ATOM 5761 C C . ALA B 1 49 ? 3.998 20.672 33.625 1 17.19 49 ALA B C 1
ATOM 5763 O O . ALA B 1 49 ? 4.547 21.047 34.688 1 17.19 49 ALA B O 1
ATOM 5764 N N . LEU B 1 50 ? 4.051 19.344 33.812 1 16.86 50 LEU B N 1
ATOM 5765 C CA . LEU B 1 50 ? 5.219 18.797 34.5 1 16.86 50 LEU B CA 1
ATOM 5766 C C . LEU B 1 50 ? 6.492 19.094 33.719 1 16.86 50 LEU B C 1
ATOM 5768 O O . LEU B 1 50 ? 6.492 19.062 32.469 1 16.86 50 LEU B O 1
ATOM 5772 N N . PRO B 1 51 ? 7.688 19.547 34.375 1 16.45 51 PRO B N 1
ATOM 5773 C CA . PRO B 1 51 ? 8.992 20.125 34.031 1 16.45 51 PRO B CA 1
ATOM 5774 C C . PRO B 1 51 ? 9.953 19.094 33.469 1 16.45 51 PRO B C 1
ATOM 5776 O O . PRO B 1 51 ? 9.797 17.891 33.719 1 16.45 51 PRO B O 1
ATOM 5779 N N . LEU B 1 52 ? 10.812 19.406 32.438 1 17.14 52 LEU B N 1
ATOM 5780 C CA . LEU B 1 52 ? 11.781 18.922 31.453 1 17.14 52 LEU B CA 1
ATOM 5781 C C . LEU B 1 52 ? 13.055 18.438 32.125 1 17.14 52 LEU B C 1
ATOM 5783 O O . LEU B 1 52 ? 13.852 19.266 32.594 1 17.14 52 LEU B O 1
ATOM 5787 N N . ALA B 1 53 ? 13.016 17.375 33.062 1 16.12 53 ALA B N 1
ATOM 5788 C CA . ALA B 1 53 ? 14.211 17.031 33.812 1 16.12 53 ALA B CA 1
ATOM 5789 C C . ALA B 1 53 ? 15.359 16.609 32.906 1 16.12 53 ALA B C 1
ATOM 5791 O O . ALA B 1 53 ? 15.125 15.984 31.859 1 16.12 53 ALA B O 1
ATOM 5792 N N . HIS B 1 54 ? 16.641 17.141 33.062 1 17.52 54 HIS B N 1
ATOM 5793 C CA . HIS B 1 54 ? 18 17.25 32.531 1 17.52 54 HIS B CA 1
ATOM 5794 C C . HIS B 1 54 ? 18.781 15.961 32.75 1 17.52 54 HIS B C 1
ATOM 5796 O O . HIS B 1 54 ? 20 15.922 32.531 1 17.52 54 HIS B O 1
ATOM 5802 N N . TYR B 1 55 ? 18.297 14.742 32.5 1 15.82 55 TYR B N 1
ATOM 5803 C CA . TYR B 1 55 ? 19.047 13.617 33.062 1 15.82 55 TYR B CA 1
ATOM 5804 C C . TYR B 1 55 ? 20.422 13.508 32.406 1 15.82 55 TYR B C 1
ATOM 5806 O O . TYR B 1 55 ? 20.547 13.695 31.188 1 15.82 55 TYR B O 1
ATOM 5814 N N . SER B 1 56 ? 21.531 13.414 33.25 1 15.97 56 SER B N 1
ATOM 5815 C CA . SER B 1 56 ? 23 13.391 33.312 1 15.97 56 SER B CA 1
ATOM 5816 C C . SER B 1 56 ? 23.547 12.094 32.719 1 15.97 56 SER B C 1
ATOM 5818 O O . SER B 1 56 ? 22.844 11.078 32.688 1 15.97 56 SER B O 1
ATOM 5820 N N . GLY B 1 57 ? 24.75 12.07 32 1 17.03 57 GLY B N 1
ATOM 5821 C CA . GLY B 1 57 ? 25.688 11.477 31.062 1 17.03 57 GLY B CA 1
ATOM 5822 C C . GLY B 1 57 ? 26.438 10.289 31.641 1 17.03 57 GLY B C 1
ATOM 5823 O O . GLY B 1 57 ? 27.438 9.844 31.062 1 17.03 57 GLY B O 1
ATOM 5824 N N . MET B 1 58 ? 25.797 9.352 32.531 1 15.35 58 MET B N 1
ATOM 5825 C CA . MET B 1 58 ? 26.812 8.57 33.25 1 15.35 58 MET B CA 1
ATOM 5826 C C . MET B 1 58 ? 27.609 7.703 32.281 1 15.35 58 MET B C 1
ATOM 5828 O O . MET B 1 58 ? 27.141 7.398 31.172 1 15.35 58 MET B O 1
ATOM 5832 N N . ASN B 1 59 ? 28.844 7.129 32.781 1 16.12 59 ASN B N 1
ATOM 5833 C CA . ASN B 1 59 ? 30.234 6.699 32.594 1 16.12 59 ASN B CA 1
ATOM 5834 C C . ASN B 1 59 ? 30.312 5.195 32.344 1 16.12 59 ASN B C 1
ATOM 5836 O O . ASN B 1 59 ? 31.406 4.645 32.219 1 16.12 59 ASN B O 1
ATOM 5840 N N . VAL B 1 60 ? 29.375 4.492 31.781 1 15.7 60 VAL B N 1
ATOM 5841 C CA . VAL B 1 60 ? 29.531 3.08 32.125 1 15.7 60 VAL B CA 1
ATOM 5842 C C . VAL B 1 60 ? 30.781 2.52 31.438 1 15.7 60 VAL B C 1
ATOM 5844 O O . VAL B 1 60 ? 31 2.758 30.25 1 15.7 60 VAL B O 1
ATOM 5847 N N . SER B 1 61 ? 31.656 1.929 32.312 1 15.65 61 SER B N 1
ATOM 5848 C CA . SER B 1 61 ? 33 1.326 32.312 1 15.65 61 SER B CA 1
ATOM 5849 C C . SER B 1 61 ? 33 -0.009 31.578 1 15.65 61 SER B C 1
ATOM 5851 O O . SER B 1 61 ? 31.953 -0.664 31.469 1 15.65 61 SER B O 1
ATOM 5853 N N . GLY B 1 62 ? 34.062 -0.295 30.766 1 17.09 62 GLY B N 1
ATOM 5854 C CA . GLY B 1 62 ? 34.594 -1.133 29.703 1 17.09 62 GLY B CA 1
ATOM 5855 C C . GLY B 1 62 ? 34.969 -2.531 30.172 1 17.09 62 GLY B C 1
ATOM 5856 O O . GLY B 1 62 ? 35.625 -3.281 29.438 1 17.09 62 GLY B O 1
ATOM 5857 N N . PHE B 1 63 ? 34.031 -3.352 30.875 1 15 63 PHE B N 1
ATOM 5858 C CA . PHE B 1 63 ? 34.562 -4.547 31.5 1 15 63 PHE B CA 1
ATOM 5859 C C . PHE B 1 63 ? 35.156 -5.484 30.469 1 15 63 PHE B C 1
ATOM 5861 O O . PHE B 1 63 ? 34.781 -5.461 29.297 1 15 63 PHE B O 1
ATOM 5868 N N . SER B 1 64 ? 36.188 -6.34 30.938 1 15.59 64 SER B N 1
ATOM 5869 C CA . SER B 1 64 ? 37.406 -7.09 30.641 1 15.59 64 SER B CA 1
ATOM 5870 C C . SER B 1 64 ? 37.094 -8.492 30.141 1 15.59 64 SER B C 1
ATOM 5872 O O . SER B 1 64 ? 37.719 -8.992 29.219 1 15.59 64 SER B O 1
ATOM 5874 N N . SER B 1 65 ? 36.094 -9.305 30.656 1 15.03 65 SER B N 1
ATOM 5875 C CA . SER B 1 65 ? 36.594 -10.602 31.094 1 15.03 65 SER B CA 1
ATOM 5876 C C . SER B 1 65 ? 36.781 -11.555 29.922 1 15.03 65 SER B C 1
ATOM 5878 O O . SER B 1 65 ? 36.062 -11.453 28.922 1 15.03 65 SER B O 1
ATOM 5880 N N . GLY B 1 66 ? 37.906 -12.453 29.906 1 15.74 66 GLY B N 1
ATOM 5881 C CA . GLY B 1 66 ? 38.812 -13.336 29.203 1 15.74 66 GLY B CA 1
ATOM 5882 C C . GLY B 1 66 ? 38.25 -14.719 28.938 1 15.74 66 GLY B C 1
ATOM 5883 O O . GLY B 1 66 ? 38.875 -15.539 28.281 1 15.74 66 GLY B O 1
ATOM 5884 N N . ARG B 1 67 ? 37.125 -15.227 29.547 1 15.27 67 ARG B N 1
ATOM 5885 C CA . ARG B 1 67 ? 37.281 -16.609 29.984 1 15.27 67 ARG B CA 1
ATOM 5886 C C . ARG B 1 67 ? 37.406 -17.547 28.781 1 15.27 67 ARG B C 1
ATOM 5888 O O . ARG B 1 67 ? 36.938 -17.219 27.688 1 15.27 67 ARG B O 1
ATOM 5895 N N . SER B 1 68 ? 38.062 -18.766 29.062 1 15.8 68 SER B N 1
ATOM 5896 C CA . SER B 1 68 ? 38.844 -19.922 28.641 1 15.8 68 SER B CA 1
ATOM 5897 C C . SER B 1 68 ? 37.938 -21.016 28.062 1 15.8 68 SER B C 1
ATOM 5899 O O . SER B 1 68 ? 37.062 -21.516 28.734 1 15.8 68 SER B O 1
ATOM 5901 N N . PHE B 1 69 ? 37.438 -20.891 26.828 1 16.56 69 PHE B N 1
ATOM 5902 C CA . PHE B 1 69 ? 36.5 -21.828 26.25 1 16.56 69 PHE B CA 1
ATOM 5903 C C . PHE B 1 69 ? 37.094 -23.219 26.125 1 16.56 69 PHE B C 1
ATOM 5905 O O . PHE B 1 69 ? 38.031 -23.438 25.344 1 16.56 69 PHE B O 1
ATOM 5912 N N . HIS B 1 70 ? 37.125 -23.953 27.266 1 15.95 70 HIS B N 1
ATOM 5913 C CA . HIS B 1 70 ? 37.688 -25.297 27.359 1 15.95 70 HIS B CA 1
ATOM 5914 C C . HIS B 1 70 ? 37.062 -26.219 26.312 1 15.95 70 HIS B C 1
ATOM 5916 O O . HIS B 1 70 ? 35.969 -25.953 25.797 1 15.95 70 HIS B O 1
ATOM 5922 N N . GLN B 1 71 ? 37.844 -27.359 26.047 1 17.08 71 GLN B N 1
ATOM 5923 C CA . GLN B 1 71 ? 38.188 -28.391 25.078 1 17.08 71 GLN B CA 1
ATOM 5924 C C . GLN B 1 71 ? 37.156 -29.516 25.078 1 17.08 71 GLN B C 1
ATOM 5926 O O . GLN B 1 71 ? 37.344 -30.547 24.438 1 17.08 71 GLN B O 1
ATOM 5931 N N . ILE B 1 72 ? 35.844 -29.297 25.609 1 16 72 ILE B N 1
ATOM 5932 C CA . ILE B 1 72 ? 35.312 -30.578 26.062 1 16 72 ILE B CA 1
ATOM 5933 C C . ILE B 1 72 ? 35.25 -31.562 24.891 1 16 72 ILE B C 1
ATOM 5935 O O . ILE B 1 72 ? 34.781 -31.188 23.797 1 16 72 ILE B O 1
ATOM 5939 N N . GLN B 1 73 ? 35.875 -32.75 25.062 1 16.92 73 GLN B N 1
ATOM 5940 C CA . GLN B 1 73 ? 36.219 -34.031 24.5 1 16.92 73 GLN B CA 1
ATOM 5941 C C . GLN B 1 73 ? 35 -34.875 24.188 1 16.92 73 GLN B C 1
ATOM 5943 O O . GLN B 1 73 ? 34.438 -35.531 25.062 1 16.92 73 GLN B O 1
ATOM 5948 N N . ARG B 1 74 ? 33.938 -34.281 23.531 1 16.84 74 ARG B N 1
ATOM 5949 C CA . ARG B 1 74 ? 32.75 -35.094 23.547 1 16.84 74 ARG B CA 1
ATOM 5950 C C . ARG B 1 74 ? 33.031 -36.438 22.875 1 16.84 74 ARG B C 1
ATOM 5952 O O . ARG B 1 74 ? 33.562 -36.5 21.781 1 16.84 74 ARG B O 1
ATOM 5959 N N . ASN B 1 75 ? 33.219 -37.469 23.688 1 17.73 75 ASN B N 1
ATOM 5960 C CA . ASN B 1 75 ? 33.281 -38.938 23.5 1 17.73 75 ASN B CA 1
ATOM 5961 C C . ASN B 1 75 ? 32.094 -39.438 22.688 1 17.73 75 ASN B C 1
ATOM 5963 O O . ASN B 1 75 ? 30.938 -39.125 23 1 17.73 75 ASN B O 1
ATOM 5967 N N . PHE B 1 76 ? 32.312 -39.625 21.422 1 18.53 76 PHE B N 1
ATOM 5968 C CA . PHE B 1 76 ? 31.406 -40.031 20.344 1 18.53 76 PHE B CA 1
ATOM 5969 C C . PHE B 1 76 ? 30.797 -41.375 20.625 1 18.53 76 PHE B C 1
ATOM 5971 O O . PHE B 1 76 ? 31.359 -42.406 20.219 1 18.53 76 PHE B O 1
ATOM 5978 N N . THR B 1 77 ? 30.406 -41.625 21.953 1 17.19 77 THR B N 1
ATOM 5979 C CA . THR B 1 77 ? 30.031 -43 22.156 1 17.19 77 THR B CA 1
ATOM 5980 C C . THR B 1 77 ? 28.953 -43.438 21.172 1 17.19 77 THR B C 1
ATOM 5982 O O . THR B 1 77 ? 28.156 -42.594 20.734 1 17.19 77 THR B O 1
ATOM 5985 N N . SER B 1 78 ? 29.062 -44.688 20.641 1 18.98 78 SER B N 1
ATOM 5986 C CA . SER B 1 78 ? 28.609 -45.594 19.594 1 18.98 78 SER B CA 1
ATOM 5987 C C . SER B 1 78 ? 27.156 -46 19.797 1 18.98 78 SER B C 1
ATOM 5989 O O . SER B 1 78 ? 26.609 -46.781 19.016 1 18.98 78 SER B O 1
ATOM 5991 N N . GLY B 1 79 ? 26.438 -45.375 20.844 1 17.72 79 GLY B N 1
ATOM 5992 C CA . GLY B 1 79 ? 25.406 -46.281 21.281 1 17.72 79 GLY B CA 1
ATOM 5993 C C . GLY B 1 79 ? 24.422 -46.656 20.188 1 17.72 79 GLY B C 1
ATOM 5994 O O . GLY B 1 79 ? 24.219 -45.875 19.25 1 17.72 79 GLY B O 1
ATOM 5995 N N . THR B 1 80 ? 24.125 -47.938 20.062 1 20.2 80 THR B N 1
ATOM 5996 C CA . THR B 1 80 ? 23.375 -48.906 19.281 1 20.2 80 THR B CA 1
ATOM 5997 C C . THR B 1 80 ? 21.875 -48.625 19.328 1 20.2 80 THR B C 1
ATOM 5999 O O . THR B 1 80 ? 21.156 -49.125 20.203 1 20.2 80 THR B O 1
ATOM 6002 N N . THR B 1 81 ? 21.5 -47.281 19.234 1 18.17 81 THR B N 1
ATOM 6003 C CA . THR B 1 81 ? 20.094 -47.062 19.578 1 18.17 81 THR B CA 1
ATOM 6004 C C . THR B 1 81 ? 19.172 -47.875 18.688 1 18.17 81 THR B C 1
ATOM 6006 O O . THR B 1 81 ? 19.344 -47.906 17.469 1 18.17 81 THR B O 1
ATOM 6009 N N . ASN B 1 82 ? 18.594 -48.906 19.297 1 20.78 82 ASN B N 1
ATOM 6010 C CA . ASN B 1 82 ? 17.516 -49.812 18.922 1 20.78 82 ASN B CA 1
ATOM 6011 C C . ASN B 1 82 ? 16.312 -49.062 18.359 1 20.78 82 ASN B C 1
ATOM 6013 O O . ASN B 1 82 ? 15.734 -48.188 19.047 1 20.78 82 ASN B O 1
ATOM 6017 N N . LEU B 1 83 ? 16.328 -48.812 17.031 1 20.48 83 LEU B N 1
ATOM 6018 C CA . LEU B 1 83 ? 15.352 -48.125 16.219 1 20.48 83 LEU B CA 1
ATOM 6019 C C . LEU B 1 83 ? 13.953 -48.719 16.391 1 20.48 83 LEU B C 1
ATOM 6021 O O . LEU B 1 83 ? 13.648 -49.781 15.859 1 20.48 83 LEU B O 1
ATOM 6025 N N . SER B 1 84 ? 13.484 -48.781 17.703 1 20.48 84 SER B N 1
ATOM 6026 C CA . SER B 1 84 ? 12.109 -49.25 17.812 1 20.48 84 SER B CA 1
ATOM 6027 C C . SER B 1 84 ? 11.18 -48.469 16.906 1 20.48 84 SER B C 1
ATOM 6029 O O . SER B 1 84 ? 11.266 -47.219 16.859 1 20.48 84 SER B O 1
ATOM 6031 N N . HIS B 1 85 ? 10.656 -49.094 15.883 1 21.69 85 HIS B N 1
ATOM 6032 C CA . HIS B 1 85 ? 9.742 -48.75 14.812 1 21.69 85 HIS B CA 1
ATOM 6033 C C . HIS B 1 85 ? 8.445 -48.156 15.367 1 21.69 85 HIS B C 1
ATOM 6035 O O . HIS B 1 85 ? 7.406 -48.844 15.336 1 21.69 85 HIS B O 1
ATOM 6041 N N . ASN B 1 86 ? 8.469 -47.312 16.453 1 22.67 86 ASN B N 1
ATOM 6042 C CA . ASN B 1 86 ? 7.148 -46.875 16.875 1 22.67 86 ASN B CA 1
ATOM 6043 C C . ASN B 1 86 ? 6.367 -46.25 15.719 1 22.67 86 ASN B C 1
ATOM 6045 O O . ASN B 1 86 ? 6.855 -45.344 15.062 1 22.67 86 ASN B O 1
ATOM 6049 N N . ILE B 1 87 ? 5.457 -46.969 15.156 1 21.77 87 ILE B N 1
ATOM 6050 C CA . ILE B 1 87 ? 4.406 -46.562 14.227 1 21.77 87 ILE B CA 1
ATOM 6051 C C . ILE B 1 87 ? 3.707 -45.312 14.742 1 21.77 87 ILE B C 1
ATOM 6053 O O . ILE B 1 87 ? 3.08 -45.344 15.805 1 21.77 87 ILE B O 1
ATOM 6057 N N . LYS B 1 88 ? 4.285 -44.219 14.469 1 29.62 88 LYS B N 1
ATOM 6058 C CA . LYS B 1 88 ? 3.699 -42.938 14.797 1 29.62 88 LYS B CA 1
ATOM 6059 C C . LYS B 1 88 ? 2.203 -42.906 14.5 1 29.62 88 LYS B C 1
ATOM 6061 O O . LYS B 1 88 ? 1.78 -43.281 13.398 1 29.62 88 LYS B O 1
ATOM 6066 N N . GLN B 1 89 ? 1.387 -43 15.547 1 25 89 GLN B N 1
ATOM 6067 C CA . GLN B 1 89 ? -0.043 -42.719 15.625 1 25 89 GLN B CA 1
ATOM 6068 C C . GLN B 1 89 ? -0.434 -41.594 14.648 1 25 89 GLN B C 1
ATOM 6070 O O . GLN B 1 89 ? 0.346 -40.688 14.406 1 25 89 GLN B O 1
ATOM 6075 N N . ASP B 1 90 ? -1.471 -41.812 13.844 1 28.91 90 ASP B N 1
ATOM 6076 C CA . ASP B 1 90 ? -2.205 -41 12.875 1 28.91 90 ASP B CA 1
ATOM 6077 C C . ASP B 1 90 ? -2.52 -39.594 13.445 1 28.91 90 ASP B C 1
ATOM 6079 O O . ASP B 1 90 ? -3.279 -39.5 14.414 1 28.91 90 ASP B O 1
ATOM 6083 N N . TYR B 1 91 ? -1.61 -38.781 13.609 1 31.09 91 TYR B N 1
ATOM 6084 C CA . TYR B 1 91 ? -1.931 -37.438 14.031 1 31.09 91 TYR B CA 1
ATOM 6085 C C . TYR B 1 91 ? -3.18 -36.938 13.312 1 31.09 91 TYR B C 1
ATOM 6087 O O . TYR B 1 91 ? -3.225 -36.875 12.086 1 31.09 91 TYR B O 1
ATOM 6095 N N . SER B 1 92 ? -4.375 -37.125 13.781 1 33.31 92 SER B N 1
ATOM 6096 C CA . SER B 1 92 ? -5.66 -36.531 13.438 1 33.31 92 SER B CA 1
ATOM 6097 C C . SER B 1 92 ? -5.504 -35.062 13.047 1 33.31 92 SER B C 1
ATOM 6099 O O . SER B 1 92 ? -5.137 -34.219 13.883 1 33.31 92 SER B O 1
ATOM 6101 N N . ALA B 1 93 ? -5.254 -34.656 11.883 1 36.09 93 ALA B N 1
ATOM 6102 C CA . ALA B 1 93 ? -5.074 -33.438 11.055 1 36.09 93 ALA B CA 1
ATOM 6103 C C . ALA B 1 93 ? -6.23 -32.469 11.25 1 36.09 93 ALA B C 1
ATOM 6105 O O . ALA B 1 93 ? -6.363 -31.5 10.492 1 36.09 93 ALA B O 1
ATOM 6106 N N . PRO B 1 94 ? -7.418 -32.781 11.875 1 42.5 94 PRO B N 1
ATOM 6107 C CA . PRO B 1 94 ? -8.609 -31.938 11.961 1 42.5 94 PRO B CA 1
ATOM 6108 C C . PRO B 1 94 ? -8.328 -30.562 12.586 1 42.5 94 PRO B C 1
ATOM 6110 O O . PRO B 1 94 ? -9.227 -29.734 12.68 1 42.5 94 PRO B O 1
ATOM 6113 N N . GLN B 1 95 ? -7.172 -30.188 13.203 1 50.28 95 GLN B N 1
ATOM 6114 C CA . GLN B 1 95 ? -6.988 -29.328 14.367 1 50.28 95 GLN B CA 1
ATOM 6115 C C . GLN B 1 95 ? -6.695 -27.891 13.945 1 50.28 95 GLN B C 1
ATOM 6117 O O . GLN B 1 95 ? -7.117 -26.953 14.617 1 50.28 95 GLN B O 1
ATOM 6122 N N . THR B 1 96 ? -6.184 -27.703 12.773 1 56.84 96 THR B N 1
ATOM 6123 C CA . THR B 1 96 ? -5.676 -26.344 12.586 1 56.84 96 THR B CA 1
ATOM 6124 C C . THR B 1 96 ? -6.812 -25.391 12.25 1 56.84 96 THR B C 1
ATOM 6126 O O . THR B 1 96 ? -6.848 -24.266 12.75 1 56.84 96 THR B O 1
ATOM 6129 N N . SER B 1 97 ? -7.746 -25.844 11.312 1 58.88 97 SER B N 1
ATOM 6130 C CA . SER B 1 97 ? -8.828 -24.953 10.922 1 58.88 97 SER B CA 1
ATOM 6131 C C . SER B 1 97 ? -9.742 -24.641 12.102 1 58.88 97 SER B C 1
ATOM 6133 O O . SER B 1 97 ? -10.164 -23.484 12.281 1 58.88 97 SER B O 1
ATOM 6135 N N . ASN B 1 98 ? -9.914 -25.672 12.828 1 73.31 98 ASN B N 1
ATOM 6136 C CA . ASN B 1 98 ? -10.742 -25.469 14.008 1 73.31 98 ASN B CA 1
ATOM 6137 C C . ASN B 1 98 ? -10.055 -24.547 15.016 1 73.31 98 ASN B C 1
ATOM 6139 O O . ASN B 1 98 ? -10.711 -23.734 15.672 1 73.31 98 ASN B O 1
ATOM 6143 N N . LEU B 1 99 ? -8.75 -24.656 14.852 1 78.62 99 LEU B N 1
ATOM 6144 C CA . LEU B 1 99 ? -7.98 -23.828 15.781 1 78.62 99 LEU B CA 1
ATOM 6145 C C . LEU B 1 99 ? -8.07 -22.359 15.398 1 78.62 99 LEU B C 1
ATOM 6147 O O . LEU B 1 99 ? -8.156 -21.484 16.266 1 78.62 99 LEU B O 1
ATOM 6151 N N . PHE B 1 100 ? -8.141 -22.141 14.148 1 80.75 100 PHE B N 1
ATOM 6152 C CA . PHE B 1 100 ? -8.219 -20.766 13.672 1 80.75 100 PHE B CA 1
ATOM 6153 C C . PHE B 1 100 ? -9.586 -20.172 13.984 1 80.75 100 PHE B C 1
ATOM 6155 O O . PHE B 1 100 ? -9.672 -19.016 14.43 1 80.75 100 PHE B O 1
ATOM 6162 N N . LYS B 1 101 ? -10.531 -20.969 13.758 1 83.31 101 LYS B N 1
ATOM 6163 C CA . LYS B 1 101 ? -11.883 -20.516 14.086 1 83.31 101 LYS B CA 1
ATOM 6164 C C . LYS B 1 101 ? -12.031 -20.266 15.586 1 83.31 101 LYS B C 1
ATOM 6166 O O . LYS B 1 101 ? -12.602 -19.25 16 1 83.31 101 LYS B O 1
ATOM 6171 N N . GLN B 1 102 ? -11.469 -21.141 16.312 1 87.44 102 GLN B N 1
ATOM 6172 C CA . GLN B 1 102 ? -11.539 -21.016 17.766 1 87.44 102 GLN B CA 1
ATOM 6173 C C . GLN B 1 102 ? -10.758 -19.797 18.25 1 87.44 102 GLN B C 1
ATOM 6175 O O . GLN B 1 102 ? -11.164 -19.125 19.203 1 87.44 102 GLN B O 1
ATOM 6180 N N . TYR B 1 103 ? -9.672 -19.547 17.609 1 90.5 103 TYR B N 1
ATOM 6181 C CA . TYR B 1 103 ? -8.883 -18.375 17.969 1 90.5 103 TYR B CA 1
ATOM 6182 C C . TYR B 1 103 ? -9.719 -17.109 17.828 1 90.5 103 TYR B C 1
ATOM 6184 O O . TYR B 1 103 ? -9.781 -16.297 18.766 1 90.5 103 TYR B O 1
ATOM 6192 N N . TRP B 1 104 ? -10.414 -16.984 16.781 1 89.38 104 TRP B N 1
ATOM 6193 C CA . TRP B 1 104 ? -11.148 -15.758 16.531 1 89.38 104 TRP B CA 1
ATOM 6194 C C . TRP B 1 104 ? -12.375 -15.656 17.438 1 89.38 104 TRP B C 1
ATOM 6196 O O . TRP B 1 104 ? -12.773 -14.555 17.828 1 89.38 104 TRP B O 1
ATOM 6206 N N . GLU B 1 105 ? -12.883 -16.797 17.781 1 89.94 105 GLU B N 1
ATOM 6207 C CA . GLU B 1 105 ? -13.992 -16.797 18.75 1 89.94 105 GLU B CA 1
ATOM 6208 C C . GLU B 1 105 ? -13.523 -16.344 20.125 1 89.94 105 GLU B C 1
ATOM 6210 O O . GLU B 1 105 ? -14.227 -15.594 20.812 1 89.94 105 GLU B O 1
ATOM 6215 N N . SER B 1 106 ? -12.391 -16.812 20.453 1 91.5 106 SER B N 1
ATOM 6216 C CA . SER B 1 106 ? -11.82 -16.406 21.734 1 91.5 106 SER B CA 1
ATOM 6217 C C . SER B 1 106 ? -11.523 -14.914 21.75 1 91.5 106 SER B C 1
ATOM 6219 O O . SER B 1 106 ? -11.75 -14.242 22.75 1 91.5 106 SER B O 1
ATOM 6221 N N . ILE B 1 107 ? -10.984 -14.43 20.656 1 92.38 107 ILE B N 1
ATOM 6222 C CA . ILE B 1 107 ? -10.648 -13.016 20.547 1 92.38 107 ILE B CA 1
ATOM 6223 C C . ILE B 1 107 ? -11.93 -12.18 20.609 1 92.38 107 ILE B C 1
ATOM 6225 O O . ILE B 1 107 ? -11.969 -11.133 21.266 1 92.38 107 ILE B O 1
ATOM 6229 N N . HIS B 1 108 ? -12.914 -12.672 19.938 1 92.88 108 HIS B N 1
ATOM 6230 C CA . HIS B 1 108 ? -14.203 -11.984 19.953 1 92.88 108 HIS B CA 1
ATOM 6231 C C . HIS B 1 108 ? -14.742 -11.867 21.375 1 92.88 108 HIS B C 1
ATOM 6233 O O . HIS B 1 108 ? -15.188 -10.789 21.797 1 92.88 108 HIS B O 1
ATOM 6239 N N . SER B 1 109 ? -14.641 -12.93 22.078 1 91.44 109 SER B N 1
ATOM 6240 C CA . SER B 1 109 ? -15.117 -12.945 23.453 1 91.44 109 SER B CA 1
ATOM 6241 C C . SER B 1 109 ? -14.266 -12.055 24.344 1 91.44 109 SER B C 1
ATOM 6243 O O . SER B 1 109 ? -14.781 -11.383 25.25 1 91.44 109 SER B O 1
ATOM 6245 N N . PHE B 1 110 ? -13.055 -12.047 24.141 1 93.44 110 PHE B N 1
ATOM 6246 C CA . PHE B 1 110 ? -12.133 -11.227 24.922 1 93.44 110 PHE B CA 1
ATOM 6247 C C . PHE B 1 110 ? -12.445 -9.742 24.719 1 93.44 110 PHE B C 1
ATOM 6249 O O . PHE B 1 110 ? -12.516 -8.992 25.703 1 93.44 110 PHE B O 1
ATOM 6256 N N . ILE B 1 111 ? -12.633 -9.383 23.516 1 94.5 111 ILE B N 1
ATOM 6257 C CA . ILE B 1 111 ? -12.859 -7.977 23.203 1 94.5 111 ILE B CA 1
ATOM 6258 C C . ILE B 1 111 ? -14.211 -7.527 23.75 1 94.5 111 ILE B C 1
ATOM 6260 O O . ILE B 1 111 ? -14.328 -6.426 24.297 1 94.5 111 ILE B O 1
ATOM 6264 N N . GLN B 1 112 ? -15.164 -8.367 23.703 1 92.31 112 GLN B N 1
ATOM 6265 C CA . GLN B 1 112 ? -16.531 -8.016 24.094 1 92.31 112 GLN B CA 1
ATOM 6266 C C . GLN B 1 112 ? -16.672 -8.008 25.609 1 92.31 112 GLN B C 1
ATOM 6268 O O . GLN B 1 112 ? -17.25 -7.078 26.188 1 92.31 112 GLN B O 1
ATOM 6273 N N . ASP B 1 113 ? -16.125 -9 26.281 1 90.38 113 ASP B N 1
ATOM 6274 C CA . ASP B 1 113 ? -16.406 -9.188 27.703 1 90.38 113 ASP B CA 1
ATOM 6275 C C . ASP B 1 113 ? -15.266 -8.672 28.562 1 90.38 113 ASP B C 1
ATOM 6277 O O . ASP B 1 113 ? -15.492 -8.086 29.625 1 90.38 113 ASP B O 1
ATOM 6281 N N . GLY B 1 114 ? -14.023 -8.898 28.203 1 85.25 114 GLY B N 1
ATOM 6282 C CA . GLY B 1 114 ? -12.844 -8.43 28.922 1 85.25 114 GLY B CA 1
ATOM 6283 C C . GLY B 1 114 ? -12.672 -9.078 30.281 1 85.25 114 GLY B C 1
ATOM 6284 O O . GLY B 1 114 ? -11.969 -8.547 31.141 1 85.25 114 GLY B O 1
ATOM 6285 N N . ASN B 1 115 ? -13.281 -10.141 30.562 1 85.81 115 ASN B N 1
ATOM 6286 C CA . ASN B 1 115 ? -13.227 -10.781 31.875 1 85.81 115 ASN B CA 1
ATOM 6287 C C . ASN B 1 115 ? -11.891 -11.469 32.125 1 85.81 115 ASN B C 1
ATOM 6289 O O . ASN B 1 115 ? -11.477 -11.656 33.25 1 85.81 115 ASN B O 1
ATOM 6293 N N . LYS B 1 116 ? -11.273 -11.898 31.062 1 86.62 116 LYS B N 1
ATOM 6294 C CA . LYS B 1 116 ? -9.969 -12.555 31.125 1 86.62 116 LYS B CA 1
ATOM 6295 C C . LYS B 1 116 ? -8.906 -11.75 30.375 1 86.62 116 LYS B C 1
ATOM 6297 O O . LYS B 1 116 ? -9.242 -10.883 29.562 1 86.62 116 LYS B O 1
ATOM 6302 N N . SER B 1 117 ? -7.699 -12.031 30.812 1 86.44 117 SER B N 1
ATOM 6303 C CA . SER B 1 117 ? -6.613 -11.422 30.062 1 86.44 117 SER B CA 1
ATOM 6304 C C . SER B 1 117 ? -6.504 -12.031 28.672 1 86.44 117 SER B C 1
ATOM 6306 O O . SER B 1 117 ? -7.074 -13.086 28.391 1 86.44 117 SER B O 1
ATOM 6308 N N . LEU B 1 118 ? -5.922 -11.344 27.797 1 88 118 LEU B N 1
ATOM 6309 C CA . LEU B 1 118 ? -5.738 -11.82 26.438 1 88 118 LEU B CA 1
ATOM 6310 C C . LEU B 1 118 ? -5.051 -13.18 26.422 1 88 118 LEU B C 1
ATOM 6312 O O . LEU B 1 118 ? -5.461 -14.078 25.688 1 88 118 LEU B O 1
ATOM 6316 N N . GLU B 1 119 ? -4.066 -13.375 27.281 1 84.81 119 GLU B N 1
ATOM 6317 C CA . GLU B 1 119 ? -3.314 -14.625 27.344 1 84.81 119 GLU B CA 1
ATOM 6318 C C . GLU B 1 119 ? -4.191 -15.766 27.844 1 84.81 119 GLU B C 1
ATOM 6320 O O . GLU B 1 119 ? -4.137 -16.875 27.312 1 84.81 119 GLU B O 1
ATOM 6325 N N . GLU B 1 120 ? -4.984 -15.422 28.797 1 85.5 120 GLU B N 1
ATOM 6326 C CA . GLU B 1 120 ? -5.879 -16.422 29.375 1 85.5 120 GLU B CA 1
ATOM 6327 C C . GLU B 1 120 ? -6.938 -16.859 28.359 1 85.5 120 GLU B C 1
ATOM 6329 O O . GLU B 1 120 ? -7.359 -18.016 28.344 1 85.5 120 GLU B O 1
ATOM 6334 N N . SER B 1 121 ? -7.273 -15.922 27.547 1 85.75 121 SER B N 1
ATOM 6335 C CA . SER B 1 121 ? -8.328 -16.188 26.562 1 85.75 121 SER B CA 1
ATOM 6336 C C . SER B 1 121 ? -7.844 -17.141 25.484 1 85.75 121 SER B C 1
ATOM 6338 O O . SER B 1 121 ? -8.641 -17.875 24.891 1 85.75 121 SER B O 1
ATOM 6340 N N . ILE B 1 122 ? -6.512 -17.156 25.25 1 84.75 122 ILE B N 1
ATOM 6341 C CA . ILE B 1 122 ? -6.012 -17.969 24.156 1 84.75 122 ILE B CA 1
ATOM 6342 C C . ILE B 1 122 ? -5.324 -19.219 24.703 1 84.75 122 ILE B C 1
ATOM 6344 O O . ILE B 1 122 ? -5.094 -20.188 23.969 1 84.75 122 ILE B O 1
ATOM 6348 N N . CYS B 1 123 ? -4.992 -19.234 25.953 1 77.75 123 CYS B N 1
ATOM 6349 C CA . CYS B 1 123 ? -4.297 -20.359 26.578 1 77.75 123 CYS B CA 1
ATOM 6350 C C . CYS B 1 123 ? -5.094 -21.656 26.422 1 77.75 123 CYS B C 1
ATOM 6352 O O . CYS B 1 123 ? -4.52 -22.734 26.375 1 77.75 123 CYS B O 1
ATOM 6354 N N . ALA B 1 124 ? -6.379 -21.531 26.25 1 70.25 124 ALA B N 1
ATOM 6355 C CA . ALA B 1 124 ? -7.242 -22.719 26.156 1 70.25 124 ALA B CA 1
ATOM 6356 C C . ALA B 1 124 ? -7.129 -23.375 24.781 1 70.25 124 ALA B C 1
ATOM 6358 O O . ALA B 1 124 ? -7.727 -24.438 24.547 1 70.25 124 ALA B O 1
ATOM 6359 N N . LEU B 1 125 ? -6.266 -22.781 23.938 1 79.75 125 LEU B N 1
ATOM 6360 C CA . LEU B 1 125 ? -6.137 -23.328 22.594 1 79.75 125 LEU B CA 1
ATOM 6361 C C . LEU B 1 125 ? -4.785 -24.016 22.406 1 79.75 125 LEU B C 1
ATOM 6363 O O . LEU B 1 125 ? -3.832 -23.391 21.922 1 79.75 125 LEU B O 1
ATOM 6367 N N . PRO B 1 126 ? -4.766 -25.312 22.797 1 70.44 126 PRO B N 1
ATOM 6368 C CA . PRO B 1 126 ? -3.486 -26.016 22.688 1 70.44 126 PRO B CA 1
ATOM 6369 C C . PRO B 1 126 ? -2.953 -26.047 21.25 1 70.44 126 PRO B C 1
ATOM 6371 O O . PRO B 1 126 ? -3.713 -26.297 20.312 1 70.44 126 PRO B O 1
ATOM 6374 N N . GLY B 1 127 ? -1.733 -25.594 21.078 1 69.38 127 GLY B N 1
ATOM 6375 C CA . GLY B 1 127 ? -1.062 -25.672 19.781 1 69.38 127 GLY B CA 1
ATOM 6376 C C . GLY B 1 127 ? -1.142 -24.391 18.984 1 69.38 127 GLY B C 1
ATOM 6377 O O . GLY B 1 127 ? -0.635 -24.312 17.859 1 69.38 127 GLY B O 1
ATOM 6378 N N . LEU B 1 128 ? -1.78 -23.438 19.609 1 78.38 128 LEU B N 1
ATOM 6379 C CA . LEU B 1 128 ? -1.935 -22.188 18.891 1 78.38 128 LEU B CA 1
ATOM 6380 C C . LEU B 1 128 ? -0.597 -21.469 18.766 1 78.38 128 LEU B C 1
ATOM 6382 O O . LEU B 1 128 ? 0.161 -21.375 19.734 1 78.38 128 LEU B O 1
ATOM 6386 N N . ASN B 1 129 ? -0.241 -21.188 17.516 1 79.12 129 ASN B N 1
ATOM 6387 C CA . ASN B 1 129 ? 0.924 -20.375 17.203 1 79.12 129 ASN B CA 1
ATOM 6388 C C . ASN B 1 129 ? 0.527 -19.094 16.453 1 79.12 129 ASN B C 1
ATOM 6390 O O . ASN B 1 129 ? 0.033 -19.141 15.336 1 79.12 129 ASN B O 1
ATOM 6394 N N . ILE B 1 130 ? 0.795 -18.016 17.141 1 80.88 130 ILE B N 1
ATOM 6395 C CA . ILE B 1 130 ? 0.373 -16.719 16.609 1 80.88 130 ILE B CA 1
ATOM 6396 C C . ILE B 1 130 ? 1.084 -16.453 15.281 1 80.88 130 ILE B C 1
ATOM 6398 O O . ILE B 1 130 ? 0.514 -15.836 14.375 1 80.88 130 ILE B O 1
ATOM 6402 N N . SER B 1 131 ? 2.246 -16.938 15.188 1 78.44 131 SER B N 1
ATOM 6403 C CA . SER B 1 131 ? 2.988 -16.766 13.938 1 78.44 131 SER B CA 1
ATOM 6404 C C . SER B 1 131 ? 2.264 -17.422 12.766 1 78.44 131 SER B C 1
ATOM 6406 O O . SER B 1 131 ? 2.324 -16.922 11.641 1 78.44 131 SER B O 1
ATOM 6408 N N . ASN B 1 132 ? 1.633 -18.484 13.102 1 78.25 132 ASN B N 1
ATOM 6409 C CA . ASN B 1 132 ? 0.874 -19.172 12.07 1 78.25 132 ASN B CA 1
ATOM 6410 C C . ASN B 1 132 ? -0.396 -18.406 11.703 1 78.25 132 ASN B C 1
ATOM 6412 O O . ASN B 1 132 ? -0.808 -18.406 10.539 1 78.25 132 ASN B O 1
ATOM 6416 N N . ILE B 1 133 ? -0.936 -17.781 12.664 1 78.12 133 ILE B N 1
ATOM 6417 C CA . ILE B 1 133 ? -2.141 -17 12.438 1 78.12 133 ILE B CA 1
ATOM 6418 C C . ILE B 1 133 ? -1.822 -15.82 11.516 1 78.12 133 ILE B C 1
ATOM 6420 O O . ILE B 1 133 ? -2.615 -15.484 10.633 1 78.12 133 ILE B O 1
ATOM 6424 N N . ASN B 1 134 ? -0.644 -15.273 11.672 1 79.94 134 ASN B N 1
ATOM 6425 C CA . ASN B 1 134 ? -0.237 -14.086 10.922 1 79.94 134 ASN B CA 1
ATOM 6426 C C . ASN B 1 134 ? 0.051 -14.414 9.461 1 79.94 134 ASN B C 1
ATOM 6428 O O . ASN B 1 134 ? 0.11 -13.516 8.617 1 79.94 134 ASN B O 1
ATOM 6432 N N . LYS B 1 135 ? 0.193 -15.68 9.211 1 74.56 135 LYS B N 1
ATOM 6433 C CA . LYS B 1 135 ? 0.446 -16.094 7.836 1 74.56 135 LYS B CA 1
ATOM 6434 C C . LYS B 1 135 ? -0.857 -16.234 7.055 1 74.56 135 LYS B C 1
ATOM 6436 O O . LYS B 1 135 ? -0.844 -16.297 5.824 1 74.56 135 LYS B O 1
ATOM 6441 N N . LEU B 1 136 ? -1.868 -16.234 7.836 1 74.12 136 LEU B N 1
ATOM 6442 C CA . LEU B 1 136 ? -3.166 -16.469 7.207 1 74.12 136 LEU B CA 1
ATOM 6443 C C . LEU B 1 136 ? -3.928 -15.148 7.055 1 74.12 136 LEU B C 1
ATOM 6445 O O . LEU B 1 136 ? -3.742 -14.227 7.852 1 74.12 136 LEU B O 1
ATOM 6449 N N . GLU B 1 137 ? -4.699 -15.094 6.039 1 75.12 137 GLU B N 1
ATOM 6450 C CA . GLU B 1 137 ? -5.594 -13.953 5.879 1 75.12 137 GLU B CA 1
ATOM 6451 C C . GLU B 1 137 ? -6.801 -14.062 6.805 1 75.12 137 GLU B C 1
ATOM 6453 O O . GLU B 1 137 ? -7.273 -15.164 7.094 1 75.12 137 GLU B O 1
ATOM 6458 N N . ILE B 1 138 ? -7.23 -12.992 7.234 1 77.5 138 ILE B N 1
ATOM 6459 C CA . ILE B 1 138 ? -8.43 -12.977 8.062 1 77.5 138 ILE B CA 1
ATOM 6460 C C . ILE B 1 138 ? -9.656 -13.273 7.203 1 77.5 138 ILE B C 1
ATOM 6462 O O . ILE B 1 138 ? -9.875 -12.617 6.18 1 77.5 138 ILE B O 1
ATOM 6466 N N . PRO B 1 139 ? -10.383 -14.219 7.641 1 75.44 139 PRO B N 1
ATOM 6467 C CA . PRO B 1 139 ? -11.609 -14.477 6.887 1 75.44 139 PRO B CA 1
ATOM 6468 C C . PRO B 1 139 ? -12.539 -13.266 6.832 1 75.44 139 PRO B C 1
ATOM 6470 O O . PRO B 1 139 ? -12.656 -12.531 7.812 1 75.44 139 PRO B O 1
ATOM 6473 N N . GLU B 1 140 ? -13.227 -13.117 5.73 1 76.06 140 GLU B N 1
ATOM 6474 C CA . GLU B 1 140 ? -14.078 -11.945 5.504 1 76.06 140 GLU B CA 1
ATOM 6475 C C . GLU B 1 140 ? -15.18 -11.852 6.551 1 76.06 140 GLU B C 1
ATOM 6477 O O . GLU B 1 140 ? -15.5 -10.766 7.027 1 76.06 140 GLU B O 1
ATOM 6482 N N . ASP B 1 141 ? -15.688 -12.984 6.859 1 81.56 141 ASP B N 1
ATOM 6483 C CA . ASP B 1 141 ? -16.781 -12.992 7.828 1 81.56 141 ASP B CA 1
ATOM 6484 C C . ASP B 1 141 ? -16.297 -12.547 9.203 1 81.56 141 ASP B C 1
ATOM 6486 O O . ASP B 1 141 ? -17.016 -11.844 9.922 1 81.56 141 ASP B O 1
ATOM 6490 N N . VAL B 1 142 ? -15.133 -13 9.57 1 85.56 142 VAL B N 1
ATOM 6491 C CA . VAL B 1 142 ? -14.562 -12.609 10.859 1 85.56 142 VAL B CA 1
ATOM 6492 C C . VAL B 1 142 ? -14.289 -11.109 10.867 1 85.56 142 VAL B C 1
ATOM 6494 O O . VAL B 1 142 ? -14.609 -10.422 11.844 1 85.56 142 VAL B O 1
ATOM 6497 N N . ALA B 1 143 ? -13.727 -10.625 9.781 1 84.81 143 ALA B N 1
ATOM 6498 C CA . ALA B 1 143 ? -13.438 -9.195 9.672 1 84.81 143 ALA B CA 1
ATOM 6499 C C . ALA B 1 143 ? -14.703 -8.367 9.812 1 84.81 143 ALA B C 1
ATOM 6501 O O . ALA B 1 143 ? -14.727 -7.367 10.531 1 84.81 143 ALA B O 1
ATOM 6502 N N . TYR B 1 144 ? -15.703 -8.812 9.18 1 87.38 144 TYR B N 1
ATOM 6503 C CA . TYR B 1 144 ? -16.969 -8.102 9.211 1 87.38 144 TYR B CA 1
ATOM 6504 C C . TYR B 1 144 ? -17.578 -8.117 10.609 1 87.38 144 TYR B C 1
ATOM 6506 O O . TYR B 1 144 ? -18.047 -7.094 11.109 1 87.38 144 TYR B O 1
ATOM 6514 N N . LYS B 1 145 ? -17.516 -9.266 11.203 1 89.12 145 LYS B N 1
ATOM 6515 C CA . LYS B 1 145 ? -18.078 -9.414 12.547 1 89.12 145 LYS B CA 1
ATOM 6516 C C . LYS B 1 145 ? -17.312 -8.547 13.555 1 89.12 145 LYS B C 1
ATOM 6518 O O . LYS B 1 145 ? -17.922 -7.926 14.43 1 89.12 145 LYS B O 1
ATOM 6523 N N . LEU B 1 146 ? -16.062 -8.555 13.461 1 91 146 LEU B N 1
ATOM 6524 C CA . LEU B 1 146 ? -15.25 -7.75 14.352 1 91 146 LEU B CA 1
ATOM 6525 C C . LEU B 1 146 ? -15.516 -6.262 14.141 1 91 146 LEU B C 1
ATOM 6527 O O . LEU B 1 146 ? -15.555 -5.492 15.102 1 91 146 LEU B O 1
ATOM 6531 N N . ALA B 1 147 ? -15.68 -5.859 12.898 1 90.56 147 ALA B N 1
ATOM 6532 C CA . ALA B 1 147 ? -15.977 -4.461 12.602 1 90.56 147 ALA B CA 1
ATOM 6533 C C . ALA B 1 147 ? -17.328 -4.055 13.18 1 90.56 147 ALA B C 1
ATOM 6535 O O . ALA B 1 147 ? -17.469 -2.965 13.742 1 90.56 147 ALA B O 1
ATOM 6536 N N . GLN B 1 148 ? -18.266 -4.922 13.055 1 90.56 148 GLN B N 1
ATOM 6537 C CA . GLN B 1 148 ? -19.594 -4.668 13.617 1 90.56 148 GLN B CA 1
ATOM 6538 C C . GLN B 1 148 ? -19.531 -4.551 15.133 1 90.56 148 GLN B C 1
ATOM 6540 O O . GLN B 1 148 ? -20.172 -3.676 15.719 1 90.56 148 GLN B O 1
ATOM 6545 N N . LEU B 1 149 ? -18.828 -5.461 15.656 1 93.12 149 LEU B N 1
ATOM 6546 C CA . LEU B 1 149 ? -18.656 -5.434 17.094 1 93.12 149 LEU B CA 1
ATOM 6547 C C . LEU B 1 149 ? -18 -4.129 17.547 1 93.12 149 LEU B C 1
ATOM 6549 O O . LEU B 1 149 ? -18.453 -3.492 18.484 1 93.12 149 LEU B O 1
ATOM 6553 N N . TYR B 1 150 ? -16.969 -3.693 16.859 1 93.5 150 TYR B N 1
ATOM 6554 C CA . TYR B 1 150 ? -16.203 -2.494 17.188 1 93.5 150 TYR B CA 1
ATOM 6555 C C . TYR B 1 150 ? -17.094 -1.253 17.125 1 93.5 150 TYR B C 1
ATOM 6557 O O . TYR B 1 150 ? -17.031 -0.406 18.031 1 93.5 150 TYR B O 1
ATOM 6565 N N . MET B 1 151 ? -17.922 -1.148 16.156 1 91.38 151 MET B N 1
ATOM 6566 C CA . MET B 1 151 ? -18.688 0.074 15.914 1 91.38 151 MET B CA 1
ATOM 6567 C C . MET B 1 151 ? -19.938 0.118 16.781 1 91.38 151 MET B C 1
ATOM 6569 O O . MET B 1 151 ? -20.328 1.184 17.25 1 91.38 151 MET B O 1
ATOM 6573 N N . ASN B 1 152 ? -20.484 -1.021 17.031 1 90.12 152 ASN B N 1
ATOM 6574 C CA . ASN B 1 152 ? -21.844 -0.994 17.578 1 90.12 152 ASN B CA 1
ATOM 6575 C C . ASN B 1 152 ? -21.859 -1.404 19.047 1 90.12 152 ASN B C 1
ATOM 6577 O O . ASN B 1 152 ? -22.75 -1.005 19.797 1 90.12 152 ASN B O 1
ATOM 6581 N N . LYS B 1 153 ? -20.891 -2.111 19.453 1 90.06 153 LYS B N 1
ATOM 6582 C CA . LYS B 1 153 ? -21.094 -2.732 20.766 1 90.06 153 LYS B CA 1
ATOM 6583 C C . LYS B 1 153 ? -19.984 -2.365 21.719 1 90.06 153 LYS B C 1
ATOM 6585 O O . LYS B 1 153 ? -20.125 -2.52 22.938 1 90.06 153 LYS B O 1
ATOM 6590 N N . LEU B 1 154 ? -18.891 -1.951 21.234 1 93.62 154 LEU B N 1
ATOM 6591 C CA . LEU B 1 154 ? -17.75 -1.79 22.141 1 93.62 154 LEU B CA 1
ATOM 6592 C C . LEU B 1 154 ? -17.75 -0.405 22.781 1 93.62 154 LEU B C 1
ATOM 6594 O O . LEU B 1 154 ? -18.016 0.594 22.094 1 93.62 154 LEU B O 1
ATOM 6598 N N . ASP B 1 155 ? -17.516 -0.389 24.016 1 92.88 155 ASP B N 1
ATOM 6599 C CA . ASP B 1 155 ? -17.219 0.853 24.719 1 92.88 155 ASP B CA 1
ATOM 6600 C C . ASP B 1 155 ? -15.719 1.169 24.641 1 92.88 155 ASP B C 1
ATOM 6602 O O . ASP B 1 155 ? -14.984 0.547 23.875 1 92.88 155 ASP B O 1
ATOM 6606 N N . LYS B 1 156 ? -15.266 2.135 25.359 1 93.56 156 LYS B N 1
ATOM 6607 C CA . LYS B 1 156 ? -13.867 2.559 25.281 1 93.56 156 LYS B CA 1
ATOM 6608 C C . LYS B 1 156 ? -12.93 1.433 25.719 1 93.56 156 LYS B C 1
ATOM 6610 O O . LYS B 1 156 ? -11.898 1.21 25.078 1 93.56 156 LYS B O 1
ATOM 6615 N N . ASN B 1 157 ? -13.258 0.719 26.734 1 93.31 157 ASN B N 1
ATOM 6616 C CA . ASN B 1 157 ? -12.438 -0.39 27.203 1 93.31 157 ASN B CA 1
ATOM 6617 C C . ASN B 1 157 ? -12.383 -1.523 26.188 1 93.31 157 ASN B C 1
ATOM 6619 O O . ASN B 1 157 ? -11.336 -2.15 26 1 93.31 157 ASN B O 1
ATOM 6623 N N . GLY B 1 158 ? -13.523 -1.764 25.672 1 95.5 158 GLY B N 1
ATOM 6624 C CA . GLY B 1 158 ? -13.547 -2.762 24.609 1 95.5 158 GLY B CA 1
ATOM 6625 C C . GLY B 1 158 ? -12.664 -2.398 23.438 1 95.5 158 GLY B C 1
ATOM 6626 O O . GLY B 1 158 ? -12 -3.262 22.859 1 95.5 158 GLY B O 1
ATOM 6627 N N . LYS B 1 159 ? -12.695 -1.141 23.062 1 96.69 159 LYS B N 1
ATOM 6628 C CA . LYS B 1 159 ? -11.859 -0.674 21.953 1 96.69 159 LYS B CA 1
ATOM 6629 C C . LYS B 1 159 ? -10.383 -0.766 22.312 1 96.69 159 LYS B C 1
ATOM 6631 O O . LYS B 1 159 ? -9.547 -1.067 21.453 1 96.69 159 LYS B O 1
ATOM 6636 N N . ILE B 1 160 ? -10.086 -0.51 23.578 1 95.5 160 ILE B N 1
ATOM 6637 C CA . ILE B 1 160 ? -8.711 -0.675 24.047 1 95.5 160 ILE B CA 1
ATOM 6638 C C . ILE B 1 160 ? -8.281 -2.133 23.891 1 95.5 160 ILE B C 1
ATOM 6640 O O . ILE B 1 160 ? -7.18 -2.414 23.406 1 95.5 160 ILE B O 1
ATOM 6644 N N . ARG B 1 161 ? -9.109 -3.064 24.234 1 95.62 161 ARG B N 1
ATOM 6645 C CA . ARG B 1 161 ? -8.812 -4.484 24.078 1 95.62 161 ARG B CA 1
ATOM 6646 C C . ARG B 1 161 ? -8.633 -4.859 22.625 1 95.62 161 ARG B C 1
ATOM 6648 O O . ARG B 1 161 ? -7.789 -5.695 22.281 1 95.62 161 ARG B O 1
ATOM 6655 N N . PHE B 1 162 ? -9.484 -4.266 21.797 1 96.25 162 PHE B N 1
ATOM 6656 C CA . PHE B 1 162 ? -9.359 -4.488 20.359 1 96.25 162 PHE B CA 1
ATOM 6657 C C . PHE B 1 162 ? -7.965 -4.098 19.875 1 96.25 162 PHE B C 1
ATOM 6659 O O . PHE B 1 162 ? -7.309 -4.867 19.172 1 96.25 162 PHE B O 1
ATOM 6666 N N . PHE B 1 163 ? -7.523 -2.924 20.297 1 96.31 163 PHE B N 1
ATOM 6667 C CA . PHE B 1 163 ? -6.207 -2.445 19.891 1 96.31 163 PHE B CA 1
ATOM 6668 C C . PHE B 1 163 ? -5.109 -3.273 20.547 1 96.31 163 PHE B C 1
ATOM 6670 O O . PHE B 1 163 ? -4.043 -3.473 19.953 1 96.31 163 PHE B O 1
ATOM 6677 N N . GLU B 1 164 ? -5.348 -3.715 21.703 1 94.88 164 GLU B N 1
ATOM 6678 C CA . GLU B 1 164 ? -4.395 -4.582 22.391 1 94.88 164 GLU B CA 1
ATOM 6679 C C . GLU B 1 164 ? -4.125 -5.852 21.578 1 94.88 164 GLU B C 1
ATOM 6681 O O . GLU B 1 164 ? -2.973 -6.254 21.422 1 94.88 164 GLU B O 1
ATOM 6686 N N . VAL B 1 165 ? -5.152 -6.449 21.109 1 93.88 165 VAL B N 1
ATOM 6687 C CA . VAL B 1 165 ? -5.004 -7.641 20.281 1 93.88 165 VAL B CA 1
ATOM 6688 C C . VAL B 1 165 ? -4.195 -7.297 19.031 1 93.88 165 VAL B C 1
ATOM 6690 O O . VAL B 1 165 ? -3.299 -8.055 18.641 1 93.88 165 VAL B O 1
ATOM 6693 N N . MET B 1 166 ? -4.465 -6.188 18.422 1 93.44 166 MET B N 1
ATOM 6694 C CA . MET B 1 166 ? -3.809 -5.777 17.172 1 93.44 166 MET B CA 1
ATOM 6695 C C . MET B 1 166 ? -2.303 -5.652 17.375 1 93.44 166 MET B C 1
ATOM 6697 O O . MET B 1 166 ? -1.52 -6.172 16.578 1 93.44 166 MET B O 1
ATOM 6701 N N . VAL B 1 167 ? -1.922 -5.016 18.484 1 94.5 167 VAL B N 1
ATOM 6702 C CA . VAL B 1 167 ? -0.5 -4.727 18.656 1 94.5 167 VAL B CA 1
ATOM 6703 C C . VAL B 1 167 ? 0.205 -5.938 19.266 1 94.5 167 VAL B C 1
ATOM 6705 O O . VAL B 1 167 ? 1.354 -6.227 18.922 1 94.5 167 VAL B O 1
ATOM 6708 N N . MET B 1 168 ? -0.449 -6.688 20.094 1 92.06 168 MET B N 1
ATOM 6709 C CA . MET B 1 168 ? 0.206 -7.785 20.797 1 92.06 168 MET B CA 1
ATOM 6710 C C . MET B 1 168 ? 0.302 -9.023 19.906 1 92.06 168 MET B C 1
ATOM 6712 O O . MET B 1 168 ? 1.292 -9.758 19.969 1 92.06 168 MET B O 1
ATOM 6716 N N . HIS B 1 169 ? -0.678 -9.266 19.156 1 91.25 169 HIS B N 1
ATOM 6717 C CA . HIS B 1 169 ? -0.683 -10.477 18.344 1 91.25 169 HIS B CA 1
ATOM 6718 C C . HIS B 1 169 ? -0.25 -10.188 16.906 1 91.25 169 HIS B C 1
ATOM 6720 O O . HIS B 1 169 ? 0.319 -11.055 16.25 1 91.25 169 HIS B O 1
ATOM 6726 N N . PHE B 1 170 ? -0.467 -8.984 16.438 1 92.44 170 PHE B N 1
ATOM 6727 C CA . PHE B 1 170 ? -0.206 -8.695 15.031 1 92.44 170 PHE B CA 1
ATOM 6728 C C . PHE B 1 170 ? 0.839 -7.598 14.891 1 92.44 170 PHE B C 1
ATOM 6730 O O . PHE B 1 170 ? 0.946 -6.969 13.836 1 92.44 170 PHE B O 1
ATOM 6737 N N . GLY B 1 171 ? 1.552 -7.309 15.914 1 91.69 171 GLY B N 1
ATOM 6738 C CA . GLY B 1 171 ? 2.592 -6.293 15.898 1 91.69 171 GLY B CA 1
ATOM 6739 C C . GLY B 1 171 ? 3.82 -6.711 15.109 1 91.69 171 GLY B C 1
ATOM 6740 O O . GLY B 1 171 ? 4.68 -5.883 14.797 1 91.69 171 GLY B O 1
ATOM 6741 N N . GLY B 1 172 ? 3.914 -7.977 14.773 1 89.44 172 GLY B N 1
ATOM 6742 C CA . GLY B 1 172 ? 5.043 -8.461 14 1 89.44 172 GLY B CA 1
ATOM 6743 C C . GLY B 1 172 ? 6.219 -8.891 14.852 1 89.44 172 GLY B C 1
ATOM 6744 O O . GLY B 1 172 ? 6.102 -8.992 16.078 1 89.44 172 GLY B O 1
ATOM 6745 N N . ILE B 1 173 ? 7.352 -9.117 14.234 1 89.88 173 ILE B N 1
ATOM 6746 C CA . ILE B 1 173 ? 8.523 -9.688 14.891 1 89.88 173 ILE B CA 1
ATOM 6747 C C . ILE B 1 173 ? 9.133 -8.664 15.844 1 89.88 173 ILE B C 1
ATOM 6749 O O . ILE B 1 173 ? 9.438 -8.992 17 1 89.88 173 ILE B O 1
ATOM 6753 N N . PRO B 1 174 ? 9.211 -7.379 15.484 1 90.06 174 PRO B N 1
ATOM 6754 C CA . PRO B 1 174 ? 9.828 -6.414 16.391 1 90.06 174 PRO B CA 1
ATOM 6755 C C . PRO B 1 174 ? 9.047 -6.25 17.703 1 90.06 174 PRO B C 1
ATOM 6757 O O . PRO B 1 174 ? 9.641 -6.215 18.781 1 90.06 174 PRO B O 1
ATOM 6760 N N . ILE B 1 175 ? 7.754 -6.148 17.594 1 91.5 175 ILE B N 1
ATOM 6761 C CA . ILE B 1 175 ? 6.945 -5.949 18.797 1 91.5 175 ILE B CA 1
ATOM 6762 C C . ILE B 1 175 ? 6.965 -7.211 19.656 1 91.5 175 ILE B C 1
ATOM 6764 O O . ILE B 1 175 ? 7.051 -7.137 20.875 1 91.5 175 ILE B O 1
ATOM 6768 N N . SER B 1 176 ? 6.863 -8.391 18.969 1 88.62 176 SER B N 1
ATOM 6769 C CA . SER B 1 176 ? 6.957 -9.648 19.703 1 88.62 176 SER B CA 1
ATOM 6770 C C . SER B 1 176 ? 8.289 -9.758 20.438 1 88.62 176 SER B C 1
ATOM 6772 O O . SER B 1 176 ? 8.344 -10.234 21.578 1 88.62 176 SER B O 1
ATOM 6774 N N . ALA B 1 177 ? 9.312 -9.359 19.781 1 88.19 177 ALA B N 1
ATOM 6775 C CA . ALA B 1 177 ? 10.633 -9.352 20.406 1 88.19 177 ALA B CA 1
ATOM 6776 C C . ALA B 1 177 ? 10.664 -8.406 21.609 1 88.19 177 ALA B C 1
ATOM 6778 O O . ALA B 1 177 ? 11.188 -8.758 22.672 1 88.19 177 ALA B O 1
ATOM 6779 N N . LEU B 1 178 ? 10.133 -7.23 21.469 1 89.25 178 LEU B N 1
ATOM 6780 C CA . LEU B 1 178 ? 10.078 -6.238 22.531 1 89.25 178 LEU B CA 1
ATOM 6781 C C . LEU B 1 178 ? 9.32 -6.777 23.734 1 89.25 178 LEU B C 1
ATOM 6783 O O . LEU B 1 178 ? 9.773 -6.641 24.875 1 89.25 178 LEU B O 1
ATOM 6787 N N . LEU B 1 179 ? 8.18 -7.391 23.5 1 86.44 179 LEU B N 1
ATOM 6788 C CA . LEU B 1 179 ? 7.355 -7.949 24.562 1 86.44 179 LEU B CA 1
ATOM 6789 C C . LEU B 1 179 ? 8.102 -9.055 25.297 1 86.44 179 LEU B C 1
ATOM 6791 O O . LEU B 1 179 ? 8.008 -9.156 26.531 1 86.44 179 LEU B O 1
ATOM 6795 N N . HIS B 1 180 ? 8.805 -9.836 24.547 1 83.38 180 HIS B N 1
ATOM 6796 C CA . HIS B 1 180 ? 9.586 -10.906 25.141 1 83.38 180 HIS B CA 1
ATOM 6797 C C . HIS B 1 180 ? 10.688 -10.352 26.047 1 83.38 180 HIS B C 1
ATOM 6799 O O . HIS B 1 180 ? 10.906 -10.867 27.141 1 83.38 180 HIS B O 1
ATOM 6805 N N . MET B 1 181 ? 11.297 -9.375 25.609 1 81 181 MET B N 1
ATOM 6806 C CA . MET B 1 181 ? 12.398 -8.781 26.359 1 81 181 MET B CA 1
ATOM 6807 C C . MET B 1 181 ? 11.883 -8.094 27.625 1 81 181 MET B C 1
ATOM 6809 O O . MET B 1 181 ? 12.578 -8.047 28.641 1 81 181 MET B O 1
ATOM 6813 N N . MET B 1 182 ? 10.688 -7.656 27.516 1 78.81 182 MET B N 1
ATOM 6814 C CA . MET B 1 182 ? 10.125 -6.953 28.656 1 78.81 182 MET B CA 1
ATOM 6815 C C . MET B 1 182 ? 9.578 -7.941 29.688 1 78.81 182 MET B C 1
ATOM 6817 O O . MET B 1 182 ? 9.5 -7.625 30.875 1 78.81 182 MET B O 1
ATOM 6821 N N . ARG B 1 183 ? 9.094 -9.102 29.141 1 70.25 183 ARG B N 1
ATOM 6822 C CA . ARG B 1 183 ? 8.562 -10.125 30.047 1 70.25 183 ARG B CA 1
ATOM 6823 C C . ARG B 1 183 ? 9.664 -10.703 30.938 1 70.25 183 ARG B C 1
ATOM 6825 O O . ARG B 1 183 ? 9.414 -11.086 32.062 1 70.25 183 ARG B O 1
ATOM 6832 N N . TYR B 1 184 ? 10.828 -11.203 30.328 1 56.03 184 TYR B N 1
ATOM 6833 C CA . TYR B 1 184 ? 11.859 -11.898 31.094 1 56.03 184 TYR B CA 1
ATOM 6834 C C . TYR B 1 184 ? 12.18 -11.156 32.375 1 56.03 184 TYR B C 1
ATOM 6836 O O . TYR B 1 184 ? 12.766 -11.727 33.312 1 56.03 184 TYR B O 1
ATOM 6844 N N . ASP B 1 185 ? 11.961 -9.883 32.438 1 48.56 185 ASP B N 1
ATOM 6845 C CA . ASP B 1 185 ? 12.312 -9.516 33.812 1 48.56 185 ASP B CA 1
ATOM 6846 C C . ASP B 1 185 ? 11.406 -10.219 34.812 1 48.56 185 ASP B C 1
ATOM 6848 O O . ASP B 1 185 ? 11.68 -10.219 36.031 1 48.56 185 ASP B O 1
ATOM 6852 N N . ASN B 1 186 ? 10.008 -10.328 34.656 1 42.06 186 ASN B N 1
ATOM 6853 C CA . ASN B 1 186 ? 9.266 -10.891 35.781 1 42.06 186 ASN B CA 1
ATOM 6854 C C . ASN B 1 186 ? 9.18 -12.406 35.688 1 42.06 186 ASN B C 1
ATOM 6856 O O . ASN B 1 186 ? 8.789 -12.953 34.656 1 42.06 186 ASN B O 1
ATOM 6860 N N . ASN B 1 187 ? 9.797 -13.234 36.594 1 36.81 187 ASN B N 1
ATOM 6861 C CA . ASN B 1 187 ? 10.039 -14.617 37 1 36.81 187 ASN B CA 1
ATOM 6862 C C . ASN B 1 187 ? 9.281 -15.602 36.125 1 36.81 187 ASN B C 1
ATOM 6864 O O . ASN B 1 187 ? 9.234 -16.797 36.406 1 36.81 187 ASN B O 1
ATOM 6868 N N . SER B 1 188 ? 8.055 -15.305 35.656 1 37.28 188 SER B N 1
ATOM 6869 C CA . SER B 1 188 ? 7.23 -16.453 35.281 1 37.28 188 SER B CA 1
ATOM 6870 C C . SER B 1 188 ? 7.699 -17.078 33.969 1 37.28 188 SER B C 1
ATOM 6872 O O . SER B 1 188 ? 7.965 -16.359 33 1 37.28 188 SER B O 1
ATOM 6874 N N . ASP B 1 189 ? 8.297 -18.328 33.938 1 36.81 189 ASP B N 1
ATOM 6875 C CA . ASP B 1 189 ? 8.844 -19.391 33.125 1 36.81 189 ASP B CA 1
ATOM 6876 C C . ASP B 1 189 ? 7.996 -19.594 31.875 1 36.81 189 ASP B C 1
ATOM 6878 O O . ASP B 1 189 ? 8.328 -20.438 31.016 1 36.81 189 ASP B O 1
ATOM 6882 N N . SER B 1 190 ? 6.68 -19.422 31.906 1 35.19 190 SER B N 1
ATOM 6883 C CA . SER B 1 190 ? 5.855 -20.297 31.062 1 35.19 190 SER B CA 1
ATOM 6884 C C . SER B 1 190 ? 5.875 -19.828 29.609 1 35.19 190 SER B C 1
ATOM 6886 O O . SER B 1 190 ? 5.254 -20.469 28.75 1 35.19 190 SER B O 1
ATOM 6888 N N . MET B 1 191 ? 5.789 -18.594 29.312 1 41.44 191 MET B N 1
ATOM 6889 C CA . MET B 1 191 ? 5.43 -18.422 27.906 1 41.44 191 MET B CA 1
ATOM 6890 C C . MET B 1 191 ? 6.578 -18.828 27 1 41.44 191 MET B C 1
ATOM 6892 O O . MET B 1 191 ? 7.707 -18.375 27.172 1 41.44 191 MET B O 1
ATOM 6896 N N . GLY B 1 192 ? 6.504 -19.812 26.172 1 41.66 192 GLY B N 1
ATOM 6897 C CA . GLY B 1 192 ? 7.125 -20.812 25.328 1 41.66 192 GLY B CA 1
ATOM 6898 C C . GLY B 1 192 ? 8.172 -20.25 24.391 1 41.66 192 GLY B C 1
ATOM 6899 O O . GLY B 1 192 ? 8.312 -19.031 24.266 1 41.66 192 GLY B O 1
ATOM 6900 N N . HIS B 1 193 ? 9.062 -21.156 23.688 1 49.16 193 HIS B N 1
ATOM 6901 C CA . HIS B 1 193 ? 10.102 -21.328 22.688 1 49.16 193 HIS B CA 1
ATOM 6902 C C . HIS B 1 193 ? 9.875 -20.391 21.5 1 49.16 193 HIS B C 1
ATOM 6904 O O . HIS B 1 193 ? 10.836 -19.969 20.844 1 49.16 193 HIS B O 1
ATOM 6910 N N . GLU B 1 194 ? 8.68 -19.906 21.391 1 53.38 194 GLU B N 1
ATOM 6911 C CA . GLU B 1 194 ? 8.398 -19.219 20.141 1 53.38 194 GLU B CA 1
ATOM 6912 C C . GLU B 1 194 ? 8.891 -17.766 20.188 1 53.38 194 GLU B C 1
ATOM 6914 O O . GLU B 1 194 ? 9.406 -17.25 19.188 1 53.38 194 GLU B O 1
ATOM 6919 N N . SER B 1 195 ? 8.758 -17 21.484 1 54 195 SER B N 1
ATOM 6920 C CA . SER B 1 195 ? 9.117 -15.586 21.609 1 54 195 SER B CA 1
ATOM 6921 C C . SER B 1 195 ? 10.625 -15.391 21.547 1 54 195 SER B C 1
ATOM 6923 O O . SER B 1 195 ? 11.094 -14.414 20.953 1 54 195 SER B O 1
ATOM 6925 N N . GLU B 1 196 ? 11.383 -16.234 22.281 1 56 196 GLU B N 1
ATOM 6926 C CA . GLU B 1 196 ? 12.836 -16.172 22.172 1 56 196 GLU B CA 1
ATOM 6927 C C . GLU B 1 196 ? 13.289 -16.234 20.719 1 56 196 GLU B C 1
ATOM 6929 O O . GLU B 1 196 ? 14.281 -15.594 20.344 1 56 196 GLU B O 1
ATOM 6934 N N . ASN B 1 197 ? 12.367 -16.719 19.953 1 76.56 197 ASN B N 1
ATOM 6935 C CA . ASN B 1 197 ? 12.672 -16.969 18.547 1 76.56 197 ASN B CA 1
ATOM 6936 C C . ASN B 1 197 ? 12.531 -15.695 17.703 1 76.56 197 ASN B C 1
ATOM 6938 O O . ASN B 1 197 ? 13.344 -15.445 16.812 1 76.56 197 ASN B O 1
ATOM 6942 N N . TYR B 1 198 ? 11.82 -14.688 18.312 1 80 198 TYR B N 1
ATOM 6943 C CA . TYR B 1 198 ? 11.609 -13.492 17.5 1 80 198 TYR B CA 1
ATOM 6944 C C . TYR B 1 198 ? 12.773 -12.523 17.656 1 80 198 TYR B C 1
ATOM 6946 O O . TYR B 1 198 ? 13.188 -11.891 16.672 1 80 198 TYR B O 1
ATOM 6954 N N . SER B 1 199 ? 13.266 -12.414 18.906 1 81.75 199 SER B N 1
ATOM 6955 C CA . SER B 1 199 ? 14.422 -11.555 19.109 1 81.75 199 SER B CA 1
ATOM 6956 C C . SER B 1 199 ? 15.641 -12.062 18.359 1 81.75 199 SER B C 1
ATOM 6958 O O . SER B 1 199 ? 16.406 -11.273 17.781 1 81.75 199 SER B O 1
ATOM 6960 N N . LYS B 1 200 ? 15.695 -13.328 18.344 1 85.56 200 LYS B N 1
ATOM 6961 C CA . LYS B 1 200 ? 16.812 -13.938 17.625 1 85.56 200 LYS B CA 1
ATOM 6962 C C . LYS B 1 200 ? 16.672 -13.727 16.125 1 85.56 200 LYS B C 1
ATOM 6964 O O . LYS B 1 200 ? 17.641 -13.398 15.438 1 85.56 200 LYS B O 1
ATOM 6969 N N . ILE B 1 201 ? 15.477 -13.82 15.664 1 87.62 201 ILE B N 1
ATOM 6970 C CA . ILE B 1 201 ? 15.219 -13.648 14.242 1 87.62 201 ILE B CA 1
ATOM 6971 C C . ILE B 1 201 ? 15.547 -12.211 13.828 1 87.62 201 ILE B C 1
ATOM 6973 O O . ILE B 1 201 ? 16.188 -11.992 12.805 1 87.62 201 ILE B O 1
ATOM 6977 N N . LEU B 1 202 ? 15.141 -11.297 14.656 1 87.81 202 LEU B N 1
ATOM 6978 C CA . LEU B 1 202 ? 15.391 -9.891 14.352 1 87.81 202 LEU B CA 1
ATOM 6979 C C . LEU B 1 202 ? 16.891 -9.594 14.359 1 87.81 202 LEU B C 1
ATOM 6981 O O . LEU B 1 202 ? 17.406 -8.977 13.43 1 87.81 202 LEU B O 1
ATOM 6985 N N . SER B 1 203 ? 17.594 -10.102 15.336 1 87.75 203 SER B N 1
ATOM 6986 C CA . SER B 1 203 ? 19.031 -9.891 15.445 1 87.75 203 SER B CA 1
ATOM 6987 C C . SER B 1 203 ? 19.781 -10.547 14.289 1 87.75 203 SER B C 1
ATOM 6989 O O . SER B 1 203 ? 20.703 -9.953 13.727 1 87.75 203 SER B O 1
ATOM 6991 N N . GLN B 1 204 ? 19.312 -11.664 13.961 1 90.12 204 GLN B N 1
ATOM 6992 C CA . GLN B 1 204 ? 19.953 -12.391 12.867 1 90.12 204 GLN B CA 1
ATOM 6993 C C . GLN B 1 204 ? 19.766 -11.664 11.539 1 90.12 204 GLN B C 1
ATOM 6995 O O . GLN B 1 204 ? 20.672 -11.609 10.719 1 90.12 204 GLN B O 1
ATOM 7000 N N . THR B 1 205 ? 18.594 -11.211 11.344 1 90.5 205 THR B N 1
ATOM 7001 C CA . THR B 1 205 ? 18.312 -10.508 10.094 1 90.5 205 THR B CA 1
ATOM 7002 C C . THR B 1 205 ? 19.156 -9.234 10 1 90.5 205 THR B C 1
ATOM 7004 O O . THR B 1 205 ? 19.672 -8.906 8.922 1 90.5 205 THR B O 1
ATOM 7007 N N . ILE B 1 206 ? 19.359 -8.602 11.102 1 89.12 206 ILE B N 1
ATOM 7008 C CA . ILE B 1 206 ? 20.172 -7.387 11.148 1 89.12 206 ILE B CA 1
ATOM 7009 C C . ILE B 1 206 ? 21.625 -7.73 10.875 1 89.12 206 ILE B C 1
ATOM 7011 O O . ILE B 1 206 ? 22.297 -7.059 10.086 1 89.12 206 ILE B O 1
ATOM 7015 N N . ASP B 1 207 ? 22.016 -8.758 11.445 1 90.38 207 ASP B N 1
ATOM 7016 C CA . ASP B 1 207 ? 23.406 -9.172 11.281 1 90.38 207 ASP B CA 1
ATOM 7017 C C . ASP B 1 207 ? 23.688 -9.617 9.852 1 90.38 207 ASP B C 1
ATOM 7019 O O . ASP B 1 207 ? 24.766 -9.367 9.312 1 90.38 207 ASP B O 1
ATOM 7023 N N . LYS B 1 208 ? 22.75 -10.289 9.344 1 91.69 208 LYS B N 1
ATOM 7024 C CA . LYS B 1 208 ? 22.891 -10.727 7.957 1 91.69 208 LYS B CA 1
ATOM 7025 C C . LYS B 1 208 ? 23.062 -9.523 7.023 1 91.69 208 LYS B C 1
ATOM 7027 O O . LYS B 1 208 ? 23.891 -9.555 6.113 1 91.69 208 LYS B O 1
ATOM 7032 N N . LEU B 1 209 ? 22.312 -8.5 7.211 1 90.38 209 LEU B N 1
ATOM 7033 C CA . LEU B 1 209 ? 22.422 -7.301 6.387 1 90.38 209 LEU B CA 1
ATOM 7034 C C . LEU B 1 209 ? 23.766 -6.609 6.613 1 90.38 209 LEU B C 1
ATOM 7036 O O . LEU B 1 209 ? 24.391 -6.16 5.656 1 90.38 209 LEU B O 1
ATOM 7040 N N . ARG B 1 210 ? 24.156 -6.57 7.816 1 88.56 210 ARG B N 1
ATOM 7041 C CA . ARG B 1 210 ? 25.453 -5.953 8.133 1 88.56 210 ARG B CA 1
ATOM 7042 C C . ARG B 1 210 ? 26.594 -6.699 7.457 1 88.56 210 ARG B C 1
ATOM 7044 O O . ARG B 1 210 ? 27.484 -6.082 6.875 1 88.56 210 ARG B O 1
ATOM 7051 N N . THR B 1 211 ? 26.516 -7.965 7.516 1 90.31 211 THR B N 1
ATOM 7052 C CA . THR B 1 211 ? 27.547 -8.797 6.902 1 90.31 211 THR B CA 1
ATOM 7053 C C . THR B 1 211 ? 27.531 -8.641 5.387 1 90.31 211 THR B C 1
ATOM 7055 O O . THR B 1 211 ? 28.594 -8.555 4.758 1 90.31 211 THR B O 1
ATOM 7058 N N . SER B 1 212 ? 26.359 -8.648 4.84 1 89.81 212 SER B N 1
ATOM 7059 C CA . SER B 1 212 ? 26.25 -8.492 3.393 1 89.81 212 SER B CA 1
ATOM 7060 C C . SER B 1 212 ? 26.781 -7.133 2.943 1 89.81 212 SER B C 1
ATOM 7062 O O . SER B 1 212 ? 27.391 -7.02 1.879 1 89.81 212 SER B O 1
ATOM 7064 N N . LEU B 1 213 ? 26.5 -6.141 3.701 1 86.56 213 LEU B N 1
ATOM 7065 C CA . LEU B 1 213 ? 27.016 -4.805 3.412 1 86.56 213 LEU B CA 1
ATOM 7066 C C . LEU B 1 213 ? 28.531 -4.777 3.457 1 86.56 213 LEU B C 1
ATOM 7068 O O . LEU B 1 213 ? 29.172 -4.199 2.578 1 86.56 213 LEU B O 1
ATOM 7072 N N . GLN B 1 214 ? 29.094 -5.438 4.383 1 85.25 214 GLN B N 1
ATOM 7073 C CA . GLN B 1 214 ? 30.547 -5.512 4.52 1 85.25 214 GLN B CA 1
ATOM 7074 C C . GLN B 1 214 ? 31.172 -6.289 3.359 1 85.25 214 GLN B C 1
ATOM 7076 O O . GLN B 1 214 ? 32.25 -5.922 2.861 1 85.25 214 GLN B O 1
ATOM 7081 N N . ASN B 1 215 ? 30.5 -7.297 2.967 1 86.06 215 ASN B N 1
ATOM 7082 C CA . ASN B 1 215 ? 31 -8.102 1.858 1 86.06 215 ASN B CA 1
ATOM 7083 C C . ASN B 1 215 ? 31.062 -7.301 0.563 1 86.06 215 ASN B C 1
ATOM 7085 O O . ASN B 1 215 ? 32 -7.445 -0.214 1 86.06 215 ASN B O 1
ATOM 7089 N N . VAL B 1 216 ? 30.078 -6.539 0.361 1 84.56 216 VAL B N 1
ATOM 7090 C CA . VAL B 1 216 ? 30.062 -5.73 -0.853 1 84.56 216 VAL B CA 1
ATOM 7091 C C . VAL B 1 216 ? 31.125 -4.641 -0.763 1 84.56 216 VAL B C 1
ATOM 7093 O O . VAL B 1 216 ? 31.766 -4.301 -1.764 1 84.56 216 VAL B O 1
ATOM 7096 N N . GLN B 1 217 ? 31.297 -4.164 0.376 1 78.19 217 GLN B N 1
ATOM 7097 C CA . GLN B 1 217 ? 32.312 -3.125 0.569 1 78.19 217 GLN B CA 1
ATOM 7098 C C . GLN B 1 217 ? 33.719 -3.668 0.321 1 78.19 217 GLN B C 1
ATOM 7100 O O . GLN B 1 217 ? 34.562 -2.951 -0.183 1 78.19 217 GLN B O 1
ATOM 7105 N N . LEU B 1 218 ? 33.75 -5.02 0.586 1 75.06 218 LEU B N 1
ATOM 7106 C CA . LEU B 1 218 ? 35.062 -5.648 0.421 1 75.06 218 LEU B CA 1
ATOM 7107 C C . LEU B 1 218 ? 35.281 -6.078 -1.026 1 75.06 218 LEU B C 1
ATOM 7109 O O . LEU B 1 218 ? 36.406 -6.379 -1.427 1 75.06 218 LEU B O 1
ATOM 7113 N N . LEU B 1 219 ? 34.156 -6.441 -1.812 1 66.94 219 LEU B N 1
ATOM 7114 C CA . LEU B 1 219 ? 34.219 -6.828 -3.215 1 66.94 219 LEU B CA 1
ATOM 7115 C C . LEU B 1 219 ? 35.188 -5.938 -3.973 1 66.94 219 LEU B C 1
ATOM 7117 O O . LEU B 1 219 ? 35.906 -6.398 -4.883 1 66.94 219 LEU B O 1
ATOM 7121 N N . SER B 1 220 ? 35.062 -4.621 -3.781 1 54.66 220 SER B N 1
ATOM 7122 C CA . SER B 1 220 ? 35.906 -3.656 -4.488 1 54.66 220 SER B CA 1
ATOM 7123 C C . SER B 1 220 ? 37.375 -4.07 -4.465 1 54.66 220 SER B C 1
ATOM 7125 O O . SER B 1 220 ? 38.156 -3.684 -5.344 1 54.66 220 SER B O 1
ATOM 7127 N N . GLN B 1 221 ? 37.719 -5.117 -3.635 1 51.75 221 GLN B N 1
ATOM 7128 C CA . GLN B 1 221 ? 39.156 -5.383 -3.521 1 51.75 221 GLN B CA 1
ATOM 7129 C C . GLN B 1 221 ? 39.531 -6.688 -4.219 1 51.75 221 GLN B C 1
ATOM 7131 O O . GLN B 1 221 ? 40.594 -6.793 -4.82 1 51.75 221 GLN B O 1
ATOM 7136 N N . ASN B 1 222 ? 38.656 -7.809 -4.242 1 53.97 222 ASN B N 1
ATOM 7137 C CA . ASN B 1 222 ? 39.188 -9.094 -4.664 1 53.97 222 ASN B CA 1
ATOM 7138 C C . ASN B 1 222 ? 38.438 -9.664 -5.855 1 53.97 222 ASN B C 1
ATOM 7140 O O . ASN B 1 222 ? 38.875 -10.633 -6.477 1 53.97 222 ASN B O 1
ATOM 7144 N N . GLY B 1 223 ? 37.5 -8.898 -6.504 1 57.72 223 GLY B N 1
ATOM 7145 C CA . GLY B 1 223 ? 36.781 -9.219 -7.73 1 57.72 223 GLY B CA 1
ATOM 7146 C C . GLY B 1 223 ? 36.062 -10.555 -7.668 1 57.72 223 GLY B C 1
ATOM 7147 O O . GLY B 1 223 ? 35.406 -10.953 -8.625 1 57.72 223 GLY B O 1
ATOM 7148 N N . GLU B 1 224 ? 36.281 -11.508 -6.656 1 63.44 224 GLU B N 1
ATOM 7149 C CA . GLU B 1 224 ? 35.719 -12.859 -6.68 1 63.44 224 GLU B CA 1
ATOM 7150 C C . GLU B 1 224 ? 34.281 -12.867 -6.133 1 63.44 224 GLU B C 1
ATOM 7152 O O . GLU B 1 224 ? 33.969 -12.141 -5.188 1 63.44 224 GLU B O 1
ATOM 7157 N N . HIS B 1 225 ? 33.312 -13.547 -6.742 1 78.69 225 HIS B N 1
ATOM 7158 C CA . HIS B 1 225 ? 31.938 -13.859 -6.367 1 78.69 225 HIS B CA 1
ATOM 7159 C C . HIS B 1 225 ? 31.094 -12.586 -6.242 1 78.69 225 HIS B C 1
ATOM 7161 O O . HIS B 1 225 ? 30.344 -12.438 -5.281 1 78.69 225 HIS B O 1
ATOM 7167 N N . VAL B 1 226 ? 31.453 -11.586 -7.016 1 81.5 226 VAL B N 1
ATOM 7168 C CA . VAL B 1 226 ? 30.797 -10.281 -6.988 1 81.5 226 VAL B CA 1
ATOM 7169 C C . VAL B 1 226 ? 29.281 -10.461 -7.09 1 81.5 226 VAL B C 1
ATOM 7171 O O . VAL B 1 226 ? 28.531 -9.852 -6.328 1 81.5 226 VAL B O 1
ATOM 7174 N N . GLU B 1 227 ? 28.891 -11.344 -7.906 1 83.94 227 GLU B N 1
ATOM 7175 C CA . GLU B 1 227 ? 27.469 -11.586 -8.109 1 83.94 227 GLU B CA 1
ATOM 7176 C C . GLU B 1 227 ? 26.797 -12.078 -6.832 1 83.94 227 GLU B C 1
ATOM 7178 O O . GLU B 1 227 ? 25.719 -11.594 -6.469 1 83.94 227 GLU B O 1
ATOM 7183 N N . ARG B 1 228 ? 27.453 -12.945 -6.199 1 86.25 228 ARG B N 1
ATOM 7184 C CA . ARG B 1 228 ? 26.906 -13.516 -4.973 1 86.25 228 ARG B CA 1
ATOM 7185 C C . ARG B 1 228 ? 26.75 -12.453 -3.891 1 86.25 228 ARG B C 1
ATOM 7187 O O . ARG B 1 228 ? 25.766 -12.445 -3.146 1 86.25 228 ARG B O 1
ATOM 7194 N N . HIS B 1 229 ? 27.719 -11.586 -3.867 1 86.94 229 HIS B N 1
ATOM 7195 C CA . HIS B 1 229 ? 27.688 -10.547 -2.838 1 86.94 229 HIS B CA 1
ATOM 7196 C C . HIS B 1 229 ? 26.594 -9.523 -3.121 1 86.94 229 HIS B C 1
ATOM 7198 O O . HIS B 1 229 ? 25.922 -9.062 -2.199 1 86.94 229 HIS B O 1
ATOM 7204 N N . ILE B 1 230 ? 26.438 -9.219 -4.367 1 88.75 230 ILE B N 1
ATOM 7205 C CA . ILE B 1 230 ? 25.391 -8.266 -4.746 1 88.75 230 ILE B CA 1
ATOM 7206 C C . ILE B 1 230 ? 24.031 -8.859 -4.434 1 88.75 230 ILE B C 1
ATOM 7208 O O . ILE B 1 230 ? 23.188 -8.211 -3.805 1 88.75 230 ILE B O 1
ATOM 7212 N N . LEU B 1 231 ? 23.859 -10.07 -4.809 1 90.38 231 LEU B N 1
ATOM 7213 C CA . LEU B 1 231 ? 22.578 -10.75 -4.582 1 90.38 231 LEU B CA 1
ATOM 7214 C C . LEU B 1 231 ? 22.328 -10.938 -3.09 1 90.38 231 LEU B C 1
ATOM 7216 O O . LEU B 1 231 ? 21.203 -10.781 -2.625 1 90.38 231 LEU B O 1
ATOM 7220 N N . GLY B 1 232 ? 23.391 -11.281 -2.443 1 91.25 232 GLY B N 1
ATOM 7221 C CA . GLY B 1 232 ? 23.25 -11.422 -1.002 1 91.25 232 GLY B CA 1
ATOM 7222 C C . GLY B 1 232 ? 22.812 -10.148 -0.315 1 91.25 232 GLY B C 1
ATOM 7223 O O . GLY B 1 232 ? 21.969 -10.18 0.584 1 91.25 232 GLY B O 1
ATOM 7224 N N . PHE B 1 233 ? 23.375 -9.086 -0.738 1 92.5 233 PHE B N 1
ATOM 7225 C CA . PHE B 1 233 ? 23.031 -7.789 -0.176 1 92.5 233 PHE B CA 1
ATOM 7226 C C . PHE B 1 233 ? 21.562 -7.445 -0.467 1 92.5 233 PHE B C 1
ATOM 7228 O O . PHE B 1 233 ? 20.812 -7.113 0.445 1 92.5 233 PHE B O 1
ATOM 7235 N N . LEU B 1 234 ? 21.125 -7.516 -1.729 1 93.56 234 LEU B N 1
ATOM 7236 C CA . LEU B 1 234 ? 19.766 -7.188 -2.133 1 93.56 234 LEU B CA 1
ATOM 7237 C C . LEU B 1 234 ? 18.766 -8.109 -1.447 1 93.56 234 LEU B C 1
ATOM 7239 O O . LEU B 1 234 ? 17.719 -7.648 -0.984 1 93.56 234 LEU B O 1
ATOM 7243 N N . ASN B 1 235 ? 19.078 -9.352 -1.293 1 93.5 235 ASN B N 1
ATOM 7244 C CA . ASN B 1 235 ? 18.203 -10.305 -0.623 1 93.5 235 ASN B CA 1
ATOM 7245 C C . ASN B 1 235 ? 18.047 -9.984 0.861 1 93.5 235 ASN B C 1
ATOM 7247 O O . ASN B 1 235 ? 16.969 -10.156 1.433 1 93.5 235 ASN B O 1
ATOM 7251 N N . SER B 1 236 ? 19.156 -9.609 1.444 1 93.81 236 SER B N 1
ATOM 7252 C CA . SER B 1 236 ? 19.094 -9.266 2.861 1 93.81 236 SER B CA 1
ATOM 7253 C C . SER B 1 236 ? 18.203 -8.055 3.1 1 93.81 236 SER B C 1
ATOM 7255 O O . SER B 1 236 ? 17.531 -7.961 4.129 1 93.81 236 SER B O 1
ATOM 7257 N N . ILE B 1 237 ? 18.234 -7.125 2.178 1 93.12 237 ILE B N 1
ATOM 7258 C CA . ILE B 1 237 ? 17.359 -5.961 2.277 1 93.12 237 ILE B CA 1
ATOM 7259 C C . ILE B 1 237 ? 15.898 -6.398 2.207 1 93.12 237 ILE B C 1
ATOM 7261 O O . ILE B 1 237 ? 15.078 -5.969 3.018 1 93.12 237 ILE B O 1
ATOM 7265 N N . GLN B 1 238 ? 15.594 -7.254 1.297 1 92.56 238 GLN B N 1
ATOM 7266 C CA . GLN B 1 238 ? 14.227 -7.742 1.145 1 92.56 238 GLN B CA 1
ATOM 7267 C C . GLN B 1 238 ? 13.773 -8.508 2.385 1 92.56 238 GLN B C 1
ATOM 7269 O O . GLN B 1 238 ? 12.633 -8.359 2.828 1 92.56 238 GLN B O 1
ATOM 7274 N N . GLN B 1 239 ? 14.633 -9.297 2.879 1 92.31 239 GLN B N 1
ATOM 7275 C CA . GLN B 1 239 ? 14.312 -10.062 4.082 1 92.31 239 GLN B CA 1
ATOM 7276 C C . GLN B 1 239 ? 14.055 -9.141 5.266 1 92.31 239 GLN B C 1
ATOM 7278 O O . GLN B 1 239 ? 13.133 -9.375 6.055 1 92.31 239 GLN B O 1
ATOM 7283 N N . LEU B 1 240 ? 14.883 -8.188 5.402 1 92.12 240 LEU B N 1
ATOM 7284 C CA . LEU B 1 240 ? 14.719 -7.23 6.492 1 92.12 240 LEU B CA 1
ATOM 7285 C C . LEU B 1 240 ? 13.391 -6.492 6.367 1 92.12 240 LEU B C 1
ATOM 7287 O O . LEU B 1 240 ? 12.695 -6.289 7.367 1 92.12 240 LEU B O 1
ATOM 7291 N N . ARG B 1 241 ? 13.031 -6.031 5.207 1 90.75 241 ARG B N 1
ATOM 7292 C CA . ARG B 1 241 ? 11.766 -5.34 4.969 1 90.75 241 ARG B CA 1
ATOM 7293 C C . ARG B 1 241 ? 10.586 -6.191 5.422 1 90.75 241 ARG B C 1
ATOM 7295 O O . ARG B 1 241 ? 9.672 -5.691 6.074 1 90.75 241 ARG B O 1
ATOM 7302 N N . THR B 1 242 ? 10.633 -7.469 5.141 1 89.19 242 THR B N 1
ATOM 7303 C CA . THR B 1 242 ? 9.562 -8.383 5.512 1 89.19 242 THR B CA 1
ATOM 7304 C C . THR B 1 242 ? 9.539 -8.594 7.023 1 89.19 242 THR B C 1
ATOM 7306 O O . THR B 1 242 ? 8.461 -8.672 7.625 1 89.19 242 THR B O 1
ATOM 7309 N N . THR B 1 243 ? 10.688 -8.656 7.586 1 90.94 243 THR B N 1
ATOM 7310 C CA . THR B 1 243 ? 10.805 -8.961 9.008 1 90.94 243 THR B CA 1
ATOM 7311 C C . THR B 1 243 ? 10.289 -7.801 9.852 1 90.94 243 THR B C 1
ATOM 7313 O O . THR B 1 243 ? 9.648 -8.016 10.891 1 90.94 243 THR B O 1
ATOM 7316 N N . ILE B 1 244 ? 10.461 -6.602 9.445 1 92.44 244 ILE B N 1
ATOM 7317 C CA . ILE B 1 244 ? 10.156 -5.469 10.312 1 92.44 244 ILE B CA 1
ATOM 7318 C C . ILE B 1 244 ? 8.75 -4.949 10.008 1 92.44 244 ILE B C 1
ATOM 7320 O O . ILE B 1 244 ? 8.25 -4.062 10.703 1 92.44 244 ILE B O 1
ATOM 7324 N N . GLU B 1 245 ? 8.109 -5.438 9.023 1 89.44 245 GLU B N 1
ATOM 7325 C CA . GLU B 1 245 ? 6.742 -5.027 8.703 1 89.44 245 GLU B CA 1
ATOM 7326 C C . GLU B 1 245 ? 5.746 -5.621 9.695 1 89.44 245 GLU B C 1
ATOM 7328 O O . GLU B 1 245 ? 5.684 -6.84 9.867 1 89.44 245 GLU B O 1
ATOM 7333 N N . PRO B 1 246 ? 4.945 -4.754 10.32 1 92.56 246 PRO B N 1
ATOM 7334 C CA . PRO B 1 246 ? 3.938 -5.316 11.219 1 92.56 246 PRO B CA 1
ATOM 7335 C C . PRO B 1 246 ? 2.811 -6.027 10.469 1 92.56 246 PRO B C 1
ATOM 7337 O O . PRO B 1 246 ? 2.404 -5.582 9.391 1 92.56 246 PRO B O 1
ATOM 7340 N N . TYR B 1 247 ? 2.248 -6.996 11.102 1 90.56 247 TYR B N 1
ATOM 7341 C CA . TYR B 1 247 ? 1.214 -7.801 10.453 1 90.56 247 TYR B CA 1
ATOM 7342 C C . TYR B 1 247 ? -0.123 -7.066 10.461 1 90.56 247 TYR B C 1
ATOM 7344 O O . TYR B 1 247 ? -1.002 -7.363 9.641 1 90.56 247 TYR B O 1
ATOM 7352 N N . TYR B 1 248 ? -0.245 -6.172 11.43 1 92.06 248 TYR B N 1
ATOM 7353 C CA . TYR B 1 248 ? -1.532 -5.492 11.5 1 92.06 248 TYR B CA 1
ATOM 7354 C C . TYR B 1 248 ? -1.738 -4.586 10.289 1 92.06 248 TYR B C 1
ATOM 7356 O O . TYR B 1 248 ? -2.857 -4.145 10.023 1 92.06 248 TYR B O 1
ATOM 7364 N N . GLU B 1 249 ? -0.71 -4.207 9.555 1 88.56 249 GLU B N 1
ATOM 7365 C CA . GLU B 1 249 ? -0.896 -3.455 8.32 1 88.56 249 GLU B CA 1
ATOM 7366 C C . GLU B 1 249 ? -1.727 -4.246 7.312 1 88.56 249 GLU B C 1
ATOM 7368 O O . GLU B 1 249 ? -2.67 -3.717 6.723 1 88.56 249 GLU B O 1
ATOM 7373 N N . LYS B 1 250 ? -1.32 -5.453 7.152 1 81.62 250 LYS B N 1
ATOM 7374 C CA . LYS B 1 250 ? -2.096 -6.328 6.281 1 81.62 250 LYS B CA 1
ATOM 7375 C C . LYS B 1 250 ? -3.51 -6.531 6.816 1 81.62 250 LYS B C 1
ATOM 7377 O O . LYS B 1 250 ? -4.473 -6.562 6.047 1 81.62 250 LYS B O 1
ATOM 7382 N N . PHE B 1 251 ? -3.486 -6.688 8.094 1 84.06 251 PHE B N 1
ATOM 7383 C CA . PHE B 1 251 ? -4.766 -6.848 8.773 1 84.06 251 PHE B CA 1
ATOM 7384 C C . PHE B 1 251 ? -5.688 -5.672 8.484 1 84.06 251 PHE B C 1
ATOM 7386 O O . PHE B 1 251 ? -6.852 -5.863 8.125 1 84.06 251 PHE B O 1
ATOM 7393 N N . LEU B 1 252 ? -5.23 -4.516 8.602 1 87.88 252 LEU B N 1
ATOM 7394 C CA . LEU B 1 252 ? -6.008 -3.301 8.391 1 87.88 252 LEU B CA 1
ATOM 7395 C C . LEU B 1 252 ? -6.395 -3.148 6.926 1 87.88 252 LEU B C 1
ATOM 7397 O O . LEU B 1 252 ? -7.508 -2.717 6.613 1 87.88 252 LEU B O 1
ATOM 7401 N N . GLU B 1 253 ? -5.535 -3.459 6.094 1 82.25 253 GLU B N 1
ATOM 7402 C CA . GLU B 1 253 ? -5.836 -3.414 4.668 1 82.25 253 GLU B CA 1
ATOM 7403 C C . GLU B 1 253 ? -6.969 -4.375 4.312 1 82.25 253 GLU B C 1
ATOM 7405 O O . GLU B 1 253 ? -7.836 -4.047 3.498 1 82.25 253 GLU B O 1
ATOM 7410 N N . GLN B 1 254 ? -6.941 -5.504 4.922 1 76.44 254 GLN B N 1
ATOM 7411 C CA . GLN B 1 254 ? -8.016 -6.473 4.707 1 76.44 254 GLN B CA 1
ATOM 7412 C C . GLN B 1 254 ? -9.352 -5.926 5.184 1 76.44 254 GLN B C 1
ATOM 7414 O O . GLN B 1 254 ? -10.383 -6.137 4.535 1 76.44 254 GLN B O 1
ATOM 7419 N N . TYR B 1 255 ? -9.32 -5.234 6.277 1 80.44 255 TYR B N 1
ATOM 7420 C CA . TYR B 1 255 ? -10.539 -4.59 6.758 1 80.44 255 TYR B CA 1
ATOM 7421 C C . TYR B 1 255 ? -11.062 -3.584 5.742 1 80.44 255 TYR B C 1
ATOM 7423 O O . TYR B 1 255 ? -12.258 -3.562 5.438 1 80.44 255 TYR B O 1
ATOM 7431 N N . ILE B 1 256 ? -10.203 -2.762 5.305 1 80.75 256 ILE B N 1
ATOM 7432 C CA . ILE B 1 256 ? -10.586 -1.744 4.336 1 80.75 256 ILE B CA 1
ATOM 7433 C C . ILE B 1 256 ? -11.234 -2.408 3.121 1 80.75 256 ILE B C 1
ATOM 7435 O O . ILE B 1 256 ? -12.336 -2.037 2.717 1 80.75 256 ILE B O 1
ATOM 7439 N N . LEU B 1 257 ? -10.688 -3.445 2.746 1 73.5 257 LEU B N 1
ATOM 7440 C CA . LEU B 1 257 ? -11.141 -4.094 1.52 1 73.5 257 LEU B CA 1
ATOM 7441 C C . LEU B 1 257 ? -12.438 -4.855 1.753 1 73.5 257 LEU B C 1
ATOM 7443 O O . LEU B 1 257 ? -13.367 -4.781 0.939 1 73.5 257 LEU B O 1
ATOM 7447 N N . THR B 1 258 ? -12.477 -5.59 2.822 1 76.44 258 THR B N 1
ATOM 7448 C CA . THR B 1 258 ? -13.672 -6.355 3.16 1 76.44 258 THR B CA 1
ATOM 7449 C C . THR B 1 258 ? -14.883 -5.438 3.316 1 76.44 258 THR B C 1
ATOM 7451 O O . THR B 1 258 ? -15.961 -5.727 2.795 1 76.44 258 THR B O 1
ATOM 7454 N N . LEU B 1 259 ? -14.602 -4.348 3.889 1 81.88 259 LEU B N 1
ATOM 7455 C CA . LEU B 1 259 ? -15.703 -3.445 4.207 1 81.88 259 LEU B CA 1
ATOM 7456 C C . LEU B 1 259 ? -16.031 -2.539 3.021 1 81.88 259 LEU B C 1
ATOM 7458 O O . LEU B 1 259 ? -17.031 -1.834 3.027 1 81.88 259 LEU B O 1
ATOM 7462 N N . MET B 1 260 ? -15.227 -2.494 2.094 1 73.38 260 MET B N 1
ATOM 7463 C CA . MET B 1 260 ? -15.555 -1.83 0.836 1 73.38 260 MET B CA 1
ATOM 7464 C C . MET B 1 260 ? -16.594 -2.635 0.053 1 73.38 260 MET B C 1
ATOM 7466 O O . MET B 1 260 ? -17.406 -2.066 -0.675 1 73.38 260 MET B O 1
ATOM 7470 N N . LYS B 1 261 ? -16.562 -3.971 0.26 1 70.56 261 LYS B N 1
ATOM 7471 C CA . LYS B 1 261 ? -17.516 -4.859 -0.382 1 70.56 261 LYS B CA 1
ATOM 7472 C C . LYS B 1 261 ? -18.844 -4.863 0.371 1 70.56 261 LYS B C 1
ATOM 7474 O O . LYS B 1 261 ? -19.922 -4.828 -0.244 1 70.56 261 LYS B O 1
ATOM 7479 N N . LYS B 1 262 ? -18.688 -4.961 1.642 1 78.81 262 LYS B N 1
ATOM 7480 C CA . LYS B 1 262 ? -19.844 -4.98 2.527 1 78.81 262 LYS B CA 1
ATOM 7481 C C . LYS B 1 262 ? -19.703 -3.957 3.65 1 78.81 262 LYS B C 1
ATOM 7483 O O . LYS B 1 262 ? -18.969 -4.191 4.617 1 78.81 262 LYS B O 1
ATOM 7488 N N . GLU B 1 263 ? -20.516 -2.934 3.533 1 82.06 263 GLU B N 1
ATOM 7489 C CA . GLU B 1 263 ? -20.391 -1.839 4.488 1 82.06 263 GLU B CA 1
ATOM 7490 C C . GLU B 1 263 ? -20.938 -2.234 5.859 1 82.06 263 GLU B C 1
ATOM 7492 O O . GLU B 1 263 ? -21.781 -3.127 5.961 1 82.06 263 GLU B O 1
ATOM 7497 N N . VAL B 1 264 ? -20.438 -1.676 6.867 1 83.81 264 VAL B N 1
ATOM 7498 C CA . VAL B 1 264 ? -20.875 -1.924 8.234 1 83.81 264 VAL B CA 1
ATOM 7499 C C . VAL B 1 264 ? -21.891 -0.872 8.656 1 83.81 264 VAL B C 1
ATOM 7501 O O . VAL B 1 264 ? -21.641 0.33 8.555 1 83.81 264 VAL B O 1
ATOM 7504 N N . PRO B 1 265 ? -22.969 -1.374 9.023 1 83.38 265 PRO B N 1
ATOM 7505 C CA . PRO B 1 265 ? -23.984 -0.422 9.492 1 83.38 265 PRO B CA 1
ATOM 7506 C C . PRO B 1 265 ? -23.594 0.255 10.805 1 83.38 265 PRO B C 1
ATOM 7508 O O . PRO B 1 265 ? -23.141 -0.412 11.734 1 83.38 265 PRO B O 1
ATOM 7511 N N . PHE B 1 266 ? -23.688 1.506 10.938 1 82.31 266 PHE B N 1
ATOM 7512 C CA . PHE B 1 266 ? -23.406 2.312 12.125 1 82.31 266 PHE B CA 1
ATOM 7513 C C . PHE B 1 266 ? -24.375 3.494 12.203 1 82.31 266 PHE B C 1
ATOM 7515 O O . PHE B 1 266 ? -24.281 4.434 11.414 1 82.31 266 PHE B O 1
ATOM 7522 N N . ASN B 1 267 ? -25.156 3.303 13.211 1 73.75 267 ASN B N 1
ATOM 7523 C CA . ASN B 1 267 ? -26.219 4.281 13.367 1 73.75 267 ASN B CA 1
ATOM 7524 C C . ASN B 1 267 ? -27.062 4.406 12.094 1 73.75 267 ASN B C 1
ATOM 7526 O O . ASN B 1 267 ? -27.562 3.41 11.578 1 73.75 267 ASN B O 1
ATOM 7530 N N . SER B 1 268 ? -27.125 5.48 11.438 1 67.69 268 SER B N 1
ATOM 7531 C CA . SER B 1 268 ? -27.969 5.672 10.25 1 67.69 268 SER B CA 1
ATOM 7532 C C . SER B 1 268 ? -27.125 5.75 8.984 1 67.69 268 SER B C 1
ATOM 7534 O O . SER B 1 268 ? -27.594 6.199 7.941 1 67.69 268 SER B O 1
ATOM 7536 N N . GLN B 1 269 ? -26 5.293 9.305 1 76.31 269 GLN B N 1
ATOM 7537 C CA . GLN B 1 269 ? -25.141 5.352 8.125 1 76.31 269 GLN B CA 1
ATOM 7538 C C . GLN B 1 269 ? -24.391 4.035 7.93 1 76.31 269 GLN B C 1
ATOM 7540 O O . GLN B 1 269 ? -24.406 3.168 8.805 1 76.31 269 GLN B O 1
ATOM 7545 N N . ASN B 1 270 ? -23.969 3.795 6.738 1 82.88 270 ASN B N 1
ATOM 7546 C CA . ASN B 1 270 ? -23.094 2.676 6.414 1 82.88 270 ASN B CA 1
ATOM 7547 C C . ASN B 1 270 ? -21.641 3.133 6.23 1 82.88 270 ASN B C 1
ATOM 7549 O O . ASN B 1 270 ? -21.375 4.074 5.48 1 82.88 270 ASN B O 1
ATOM 7553 N N . LEU B 1 271 ? -20.875 2.551 7 1 86.12 271 LEU B N 1
ATOM 7554 C CA . LEU B 1 271 ? -19.453 2.912 6.938 1 86.12 271 LEU B CA 1
ATOM 7555 C C . LEU B 1 271 ? -18.688 1.958 6.027 1 86.12 271 LEU B C 1
ATOM 7557 O O . LEU B 1 271 ? -18.828 0.738 6.152 1 86.12 271 LEU B O 1
ATOM 7561 N N . ASN B 1 272 ? -17.984 2.523 5.094 1 86.62 272 ASN B N 1
ATOM 7562 C CA . ASN B 1 272 ? -17.109 1.685 4.293 1 86.62 272 ASN B CA 1
ATOM 7563 C C . ASN B 1 272 ? -15.773 1.444 5 1 86.62 272 ASN B C 1
ATOM 7565 O O . ASN B 1 272 ? -15.547 1.939 6.105 1 86.62 272 ASN B O 1
ATOM 7569 N N . GLY B 1 273 ? -14.93 0.668 4.375 1 87.69 273 GLY B N 1
ATOM 7570 C CA . GLY B 1 273 ? -13.688 0.239 4.996 1 87.69 273 GLY B CA 1
ATOM 7571 C C . GLY B 1 273 ? -12.781 1.395 5.383 1 87.69 273 GLY B C 1
ATOM 7572 O O . GLY B 1 273 ? -12.156 1.371 6.445 1 87.69 273 GLY B O 1
ATOM 7573 N N . LEU B 1 274 ? -12.688 2.414 4.535 1 88.88 274 LEU B N 1
ATOM 7574 C CA . LEU B 1 274 ? -11.836 3.568 4.824 1 88.88 274 LEU B CA 1
ATOM 7575 C C . LEU B 1 274 ? -12.398 4.379 5.988 1 88.88 274 LEU B C 1
ATOM 7577 O O . LEU B 1 274 ? -11.656 4.809 6.871 1 88.88 274 LEU B O 1
ATOM 7581 N N . GLU B 1 275 ? -13.68 4.543 5.965 1 90.31 275 GLU B N 1
ATOM 7582 C CA . GLU B 1 275 ? -14.344 5.262 7.051 1 90.31 275 GLU B CA 1
ATOM 7583 C C . GLU B 1 275 ? -14.156 4.543 8.383 1 90.31 275 GLU B C 1
ATOM 7585 O O . GLU B 1 275 ? -13.969 5.188 9.414 1 90.31 275 GLU B O 1
ATOM 7590 N N . PHE B 1 276 ? -14.234 3.285 8.328 1 92.12 276 PHE B N 1
ATOM 7591 C CA . PHE B 1 276 ? -14.039 2.482 9.531 1 92.12 276 PHE B CA 1
ATOM 7592 C C . PHE B 1 276 ? -12.656 2.715 10.117 1 92.12 276 PHE B C 1
ATOM 7594 O O . PHE B 1 276 ? -12.516 2.98 11.312 1 92.12 276 PHE B O 1
ATOM 7601 N N . VAL B 1 277 ? -11.633 2.598 9.266 1 93 277 VAL B N 1
ATOM 7602 C CA . VAL B 1 277 ? -10.25 2.73 9.719 1 93 277 VAL B CA 1
ATOM 7603 C C . VAL B 1 277 ? -10 4.16 10.195 1 93 277 VAL B C 1
ATOM 7605 O O . VAL B 1 277 ? -9.258 4.379 11.156 1 93 277 VAL B O 1
ATOM 7608 N N . MET B 1 278 ? -10.586 5.133 9.562 1 92.12 278 MET B N 1
ATOM 7609 C CA . MET B 1 278 ? -10.492 6.52 10.016 1 92.12 278 MET B CA 1
ATOM 7610 C C . MET B 1 278 ? -11.062 6.676 11.422 1 92.12 278 MET B C 1
ATOM 7612 O O . MET B 1 278 ? -10.469 7.332 12.273 1 92.12 278 MET B O 1
ATOM 7616 N N . GLN B 1 279 ? -12.211 6.086 11.586 1 91.69 279 GLN B N 1
ATOM 7617 C CA . GLN B 1 279 ? -12.844 6.125 12.898 1 91.69 279 GLN B CA 1
ATOM 7618 C C . GLN B 1 279 ? -11.984 5.41 13.938 1 91.69 279 GLN B C 1
ATOM 7620 O O . GLN B 1 279 ? -11.859 5.875 15.078 1 91.69 279 GLN B O 1
ATOM 7625 N N . MET B 1 280 ? -11.492 4.336 13.484 1 94.25 280 MET B N 1
ATOM 7626 C CA . MET B 1 280 ? -10.617 3.58 14.367 1 94.25 280 MET B CA 1
ATOM 7627 C C . MET B 1 280 ? -9.43 4.43 14.805 1 94.25 280 MET B C 1
ATOM 7629 O O . MET B 1 280 ? -9.055 4.418 15.977 1 94.25 280 MET B O 1
ATOM 7633 N N . ARG B 1 281 ? -8.805 5.121 13.867 1 95.69 281 ARG B N 1
ATOM 7634 C CA . ARG B 1 281 ? -7.648 5.934 14.219 1 95.69 281 ARG B CA 1
ATOM 7635 C C . ARG B 1 281 ? -8.047 7.078 15.148 1 95.69 281 ARG B C 1
ATOM 7637 O O . ARG B 1 281 ? -7.301 7.43 16.062 1 95.69 281 ARG B O 1
ATOM 7644 N N . GLN B 1 282 ? -9.227 7.668 14.898 1 94.62 282 GLN B N 1
ATOM 7645 C CA . GLN B 1 282 ? -9.727 8.703 15.797 1 94.62 282 GLN B CA 1
ATOM 7646 C C . GLN B 1 282 ? -9.828 8.18 17.234 1 94.62 282 GLN B C 1
ATOM 7648 O O . GLN B 1 282 ? -9.391 8.844 18.172 1 94.62 282 GLN B O 1
ATOM 7653 N N . ASP B 1 283 ? -10.438 7.066 17.344 1 96.06 283 ASP B N 1
ATOM 7654 C CA . ASP B 1 283 ? -10.555 6.445 18.672 1 96.06 283 ASP B CA 1
ATOM 7655 C C . ASP B 1 283 ? -9.188 6.16 19.266 1 96.06 283 ASP B C 1
ATOM 7657 O O . ASP B 1 283 ? -8.977 6.344 20.469 1 96.06 283 ASP B O 1
ATOM 7661 N N . LEU B 1 284 ? -8.352 5.68 18.406 1 97.06 284 LEU B N 1
ATOM 7662 C CA . LEU B 1 284 ? -7 5.355 18.844 1 97.06 284 LEU B CA 1
ATOM 7663 C C . LEU B 1 284 ? -6.316 6.582 19.438 1 97.06 284 LEU B C 1
ATOM 7665 O O . LEU B 1 284 ? -5.688 6.496 20.5 1 97.06 284 LEU B O 1
ATOM 7669 N N . LEU B 1 285 ? -6.398 7.699 18.781 1 94.88 285 LEU B N 1
ATOM 7670 C CA . LEU B 1 285 ? -5.789 8.938 19.266 1 94.88 285 LEU B CA 1
ATOM 7671 C C . LEU B 1 285 ? -6.355 9.328 20.625 1 94.88 285 LEU B C 1
ATOM 7673 O O . LEU B 1 285 ? -5.605 9.734 21.516 1 94.88 285 LEU B O 1
ATOM 7677 N N . ASP B 1 286 ? -7.66 9.141 20.781 1 94.5 286 ASP B N 1
ATOM 7678 C CA . ASP B 1 286 ? -8.305 9.438 22.047 1 94.5 286 ASP B CA 1
ATOM 7679 C C . ASP B 1 286 ? -7.812 8.5 23.156 1 94.5 286 ASP B C 1
ATOM 7681 O O . ASP B 1 286 ? -7.566 8.938 24.281 1 94.5 286 ASP B O 1
ATOM 7685 N N . ILE B 1 287 ? -7.719 7.34 22.812 1 95.44 287 ILE B N 1
ATOM 7686 C CA . ILE B 1 287 ? -7.293 6.316 23.766 1 95.44 287 ILE B CA 1
ATOM 7687 C C . ILE B 1 287 ? -5.852 6.578 24.188 1 95.44 287 ILE B C 1
ATOM 7689 O O . ILE B 1 287 ? -5.52 6.488 25.375 1 95.44 287 ILE B O 1
ATOM 7693 N N . ILE B 1 288 ? -4.973 6.875 23.25 1 94.19 288 ILE B N 1
ATOM 7694 C CA . ILE B 1 288 ? -3.576 7.168 23.547 1 94.19 288 ILE B CA 1
ATOM 7695 C C . ILE B 1 288 ? -3.496 8.336 24.531 1 94.19 288 ILE B C 1
ATOM 7697 O O . ILE B 1 288 ? -2.764 8.273 25.531 1 94.19 288 ILE B O 1
ATOM 7701 N N . SER B 1 289 ? -4.273 9.383 24.297 1 90.75 289 SER B N 1
ATOM 7702 C CA . SER B 1 289 ? -4.289 10.555 25.156 1 90.75 289 SER B CA 1
ATOM 7703 C C . SER B 1 289 ? -4.75 10.203 26.562 1 90.75 289 SER B C 1
ATOM 7705 O O . SER B 1 289 ? -4.195 10.695 27.547 1 90.75 289 SER B O 1
ATOM 7707 N N . THR B 1 290 ? -5.676 9.281 26.625 1 90.44 290 THR B N 1
ATOM 7708 C CA . THR B 1 290 ? -6.223 8.859 27.906 1 90.44 290 THR B CA 1
ATOM 7709 C C . THR B 1 290 ? -5.211 8.008 28.672 1 90.44 290 THR B C 1
ATOM 7711 O O . THR B 1 290 ? -4.996 8.219 29.875 1 90.44 290 THR B O 1
ATOM 7714 N N . LEU B 1 291 ? -4.566 7.105 28 1 89.31 291 LEU B N 1
ATOM 7715 C CA . LEU B 1 291 ? -3.648 6.172 28.656 1 89.31 291 LEU B CA 1
ATOM 7716 C C . LEU B 1 291 ? -2.365 6.879 29.078 1 89.31 291 LEU B C 1
ATOM 7718 O O . LEU B 1 291 ? -1.749 6.504 30.078 1 89.31 291 LEU B O 1
ATOM 7722 N N . GLN B 1 292 ? -1.93 7.824 28.312 1 84.44 292 GLN B N 1
ATOM 7723 C CA . GLN B 1 292 ? -0.718 8.57 28.641 1 84.44 292 GLN B CA 1
ATOM 7724 C C . GLN B 1 292 ? -0.899 9.391 29.906 1 84.44 292 GLN B C 1
ATOM 7726 O O . GLN B 1 292 ? 0.061 9.617 30.656 1 84.44 292 GLN B O 1
ATOM 7731 N N . LYS B 1 293 ? -2.109 9.734 30.125 1 80.56 293 LYS B N 1
ATOM 7732 C CA . LYS B 1 293 ? -2.404 10.492 31.344 1 80.56 293 LYS B CA 1
ATOM 7733 C C . LYS B 1 293 ? -2.41 9.578 32.562 1 80.56 293 LYS B C 1
ATOM 7735 O O . LYS B 1 293 ? -2.201 10.047 33.688 1 80.56 293 LYS B O 1
ATOM 7740 N N . GLN B 1 294 ? -2.592 8.336 32.25 1 77.44 294 GLN B N 1
ATOM 7741 C CA . GLN B 1 294 ? -2.631 7.375 33.344 1 77.44 294 GLN B CA 1
ATOM 7742 C C . GLN B 1 294 ? -1.229 6.883 33.688 1 77.44 294 GLN B C 1
ATOM 7744 O O . GLN B 1 294 ? -0.437 6.566 32.781 1 77.44 294 GLN B O 1
ATOM 7749 N N . SER B 1 295 ? -0.61 7.441 34.75 1 62.84 295 SER B N 1
ATOM 7750 C CA . SER B 1 295 ? 0.726 7.043 35.156 1 62.84 295 SER B CA 1
ATOM 7751 C C . SER B 1 295 ? 0.75 5.586 35.625 1 62.84 295 SER B C 1
ATOM 7753 O O . SER B 1 295 ? 0.055 5.211 36.562 1 62.84 295 SER B O 1
ATOM 7755 N N . ASN B 1 296 ? 1.215 4.652 34.75 1 65 296 ASN B N 1
ATOM 7756 C CA . ASN B 1 296 ? 1.361 3.264 35.156 1 65 296 ASN B CA 1
ATOM 7757 C C . ASN B 1 296 ? 2.809 2.936 35.531 1 65 296 ASN B C 1
ATOM 7759 O O . ASN B 1 296 ? 3.738 3.52 34.969 1 65 296 ASN B O 1
ATOM 7763 N N . ASN B 1 297 ? 2.932 2.25 36.594 1 66.62 297 ASN B N 1
ATOM 7764 C CA . ASN B 1 297 ? 4.238 1.76 37.031 1 66.62 297 ASN B CA 1
ATOM 7765 C C . ASN B 1 297 ? 4.598 0.452 36.312 1 66.62 297 ASN B C 1
ATOM 7767 O O . ASN B 1 297 ? 3.789 -0.476 36.281 1 66.62 297 ASN B O 1
ATOM 7771 N N . ILE B 1 298 ? 5.738 0.34 35.75 1 64.62 298 ILE B N 1
ATOM 7772 C CA . ILE B 1 298 ? 6.25 -0.798 35 1 64.62 298 ILE B CA 1
ATOM 7773 C C . ILE B 1 298 ? 6.188 -2.059 35.875 1 64.62 298 ILE B C 1
ATOM 7775 O O . ILE B 1 298 ? 5.941 -3.154 35.344 1 64.62 298 ILE B O 1
ATOM 7779 N N . ASN B 1 299 ? 6.344 -1.933 37.125 1 63.12 299 ASN B N 1
ATOM 7780 C CA . ASN B 1 299 ? 6.508 -3.074 38.031 1 63.12 299 ASN B CA 1
ATOM 7781 C C . ASN B 1 299 ? 5.184 -3.783 38.281 1 63.12 299 ASN B C 1
ATOM 7783 O O . ASN B 1 299 ? 5.16 -4.957 38.656 1 63.12 299 ASN B O 1
ATOM 7787 N N . GLN B 1 300 ? 4.094 -3.164 37.969 1 64.5 300 GLN B N 1
ATOM 7788 C CA . GLN B 1 300 ? 2.809 -3.785 38.281 1 64.5 300 GLN B CA 1
ATOM 7789 C C . GLN B 1 300 ? 2.297 -4.602 37.094 1 64.5 300 GLN B C 1
ATOM 7791 O O . GLN B 1 300 ? 1.959 -5.777 37.25 1 64.5 300 GLN B O 1
ATOM 7796 N N . ASP B 1 301 ? 2.273 -4.023 35.969 1 77.19 301 ASP B N 1
ATOM 7797 C CA . ASP B 1 301 ? 1.799 -4.676 34.75 1 77.19 301 ASP B CA 1
ATOM 7798 C C . ASP B 1 301 ? 2.51 -4.117 33.531 1 77.19 301 ASP B C 1
ATOM 7800 O O . ASP B 1 301 ? 2.143 -3.053 33.031 1 77.19 301 ASP B O 1
ATOM 7804 N N . TYR B 1 302 ? 3.539 -4.875 33.188 1 78.25 302 TYR B N 1
ATOM 7805 C CA . TYR B 1 302 ? 4.367 -4.402 32.062 1 78.25 302 TYR B CA 1
ATOM 7806 C C . TYR B 1 302 ? 3.535 -4.207 30.812 1 78.25 302 TYR B C 1
ATOM 7808 O O . TYR B 1 302 ? 3.832 -3.336 29.984 1 78.25 302 TYR B O 1
ATOM 7816 N N . LYS B 1 303 ? 2.521 -5.012 30.719 1 80.56 303 LYS B N 1
ATOM 7817 C CA . LYS B 1 303 ? 1.691 -4.906 29.531 1 80.56 303 LYS B CA 1
ATOM 7818 C C . LYS B 1 303 ? 0.914 -3.592 29.516 1 80.56 303 LYS B C 1
ATOM 7820 O O . LYS B 1 303 ? 0.829 -2.926 28.484 1 80.56 303 LYS B O 1
ATOM 7825 N N . LYS B 1 304 ? 0.47 -3.275 30.656 1 82.12 304 LYS B N 1
ATOM 7826 C CA . LYS B 1 304 ? -0.257 -2.014 30.766 1 82.12 304 LYS B CA 1
ATOM 7827 C C . LYS B 1 304 ? 0.68 -0.822 30.594 1 82.12 304 LYS B C 1
ATOM 7829 O O . LYS B 1 304 ? 0.284 0.214 30.062 1 82.12 304 LYS B O 1
ATOM 7834 N N . TYR B 1 305 ? 1.835 -1.07 31.047 1 85.25 305 TYR B N 1
ATOM 7835 C CA . TYR B 1 305 ? 2.828 -0.004 30.969 1 85.25 305 TYR B CA 1
ATOM 7836 C C . TYR B 1 305 ? 3.248 0.245 29.531 1 85.25 305 TYR B C 1
ATOM 7838 O O . TYR B 1 305 ? 3.395 1.396 29.109 1 85.25 305 TYR B O 1
ATOM 7846 N N . ILE B 1 306 ? 3.422 -0.757 28.734 1 89.19 306 ILE B N 1
ATOM 7847 C CA . ILE B 1 306 ? 4.016 -0.647 27.406 1 89.19 306 ILE B CA 1
ATOM 7848 C C . ILE B 1 306 ? 2.93 -0.323 26.375 1 89.19 306 ILE B C 1
ATOM 7850 O O . ILE B 1 306 ? 3.225 0.155 25.281 1 89.19 306 ILE B O 1
ATOM 7854 N N . LEU B 1 307 ? 1.703 -0.567 26.703 1 91.5 307 LEU B N 1
ATOM 7855 C CA . LEU B 1 307 ? 0.595 -0.514 25.766 1 91.5 307 LEU B CA 1
ATOM 7856 C C . LEU B 1 307 ? 0.502 0.861 25.109 1 91.5 307 LEU B C 1
ATOM 7858 O O . LEU B 1 307 ? 0.408 0.968 23.891 1 91.5 307 LEU B O 1
ATOM 7862 N N . PRO B 1 308 ? 0.607 1.965 25.844 1 92.12 308 PRO B N 1
ATOM 7863 C CA . PRO B 1 308 ? 0.504 3.275 25.188 1 92.12 308 PRO B CA 1
ATOM 7864 C C . PRO B 1 308 ? 1.599 3.508 24.156 1 92.12 308 PRO B C 1
ATOM 7866 O O . PRO B 1 308 ? 1.361 4.168 23.141 1 92.12 308 PRO B O 1
ATOM 7869 N N . PHE B 1 309 ? 2.754 2.955 24.344 1 92 309 PHE B N 1
ATOM 7870 C CA . PHE B 1 309 ? 3.854 3.113 23.406 1 92 309 PHE B CA 1
ATOM 7871 C C . PHE B 1 309 ? 3.588 2.322 22.125 1 92 309 PHE B C 1
ATOM 7873 O O . PHE B 1 309 ? 3.854 2.807 21.031 1 92 309 PHE B O 1
ATOM 7880 N N . LEU B 1 310 ? 3.066 1.166 22.344 1 94.69 310 LEU B N 1
ATOM 7881 C CA . LEU B 1 310 ? 2.752 0.325 21.188 1 94.69 310 LEU B CA 1
ATOM 7882 C C . LEU B 1 310 ? 1.617 0.929 20.375 1 94.69 310 LEU B C 1
ATOM 7884 O O . LEU B 1 310 ? 1.619 0.839 19.141 1 94.69 310 LEU B O 1
ATOM 7888 N N . LEU B 1 311 ? 0.701 1.5 21.094 1 96.38 311 LEU B N 1
ATOM 7889 C CA . LEU B 1 311 ? -0.417 2.129 20.391 1 96.38 311 LEU B CA 1
ATOM 7890 C C . LEU B 1 311 ? 0.049 3.344 19.594 1 96.38 311 LEU B C 1
ATOM 7892 O O . LEU B 1 311 ? -0.472 3.623 18.516 1 96.38 311 LEU B O 1
ATOM 7896 N N . ASN B 1 312 ? 1.006 4.031 20.125 1 94.88 312 ASN B N 1
ATOM 7897 C CA . ASN B 1 312 ? 1.582 5.141 19.375 1 94.88 312 ASN B CA 1
ATOM 7898 C C . ASN B 1 312 ? 2.291 4.66 18.109 1 94.88 312 ASN B C 1
ATOM 7900 O O . ASN B 1 312 ? 2.238 5.32 17.078 1 94.88 312 ASN B O 1
ATOM 7904 N N . ASP B 1 313 ? 2.992 3.572 18.266 1 95.19 313 ASP B N 1
ATOM 7905 C CA . ASP B 1 313 ? 3.631 2.969 17.109 1 95.19 313 ASP B CA 1
ATOM 7906 C C . ASP B 1 313 ? 2.596 2.559 16.062 1 95.19 313 ASP B C 1
ATOM 7908 O O . ASP B 1 313 ? 2.812 2.734 14.859 1 95.19 313 ASP B O 1
ATOM 7912 N N . LEU B 1 314 ? 1.513 1.984 16.5 1 96.38 314 LEU B N 1
ATOM 7913 C CA . LEU B 1 314 ? 0.401 1.638 15.625 1 96.38 314 LEU B CA 1
ATOM 7914 C C . LEU B 1 314 ? -0.13 2.873 14.906 1 96.38 314 LEU B C 1
ATOM 7916 O O . LEU B 1 314 ? -0.404 2.828 13.703 1 96.38 314 LEU B O 1
ATOM 7920 N N . ASN B 1 315 ? -0.207 3.934 15.625 1 95.94 315 ASN B N 1
ATOM 7921 C CA . ASN B 1 315 ? -0.662 5.188 15.031 1 95.94 315 ASN B CA 1
ATOM 7922 C C . ASN B 1 315 ? 0.25 5.629 13.891 1 95.94 315 ASN B C 1
ATOM 7924 O O . ASN B 1 315 ? -0.227 6.062 12.836 1 95.94 315 ASN B O 1
ATOM 7928 N N . THR B 1 316 ? 1.512 5.512 14.117 1 93.75 316 THR B N 1
ATOM 7929 C CA . THR B 1 316 ? 2.48 5.891 13.094 1 93.75 316 THR B CA 1
ATOM 7930 C C . THR B 1 316 ? 2.285 5.059 11.828 1 93.75 316 THR B C 1
ATOM 7932 O O . THR B 1 316 ? 2.324 5.59 10.719 1 93.75 316 THR B O 1
ATOM 7935 N N . ASN B 1 317 ? 2.051 3.844 12 1 92.75 317 ASN B N 1
ATOM 7936 C CA . ASN B 1 317 ? 1.842 2.955 10.867 1 92.75 317 ASN B CA 1
ATOM 7937 C C . ASN B 1 317 ? 0.502 3.219 10.188 1 92.75 317 ASN B C 1
ATOM 7939 O O . ASN B 1 317 ? 0.379 3.072 8.969 1 92.75 317 ASN B O 1
ATOM 7943 N N . LEU B 1 318 ? -0.458 3.564 10.977 1 93.62 318 LEU B N 1
ATOM 7944 C CA . LEU B 1 318 ? -1.763 3.902 10.414 1 93.62 318 LEU B CA 1
ATOM 7945 C C . LEU B 1 318 ? -1.675 5.148 9.539 1 93.62 318 LEU B C 1
ATOM 7947 O O . LEU B 1 318 ? -2.338 5.234 8.508 1 93.62 318 LEU B O 1
ATOM 7951 N N . VAL B 1 319 ? -0.874 6.094 9.984 1 92.56 319 VAL B N 1
ATOM 7952 C CA . VAL B 1 319 ? -0.673 7.301 9.188 1 92.56 319 VAL B CA 1
ATOM 7953 C C . VAL B 1 319 ? -0.064 6.934 7.84 1 92.56 319 VAL B C 1
ATOM 7955 O O . VAL B 1 319 ? -0.497 7.438 6.801 1 92.56 319 VAL B O 1
ATOM 7958 N N . ARG B 1 320 ? 0.842 6.055 7.836 1 86.5 320 ARG B N 1
ATOM 7959 C CA . ARG B 1 320 ? 1.471 5.598 6.602 1 86.5 320 ARG B CA 1
ATOM 7960 C C . ARG B 1 320 ? 0.453 4.93 5.684 1 86.5 320 ARG B C 1
ATOM 7962 O O . ARG B 1 320 ? 0.41 5.211 4.484 1 86.5 320 ARG B O 1
ATOM 7969 N N . LEU B 1 321 ? -0.303 4.055 6.242 1 88.25 321 LEU B N 1
ATOM 7970 C CA . LEU B 1 321 ? -1.314 3.326 5.484 1 88.25 321 LEU B CA 1
ATOM 7971 C C . LEU B 1 321 ? -2.346 4.281 4.895 1 88.25 321 LEU B C 1
ATOM 7973 O O . LEU B 1 321 ? -2.65 4.211 3.701 1 88.25 321 LEU B O 1
ATOM 7977 N N . LEU B 1 322 ? -2.855 5.199 5.727 1 89.62 322 LEU B N 1
ATOM 7978 C CA . LEU B 1 322 ? -3.902 6.117 5.293 1 89.62 322 LEU B CA 1
ATOM 7979 C C . LEU B 1 322 ? -3.355 7.133 4.297 1 89.62 322 LEU B C 1
ATOM 7981 O O . LEU B 1 322 ? -4.07 7.574 3.395 1 89.62 322 LEU B O 1
ATOM 7985 N N . SER B 1 323 ? -2.094 7.508 4.457 1 85.62 323 SER B N 1
ATOM 7986 C CA . SER B 1 323 ? -1.477 8.422 3.5 1 85.62 323 SER B CA 1
ATOM 7987 C C . SER B 1 323 ? -1.465 7.82 2.098 1 85.62 323 SER B C 1
ATOM 7989 O O . SER B 1 323 ? -1.641 8.539 1.109 1 85.62 323 SER B O 1
ATOM 7991 N N . SER B 1 324 ? -1.284 6.555 2.059 1 77.75 324 SER B N 1
ATOM 7992 C CA . SER B 1 324 ? -1.274 5.879 0.766 1 77.75 324 SER B CA 1
ATOM 7993 C C . SER B 1 324 ? -2.68 5.793 0.177 1 77.75 324 SER B C 1
ATOM 7995 O O . SER B 1 324 ? -2.861 5.949 -1.031 1 77.75 324 SER B O 1
ATOM 7997 N N . TRP B 1 325 ? -3.676 5.586 0.979 1 81 325 TRP B N 1
ATOM 7998 C CA . TRP B 1 325 ? -5.051 5.414 0.521 1 81 325 TRP B CA 1
ATOM 7999 C C . TRP B 1 325 ? -5.684 6.762 0.187 1 81 325 TRP B C 1
ATOM 8001 O O . TRP B 1 325 ? -6.664 6.824 -0.558 1 81 325 TRP B O 1
ATOM 8011 N N . PHE B 1 326 ? -5.16 7.82 0.766 1 84.12 326 PHE B N 1
ATOM 8012 C CA . PHE B 1 326 ? -5.711 9.148 0.522 1 84.12 326 PHE B CA 1
ATOM 8013 C C . PHE B 1 326 ? -4.75 9.984 -0.314 1 84.12 326 PHE B C 1
ATOM 8015 O O . PHE B 1 326 ? -4.602 11.188 -0.081 1 84.12 326 PHE B O 1
ATOM 8022 N N . SER B 1 327 ? -4.164 9.312 -1.173 1 74.56 327 SER B N 1
ATOM 8023 C CA . SER B 1 327 ? -3.309 9.992 -2.143 1 74.56 327 SER B CA 1
ATOM 8024 C C . SER B 1 327 ? -4.129 10.859 -3.088 1 74.56 327 SER B C 1
ATOM 8026 O O . SER B 1 327 ? -5.316 10.617 -3.293 1 74.56 327 SER B O 1
ATOM 8028 N N . PRO B 1 328 ? -3.613 11.891 -3.652 1 70.38 328 PRO B N 1
ATOM 8029 C CA . PRO B 1 328 ? -4.324 12.859 -4.492 1 70.38 328 PRO B CA 1
ATOM 8030 C C . PRO B 1 328 ? -5.062 12.203 -5.656 1 70.38 328 PRO B C 1
ATOM 8032 O O . PRO B 1 328 ? -6.102 12.703 -6.094 1 70.38 328 PRO B O 1
ATOM 8035 N N . SER B 1 329 ? -4.617 11.102 -6.059 1 64 329 SER B N 1
ATOM 8036 C CA . SER B 1 329 ? -5.211 10.43 -7.215 1 64 329 SER B CA 1
ATOM 8037 C C . SER B 1 329 ? -6.605 9.906 -6.895 1 64 329 SER B C 1
ATOM 8039 O O . SER B 1 329 ? -7.402 9.656 -7.801 1 64 329 SER B O 1
ATOM 8041 N N . PHE B 1 330 ? -6.84 9.75 -5.645 1 72.94 330 PHE B N 1
ATOM 8042 C CA . PHE B 1 330 ? -8.141 9.234 -5.23 1 72.94 330 PHE B CA 1
ATOM 8043 C C . PHE B 1 330 ? -9.07 10.367 -4.82 1 72.94 330 PHE B C 1
ATOM 8045 O O . PHE B 1 330 ? -10.227 10.141 -4.48 1 72.94 330 PHE B O 1
ATOM 8052 N N . LEU B 1 331 ? -8.539 11.57 -4.867 1 81.25 331 LEU B N 1
ATOM 8053 C CA . LEU B 1 331 ? -9.289 12.703 -4.328 1 81.25 331 LEU B CA 1
ATOM 8054 C C . LEU B 1 331 ? -9.938 13.508 -5.453 1 81.25 331 LEU B C 1
ATOM 8056 O O . LEU B 1 331 ? -9.422 13.555 -6.57 1 81.25 331 LEU B O 1
ATOM 8060 N N . GLU B 1 332 ? -11.094 13.984 -5.156 1 83.12 332 GLU B N 1
ATOM 8061 C CA . GLU B 1 332 ? -11.852 14.828 -6.082 1 83.12 332 GLU B CA 1
ATOM 8062 C C . GLU B 1 332 ? -12.328 16.109 -5.402 1 83.12 332 GLU B C 1
ATOM 8064 O O . GLU B 1 332 ? -12.812 16.062 -4.27 1 83.12 332 GLU B O 1
ATOM 8069 N N . CYS B 1 333 ? -12.102 17.172 -6.102 1 89.31 333 CYS B N 1
ATOM 8070 C CA . CYS B 1 333 ? -12.57 18.469 -5.613 1 89.31 333 CYS B CA 1
ATOM 8071 C C . CYS B 1 333 ? -13.914 18.828 -6.234 1 89.31 333 CYS B C 1
ATOM 8073 O O . CYS B 1 333 ? -14.086 18.734 -7.453 1 89.31 333 CYS B O 1
ATOM 8075 N N . LYS B 1 334 ? -14.898 19.172 -5.348 1 89.56 334 LYS B N 1
ATOM 8076 C CA . LYS B 1 334 ? -16.234 19.516 -5.828 1 89.56 334 LYS B CA 1
ATOM 8077 C C . LYS B 1 334 ? -16.719 20.828 -5.211 1 89.56 334 LYS B C 1
ATOM 8079 O O . LYS B 1 334 ? -16.453 21.094 -4.039 1 89.56 334 LYS B O 1
ATOM 8084 N N . GLU B 1 335 ? -17.344 21.578 -6.039 1 91.56 335 GLU B N 1
ATOM 8085 C CA . GLU B 1 335 ? -18.031 22.75 -5.508 1 91.56 335 GLU B CA 1
ATOM 8086 C C . GLU B 1 335 ? -19.328 22.375 -4.793 1 91.56 335 GLU B C 1
ATOM 8088 O O . GLU B 1 335 ? -20.094 21.547 -5.285 1 91.56 335 GLU B O 1
ATOM 8093 N N . LEU B 1 336 ? -19.438 22.906 -3.646 1 91.62 336 LEU B N 1
ATOM 8094 C CA . LEU B 1 336 ? -20.641 22.641 -2.863 1 91.62 336 LEU B CA 1
ATOM 8095 C C . LEU B 1 336 ? -21.672 23.75 -3.061 1 91.62 336 LEU B C 1
ATOM 8097 O O . LEU B 1 336 ? -21.359 24.938 -2.92 1 91.62 336 LEU B O 1
ATOM 8101 N N . ASP B 1 337 ? -22.797 23.328 -3.471 1 91.38 337 ASP B N 1
ATOM 8102 C CA . ASP B 1 337 ? -23.922 24.234 -3.709 1 91.38 337 ASP B CA 1
ATOM 8103 C C . ASP B 1 337 ? -25.109 23.891 -2.818 1 91.38 337 ASP B C 1
ATOM 8105 O O . ASP B 1 337 ? -25.484 22.719 -2.693 1 91.38 337 ASP B O 1
ATOM 8109 N N . TRP B 1 338 ? -25.625 24.953 -2.285 1 87.88 338 TRP B N 1
ATOM 8110 C CA . TRP B 1 338 ? -26.766 24.781 -1.375 1 87.88 338 TRP B CA 1
ATOM 8111 C C . TRP B 1 338 ? -27.891 24.016 -2.059 1 87.88 338 TRP B C 1
ATOM 8113 O O . TRP B 1 338 ? -28.594 23.234 -1.419 1 87.88 338 TRP B O 1
ATOM 8123 N N . ARG B 1 339 ? -28.141 24.219 -3.312 1 79.69 339 ARG B N 1
ATOM 8124 C CA . ARG B 1 339 ? -29.266 23.656 -4.066 1 79.69 339 ARG B CA 1
ATOM 8125 C C . ARG B 1 339 ? -29.047 22.188 -4.363 1 79.69 339 ARG B C 1
ATOM 8127 O O . ARG B 1 339 ? -30.016 21.422 -4.488 1 79.69 339 ARG B O 1
ATOM 8134 N N . GLN B 1 340 ? -27.75 21.734 -4.348 1 85.06 340 GLN B N 1
ATOM 8135 C CA . GLN B 1 340 ? -27.453 20.406 -4.863 1 85.06 340 GLN B CA 1
ATOM 8136 C C . GLN B 1 340 ? -26.875 19.516 -3.766 1 85.06 340 GLN B C 1
ATOM 8138 O O . GLN B 1 340 ? -26.938 18.281 -3.863 1 85.06 340 GLN B O 1
ATOM 8143 N N . THR B 1 341 ? -26.344 20.125 -2.787 1 87.25 341 THR B N 1
ATOM 8144 C CA . THR B 1 341 ? -25.672 19.359 -1.744 1 87.25 341 THR B CA 1
ATOM 8145 C C . THR B 1 341 ? -26.688 18.766 -0.768 1 87.25 341 THR B C 1
ATOM 8147 O O . THR B 1 341 ? -27.609 19.453 -0.348 1 87.25 341 THR B O 1
ATOM 8150 N N . ASN B 1 342 ? -26.547 17.516 -0.531 1 86.06 342 ASN B N 1
ATOM 8151 C CA . ASN B 1 342 ? -27.469 16.844 0.378 1 86.06 342 ASN B CA 1
ATOM 8152 C C . ASN B 1 342 ? -27.359 17.391 1.797 1 86.06 342 ASN B C 1
ATOM 8154 O O . ASN B 1 342 ? -26.297 17.875 2.199 1 86.06 342 ASN B O 1
ATOM 8158 N N . ALA B 1 343 ? -28.406 17.297 2.551 1 83.06 343 ALA B N 1
ATOM 8159 C CA . ALA B 1 343 ? -28.531 17.875 3.879 1 83.06 343 ALA B CA 1
ATOM 8160 C C . ALA B 1 343 ? -27.578 17.219 4.867 1 83.06 343 ALA B C 1
ATOM 8162 O O . ALA B 1 343 ? -27.031 17.875 5.75 1 83.06 343 ALA B O 1
ATOM 8163 N N . GLN B 1 344 ? -27.406 16 4.719 1 82.19 344 GLN B N 1
ATOM 8164 C CA . GLN B 1 344 ? -26.516 15.273 5.621 1 82.19 344 GLN B CA 1
ATOM 8165 C C . GLN B 1 344 ? -25.094 15.789 5.516 1 82.19 344 GLN B C 1
ATOM 8167 O O . GLN B 1 344 ? -24.391 15.922 6.527 1 82.19 344 GLN B O 1
ATOM 8172 N N . LEU B 1 345 ? -24.734 16.047 4.32 1 86.81 345 LEU B N 1
ATOM 8173 C CA . LEU B 1 345 ? -23.406 16.594 4.082 1 86.81 345 LEU B CA 1
ATOM 8174 C C . LEU B 1 345 ? -23.281 17.984 4.691 1 86.81 345 LEU B C 1
ATOM 8176 O O . LEU B 1 345 ? -22.25 18.312 5.305 1 86.81 345 LEU B O 1
ATOM 8180 N N . LEU B 1 346 ? -24.281 18.781 4.586 1 88.31 346 LEU B N 1
ATOM 8181 C CA . LEU B 1 346 ? -24.266 20.141 5.129 1 88.31 346 LEU B CA 1
ATOM 8182 C C . LEU B 1 346 ? -24.188 20.109 6.652 1 88.31 346 LEU B C 1
ATOM 8184 O O . LEU B 1 346 ? -23.469 20.922 7.254 1 88.31 346 LEU B O 1
ATOM 8188 N N . GLU B 1 347 ? -24.828 19.203 7.203 1 85.44 347 GLU B N 1
ATOM 8189 C CA . GLU B 1 347 ? -24.781 19.047 8.656 1 85.44 347 GLU B CA 1
ATOM 8190 C C . GLU B 1 347 ? -23.375 18.672 9.117 1 85.44 347 GLU B C 1
ATOM 8192 O O . GLU B 1 347 ? -22.891 19.172 10.141 1 85.44 347 GLU B O 1
ATOM 8197 N N . LYS B 1 348 ? -22.828 17.844 8.383 1 84.12 348 LYS B N 1
ATOM 8198 C CA . LYS B 1 348 ? -21.453 17.422 8.711 1 84.12 348 LYS B CA 1
ATOM 8199 C C . LYS B 1 348 ? -20.484 18.609 8.625 1 84.12 348 LYS B C 1
ATOM 8201 O O . LYS B 1 348 ? -19.578 18.719 9.438 1 84.12 348 LYS B O 1
ATOM 8206 N N . ILE B 1 349 ? -20.703 19.453 7.695 1 88.06 349 ILE B N 1
ATOM 8207 C CA . ILE B 1 349 ? -19.859 20.625 7.523 1 88.06 349 ILE B CA 1
ATOM 8208 C C . ILE B 1 349 ? -20.031 21.562 8.719 1 88.06 349 ILE B C 1
ATOM 8210 O O . ILE B 1 349 ? -19.047 22.078 9.25 1 88.06 349 ILE B O 1
ATOM 8214 N N . ILE B 1 350 ? -21.234 21.688 9.133 1 87.75 350 ILE B N 1
ATOM 8215 C CA . ILE B 1 350 ? -21.531 22.562 10.266 1 87.75 350 ILE B CA 1
ATOM 8216 C C . ILE B 1 350 ? -20.844 22.031 11.523 1 87.75 350 ILE B C 1
ATOM 8218 O O . ILE B 1 350 ? -20.188 22.781 12.242 1 87.75 350 ILE B O 1
ATOM 8222 N N . SER B 1 351 ? -20.906 20.75 11.688 1 84.56 351 SER B N 1
ATOM 8223 C CA . SER B 1 351 ? -20.359 20.141 12.898 1 84.56 351 SER B CA 1
ATOM 8224 C C . SER B 1 351 ? -18.844 20.094 12.867 1 84.56 351 SER B C 1
ATOM 8226 O O . SER B 1 351 ? -18.188 20.078 13.914 1 84.56 351 SER B O 1
ATOM 8228 N N . SER B 1 352 ? -18.281 20.156 11.703 1 81.44 352 SER B N 1
ATOM 8229 C CA . SER B 1 352 ? -16.844 19.938 11.586 1 81.44 352 SER B CA 1
ATOM 8230 C C . SER B 1 352 ? -16.094 21.266 11.453 1 81.44 352 SER B C 1
ATOM 8232 O O . SER B 1 352 ? -14.867 21.297 11.555 1 81.44 352 SER B O 1
ATOM 8234 N N . GLU B 1 353 ? -16.781 22.297 11.273 1 85 353 GLU B N 1
ATOM 8235 C CA . GLU B 1 353 ? -16.125 23.594 11.086 1 85 353 GLU B CA 1
ATOM 8236 C C . GLU B 1 353 ? -15.516 24.094 12.398 1 85 353 GLU B C 1
ATOM 8238 O O . GLU B 1 353 ? -16.25 24.422 13.336 1 85 353 GLU B O 1
ATOM 8243 N N . ARG B 1 354 ? -14.227 24.219 12.453 1 78 354 ARG B N 1
ATOM 8244 C CA . ARG B 1 354 ? -13.523 24.594 13.68 1 78 354 ARG B CA 1
ATOM 8245 C C . ARG B 1 354 ? -12.953 26 13.578 1 78 354 ARG B C 1
ATOM 8247 O O . ARG B 1 354 ? -12.766 26.672 14.594 1 78 354 ARG B O 1
ATOM 8254 N N . VAL B 1 355 ? -12.727 26.422 12.406 1 82.06 355 VAL B N 1
ATOM 8255 C CA . VAL B 1 355 ? -12.062 27.719 12.234 1 82.06 355 VAL B CA 1
ATOM 8256 C C . VAL B 1 355 ? -13.055 28.844 12.516 1 82.06 355 VAL B C 1
ATOM 8258 O O . VAL B 1 355 ? -12.805 29.703 13.367 1 82.06 355 VAL B O 1
ATOM 8261 N N . HIS B 1 356 ? -14.094 28.797 11.742 1 82.06 356 HIS B N 1
ATOM 8262 C CA . HIS B 1 356 ? -15.203 29.719 11.93 1 82.06 356 HIS B CA 1
ATOM 8263 C C . HIS B 1 356 ? -16.516 28.984 12.18 1 82.06 356 HIS B C 1
ATOM 8265 O O . HIS B 1 356 ? -17.281 28.734 11.25 1 82.06 356 HIS B O 1
ATOM 8271 N N . PRO B 1 357 ? -16.828 28.688 13.398 1 83.69 357 PRO B N 1
ATOM 8272 C CA . PRO B 1 357 ? -18 27.859 13.719 1 83.69 357 PRO B CA 1
ATOM 8273 C C . PRO B 1 357 ? -19.281 28.391 13.102 1 83.69 357 PRO B C 1
ATOM 8275 O O . PRO B 1 357 ? -19.484 29.609 13.039 1 83.69 357 PRO B O 1
ATOM 8278 N N . ILE B 1 358 ? -20.047 27.516 12.609 1 83.81 358 ILE B N 1
ATOM 8279 C CA . ILE B 1 358 ? -21.328 27.828 11.961 1 83.81 358 ILE B CA 1
ATOM 8280 C C . ILE B 1 358 ? -22.484 27.5 12.906 1 83.81 358 ILE B C 1
ATOM 8282 O O . ILE B 1 358 ? -22.656 26.344 13.312 1 83.81 358 ILE B O 1
ATOM 8286 N N . ALA B 1 359 ? -23.219 28.422 13.211 1 79.88 359 ALA B N 1
ATOM 8287 C CA . ALA B 1 359 ? -24.219 28.297 14.258 1 79.88 359 ALA B CA 1
ATOM 8288 C C . ALA B 1 359 ? -25.484 27.641 13.727 1 79.88 359 ALA B C 1
ATOM 8290 O O . ALA B 1 359 ? -26.234 27.016 14.484 1 79.88 359 ALA B O 1
ATOM 8291 N N . SER B 1 360 ? -25.75 27.953 12.438 1 83.19 360 SER B N 1
ATOM 8292 C CA . SER B 1 360 ? -27.016 27.453 11.906 1 83.19 360 SER B CA 1
ATOM 8293 C C . SER B 1 360 ? -26.906 27.188 10.406 1 83.19 360 SER B C 1
ATOM 8295 O O . SER B 1 360 ? -25.938 27.578 9.766 1 83.19 360 SER B O 1
ATOM 8297 N N . MET B 1 361 ? -27.953 26.562 9.945 1 85.88 361 MET B N 1
ATOM 8298 C CA . MET B 1 361 ? -28.047 26.266 8.516 1 85.88 361 MET B CA 1
ATOM 8299 C C . MET B 1 361 ? -28.125 27.547 7.691 1 85.88 361 MET B C 1
ATOM 8301 O O . MET B 1 361 ? -27.578 27.609 6.59 1 85.88 361 MET B O 1
ATOM 8305 N N . GLU B 1 362 ? -28.75 28.453 8.297 1 83.94 362 GLU B N 1
ATOM 8306 C CA . GLU B 1 362 ? -28.891 29.719 7.598 1 83.94 362 GLU B CA 1
ATOM 8307 C C . GLU B 1 362 ? -27.531 30.391 7.406 1 83.94 362 GLU B C 1
ATOM 8309 O O . GLU B 1 362 ? -27.25 30.953 6.344 1 83.94 362 GLU B O 1
ATOM 8314 N N . VAL B 1 363 ? -26.781 30.266 8.422 1 86.19 363 VAL B N 1
ATOM 8315 C CA . VAL B 1 363 ? -25.453 30.859 8.367 1 86.19 363 VAL B CA 1
ATOM 8316 C C . VAL B 1 363 ? -24.609 30.125 7.328 1 86.19 363 VAL B C 1
ATOM 8318 O O . VAL B 1 363 ? -23.828 30.75 6.605 1 86.19 363 VAL B O 1
ATOM 8321 N N . LEU B 1 364 ? -24.812 28.875 7.273 1 90 364 LEU B N 1
ATOM 8322 C CA . LEU B 1 364 ? -24.078 28.094 6.285 1 90 364 LEU B CA 1
ATOM 8323 C C . LEU B 1 364 ? -24.484 28.469 4.871 1 90 364 LEU B C 1
ATOM 8325 O O . LEU B 1 364 ? -23.641 28.562 3.975 1 90 364 LEU B O 1
ATOM 8329 N N . LYS B 1 365 ? -25.766 28.672 4.684 1 87.25 365 LYS B N 1
ATOM 8330 C CA . LYS B 1 365 ? -26.281 29.031 3.371 1 87.25 365 LYS B CA 1
ATOM 8331 C C . LYS B 1 365 ? -25.641 30.312 2.85 1 87.25 365 LYS B C 1
ATOM 8333 O O . LYS B 1 365 ? -25.406 30.453 1.647 1 87.25 365 LYS B O 1
ATOM 8338 N N . ASN B 1 366 ? -25.297 31.141 3.732 1 87.12 366 ASN B N 1
ATOM 8339 C CA . ASN B 1 366 ? -24.703 32.438 3.359 1 87.12 366 ASN B CA 1
ATOM 8340 C C . ASN B 1 366 ? -23.219 32.281 2.994 1 87.12 366 ASN B C 1
ATOM 8342 O O . ASN B 1 366 ? -22.578 33.25 2.584 1 87.12 366 ASN B O 1
ATOM 8346 N N . ARG B 1 367 ? -22.719 31.125 3.107 1 89.25 367 ARG B N 1
ATOM 8347 C CA . ARG B 1 367 ? -21.297 30.922 2.881 1 89.25 367 ARG B CA 1
ATOM 8348 C C . ARG B 1 367 ? -21.047 30.125 1.602 1 89.25 367 ARG B C 1
ATOM 8350 O O . ARG B 1 367 ? -19.891 29.844 1.253 1 89.25 367 ARG B O 1
ATOM 8357 N N . LEU B 1 368 ? -22.125 29.766 0.929 1 87.62 368 LEU B N 1
ATOM 8358 C CA . LEU B 1 368 ? -21.938 28.984 -0.292 1 87.62 368 LEU B CA 1
ATOM 8359 C C . LEU B 1 368 ? -22.922 29.438 -1.37 1 87.62 368 LEU B C 1
ATOM 8361 O O . LEU B 1 368 ? -23.797 30.25 -1.113 1 87.62 368 LEU B O 1
ATOM 8365 N N . ALA B 1 369 ? -22.672 28.906 -2.557 1 82.12 369 ALA B N 1
ATOM 8366 C CA . ALA B 1 369 ? -23.594 29.188 -3.654 1 82.12 369 ALA B CA 1
ATOM 8367 C C . ALA B 1 369 ? -25 28.734 -3.305 1 82.12 369 ALA B C 1
ATOM 8369 O O . ALA B 1 369 ? -25.188 27.719 -2.627 1 82.12 369 ALA B O 1
ATOM 8370 N N . PRO B 1 370 ? -25.922 29.609 -3.506 1 83.38 370 PRO B N 1
ATOM 8371 C CA . PRO B 1 370 ? -25.875 30.656 -4.539 1 83.38 370 PRO B CA 1
ATOM 8372 C C . PRO B 1 370 ? -25.641 32.062 -3.959 1 83.38 370 PRO B C 1
ATOM 8374 O O . PRO B 1 370 ? -25.844 33.062 -4.652 1 83.38 370 PRO B O 1
ATOM 8377 N N . THR B 1 371 ? -25.359 32.094 -2.729 1 84.19 371 THR B N 1
ATOM 8378 C CA . THR B 1 371 ? -25.047 33.406 -2.18 1 84.19 371 THR B CA 1
ATOM 8379 C C . THR B 1 371 ? -23.969 34.094 -3.014 1 84.19 371 THR B C 1
ATOM 8381 O O . THR B 1 371 ? -22.953 33.5 -3.346 1 84.19 371 THR B O 1
ATOM 8384 N N . PRO B 1 372 ? -24.25 35.312 -3.395 1 83.25 372 PRO B N 1
ATOM 8385 C CA . PRO B 1 372 ? -23.297 35.969 -4.27 1 83.25 372 PRO B CA 1
ATOM 8386 C C . PRO B 1 372 ? -21.906 36.094 -3.643 1 83.25 372 PRO B C 1
ATOM 8388 O O . PRO B 1 372 ? -21.781 36.344 -2.439 1 83.25 372 PRO B O 1
ATOM 8391 N N . ASN B 1 373 ? -20.922 35.906 -4.434 1 85.81 373 ASN B N 1
ATOM 8392 C CA . ASN B 1 373 ? -19.516 36.094 -4.102 1 85.81 373 ASN B CA 1
ATOM 8393 C C . ASN B 1 373 ? -19.062 35.125 -3.02 1 85.81 373 ASN B C 1
ATOM 8395 O O . ASN B 1 373 ? -18.125 35.406 -2.271 1 85.81 373 ASN B O 1
ATOM 8399 N N . ARG B 1 374 ? -19.859 34.094 -2.867 1 89.75 374 ARG B N 1
ATOM 8400 C CA . ARG B 1 374 ? -19.484 33.062 -1.923 1 89.75 374 ARG B CA 1
ATOM 8401 C C . ARG B 1 374 ? -19.391 31.703 -2.619 1 89.75 374 ARG B C 1
ATOM 8403 O O . ARG B 1 374 ? -20.266 31.344 -3.42 1 89.75 374 ARG B O 1
ATOM 8410 N N . LYS B 1 375 ? -18.297 31.047 -2.33 1 90.44 375 LYS B N 1
ATOM 8411 C CA . LYS B 1 375 ? -18.094 29.703 -2.861 1 90.44 375 LYS B CA 1
ATOM 8412 C C . LYS B 1 375 ? -17.594 28.75 -1.774 1 90.44 375 LYS B C 1
ATOM 8414 O O . LYS B 1 375 ? -17 29.172 -0.787 1 90.44 375 LYS B O 1
ATOM 8419 N N . MET B 1 376 ? -17.922 27.547 -1.975 1 93.25 376 MET B N 1
ATOM 8420 C CA . MET B 1 376 ? -17.453 26.5 -1.08 1 93.25 376 MET B CA 1
ATOM 8421 C C . MET B 1 376 ? -17.062 25.25 -1.867 1 93.25 376 MET B C 1
ATOM 8423 O O . MET B 1 376 ? -17.734 24.875 -2.822 1 93.25 376 MET B O 1
ATOM 8427 N N . TYR B 1 377 ? -15.945 24.734 -1.506 1 92.88 377 TYR B N 1
ATOM 8428 C CA . TYR B 1 377 ? -15.445 23.531 -2.172 1 92.88 377 TYR B CA 1
ATOM 8429 C C . TYR B 1 377 ? -15.164 22.422 -1.164 1 92.88 377 TYR B C 1
ATOM 8431 O O . TYR B 1 377 ? -14.758 22.703 -0.031 1 92.88 377 TYR B O 1
ATOM 8439 N N . GLY B 1 378 ? -15.43 21.234 -1.536 1 91.94 378 GLY B N 1
ATOM 8440 C CA . GLY B 1 378 ? -15.133 20.062 -0.726 1 91.94 378 GLY B CA 1
ATOM 8441 C C . GLY B 1 378 ? -14.219 19.078 -1.424 1 91.94 378 GLY B C 1
ATOM 8442 O O . GLY B 1 378 ? -14.289 18.922 -2.645 1 91.94 378 GLY B O 1
ATOM 8443 N N . LEU B 1 379 ? -13.336 18.562 -0.612 1 92 379 LEU B N 1
ATOM 8444 C CA . LEU B 1 379 ? -12.492 17.469 -1.091 1 92 379 LEU B CA 1
ATOM 8445 C C . LEU B 1 379 ? -13.07 16.109 -0.695 1 92 379 LEU B C 1
ATOM 8447 O O . LEU B 1 379 ? -13.391 15.891 0.475 1 92 379 LEU B O 1
ATOM 8451 N N . PHE B 1 380 ? -13.219 15.242 -1.667 1 90.38 380 PHE B N 1
ATOM 8452 C CA . PHE B 1 380 ? -13.836 13.945 -1.432 1 90.38 380 PHE B CA 1
ATOM 8453 C C . PHE B 1 380 ? -12.93 12.82 -1.919 1 90.38 380 PHE B C 1
ATOM 8455 O O . PHE B 1 380 ? -12.109 13.023 -2.816 1 90.38 380 PHE B O 1
ATOM 8462 N N . HIS B 1 381 ? -13 11.703 -1.28 1 86.69 381 HIS B N 1
ATOM 8463 C CA . HIS B 1 381 ? -12.352 10.484 -1.753 1 86.69 381 HIS B CA 1
ATOM 8464 C C . HIS B 1 381 ? -13.273 9.703 -2.68 1 86.69 381 HIS B C 1
ATOM 8466 O O . HIS B 1 381 ? -14.484 9.617 -2.439 1 86.69 381 HIS B O 1
ATOM 8472 N N . SER B 1 382 ? -12.797 9.094 -3.68 1 79.69 382 SER B N 1
ATOM 8473 C CA . SER B 1 382 ? -13.578 8.391 -4.691 1 79.69 382 SER B CA 1
ATOM 8474 C C . SER B 1 382 ? -14.43 7.293 -4.07 1 79.69 382 SER B C 1
ATOM 8476 O O . SER B 1 382 ? -15.531 7.012 -4.539 1 79.69 382 SER B O 1
ATOM 8478 N N . SER B 1 383 ? -13.906 6.672 -3.004 1 78.81 383 SER B N 1
ATOM 8479 C CA . SER B 1 383 ? -14.633 5.594 -2.344 1 78.81 383 SER B CA 1
ATOM 8480 C C . SER B 1 383 ? -15.508 6.129 -1.215 1 78.81 383 SER B C 1
ATOM 8482 O O . SER B 1 383 ? -16.234 5.367 -0.578 1 78.81 383 SER B O 1
ATOM 8484 N N . MET B 1 384 ? -15.383 7.371 -0.962 1 85.81 384 MET B N 1
ATOM 8485 C CA . MET B 1 384 ? -16.172 8.023 0.069 1 85.81 384 MET B CA 1
ATOM 8486 C C . MET B 1 384 ? -16.797 9.32 -0.459 1 85.81 384 MET B C 1
ATOM 8488 O O . MET B 1 384 ? -16.547 10.398 0.087 1 85.81 384 MET B O 1
ATOM 8492 N N . PRO B 1 385 ? -17.656 9.227 -1.37 1 82.94 385 PRO B N 1
ATOM 8493 C CA . PRO B 1 385 ? -18.172 10.43 -2.037 1 82.94 385 PRO B CA 1
ATOM 8494 C C . PRO B 1 385 ? -19.141 11.227 -1.168 1 82.94 385 PRO B C 1
ATOM 8496 O O . PRO B 1 385 ? -19.422 12.391 -1.452 1 82.94 385 PRO B O 1
ATOM 8499 N N . ARG B 1 386 ? -19.594 10.625 -0.104 1 82.44 386 ARG B N 1
ATOM 8500 C CA . ARG B 1 386 ? -20.609 11.273 0.718 1 82.44 386 ARG B CA 1
ATOM 8501 C C . ARG B 1 386 ? -19.969 11.984 1.91 1 82.44 386 ARG B C 1
ATOM 8503 O O . ARG B 1 386 ? -20.672 12.672 2.666 1 82.44 386 ARG B O 1
ATOM 8510 N N . VAL B 1 387 ? -18.719 11.875 2.033 1 86.69 387 VAL B N 1
ATOM 8511 C CA . VAL B 1 387 ? -18.047 12.422 3.209 1 86.69 387 VAL B CA 1
ATOM 8512 C C . VAL B 1 387 ? -16.969 13.406 2.777 1 86.69 387 VAL B C 1
ATOM 8514 O O . VAL B 1 387 ? -15.93 13 2.248 1 86.69 387 VAL B O 1
ATOM 8517 N N . PRO B 1 388 ? -17.25 14.688 3.012 1 90.12 388 PRO B N 1
ATOM 8518 C CA . PRO B 1 388 ? -16.172 15.633 2.699 1 90.12 388 PRO B CA 1
ATOM 8519 C C . PRO B 1 388 ? -14.969 15.484 3.635 1 90.12 388 PRO B C 1
ATOM 8521 O O . PRO B 1 388 ? -15.141 15.414 4.855 1 90.12 388 PRO B O 1
ATOM 8524 N N . LEU B 1 389 ? -13.82 15.414 3.111 1 91.38 389 LEU B N 1
ATOM 8525 C CA . LEU B 1 389 ? -12.602 15.273 3.9 1 91.38 389 LEU B CA 1
ATOM 8526 C C . LEU B 1 389 ? -12.086 16.625 4.359 1 91.38 389 LEU B C 1
ATOM 8528 O O . LEU B 1 389 ? -11.648 16.781 5.504 1 91.38 389 LEU B O 1
ATOM 8532 N N . VAL B 1 390 ? -12.07 17.609 3.482 1 91.44 390 VAL B N 1
ATOM 8533 C CA . VAL B 1 390 ? -11.68 19 3.734 1 91.44 390 VAL B CA 1
ATOM 8534 C C . VAL B 1 390 ? -12.672 19.938 3.076 1 91.44 390 VAL B C 1
ATOM 8536 O O . VAL B 1 390 ? -13.18 19.672 1.985 1 91.44 390 VAL B O 1
ATOM 8539 N N . VAL B 1 391 ? -13.031 20.969 3.738 1 91.94 391 VAL B N 1
ATOM 8540 C CA . VAL B 1 391 ? -13.953 21.969 3.203 1 91.94 391 VAL B CA 1
ATOM 8541 C C . VAL B 1 391 ? -13.266 23.328 3.156 1 91.94 391 VAL B C 1
ATOM 8543 O O . VAL B 1 391 ? -12.625 23.734 4.129 1 91.94 391 VAL B O 1
ATOM 8546 N N . LEU B 1 392 ? -13.32 23.938 2.072 1 93.25 392 LEU B N 1
ATOM 8547 C CA . LEU B 1 392 ? -12.719 25.25 1.842 1 93.25 392 LEU B CA 1
ATOM 8548 C C . LEU B 1 392 ? -13.789 26.297 1.563 1 93.25 392 LEU B C 1
ATOM 8550 O O . LEU B 1 392 ? -14.617 26.125 0.666 1 93.25 392 LEU B O 1
ATOM 8554 N N . GLN B 1 393 ? -13.836 27.297 2.338 1 93.5 393 GLN B N 1
ATOM 8555 C CA . GLN B 1 393 ? -14.75 28.422 2.131 1 93.5 393 GLN B CA 1
ATOM 8556 C C . GLN B 1 393 ? -14.039 29.594 1.455 1 93.5 393 GLN B C 1
ATOM 8558 O O . GLN B 1 393 ? -12.938 29.969 1.857 1 93.5 393 GLN B O 1
ATOM 8563 N N . VAL B 1 394 ? -14.688 30.203 0.431 1 92.94 394 VAL B N 1
ATOM 8564 C CA . VAL B 1 394 ? -14.062 31.234 -0.379 1 92.94 394 VAL B CA 1
ATOM 8565 C C . VAL B 1 394 ? -14.969 32.469 -0.455 1 92.94 394 VAL B C 1
ATOM 8567 O O . VAL B 1 394 ? -16.172 32.344 -0.699 1 92.94 394 VAL B O 1
ATOM 8570 N N . ALA B 1 395 ? -14.43 33.625 -0.175 1 91.94 395 ALA B N 1
ATOM 8571 C CA . ALA B 1 395 ? -15.094 34.906 -0.418 1 91.94 395 ALA B CA 1
ATOM 8572 C C . ALA B 1 395 ? -14.469 35.625 -1.604 1 91.94 395 ALA B C 1
ATOM 8574 O O . ALA B 1 395 ? -13.25 35.812 -1.645 1 91.94 395 ALA B O 1
ATOM 8575 N N . LEU B 1 396 ? -15.219 35.969 -2.549 1 90.06 396 LEU B N 1
ATOM 8576 C CA . LEU B 1 396 ? -14.734 36.719 -3.691 1 90.06 396 LEU B CA 1
ATOM 8577 C C . LEU B 1 396 ? -14.828 38.219 -3.418 1 90.06 396 LEU B C 1
ATOM 8579 O O . LEU B 1 396 ? -15.906 38.75 -3.109 1 90.06 396 LEU B O 1
ATOM 8583 N N . MET B 1 397 ? -13.703 38.844 -3.518 1 90.81 397 MET B N 1
ATOM 8584 C CA . MET B 1 397 ? -13.602 40.25 -3.158 1 90.81 397 MET B CA 1
ATOM 8585 C C . MET B 1 397 ? -12.812 41.031 -4.215 1 90.81 397 MET B C 1
ATOM 8587 O O . MET B 1 397 ? -12.398 40.438 -5.223 1 90.81 397 MET B O 1
ATOM 8591 N N . ASP B 1 398 ? -12.773 42.312 -4.035 1 89.88 398 ASP B N 1
ATOM 8592 C CA . ASP B 1 398 ? -12.039 43.125 -4.992 1 89.88 398 ASP B CA 1
ATOM 8593 C C . ASP B 1 398 ? -10.641 43.469 -4.469 1 89.88 398 ASP B C 1
ATOM 8595 O O . ASP B 1 398 ? -9.875 44.156 -5.133 1 89.88 398 ASP B O 1
ATOM 8599 N N . HIS B 1 399 ? -10.312 43.031 -3.279 1 91.94 399 HIS B N 1
ATOM 8600 C CA . HIS B 1 399 ? -9 43.219 -2.68 1 91.94 399 HIS B CA 1
ATOM 8601 C C . HIS B 1 399 ? -8.703 42.125 -1.649 1 91.94 399 HIS B C 1
ATOM 8603 O O . HIS B 1 399 ? -9.594 41.344 -1.308 1 91.94 399 HIS B O 1
ATOM 8609 N N . ILE B 1 400 ? -7.488 42.062 -1.194 1 95.81 400 ILE B N 1
ATOM 8610 C CA . ILE B 1 400 ? -7.109 41.125 -0.161 1 95.81 400 ILE B CA 1
ATOM 8611 C C . ILE B 1 400 ? -7.617 41.594 1.197 1 95.81 400 ILE B C 1
ATOM 8613 O O . ILE B 1 400 ? -7.148 42.594 1.721 1 95.81 400 ILE B O 1
ATOM 8617 N N . ALA B 1 401 ? -8.555 40.875 1.718 1 95.56 401 ALA B N 1
ATOM 8618 C CA . ALA B 1 401 ? -9.188 41.281 2.979 1 95.56 401 ALA B CA 1
ATOM 8619 C C . ALA B 1 401 ? -8.18 41.25 4.125 1 95.56 401 ALA B C 1
ATOM 8621 O O . ALA B 1 401 ? -7.312 40.375 4.18 1 95.56 401 ALA B O 1
ATOM 8622 N N . SER B 1 402 ? -8.336 42.125 5.055 1 95.94 402 SER B N 1
ATOM 8623 C CA . SER B 1 402 ? -7.422 42.219 6.184 1 95.94 402 SER B CA 1
ATOM 8624 C C . SER B 1 402 ? -8.094 41.781 7.48 1 95.94 402 SER B C 1
ATOM 8626 O O . SER B 1 402 ? -7.422 41.594 8.5 1 95.94 402 SER B O 1
ATOM 8628 N N . ASN B 1 403 ? -9.383 41.656 7.473 1 95.94 403 ASN B N 1
ATOM 8629 C CA . ASN B 1 403 ? -10.094 41.219 8.672 1 95.94 403 ASN B CA 1
ATOM 8630 C C . ASN B 1 403 ? -11.375 40.469 8.328 1 95.94 403 ASN B C 1
ATOM 8632 O O . ASN B 1 403 ? -11.867 40.562 7.203 1 95.94 403 ASN B O 1
ATOM 8636 N N . MET B 1 404 ? -11.898 39.781 9.242 1 93.94 404 MET B N 1
ATOM 8637 C CA . MET B 1 404 ? -13.047 38.906 9.055 1 93.94 404 MET B CA 1
ATOM 8638 C C . MET B 1 404 ? -14.328 39.719 8.898 1 93.94 404 MET B C 1
ATOM 8640 O O . MET B 1 404 ? -15.281 39.25 8.266 1 93.94 404 MET B O 1
ATOM 8644 N N . ARG B 1 405 ? -14.398 40.906 9.406 1 90.69 405 ARG B N 1
ATOM 8645 C CA . ARG B 1 405 ? -15.578 41.75 9.25 1 90.69 405 ARG B CA 1
ATOM 8646 C C . ARG B 1 405 ? -15.82 42.094 7.785 1 90.69 405 ARG B C 1
ATOM 8648 O O . ARG B 1 405 ? -16.969 42.094 7.324 1 90.69 405 ARG B O 1
ATOM 8655 N N . GLU B 1 406 ? -14.734 42.406 7.133 1 90.31 406 GLU B N 1
ATOM 8656 C CA . GLU B 1 406 ? -14.836 42.688 5.703 1 90.31 406 GLU B CA 1
ATOM 8657 C C . GLU B 1 406 ? -15.414 41.5 4.949 1 90.31 406 GLU B C 1
ATOM 8659 O O . GLU B 1 406 ? -16.188 41.656 4.008 1 90.31 406 GLU B O 1
ATOM 8664 N N . ILE B 1 407 ? -15.062 40.281 5.355 1 90.75 407 ILE B N 1
ATOM 8665 C CA . ILE B 1 407 ? -15.484 39.062 4.688 1 90.75 407 ILE B CA 1
ATOM 8666 C C . ILE B 1 407 ? -16.969 38.812 4.961 1 90.75 407 ILE B C 1
ATOM 8668 O O . ILE B 1 407 ? -17.719 38.438 4.059 1 90.75 407 ILE B O 1
ATOM 8672 N N . HIS B 1 408 ? -17.391 39.094 6.176 1 84.69 408 HIS B N 1
ATOM 8673 C CA . HIS B 1 408 ? -18.766 38.812 6.551 1 84.69 408 HIS B CA 1
ATOM 8674 C C . HIS B 1 408 ? -19.719 39.875 6.012 1 84.69 408 HIS B C 1
ATOM 8676 O O . HIS B 1 408 ? -20.891 39.594 5.77 1 84.69 408 HIS B O 1
ATOM 8682 N N . ASP B 1 409 ? -19.203 41.156 5.863 1 75.81 409 ASP B N 1
ATOM 8683 C CA . ASP B 1 409 ? -20.047 42.281 5.477 1 75.81 409 ASP B CA 1
ATOM 8684 C C . ASP B 1 409 ? -20.234 42.344 3.961 1 75.81 409 ASP B C 1
ATOM 8686 O O . ASP B 1 409 ? -20.828 43.281 3.436 1 75.81 409 ASP B O 1
ATOM 8690 N N . VAL B 1 410 ? -19.625 41.469 3.238 1 62.09 410 VAL B N 1
ATOM 8691 C CA . VAL B 1 410 ? -19.719 41.562 1.786 1 62.09 410 VAL B CA 1
ATOM 8692 C C . VAL B 1 410 ? -21.188 41.656 1.372 1 62.09 410 VAL B C 1
ATOM 8694 O O . VAL B 1 410 ? 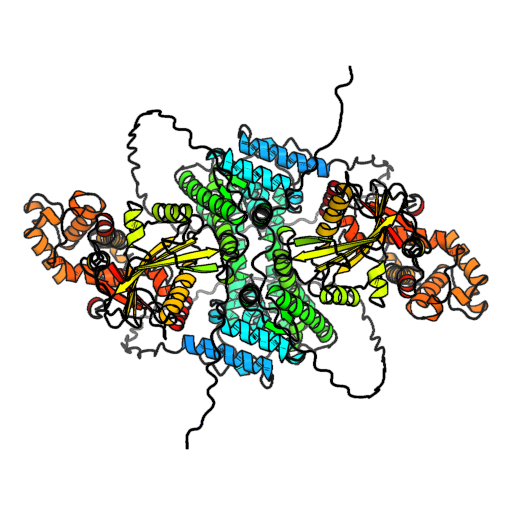-22.016 40.844 1.793 1 62.09 410 VAL B O 1
ATOM 8697 N N . LYS B 1 411 ? -21.547 42.969 0.938 1 60.31 411 LYS B N 1
ATOM 8698 C CA . LYS B 1 411 ? -22.891 43.312 0.485 1 60.31 411 LYS B CA 1
ATOM 8699 C C . LYS B 1 411 ? -23.375 42.375 -0.595 1 60.31 411 LYS B C 1
ATOM 8701 O O . LYS B 1 411 ? -22.672 42.125 -1.581 1 60.31 411 LYS B O 1
ATOM 8706 N N . LYS B 1 412 ? -24.375 41.5 -0.346 1 58.81 412 LYS B N 1
ATOM 8707 C CA . LYS B 1 412 ? -24.969 40.438 -1.147 1 58.81 412 LYS B CA 1
ATOM 8708 C C . LYS B 1 412 ? -25.609 40.969 -2.412 1 58.81 412 LYS B C 1
ATOM 8710 O O . LYS B 1 412 ? -25.859 40.25 -3.369 1 58.81 412 LYS B O 1
ATOM 8715 N N . ASP B 1 413 ? -25.969 42.25 -2.406 1 55.41 413 ASP B N 1
ATOM 8716 C CA . ASP B 1 413 ? -26.875 42.75 -3.449 1 55.41 413 ASP B CA 1
ATOM 8717 C C . ASP B 1 413 ? -26.094 43.188 -4.684 1 55.41 413 ASP B C 1
ATOM 8719 O O . ASP B 1 413 ? -26.688 43.438 -5.734 1 55.41 413 ASP B O 1
ATOM 8723 N N . LEU B 1 414 ? -24.781 43.531 -4.695 1 54.22 414 LEU B N 1
ATOM 8724 C CA . LEU B 1 414 ? -24.281 44.156 -5.922 1 54.22 414 LEU B CA 1
ATOM 8725 C C . LEU B 1 414 ? -23.219 43.281 -6.574 1 54.22 414 LEU B C 1
ATOM 8727 O O . LEU B 1 414 ? -22.344 42.719 -5.887 1 54.22 414 LEU B O 1
ATOM 8731 N N . PRO B 1 415 ? -23.672 42.875 -7.859 1 55.94 415 PRO B N 1
ATOM 8732 C CA . PRO B 1 415 ? -22.641 42.156 -8.633 1 55.94 415 PRO B CA 1
ATOM 8733 C C . PRO B 1 415 ? -21.297 42.906 -8.641 1 55.94 415 PRO B C 1
ATOM 8735 O O . PRO B 1 415 ? -21.219 44.031 -9.125 1 55.94 415 PRO B O 1
ATOM 8738 N N . GLN B 1 416 ? -20.547 42.969 -7.578 1 62.81 416 GLN B N 1
ATOM 8739 C CA . GLN B 1 416 ? -19.281 43.688 -7.449 1 62.81 416 GLN B CA 1
ATOM 8740 C C . GLN B 1 416 ? -18.188 43.031 -8.281 1 62.81 416 GLN B C 1
ATOM 8742 O O . GLN B 1 416 ? -18.234 41.844 -8.555 1 62.81 416 GLN B O 1
ATOM 8747 N N . LEU B 1 417 ? -17.516 43.906 -9.039 1 75.88 417 LEU B N 1
ATOM 8748 C CA . LEU B 1 417 ? -16.297 43.5 -9.719 1 75.88 417 LEU B CA 1
ATOM 8749 C C . LEU B 1 417 ? -15.352 42.781 -8.75 1 75.88 417 LEU B C 1
ATOM 8751 O O . LEU B 1 417 ? -14.984 43.344 -7.715 1 75.88 417 LEU B O 1
ATOM 8755 N N . VAL B 1 418 ? -15.297 41.531 -8.852 1 86.12 418 VAL B N 1
ATOM 8756 C CA . VAL B 1 418 ? -14.438 40.719 -7.973 1 86.12 418 VAL B CA 1
ATOM 8757 C C . VAL B 1 418 ? -13.172 40.312 -8.711 1 86.12 418 VAL B C 1
ATOM 8759 O O . VAL B 1 418 ? -13.219 40 -9.906 1 86.12 418 VAL B O 1
ATOM 8762 N N . ASN B 1 419 ? -12.016 40.406 -8.094 1 89.81 419 ASN B N 1
ATOM 8763 C CA . ASN B 1 419 ? -10.75 39.969 -8.703 1 89.81 419 ASN B CA 1
ATOM 8764 C C . ASN B 1 419 ? -9.906 39.156 -7.727 1 89.81 419 ASN B C 1
ATOM 8766 O O . ASN B 1 419 ? -8.812 38.719 -8.078 1 89.81 419 ASN B O 1
ATOM 8770 N N . THR B 1 420 ? -10.43 39.062 -6.516 1 92.88 420 THR B N 1
ATOM 8771 C CA . THR B 1 420 ? -9.656 38.406 -5.473 1 92.88 420 THR B CA 1
ATOM 8772 C C . THR B 1 420 ? -10.469 37.312 -4.797 1 92.88 420 THR B C 1
ATOM 8774 O O . THR B 1 420 ? -11.617 37.531 -4.395 1 92.88 420 THR B O 1
ATOM 8777 N N . ALA B 1 421 ? -9.898 36.125 -4.777 1 93.75 421 ALA B N 1
ATOM 8778 C CA . ALA B 1 421 ? -10.5 35.031 -4.012 1 93.75 421 ALA B CA 1
ATOM 8779 C C . ALA B 1 421 ? -9.828 34.875 -2.648 1 93.75 421 ALA B C 1
ATOM 8781 O O . ALA B 1 421 ? -8.625 34.625 -2.562 1 93.75 421 ALA B O 1
ATOM 8782 N N . ILE B 1 422 ? -10.578 35 -1.58 1 95.62 422 ILE B N 1
ATOM 8783 C CA . ILE B 1 422 ? -10.047 34.875 -0.227 1 95.62 422 ILE B CA 1
ATOM 8784 C C . ILE B 1 422 ? -10.477 33.531 0.377 1 95.62 422 ILE B C 1
ATOM 8786 O O . ILE B 1 422 ? -11.664 33.312 0.621 1 95.62 422 ILE B O 1
ATOM 8790 N N . PHE B 1 423 ? -9.516 32.688 0.582 1 95.31 423 PHE B N 1
ATOM 8791 C CA . PHE B 1 423 ? -9.75 31.438 1.302 1 95.31 423 PHE B CA 1
ATOM 8792 C C . PHE B 1 423 ? -9.734 31.672 2.809 1 95.31 423 PHE B C 1
ATOM 8794 O O . PHE B 1 423 ? -8.672 31.703 3.428 1 95.31 423 PHE B O 1
ATOM 8801 N N . TYR B 1 424 ? -10.836 31.734 3.404 1 94.38 424 TYR B N 1
ATOM 8802 C CA . TYR B 1 424 ? -10.828 32.219 4.781 1 94.38 424 TYR B CA 1
ATOM 8803 C C . TYR B 1 424 ? -11.109 31.078 5.754 1 94.38 424 TYR B C 1
ATOM 8805 O O . TYR B 1 424 ? -10.984 31.25 6.969 1 94.38 424 TYR B O 1
ATOM 8813 N N . SER B 1 425 ? -11.461 29.906 5.254 1 92.94 425 SER B N 1
ATOM 8814 C CA . SER B 1 425 ? -11.633 28.75 6.129 1 92.94 425 SER B CA 1
ATOM 8815 C C . SER B 1 425 ? -11.297 27.453 5.406 1 92.94 425 SER B C 1
ATOM 8817 O O . SER B 1 425 ? -11.797 27.203 4.309 1 92.94 425 SER B O 1
ATOM 8819 N N . ILE B 1 426 ? -10.391 26.766 5.918 1 90 426 ILE B N 1
ATOM 8820 C CA . ILE B 1 426 ? -10.07 25.406 5.496 1 90 426 ILE B CA 1
ATOM 8821 C C . ILE B 1 426 ? -10.164 24.453 6.688 1 90 426 ILE B C 1
ATOM 8823 O O . ILE B 1 426 ? -9.391 24.562 7.641 1 90 426 ILE B O 1
ATOM 8827 N N . SER B 1 427 ? -11.086 23.578 6.684 1 88.25 427 SER B N 1
ATOM 8828 C CA . SER B 1 427 ? -11.305 22.703 7.836 1 88.25 427 SER B CA 1
ATOM 8829 C C . SER B 1 427 ? -11.328 21.234 7.43 1 88.25 427 SER B C 1
ATOM 8831 O O . SER B 1 427 ? -11.914 20.891 6.402 1 88.25 427 SER B O 1
ATOM 8833 N N . SER B 1 428 ? -10.609 20.5 8.188 1 86.44 428 SER B N 1
ATOM 8834 C CA . SER B 1 428 ? -10.727 19.047 8.039 1 86.44 428 SER B CA 1
ATOM 8835 C C . SER B 1 428 ? -11.945 18.516 8.781 1 86.44 428 SER B C 1
ATOM 8837 O O . SER B 1 428 ? -12.227 18.922 9.906 1 86.44 428 SER B O 1
ATOM 8839 N N . THR B 1 429 ? -12.641 17.688 8.164 1 85.38 429 THR B N 1
ATOM 8840 C CA . THR B 1 429 ? -13.875 17.188 8.766 1 85.38 429 THR B CA 1
ATOM 8841 C C . THR B 1 429 ? -13.625 15.859 9.484 1 85.38 429 THR B C 1
ATOM 8843 O O . THR B 1 429 ? -14.469 15.398 10.258 1 85.38 429 THR B O 1
ATOM 8846 N N . GLN B 1 430 ? -12.461 15.312 9.219 1 86.94 430 GLN B N 1
ATOM 8847 C CA . GLN B 1 430 ? -12.195 13.977 9.75 1 86.94 430 GLN B CA 1
ATOM 8848 C C . GLN B 1 430 ? -10.977 13.984 10.672 1 86.94 430 GLN B C 1
ATOM 8850 O O . GLN B 1 430 ? -9.844 14.086 10.203 1 86.94 430 GLN B O 1
ATOM 8855 N N . SER B 1 431 ? -11.195 13.789 11.914 1 86.12 431 SER B N 1
ATOM 8856 C CA . SER B 1 431 ? -10.109 13.797 12.891 1 86.12 431 SER B CA 1
ATOM 8857 C C . SER B 1 431 ? -9.172 12.609 12.68 1 86.12 431 SER B C 1
ATOM 8859 O O . SER B 1 431 ? -7.988 12.688 13.023 1 86.12 431 SER B O 1
ATOM 8861 N N . GLY B 1 432 ? -9.727 11.57 12.156 1 89.75 432 GLY B N 1
ATOM 8862 C CA . GLY B 1 432 ? -8.914 10.398 11.875 1 89.75 432 GLY B CA 1
ATOM 8863 C C . GLY B 1 432 ? -7.863 10.641 10.812 1 89.75 432 GLY B C 1
ATOM 8864 O O . GLY B 1 432 ? -6.945 9.836 10.648 1 89.75 432 GLY B O 1
ATOM 8865 N N . LEU B 1 433 ? -7.898 11.711 10.125 1 88.94 433 LEU B N 1
ATOM 8866 C CA . LEU B 1 433 ? -6.949 12.016 9.062 1 88.94 433 LEU B CA 1
ATOM 8867 C C . LEU B 1 433 ? -6.008 13.141 9.484 1 88.94 433 LEU B C 1
ATOM 8869 O O . LEU B 1 433 ? -5.348 13.75 8.641 1 88.94 433 LEU B O 1
ATOM 8873 N N . GLN B 1 434 ? -5.965 13.352 10.711 1 85.44 434 GLN B N 1
ATOM 8874 C CA . GLN B 1 434 ? -5.035 14.344 11.227 1 85.44 434 GLN B CA 1
ATOM 8875 C C . GLN B 1 434 ? -3.596 14 10.844 1 85.44 434 GLN B C 1
ATOM 8877 O O . GLN B 1 434 ? -3.164 12.859 10.984 1 85.44 434 GLN B O 1
ATOM 8882 N N . GLY B 1 435 ? -2.898 14.945 10.328 1 79.19 435 GLY B N 1
ATOM 8883 C CA . GLY B 1 435 ? -1.504 14.727 9.977 1 79.19 435 GLY B CA 1
ATOM 8884 C C . GLY B 1 435 ? -1.316 14.25 8.547 1 79.19 435 GLY B C 1
ATOM 8885 O O . GLY B 1 435 ? -0.187 14.156 8.062 1 79.19 435 GLY B O 1
ATOM 8886 N N . ILE B 1 436 ? -2.342 13.836 7.934 1 84.12 436 ILE B N 1
ATOM 8887 C CA . ILE B 1 436 ? -2.283 13.445 6.531 1 84.12 436 ILE B CA 1
ATOM 8888 C C . ILE B 1 436 ? -2.488 14.672 5.645 1 84.12 436 ILE B C 1
ATOM 8890 O O . ILE B 1 436 ? -3.395 15.477 5.883 1 84.12 436 ILE B O 1
ATOM 8894 N N . GLU B 1 437 ? -1.648 14.867 4.676 1 75.81 437 GLU B N 1
ATOM 8895 C CA . GLU B 1 437 ? -1.633 16.078 3.854 1 75.81 437 GLU B CA 1
ATOM 8896 C C . GLU B 1 437 ? -2.68 16 2.746 1 75.81 437 GLU B C 1
ATOM 8898 O O . GLU B 1 437 ? -2.391 15.539 1.642 1 75.81 437 GLU B O 1
ATOM 8903 N N . LEU B 1 438 ? -3.834 16.469 2.979 1 76.88 438 LEU B N 1
ATOM 8904 C CA . LEU B 1 438 ? -4.918 16.484 2.002 1 76.88 438 LEU B CA 1
ATOM 8905 C C . LEU B 1 438 ? -5.082 17.875 1.394 1 76.88 438 LEU B C 1
ATOM 8907 O O . LEU B 1 438 ? -5.5 18 0.241 1 76.88 438 LEU B O 1
ATOM 8911 N N . GLY B 1 439 ? -4.676 18.844 2.154 1 66.12 439 GLY B N 1
ATOM 8912 C CA . GLY B 1 439 ? -4.98 20.234 1.831 1 66.12 439 GLY B CA 1
ATOM 8913 C C . GLY B 1 439 ? -4.207 20.75 0.63 1 66.12 439 GLY B C 1
ATOM 8914 O O . GLY B 1 439 ? -4.695 21.609 -0.107 1 66.12 439 GLY B O 1
ATOM 8915 N N . ASN B 1 440 ? -3.043 20.266 0.415 1 66.75 440 ASN B N 1
ATOM 8916 C CA . ASN B 1 440 ? -2.238 20.734 -0.708 1 66.75 440 ASN B CA 1
ATOM 8917 C C . ASN B 1 440 ? -2.955 20.516 -2.039 1 66.75 440 ASN B C 1
ATOM 8919 O O . ASN B 1 440 ? -2.955 21.406 -2.898 1 66.75 440 ASN B O 1
ATOM 8923 N N . TYR B 1 441 ? -3.668 19.578 -2.066 1 74.56 441 TYR B N 1
ATOM 8924 C CA . TYR B 1 441 ? -4.375 19.219 -3.293 1 74.56 441 TYR B CA 1
ATOM 8925 C C . TYR B 1 441 ? -5.617 20.078 -3.475 1 74.56 441 TYR B C 1
ATOM 8927 O O . TYR B 1 441 ? -5.914 20.531 -4.586 1 74.56 441 TYR B O 1
ATOM 8935 N N . LEU B 1 442 ? -6.172 20.453 -2.363 1 80.38 442 LEU B N 1
ATOM 8936 C CA . LEU B 1 442 ? -7.434 21.188 -2.436 1 80.38 442 LEU B CA 1
ATOM 8937 C C . LEU B 1 442 ? -7.207 22.594 -2.941 1 80.38 442 LEU B C 1
ATOM 8939 O O . LEU B 1 442 ? -7.871 23.047 -3.883 1 80.38 442 LEU B O 1
ATOM 8943 N N . ILE B 1 443 ? -6.234 23.281 -2.426 1 82.12 443 ILE B N 1
ATOM 8944 C CA . ILE B 1 443 ? -6.02 24.688 -2.754 1 82.12 443 ILE B CA 1
ATOM 8945 C C . ILE B 1 443 ? -5.582 24.812 -4.211 1 82.12 443 ILE B C 1
ATOM 8947 O O . ILE B 1 443 ? -6.102 25.656 -4.953 1 82.12 443 ILE B O 1
ATOM 8951 N N . LYS B 1 444 ? -4.691 23.984 -4.555 1 78.44 444 LYS B N 1
ATOM 8952 C CA . LYS B 1 444 ? -4.215 24.016 -5.934 1 78.44 444 LYS B CA 1
ATOM 8953 C C . LYS B 1 444 ? -5.363 23.781 -6.914 1 78.44 444 LYS B C 1
ATOM 8955 O O . LYS B 1 444 ? -5.461 24.469 -7.934 1 78.44 444 LYS B O 1
ATOM 8960 N N . ASN B 1 445 ? -6.207 22.875 -6.602 1 83 445 ASN B N 1
ATOM 8961 C CA . ASN B 1 445 ? -7.344 22.562 -7.465 1 83 445 ASN B CA 1
ATOM 8962 C C . ASN B 1 445 ? -8.328 23.734 -7.52 1 83 445 ASN B C 1
ATOM 8964 O O . ASN B 1 445 ? -8.82 24.078 -8.594 1 83 445 ASN B O 1
ATOM 8968 N N . VAL B 1 446 ? -8.578 24.312 -6.418 1 87.94 446 VAL B N 1
ATOM 8969 C CA . VAL B 1 446 ? -9.547 25.391 -6.352 1 87.94 446 VAL B CA 1
ATOM 8970 C C . VAL B 1 446 ? -9.016 26.609 -7.102 1 87.94 446 VAL B C 1
ATOM 8972 O O . VAL B 1 446 ? -9.758 27.281 -7.828 1 87.94 446 VAL B O 1
ATOM 8975 N N . VAL B 1 447 ? -7.789 26.891 -6.902 1 85.69 447 VAL B N 1
ATOM 8976 C CA . VAL B 1 447 ? -7.16 27.984 -7.629 1 85.69 447 VAL B CA 1
ATOM 8977 C C . VAL B 1 447 ? -7.297 27.75 -9.133 1 85.69 447 VAL B C 1
ATOM 8979 O O . VAL B 1 447 ? -7.633 28.672 -9.883 1 85.69 447 VAL B O 1
ATOM 8982 N N . GLY B 1 448 ? -7.062 26.516 -9.547 1 81.06 448 GLY B N 1
ATOM 8983 C CA . GLY B 1 448 ? -7.219 26.172 -10.953 1 81.06 448 GLY B CA 1
ATOM 8984 C C . GLY B 1 448 ? -8.641 26.344 -11.461 1 81.06 448 GLY B C 1
ATOM 8985 O O . GLY B 1 448 ? -8.852 26.859 -12.555 1 81.06 448 GLY B O 1
ATOM 8986 N N . ILE B 1 449 ? -9.586 26 -10.664 1 83.38 449 ILE B N 1
ATOM 8987 C CA . ILE B 1 449 ? -11 26.094 -11.016 1 83.38 449 ILE B CA 1
ATOM 8988 C C . ILE B 1 449 ? -11.414 27.547 -11.117 1 83.38 449 ILE B C 1
ATOM 8990 O O . ILE B 1 449 ? -12.078 27.953 -12.07 1 83.38 449 ILE B O 1
ATOM 8994 N N . LEU B 1 450 ? -10.977 28.297 -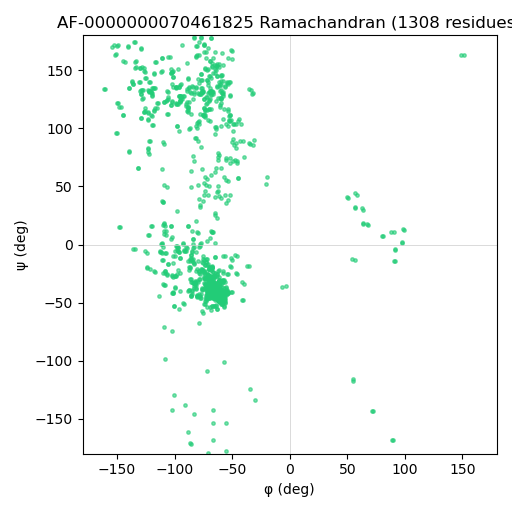10.18 1 85.88 450 LEU B N 1
ATOM 8995 C CA . LEU B 1 450 ? -11.375 29.703 -10.109 1 85.88 450 LEU B CA 1
ATOM 8996 C C . LEU B 1 450 ? -10.711 30.516 -11.211 1 85.88 450 LEU B C 1
ATOM 8998 O O . LEU B 1 450 ? -11.281 31.5 -11.695 1 85.88 450 LEU B O 1
ATOM 9002 N N . GLN B 1 451 ? -9.562 30.016 -11.602 1 80.81 451 GLN B N 1
ATOM 9003 C CA . GLN B 1 451 ? -8.859 30.703 -12.688 1 80.81 451 GLN B CA 1
ATOM 9004 C C . GLN B 1 451 ? -9.547 30.469 -14.023 1 80.81 451 GLN B C 1
ATOM 9006 O O . GLN B 1 451 ? -9.602 31.359 -14.867 1 80.81 451 GLN B O 1
ATOM 9011 N N . LYS B 1 452 ? -9.844 29.078 -14.281 1 72.5 452 LYS B N 1
ATOM 9012 C CA . LYS B 1 452 ? -10.453 28.703 -15.5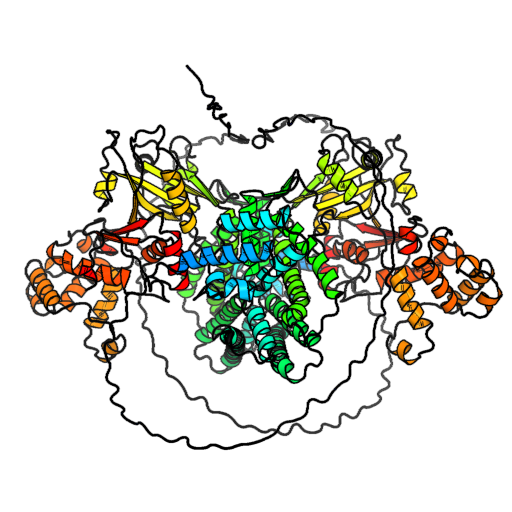55 1 72.5 452 LYS B CA 1
ATOM 9013 C C . LYS B 1 452 ? -11.883 29.234 -15.664 1 72.5 452 LYS B C 1
ATOM 9015 O O . LYS B 1 452 ? -12.367 29.5 -16.766 1 72.5 452 LYS B O 1
ATOM 9020 N N . LYS B 1 453 ? -12.641 28.922 -14.688 1 59.31 453 LYS B N 1
ATOM 9021 C CA . LYS B 1 453 ? -14.062 29.25 -14.719 1 59.31 453 LYS B CA 1
ATOM 9022 C C . LYS B 1 453 ? -14.281 30.75 -14.945 1 59.31 453 LYS B C 1
ATOM 9024 O O . LYS B 1 453 ? -13.781 31.578 -14.18 1 59.31 453 LYS B O 1
ATOM 9029 N N . ARG B 1 454 ? -13.961 30.984 -16.281 1 49.59 454 ARG B N 1
ATOM 9030 C CA . ARG B 1 454 ? -14.578 32.281 -16.547 1 49.59 454 ARG B CA 1
ATOM 9031 C C . ARG B 1 454 ? -15.836 32.469 -15.711 1 49.59 454 ARG B C 1
ATOM 9033 O O . ARG B 1 454 ? -16.672 31.578 -15.617 1 49.59 454 ARG B O 1
ATOM 9040 N N . LEU B 1 455 ? -15.641 33.031 -14.516 1 45.34 455 LEU B N 1
ATOM 9041 C CA . LEU B 1 455 ? -16.797 33.344 -13.695 1 45.34 455 LEU B CA 1
ATOM 9042 C C . LEU B 1 455 ? -18.062 33.406 -14.539 1 45.34 455 LEU B C 1
ATOM 9044 O O . LEU B 1 455 ? -18.266 34.344 -15.312 1 45.34 455 LEU B O 1
ATOM 9048 N N . ILE B 1 456 ? -18.375 32.312 -15.227 1 40.19 456 ILE B N 1
ATOM 9049 C CA . ILE B 1 456 ? -19.672 32.281 -15.891 1 40.19 456 ILE B CA 1
ATOM 9050 C C . ILE B 1 456 ? -20.672 33.125 -15.109 1 40.19 456 ILE B C 1
ATOM 9052 O O . ILE B 1 456 ? -20.922 34.281 -15.461 1 40.19 456 ILE B O 1
ATOM 9056 N N . THR B 1 457 ? -21.891 32.25 -15.031 1 42.25 457 THR B N 1
ATOM 9057 C CA . THR B 1 457 ? -23.266 32.719 -14.867 1 42.25 457 THR B CA 1
ATOM 9058 C C . THR B 1 457 ? -23.438 33.406 -13.523 1 42.25 457 THR B C 1
ATOM 9060 O O . THR B 1 457 ? -24.5 33.969 -13.25 1 42.25 457 THR B O 1
ATOM 9063 N N . ASP B 1 458 ? -22.766 32.781 -12.422 1 49.41 458 ASP B N 1
ATOM 9064 C CA . ASP B 1 458 ? -23.359 33.469 -11.281 1 49.41 458 ASP B CA 1
ATOM 9065 C C . ASP B 1 458 ? -22.922 34.938 -11.25 1 49.41 458 ASP B C 1
ATOM 9067 O O . ASP B 1 458 ? -22.047 35.344 -12.008 1 49.41 458 ASP B O 1
ATOM 9071 N N . ASN B 1 459 ? -23.469 35.719 -10.211 1 51.94 459 ASN B N 1
ATOM 9072 C CA . ASN B 1 459 ? -23.766 37.094 -9.938 1 51.94 459 ASN B CA 1
ATOM 9073 C C . ASN B 1 459 ? -22.484 37.938 -9.812 1 51.94 459 ASN B C 1
ATOM 9075 O O . ASN B 1 459 ? -22.469 38.969 -9.125 1 51.94 459 ASN B O 1
ATOM 9079 N N . PHE B 1 460 ? -21.25 37.188 -10.25 1 54.53 460 PHE B N 1
ATOM 9080 C CA . PHE B 1 460 ? -20.203 38.188 -10.102 1 54.53 460 PHE B CA 1
ATOM 9081 C C . PHE B 1 460 ? -19.516 38.469 -11.438 1 54.53 460 PHE B C 1
ATOM 9083 O O . PHE B 1 460 ? -19.531 37.625 -12.328 1 54.53 460 PHE B O 1
ATOM 9090 N N . THR B 1 461 ? -19.375 39.688 -11.82 1 61.09 461 THR B N 1
ATOM 9091 C CA . THR B 1 461 ? -18.672 40.188 -13.008 1 61.09 461 THR B CA 1
ATOM 9092 C C . THR B 1 461 ? -17.203 40.375 -12.711 1 61.09 461 THR B C 1
ATOM 9094 O O . THR B 1 461 ? -16.844 40.906 -11.641 1 61.09 461 THR B O 1
ATOM 9097 N N . GLY B 1 462 ? -16.109 39.625 -13.266 1 68.94 462 GLY B N 1
ATOM 9098 C CA . GLY B 1 462 ? -14.68 39.844 -13.188 1 68.94 462 GLY B CA 1
ATOM 9099 C C . GLY B 1 462 ? -13.852 38.594 -13.266 1 68.94 462 GLY B C 1
ATOM 9100 O O . GLY B 1 462 ? -14.398 37.469 -13.266 1 68.94 462 GLY B O 1
ATOM 9101 N N . ASP B 1 463 ? -12.508 38.781 -13.57 1 79.06 463 ASP B N 1
ATOM 9102 C CA . ASP B 1 463 ? -11.531 37.688 -13.625 1 79.06 463 ASP B CA 1
ATOM 9103 C C . ASP B 1 463 ? -10.734 37.625 -12.32 1 79.06 463 ASP B C 1
ATOM 9105 O O . ASP B 1 463 ? -10.164 38.625 -11.875 1 79.06 463 ASP B O 1
ATOM 9109 N N . ILE B 1 464 ? -10.805 36.5 -11.688 1 88.06 464 ILE B N 1
ATOM 9110 C CA . ILE B 1 464 ? -10.07 36.312 -10.445 1 88.06 464 ILE B CA 1
ATOM 9111 C C . ILE B 1 464 ? -8.586 36.125 -10.758 1 88.06 464 ILE B C 1
ATOM 9113 O O . ILE B 1 464 ? -8.211 35.188 -11.461 1 88.06 464 ILE B O 1
ATOM 9117 N N . ASN B 1 465 ? -7.75 37 -10.297 1 88.94 465 ASN B N 1
ATOM 9118 C CA . ASN B 1 465 ? -6.32 36.906 -10.578 1 88.94 465 ASN B CA 1
ATOM 9119 C C . ASN B 1 465 ? -5.504 36.875 -9.289 1 88.94 465 ASN B C 1
ATOM 9121 O O . ASN B 1 465 ? -4.285 36.688 -9.32 1 88.94 465 ASN B O 1
ATOM 9125 N N . GLN B 1 466 ? -6.223 37.094 -8.148 1 92.88 466 GLN B N 1
ATOM 9126 C CA . GLN B 1 466 ? -5.539 37.062 -6.863 1 92.88 466 GLN B CA 1
ATOM 9127 C C . GLN B 1 466 ? -6.129 36 -5.957 1 92.88 466 GLN B C 1
ATOM 9129 O O . GLN B 1 466 ? -7.348 35.844 -5.852 1 92.88 466 GLN B O 1
ATOM 9134 N N . PHE B 1 467 ? -5.242 35.281 -5.449 1 95.06 467 PHE B N 1
ATOM 9135 C CA . PHE B 1 467 ? -5.633 34.188 -4.539 1 95.06 467 PHE B CA 1
ATOM 9136 C C . PHE B 1 467 ? -4.898 34.312 -3.209 1 95.06 467 PHE B C 1
ATOM 9138 O O . PHE B 1 467 ? -3.67 34.25 -3.162 1 95.06 467 PHE B O 1
ATOM 9145 N N . SER B 1 468 ? -5.625 34.562 -2.139 1 96.44 468 SER B N 1
ATOM 9146 C CA . SER B 1 468 ? -5.023 34.75 -0.824 1 96.44 468 SER B CA 1
ATOM 9147 C C . SER B 1 468 ? -5.887 34.156 0.277 1 96.44 468 SER B C 1
ATOM 9149 O O . SER B 1 468 ? -7.07 33.875 0.063 1 96.44 468 SER B O 1
ATOM 9151 N N . THR B 1 469 ? -5.273 33.844 1.396 1 96.44 469 THR B N 1
ATOM 9152 C CA . THR B 1 469 ? -6.027 33.375 2.557 1 96.44 469 THR B CA 1
ATOM 9153 C C . THR B 1 469 ? -6.145 34.5 3.602 1 96.44 469 THR B C 1
ATOM 9155 O O . THR B 1 469 ? -5.512 35.531 3.475 1 96.44 469 THR B O 1
ATOM 9158 N N . LEU B 1 470 ? -6.996 34.406 4.43 1 97.5 470 LEU B N 1
ATOM 9159 C CA . LEU B 1 470 ? -7.02 35.062 5.742 1 97.5 470 LEU B CA 1
ATOM 9160 C C . LEU B 1 470 ? -7.055 34.031 6.855 1 97.5 470 LEU B C 1
ATOM 9162 O O . LEU B 1 470 ? -8.109 33.438 7.148 1 97.5 470 LEU B O 1
ATOM 9166 N N . SER B 1 471 ? -5.879 33.812 7.496 1 97.19 471 SER B N 1
ATOM 9167 C CA . SER B 1 471 ? -5.691 32.625 8.328 1 97.19 471 SER B CA 1
ATOM 9168 C C . SER B 1 471 ? -5.426 33 9.781 1 97.19 471 SER B C 1
ATOM 9170 O O . SER B 1 471 ? -4.805 34.031 10.055 1 97.19 471 SER B O 1
ATOM 9172 N N . PRO B 1 472 ? -5.887 32.156 10.656 1 96.75 472 PRO B N 1
ATOM 9173 C CA . PRO B 1 472 ? -5.539 32.375 12.07 1 96.75 472 PRO B CA 1
ATOM 9174 C C . PRO B 1 472 ? -4.09 32 12.375 1 96.75 472 PRO B C 1
ATOM 9176 O O . PRO B 1 472 ? -3.398 31.438 11.523 1 96.75 472 PRO B O 1
ATOM 9179 N N . ILE B 1 473 ? -3.625 32.406 13.461 1 97.94 473 ILE B N 1
ATOM 9180 C CA . ILE B 1 473 ? -2.297 32.094 13.969 1 97.94 473 ILE B CA 1
ATOM 9181 C C . ILE B 1 473 ? -2.418 31.438 15.344 1 97.94 473 ILE B C 1
ATOM 9183 O O . ILE B 1 473 ? -2.098 32.062 16.359 1 97.94 473 ILE B O 1
ATOM 9187 N N . PRO B 1 474 ? -2.648 30.203 15.422 1 95.38 474 PRO B N 1
ATOM 9188 C CA . PRO B 1 474 ? -3.123 29.562 16.641 1 95.38 474 PRO B CA 1
ATOM 9189 C C . PRO B 1 474 ? -2.047 29.484 17.734 1 95.38 474 PRO B C 1
ATOM 9191 O O . PRO B 1 474 ? -2.361 29.5 18.922 1 95.38 474 PRO B O 1
ATOM 9194 N N . GLY B 1 475 ? -0.818 29.484 17.484 1 95.56 475 GLY B N 1
ATOM 9195 C CA . GLY B 1 475 ? 0.185 29.203 18.484 1 95.56 475 GLY B CA 1
ATOM 9196 C C . GLY B 1 475 ? 0.959 30.438 18.922 1 95.56 475 GLY B C 1
ATOM 9197 O O . GLY B 1 475 ? 1.876 30.344 19.75 1 95.56 475 GLY B O 1
ATOM 9198 N N . PHE B 1 476 ? 0.574 31.609 18.594 1 97.62 476 PHE B N 1
ATOM 9199 C CA . PHE B 1 476 ? 1.399 32.781 18.766 1 97.62 476 PHE B CA 1
ATOM 9200 C C . PHE B 1 476 ? 1.458 33.188 20.25 1 97.62 476 PHE B C 1
ATOM 9202 O O . PHE B 1 476 ? 2.543 33.344 20.812 1 97.62 476 PHE B O 1
ATOM 9209 N N . ILE B 1 477 ? 0.282 33.312 20.891 1 96.94 477 ILE B N 1
ATOM 9210 C CA . ILE B 1 477 ? 0.238 33.781 22.266 1 96.94 477 ILE B CA 1
ATOM 9211 C C . ILE B 1 477 ? 0.903 32.781 23.188 1 96.94 477 ILE B C 1
ATOM 9213 O O . ILE B 1 477 ? 1.639 33.156 24.109 1 96.94 477 ILE B O 1
ATOM 9217 N N . ARG B 1 478 ? 0.681 31.547 22.969 1 96.12 478 ARG B N 1
ATOM 9218 C CA . ARG B 1 478 ? 1.319 30.516 23.781 1 96.12 478 ARG B CA 1
ATOM 9219 C C . ARG B 1 478 ? 2.836 30.562 23.625 1 96.12 478 ARG B C 1
ATOM 9221 O O . ARG B 1 478 ? 3.57 30.438 24.609 1 96.12 478 ARG B O 1
ATOM 9228 N N . TRP B 1 479 ? 3.256 30.656 22.406 1 96.62 479 TRP B N 1
ATOM 9229 C CA . TRP B 1 479 ? 4.684 30.781 22.125 1 96.62 479 TRP B CA 1
ATOM 9230 C C . TRP B 1 479 ? 5.273 32 22.828 1 96.62 479 TRP B C 1
ATOM 9232 O O . TRP B 1 479 ? 6.336 31.906 23.438 1 96.62 479 TRP B O 1
ATOM 9242 N N . LEU B 1 480 ? 4.566 33.156 22.703 1 96.31 480 LEU B N 1
ATOM 9243 C CA . LEU B 1 480 ? 5.031 34.406 23.281 1 96.31 480 LEU B CA 1
ATOM 9244 C C . LEU B 1 480 ? 5.145 34.281 24.797 1 96.31 480 LEU B C 1
ATOM 9246 O O . LEU B 1 480 ? 6.105 34.781 25.391 1 96.31 480 LEU B O 1
ATOM 9250 N N . SER B 1 481 ? 4.168 33.625 25.422 1 95.75 481 SER B N 1
ATOM 9251 C CA . SER B 1 481 ? 4.188 33.406 26.875 1 95.75 481 SER B CA 1
ATOM 9252 C C . SER B 1 481 ? 5.422 32.625 27.297 1 95.75 481 SER B C 1
ATOM 9254 O O . SER B 1 481 ? 6.105 33 28.25 1 95.75 481 SER B O 1
ATOM 9256 N N . GLN B 1 482 ? 5.703 31.641 26.562 1 93.12 482 GLN B N 1
ATOM 9257 C CA . GLN B 1 482 ? 6.84 30.781 26.875 1 93.12 482 GLN B CA 1
ATOM 9258 C C . GLN B 1 482 ? 8.156 31.547 26.719 1 93.12 482 GLN B C 1
ATOM 9260 O O . GLN B 1 482 ? 9.039 31.453 27.562 1 93.12 482 GLN B O 1
ATOM 9265 N N . LYS B 1 483 ? 8.305 32.281 25.625 1 92.81 483 LYS B N 1
ATOM 9266 C CA . LYS B 1 483 ? 9.531 33.031 25.359 1 92.81 483 LYS B CA 1
ATOM 9267 C C . LYS B 1 483 ? 9.742 34.125 26.375 1 92.81 483 LYS B C 1
ATOM 9269 O O . LYS B 1 483 ? 10.867 34.375 26.812 1 92.81 483 LYS B O 1
ATOM 9274 N N . LEU B 1 484 ? 8.688 34.812 26.781 1 93.56 484 LEU B N 1
ATOM 9275 C CA . LEU B 1 484 ? 8.766 35.906 27.734 1 93.56 484 LEU B CA 1
ATOM 9276 C C . LEU B 1 484 ? 9.102 35.375 29.125 1 93.56 484 LEU B C 1
ATOM 9278 O O . LEU B 1 484 ? 9.805 36.062 29.891 1 93.56 484 LEU B O 1
ATOM 9282 N N . ARG B 1 485 ? 8.609 34.219 29.469 1 91.69 485 ARG B N 1
ATOM 9283 C CA . ARG B 1 485 ? 8.945 33.625 30.766 1 91.69 485 ARG B CA 1
ATOM 9284 C C . ARG B 1 485 ? 10.453 33.406 30.891 1 91.69 485 ARG B C 1
ATOM 9286 O O . ARG B 1 485 ? 11.023 33.625 31.953 1 91.69 485 ARG B O 1
ATOM 9293 N N . ILE B 1 486 ? 10.93 33 29.859 1 89.5 486 ILE B N 1
ATOM 9294 C CA . ILE B 1 486 ? 12.367 32.75 29.844 1 89.5 486 ILE B CA 1
ATOM 9295 C C . ILE B 1 486 ? 13.117 34.062 29.891 1 89.5 486 ILE B C 1
ATOM 9297 O O . ILE B 1 486 ? 14.062 34.219 30.672 1 89.5 486 ILE B O 1
ATOM 9301 N N . GLU B 1 487 ? 12.672 35.031 29.047 1 88.19 487 GLU B N 1
ATOM 9302 C CA . GLU B 1 487 ? 13.352 36.312 28.953 1 88.19 487 GLU B CA 1
ATOM 9303 C C . GLU B 1 487 ? 13.242 37.094 30.25 1 88.19 487 GLU B C 1
ATOM 9305 O O . GLU B 1 487 ? 14.172 37.812 30.625 1 88.19 487 GLU B O 1
ATOM 9310 N N . CYS B 1 488 ? 12.125 36.938 30.938 1 88 488 CYS B N 1
ATOM 9311 C CA . CYS B 1 488 ? 11.883 37.688 32.156 1 88 488 CYS B CA 1
ATOM 9312 C C . CYS B 1 488 ? 12.5 36.969 33.375 1 88 488 CYS B C 1
ATOM 9314 O O . CYS B 1 488 ? 12.578 37.531 34.438 1 88 488 CYS B O 1
ATOM 9316 N N . SER B 1 489 ? 12.922 35.812 33.094 1 86 489 SER B N 1
ATOM 9317 C CA . SER B 1 489 ? 13.461 35.031 34.219 1 86 489 SER B CA 1
ATOM 9318 C C . SER B 1 489 ? 14.766 35.625 34.719 1 86 489 SER B C 1
ATOM 9320 O O . SER B 1 489 ? 15.523 36.219 33.938 1 86 489 SER B O 1
ATOM 9322 N N . GLN B 1 490 ? 15.016 35.562 36.031 1 79.25 490 GLN B N 1
ATOM 9323 C CA . GLN B 1 490 ? 16.25 36.031 36.625 1 79.25 490 GLN B CA 1
ATOM 9324 C C . GLN B 1 490 ? 17.344 35 36.562 1 79.25 490 GLN B C 1
ATOM 9326 O O . GLN B 1 490 ? 18.5 35.25 36.875 1 79.25 490 GLN B O 1
ATOM 9331 N N . ASP B 1 491 ? 16.922 33.844 36.031 1 79.06 491 ASP B N 1
ATOM 9332 C CA . ASP B 1 491 ? 17.859 32.75 35.906 1 79.06 491 ASP B CA 1
ATOM 9333 C C . ASP B 1 491 ? 18.75 32.906 34.688 1 79.06 491 ASP B C 1
ATOM 9335 O O . ASP B 1 491 ? 18.328 32.656 33.562 1 79.06 491 ASP B O 1
ATOM 9339 N N . GLU B 1 492 ? 19.938 33.281 34.906 1 74.25 492 GLU B N 1
ATOM 9340 C CA . GLU B 1 492 ? 20.891 33.562 33.844 1 74.25 492 GLU B CA 1
ATOM 9341 C C . GLU B 1 492 ? 21.234 32.281 33.062 1 74.25 492 GLU B C 1
ATOM 9343 O O . GLU B 1 492 ? 21.516 32.344 31.875 1 74.25 492 GLU B O 1
ATOM 9348 N N . GLU B 1 493 ? 21.219 31.172 33.75 1 71.12 493 GLU B N 1
ATOM 9349 C CA . GLU B 1 493 ? 21.531 29.906 33.062 1 71.12 493 GLU B CA 1
ATOM 9350 C C . GLU B 1 493 ? 20.469 29.547 32.031 1 71.12 493 GLU B C 1
ATOM 9352 O O . GLU B 1 493 ? 20.781 29.078 30.953 1 71.12 493 GLU B O 1
ATOM 9357 N N . LEU B 1 494 ? 19.312 29.766 32.438 1 71.5 494 LEU B N 1
ATOM 9358 C CA . LEU B 1 494 ? 18.203 29.484 31.547 1 71.5 494 LEU B CA 1
ATOM 9359 C C . LEU B 1 494 ? 18.25 30.391 30.312 1 71.5 494 LEU B C 1
ATOM 9361 O O . LEU B 1 494 ? 17.984 29.938 29.203 1 71.5 494 LEU B O 1
ATOM 9365 N N . LYS B 1 495 ? 18.641 31.641 30.5 1 73.88 495 LYS B N 1
ATOM 9366 C CA . LYS B 1 495 ? 18.703 32.625 29.438 1 73.88 495 LYS B CA 1
ATOM 9367 C C . LYS B 1 495 ? 19.797 32.281 28.438 1 73.88 495 LYS B C 1
ATOM 9369 O O . LYS B 1 495 ? 19.625 32.469 27.219 1 73.88 495 LYS B O 1
ATOM 9374 N N . GLN B 1 496 ? 20.844 31.781 28.969 1 67 496 GLN B N 1
ATOM 9375 C CA . GLN B 1 496 ? 21.969 31.422 28.109 1 67 496 GLN B CA 1
ATOM 9376 C C . GLN B 1 496 ? 21.688 30.172 27.297 1 67 496 GLN B C 1
ATOM 9378 O O . GLN B 1 496 ? 22.109 30.062 26.141 1 67 496 GLN B O 1
ATOM 9383 N N . LYS B 1 497 ? 21 29.312 27.969 1 60.69 497 LYS B N 1
ATOM 9384 C CA . LYS B 1 497 ? 20.688 28.031 27.328 1 60.69 497 LYS B CA 1
ATOM 9385 C C . LYS B 1 497 ? 19.781 28.25 26.109 1 60.69 497 LYS B C 1
ATOM 9387 O O . LYS B 1 497 ? 19.891 27.516 25.125 1 60.69 497 LYS B O 1
ATOM 9392 N N . PHE B 1 498 ? 18.984 29.156 26.281 1 61.94 498 PHE B N 1
ATOM 9393 C CA . PHE B 1 498 ? 18.062 29.391 25.188 1 61.94 498 PHE B CA 1
ATOM 9394 C C . PHE B 1 498 ? 18.422 30.656 24.422 1 61.94 498 PHE B C 1
ATOM 9396 O O . PHE B 1 498 ? 17.734 31.672 24.562 1 61.94 498 PHE B O 1
ATOM 9403 N N . HIS B 1 499 ? 19.75 30.781 24.031 1 56.19 499 HIS B N 1
ATOM 9404 C CA . HIS B 1 499 ? 20.422 31.906 23.391 1 56.19 499 HIS B CA 1
ATOM 9405 C C . HIS B 1 499 ? 19.594 32.469 22.25 1 56.19 499 HIS B C 1
ATOM 9407 O O . HIS B 1 499 ? 19.781 32.094 21.094 1 56.19 499 HIS B O 1
ATOM 9413 N N . ASP B 1 500 ? 18.375 32.875 22.531 1 63 500 ASP B N 1
ATOM 9414 C CA . ASP B 1 500 ? 17.656 33.531 21.438 1 63 500 ASP B CA 1
ATOM 9415 C C . ASP B 1 500 ? 17.797 35.031 21.5 1 63 500 ASP B C 1
ATOM 9417 O O . ASP B 1 500 ? 18.188 35.594 22.531 1 63 500 ASP B O 1
ATOM 9421 N N . GLU B 1 501 ? 18.016 35.781 20.375 1 69.81 501 GLU B N 1
ATOM 9422 C CA . GLU B 1 501 ? 17.875 37.219 20.281 1 69.81 501 GLU B CA 1
ATOM 9423 C C . GLU B 1 501 ? 16.75 37.719 21.172 1 69.81 501 GLU B C 1
ATOM 9425 O O . GLU B 1 501 ? 15.719 37.062 21.312 1 69.81 501 GLU B O 1
ATOM 9430 N N . LYS B 1 502 ? 17.062 38.75 21.891 1 84.31 502 LYS B N 1
ATOM 9431 C CA . LYS B 1 502 ? 16.062 39.344 22.75 1 84.31 502 LYS B CA 1
ATOM 9432 C C . LYS B 1 502 ? 14.773 39.656 21.984 1 84.31 502 LYS B C 1
ATOM 9434 O O . LYS B 1 502 ? 14.82 40.062 20.828 1 84.31 502 LYS B O 1
ATOM 9439 N N . LEU B 1 503 ? 13.719 39.406 22.609 1 89.38 503 LEU B N 1
ATOM 9440 C CA . LEU B 1 503 ? 12.414 39.625 22 1 89.38 503 LEU B CA 1
ATOM 9441 C C . LEU B 1 503 ? 12.047 41.094 21.984 1 89.38 503 LEU B C 1
ATOM 9443 O O . LEU B 1 503 ? 11.461 41.594 21.016 1 89.38 503 LEU B O 1
ATOM 9447 N N . LEU B 1 504 ? 12.43 41.781 23.109 1 92 504 LEU B N 1
ATOM 9448 C CA . LEU B 1 504 ? 11.992 43.156 23.281 1 92 504 LEU B CA 1
ATOM 9449 C C . LEU B 1 504 ? 13.188 44.125 23.328 1 92 504 LEU B C 1
ATOM 9451 O O . LEU B 1 504 ? 14.195 43.812 23.969 1 92 504 LEU B O 1
ATOM 9455 N N . SER B 1 505 ? 13.086 45.25 22.594 1 90.5 505 SER B N 1
ATOM 9456 C CA . SER B 1 505 ? 14.078 46.312 22.688 1 90.5 505 SER B CA 1
ATOM 9457 C C . SER B 1 505 ? 13.82 47.219 23.906 1 90.5 505 SER B C 1
ATOM 9459 O O . SER B 1 505 ? 12.773 47.094 24.547 1 90.5 505 SER B O 1
ATOM 9461 N N . ARG B 1 506 ? 14.75 48.062 24.172 1 92.38 506 ARG B N 1
ATOM 9462 C CA . ARG B 1 506 ? 14.562 49 25.266 1 92.38 506 ARG B CA 1
ATOM 9463 C C . ARG B 1 506 ? 13.383 49.938 25.016 1 92.38 506 ARG B C 1
ATOM 9465 O O . ARG B 1 506 ? 12.625 50.25 25.938 1 92.38 506 ARG B O 1
ATOM 9472 N N . SER B 1 507 ? 13.305 50.281 23.766 1 93.75 507 SER B N 1
ATOM 9473 C CA . SER B 1 507 ? 12.203 51.156 23.375 1 93.75 507 SER B CA 1
ATOM 9474 C C . SER B 1 507 ? 10.859 50.438 23.547 1 93.75 507 SER B C 1
ATOM 9476 O O . SER B 1 507 ? 9.867 51.062 23.938 1 93.75 507 SER B O 1
ATOM 9478 N N . ASP B 1 508 ? 10.867 49.188 23.297 1 94.38 508 ASP B N 1
ATOM 9479 C CA . ASP B 1 508 ? 9.664 48.375 23.484 1 94.38 508 ASP B CA 1
ATOM 9480 C C . ASP B 1 508 ? 9.234 48.344 24.953 1 94.38 508 ASP B C 1
ATOM 9482 O O . ASP B 1 508 ? 8.062 48.562 25.266 1 94.38 508 ASP B O 1
ATOM 9486 N N . MET B 1 509 ? 10.172 48.156 25.781 1 94.25 509 MET B N 1
ATOM 9487 C CA . MET B 1 509 ? 9.906 48.031 27.219 1 94.25 509 MET B CA 1
ATOM 9488 C C . MET B 1 509 ? 9.344 49.344 27.766 1 94.25 509 MET B C 1
ATOM 9490 O O . MET B 1 509 ? 8.414 49.312 28.578 1 94.25 509 MET B O 1
ATOM 9494 N N . ASP B 1 510 ? 9.906 50.375 27.266 1 95.25 510 ASP B N 1
ATOM 9495 C CA . ASP B 1 510 ? 9.438 51.688 27.719 1 95.25 510 ASP B CA 1
ATOM 9496 C C . ASP B 1 510 ? 8.008 51.938 27.25 1 95.25 510 ASP B C 1
ATOM 9498 O O . ASP B 1 510 ? 7.195 52.469 28 1 95.25 510 ASP B O 1
ATOM 9502 N N . LEU B 1 511 ? 7.832 51.594 26.078 1 95.25 511 LEU B N 1
ATOM 9503 C CA . LEU B 1 511 ? 6.496 51.781 25.531 1 95.25 511 LEU B CA 1
ATOM 9504 C C . LEU B 1 511 ? 5.469 50.938 26.266 1 95.25 511 LEU B C 1
ATOM 9506 O O . LEU B 1 511 ? 4.371 51.406 26.578 1 95.25 511 LEU B O 1
ATOM 9510 N N . ILE B 1 512 ? 5.758 49.719 26.578 1 96.12 512 ILE B N 1
ATOM 9511 C CA . ILE B 1 512 ? 4.859 48.844 27.297 1 96.12 512 ILE B CA 1
ATOM 9512 C C . ILE B 1 512 ? 4.555 49.406 28.672 1 96.12 512 ILE B C 1
ATOM 9514 O O . ILE B 1 512 ? 3.402 49.375 29.125 1 96.12 512 ILE B O 1
ATOM 9518 N N . LYS B 1 513 ? 5.602 49.844 29.297 1 95.06 513 LYS B N 1
ATOM 9519 C CA . LYS B 1 513 ? 5.422 50.438 30.609 1 95.06 513 LYS B CA 1
ATOM 9520 C C . LYS B 1 513 ? 4.5 51.656 30.547 1 95.06 513 LYS B C 1
ATOM 9522 O O . LYS B 1 513 ? 3.656 51.844 31.422 1 95.06 513 LYS B O 1
ATOM 9527 N N . GLN B 1 514 ? 4.672 52.469 29.547 1 95.19 514 GLN B N 1
ATOM 9528 C CA . GLN B 1 514 ? 3.818 53.656 29.344 1 95.19 514 GLN B CA 1
ATOM 9529 C C . GLN B 1 514 ? 2.361 53.25 29.156 1 95.19 514 GLN B C 1
ATOM 9531 O O . GLN B 1 514 ? 1.46 53.812 29.75 1 95.19 514 GLN B O 1
ATOM 9536 N N . ILE B 1 515 ? 2.135 52.25 28.359 1 94.62 515 ILE B N 1
ATOM 9537 C CA . ILE B 1 515 ? 0.78 51.781 28.047 1 94.62 515 ILE B CA 1
ATOM 9538 C C . ILE B 1 515 ? 0.14 51.219 29.312 1 94.62 515 ILE B C 1
ATOM 9540 O O . ILE B 1 515 ? -1.028 51.469 29.609 1 94.62 515 ILE B O 1
ATOM 9544 N N . ALA B 1 516 ? 0.883 50.438 30.031 1 94.88 516 ALA B N 1
ATOM 9545 C CA . ALA B 1 516 ? 0.38 49.812 31.25 1 94.88 516 ALA B CA 1
ATOM 9546 C C . ALA B 1 516 ? 0.023 50.875 32.312 1 94.88 516 ALA B C 1
ATOM 9548 O O . ALA B 1 516 ? -0.915 50.688 33.094 1 94.88 516 ALA B O 1
ATOM 9549 N N . THR B 1 517 ? 0.826 51.969 32.344 1 94.06 517 THR B N 1
ATOM 9550 C CA . THR B 1 517 ? 0.554 53.031 33.281 1 94.06 517 THR B CA 1
ATOM 9551 C C . THR B 1 517 ? -0.734 53.781 32.906 1 94.06 517 THR B C 1
ATOM 9553 O O . THR B 1 517 ? -1.492 54.188 33.781 1 94.06 517 THR B O 1
ATOM 9556 N N . GLU B 1 518 ? -0.989 53.875 31.656 1 92.81 518 GLU B N 1
ATOM 9557 C CA . GLU B 1 518 ? -2.188 54.562 31.172 1 92.81 518 GLU B CA 1
ATOM 9558 C C . GLU B 1 518 ? -3.428 53.688 31.359 1 92.81 518 GLU B C 1
ATOM 9560 O O . GLU B 1 518 ? -4.504 54.188 31.688 1 92.81 518 GLU B O 1
ATOM 9565 N N . ASP B 1 519 ? -3.246 52.406 31.141 1 91.88 519 ASP B N 1
ATOM 9566 C CA . ASP B 1 519 ? -4.371 51.5 31.25 1 91.88 519 ASP B CA 1
ATOM 9567 C C . ASP B 1 519 ? -3.961 50.188 31.938 1 91.88 519 ASP B C 1
ATOM 9569 O O . ASP B 1 519 ? -3.82 49.156 31.297 1 91.88 519 ASP B O 1
ATOM 9573 N N . PRO B 1 520 ? -3.896 50.219 33.25 1 92.25 520 PRO B N 1
ATOM 9574 C CA . PRO B 1 520 ? -3.463 49.031 34 1 92.25 520 PRO B CA 1
ATOM 9575 C C . PRO B 1 520 ? -4.41 47.844 33.812 1 92.25 520 PRO B C 1
ATOM 9577 O O . PRO B 1 520 ? -3.979 46.688 33.875 1 92.25 520 PRO B O 1
ATOM 9580 N N . LYS B 1 521 ? -5.641 48.094 33.531 1 89.5 521 LYS B N 1
ATOM 9581 C CA . LYS B 1 521 ? -6.641 47.062 33.406 1 89.5 521 LYS B CA 1
ATOM 9582 C C . LYS B 1 521 ? -6.352 46.156 32.219 1 89.5 521 LYS B C 1
ATOM 9584 O O . LYS B 1 521 ? -6.656 44.969 32.219 1 89.5 521 LYS B O 1
ATOM 9589 N N . LEU B 1 522 ? -5.809 46.688 31.25 1 91.06 522 LEU B N 1
ATOM 9590 C CA . LEU B 1 522 ? -5.473 45.969 30.047 1 91.06 522 LEU B CA 1
ATOM 9591 C C . LEU B 1 522 ? -4.465 44.844 30.344 1 91.06 522 LEU B C 1
ATOM 9593 O O . LEU B 1 522 ? -4.461 43.812 29.688 1 91.06 522 LEU B O 1
ATOM 9597 N N . PHE B 1 523 ? -3.691 45.094 31.375 1 93.12 523 PHE B N 1
ATOM 9598 C CA . PHE B 1 523 ? -2.623 44.156 31.719 1 93.12 523 PHE B CA 1
ATOM 9599 C C . PHE B 1 523 ? -3.029 43.281 32.906 1 93.12 523 PHE B C 1
ATOM 9601 O O . PHE B 1 523 ? -2.201 42.562 33.469 1 93.12 523 PHE B O 1
ATOM 9608 N N . GLY B 1 524 ? -4.289 43.438 33.312 1 89.88 524 GLY B N 1
ATOM 9609 C CA . GLY B 1 524 ? -4.82 42.594 34.375 1 89.88 524 GLY B CA 1
ATOM 9610 C C . GLY B 1 524 ? -4.582 43.156 35.75 1 89.88 524 GLY B C 1
ATOM 9611 O O . GLY B 1 524 ? -4.699 42.438 36.75 1 89.88 524 GLY B O 1
ATOM 9612 N N . PHE B 1 525 ? -4.148 44.406 35.812 1 91.38 525 PHE B N 1
ATOM 9613 C CA . PHE B 1 525 ? -3.85 44.969 37.125 1 91.38 525 PHE B CA 1
ATOM 9614 C C . PHE B 1 525 ? -4.973 45.906 37.562 1 91.38 525 PHE B C 1
ATOM 9616 O O . PHE B 1 525 ? -5.645 46.5 36.75 1 91.38 525 PHE B O 1
ATOM 9623 N N . GLN B 1 526 ? -5.176 46.031 38.812 1 86.88 526 GLN B N 1
ATOM 9624 C CA . GLN B 1 526 ? -6.227 46.875 39.375 1 86.88 526 GLN B CA 1
ATOM 9625 C C . GLN B 1 526 ? -5.664 48.219 39.844 1 86.88 526 GLN B C 1
ATOM 9627 O O . GLN B 1 526 ? -6.395 49.188 39.906 1 86.88 526 GLN B O 1
ATOM 9632 N N . SER B 1 527 ? -4.305 48.188 40.219 1 87.75 527 SER B N 1
ATOM 9633 C CA . SER B 1 527 ? -3.719 49.406 40.781 1 87.75 527 SER B CA 1
ATOM 9634 C C . SER B 1 527 ? -2.459 49.781 40 1 87.75 527 SER B C 1
ATOM 9636 O O . SER B 1 527 ? -1.78 48.938 39.438 1 87.75 527 SER B O 1
ATOM 9638 N N . LEU B 1 528 ? -2.146 51.031 39.969 1 89.12 528 LEU B N 1
ATOM 9639 C CA . LEU B 1 528 ? -0.972 51.625 39.312 1 89.12 528 LEU B CA 1
ATOM 9640 C C . LEU B 1 528 ? 0.306 51.188 40.031 1 89.12 528 LEU B C 1
ATOM 9642 O O . LEU B 1 528 ? 1.371 51.094 39.406 1 89.12 528 LEU B O 1
ATOM 9646 N N . GLU B 1 529 ? 0.187 50.906 41.312 1 89.75 529 GLU B N 1
ATOM 9647 C CA . GLU B 1 529 ? 1.351 50.562 42.125 1 89.75 529 GLU B CA 1
ATOM 9648 C C . GLU B 1 529 ? 1.947 49.219 41.656 1 89.75 529 GLU B C 1
ATOM 9650 O O . GLU B 1 529 ? 3.17 49.062 41.594 1 89.75 529 GLU B O 1
ATOM 9655 N N . GLU B 1 530 ? 1.112 48.406 41.25 1 91 530 GLU B N 1
ATOM 9656 C CA . GLU B 1 530 ? 1.574 47.094 40.781 1 91 530 GLU B CA 1
ATOM 9657 C C . GLU B 1 530 ? 2.338 47.219 39.469 1 91 530 GLU B C 1
ATOM 9659 O O . GLU B 1 530 ? 3.316 46.5 39.219 1 91 530 GLU B O 1
ATOM 9664 N N . VAL B 1 531 ? 1.96 48.125 38.625 1 92.81 531 VAL B N 1
ATOM 9665 C CA . VAL B 1 531 ? 2.562 48.344 37.312 1 92.81 531 VAL B CA 1
ATOM 9666 C C . VAL B 1 531 ? 3.951 48.969 37.469 1 92.81 531 VAL B C 1
ATOM 9668 O O . VAL B 1 531 ? 4.891 48.594 36.781 1 92.81 531 VAL B O 1
ATOM 9671 N N . ARG B 1 532 ? 4.109 49.844 38.438 1 90.75 532 ARG B N 1
ATOM 9672 C CA . ARG B 1 532 ? 5.348 50.594 38.625 1 90.75 532 ARG B CA 1
ATOM 9673 C C . ARG B 1 532 ? 6.492 49.688 39.062 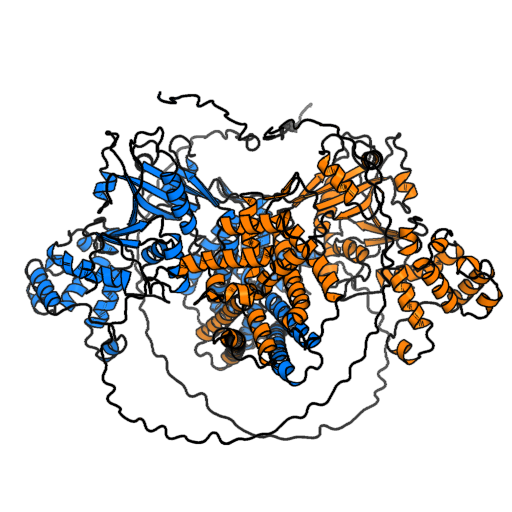1 90.75 532 ARG B C 1
ATOM 9675 O O . ARG B 1 532 ? 7.652 49.938 38.719 1 90.75 532 ARG B O 1
ATOM 9682 N N . MET B 1 533 ? 6.234 48.562 39.625 1 90.88 533 MET B N 1
ATOM 9683 C CA . MET B 1 533 ? 7.25 47.656 40.156 1 90.88 533 MET B CA 1
ATOM 9684 C C . MET B 1 533 ? 7.703 46.625 39.125 1 90.88 533 MET B C 1
ATOM 9686 O O . MET B 1 533 ? 8.703 45.938 39.312 1 90.88 533 MET B O 1
ATOM 9690 N N . LYS B 1 534 ? 7.055 46.688 38.031 1 93.31 534 LYS B N 1
ATOM 9691 C CA . LYS B 1 534 ? 7.344 45.625 37.062 1 93.31 534 LYS B CA 1
ATOM 9692 C C . LYS B 1 534 ? 8.062 46.219 35.844 1 93.31 534 LYS B C 1
ATOM 9694 O O . LYS B 1 534 ? 7.883 47.375 35.5 1 93.31 534 LYS B O 1
ATOM 9699 N N . SER B 1 535 ? 8.867 45.406 35.312 1 92.94 535 SER B N 1
ATOM 9700 C CA . SER B 1 535 ? 9.555 45.781 34.094 1 92.94 535 SER B CA 1
ATOM 9701 C C . SER B 1 535 ? 8.648 45.625 32.875 1 92.94 535 SER B C 1
ATOM 9703 O O . SER B 1 535 ? 7.602 44.969 32.938 1 92.94 535 SER B O 1
ATOM 9705 N N . GLY B 1 536 ? 9.031 46.25 31.781 1 93.56 536 GLY B N 1
ATOM 9706 C CA . GLY B 1 536 ? 8.273 46.125 30.547 1 93.56 536 GLY B CA 1
ATOM 9707 C C . GLY B 1 536 ? 8.047 44.688 30.125 1 93.56 536 GLY B C 1
ATOM 9708 O O . GLY B 1 536 ? 6.969 44.344 29.641 1 93.56 536 GLY B O 1
ATOM 9709 N N . CYS B 1 537 ? 9.062 43.938 30.281 1 93.69 537 CYS B N 1
ATOM 9710 C CA . CYS B 1 537 ? 8.984 42.5 29.938 1 93.69 537 CYS B CA 1
ATOM 9711 C C . CYS B 1 537 ? 7.961 41.781 30.797 1 93.69 537 CYS B C 1
ATOM 9713 O O . CYS B 1 537 ? 7.137 41.031 30.297 1 93.69 537 CYS B O 1
ATOM 9715 N N . GLU B 1 538 ? 7.992 42.062 32.031 1 94.81 538 GLU B N 1
ATOM 9716 C CA . GLU B 1 538 ? 7.066 41.438 32.969 1 94.81 538 GLU B CA 1
ATOM 9717 C C . GLU B 1 538 ? 5.629 41.875 32.719 1 94.81 538 GLU B C 1
ATOM 9719 O O . GLU B 1 538 ? 4.695 41.094 32.906 1 94.81 538 GLU B O 1
ATOM 9724 N N . LEU B 1 539 ? 5.531 43.125 32.344 1 95.69 539 LEU B N 1
ATOM 9725 C CA . LEU B 1 539 ? 4.203 43.656 32.062 1 95.69 539 LEU B CA 1
ATOM 9726 C C . LEU B 1 539 ? 3.609 42.969 30.828 1 95.69 539 LEU B C 1
ATOM 9728 O O . LEU B 1 539 ? 2.43 42.625 30.812 1 95.69 539 LEU B O 1
ATOM 9732 N N . LEU B 1 540 ? 4.398 42.844 29.797 1 95.5 540 LEU B N 1
ATOM 9733 C CA . LEU B 1 540 ? 3.9 42.156 28.609 1 95.5 540 LEU B CA 1
ATOM 9734 C C . LEU B 1 540 ? 3.547 40.719 28.938 1 95.5 540 LEU B C 1
ATOM 9736 O O . LEU B 1 540 ? 2.557 40.188 28.422 1 95.5 540 LEU B O 1
ATOM 9740 N N . LEU B 1 541 ? 4.406 40.062 29.688 1 95.56 541 LEU B N 1
ATOM 9741 C CA . LEU B 1 541 ? 4.105 38.688 30.141 1 95.56 541 LEU B CA 1
ATOM 9742 C C . LEU B 1 541 ? 2.775 38.656 30.875 1 95.56 541 LEU B C 1
ATOM 9744 O O . LEU B 1 541 ? 1.981 37.719 30.672 1 95.56 541 LEU B O 1
ATOM 9748 N N . ALA B 1 542 ? 2.539 39.594 31.719 1 94.69 542 ALA B N 1
ATOM 9749 C CA . ALA B 1 542 ? 1.285 39.688 32.469 1 94.69 542 ALA B CA 1
ATOM 9750 C C . ALA B 1 542 ? 0.093 39.812 31.516 1 94.69 542 ALA B C 1
ATOM 9752 O O . ALA B 1 542 ? -0.948 39.188 31.734 1 94.69 542 ALA B O 1
ATOM 9753 N N . LEU B 1 543 ? 0.258 40.625 30.562 1 94.5 543 LEU B N 1
ATOM 9754 C CA . LEU B 1 543 ? -0.798 40.812 29.562 1 94.5 543 LEU B CA 1
ATOM 9755 C C . LEU B 1 543 ? -1.101 39.469 28.875 1 94.5 543 LEU B C 1
ATOM 9757 O O . LEU B 1 543 ? -2.264 39.062 28.766 1 94.5 543 LEU B O 1
ATOM 9761 N N . VAL B 1 544 ? -0.088 38.812 28.406 1 95.12 544 VAL B N 1
ATOM 9762 C CA . VAL B 1 544 ? -0.216 37.562 27.656 1 95.12 544 VAL B CA 1
ATOM 9763 C C . VAL B 1 544 ? -0.852 36.5 28.547 1 95.12 544 VAL B C 1
ATOM 9765 O O . VAL B 1 544 ? -1.733 35.75 28.094 1 95.12 544 VAL B O 1
ATOM 9768 N N . GLU B 1 545 ? -0.449 36.406 29.688 1 94.31 545 GLU B N 1
ATOM 9769 C CA . GLU B 1 545 ? -1.001 35.406 30.625 1 94.31 545 GLU B CA 1
ATOM 9770 C C . GLU B 1 545 ? -2.449 35.75 30.969 1 94.31 545 GLU B C 1
ATOM 9772 O O . GLU B 1 545 ? -3.264 34.844 31.172 1 94.31 545 GLU B O 1
ATOM 9777 N N . PHE B 1 546 ? -2.67 37.062 31.109 1 93.06 546 PHE B N 1
ATOM 9778 C CA . PHE B 1 546 ? -4.035 37.5 31.359 1 93.06 546 PHE B CA 1
ATOM 9779 C C . PHE B 1 546 ? -4.961 37.062 30.234 1 93.06 546 PHE B C 1
ATOM 9781 O O . PHE B 1 546 ? -6.066 36.594 30.484 1 93.06 546 PHE B O 1
ATOM 9788 N N . ILE B 1 547 ? -4.531 37.156 29.062 1 92.19 547 ILE B N 1
ATOM 9789 C CA . ILE B 1 547 ? -5.297 36.75 27.875 1 92.19 547 ILE B CA 1
ATOM 9790 C C . ILE B 1 547 ? -5.566 35.25 27.906 1 92.19 547 ILE B C 1
ATOM 9792 O O . ILE B 1 547 ? -6.664 34.812 27.578 1 92.19 547 ILE B O 1
ATOM 9796 N N . LEU B 1 548 ? -4.598 34.438 28.297 1 91.06 548 LEU B N 1
ATOM 9797 C CA . LEU B 1 548 ? -4.691 33 28.281 1 91.06 548 LEU B CA 1
ATOM 9798 C C . LEU B 1 548 ? -5.582 32.469 29.406 1 91.06 548 LEU B C 1
ATOM 9800 O O . LEU B 1 548 ? -6.234 31.438 29.281 1 91.06 548 LEU B O 1
ATOM 9804 N N . SER B 1 549 ? -5.684 33.156 30.5 1 88.19 549 SER B N 1
ATOM 9805 C CA . SER B 1 549 ? -6.281 32.594 31.719 1 88.19 549 SER B CA 1
ATOM 9806 C C . SER B 1 549 ? -7.668 33.188 31.969 1 88.19 549 SER B C 1
ATOM 9808 O O . SER B 1 549 ? -8.492 32.562 32.625 1 88.19 549 SER B O 1
ATOM 9810 N N . SER B 1 550 ? -7.891 34.406 31.453 1 83.38 550 SER B N 1
ATOM 9811 C CA . SER B 1 550 ? -9.117 35.062 31.891 1 83.38 550 SER B CA 1
ATOM 9812 C C . SER B 1 550 ? -10 35.438 30.688 1 83.38 550 SER B C 1
ATOM 9814 O O . SER B 1 550 ? -9.539 36.094 29.75 1 83.38 550 SER B O 1
ATOM 9816 N N . PRO B 1 551 ? -11.234 35.125 30.812 1 81.62 551 PRO B N 1
ATOM 9817 C CA . PRO B 1 551 ? -12.18 35.562 29.781 1 81.62 551 PRO B CA 1
ATOM 9818 C C . PRO B 1 551 ? -12.352 37.062 29.75 1 81.62 551 PRO B C 1
ATOM 9820 O O . PRO B 1 551 ? -12.703 37.625 28.703 1 81.62 551 PRO B O 1
ATOM 9823 N N . GLU B 1 552 ? -12.062 37.688 30.875 1 78.5 552 GLU B N 1
ATOM 9824 C CA . GLU B 1 552 ? -12.188 39.125 30.953 1 78.5 552 GLU B CA 1
ATOM 9825 C C . GLU B 1 552 ? -11.203 39.812 30.016 1 78.5 552 GLU B C 1
ATOM 9827 O O . GLU B 1 552 ? -11.523 40.844 29.422 1 78.5 552 GLU B O 1
ATOM 9832 N N . ALA B 1 553 ? -10.148 39.281 29.938 1 77.81 553 ALA B N 1
ATOM 9833 C CA . ALA B 1 553 ? -9.109 39.844 29.094 1 77.81 553 ALA B CA 1
ATOM 9834 C C . ALA B 1 553 ? -9.555 39.906 27.641 1 77.81 553 ALA B C 1
ATOM 9836 O O . ALA B 1 553 ? -9.242 40.844 26.906 1 77.81 553 ALA B O 1
ATOM 9837 N N . THR B 1 554 ? -10.344 38.969 27.297 1 73 554 THR B N 1
ATOM 9838 C CA . THR B 1 554 ? -10.75 38.844 25.891 1 73 554 THR B CA 1
ATOM 9839 C C . THR B 1 554 ? -11.93 39.75 25.594 1 73 554 THR B C 1
ATOM 9841 O O . THR B 1 554 ? -12.289 39.969 24.438 1 73 554 THR B O 1
ATOM 9844 N N . SER B 1 555 ? -12.383 40.312 26.641 1 75.81 555 SER B N 1
ATOM 9845 C CA . SER B 1 555 ? -13.453 41.281 26.453 1 75.81 555 SER B CA 1
ATOM 9846 C C . SER B 1 555 ? -12.891 42.688 26.203 1 75.81 555 SER B C 1
ATOM 9848 O O . SER B 1 555 ? -13.594 43.562 25.703 1 75.81 555 SER B O 1
ATOM 9850 N N . LEU B 1 556 ? -11.609 42.719 26.516 1 74.69 556 LEU B N 1
ATOM 9851 C CA . LEU B 1 556 ? -10.977 44 26.344 1 74.69 556 LEU B CA 1
ATOM 9852 C C . LEU B 1 556 ? -10.414 44.156 24.922 1 74.69 556 LEU B C 1
ATOM 9854 O O . LEU B 1 556 ? -9.852 43.188 24.391 1 74.69 556 LEU B O 1
ATOM 9858 N N . HIS B 1 557 ? -10.672 45.219 24.281 1 82.94 557 HIS B N 1
ATOM 9859 C CA . HIS B 1 557 ? -10.164 45.5 22.953 1 82.94 557 HIS B CA 1
ATOM 9860 C C . HIS B 1 557 ? -8.656 45.75 22.969 1 82.94 557 HIS B C 1
ATOM 9862 O O . HIS B 1 557 ? -8.148 46.406 23.875 1 82.94 557 HIS B O 1
ATOM 9868 N N . PRO B 1 558 ? -8.016 45.156 22.047 1 89.44 558 PRO B N 1
ATOM 9869 C CA . PRO B 1 558 ? -6.57 45.406 21.969 1 89.44 558 PRO B CA 1
ATOM 9870 C C . PRO B 1 558 ? -6.219 46.875 21.75 1 89.44 558 PRO B C 1
ATOM 9872 O O . PRO B 1 558 ? -6.891 47.562 20.984 1 89.44 558 PRO B O 1
ATOM 9875 N N . SER B 1 559 ? -5.223 47.281 22.484 1 88.88 559 SER B N 1
ATOM 9876 C CA . SER B 1 559 ? -4.77 48.656 22.359 1 88.88 559 SER B CA 1
ATOM 9877 C C . SER B 1 559 ? -3.945 48.875 21.094 1 88.88 559 SER B C 1
ATOM 9879 O O . SER B 1 559 ? -3.004 48.125 20.844 1 88.88 559 SER B O 1
ATOM 9881 N N . ASP B 1 560 ? -4.234 49.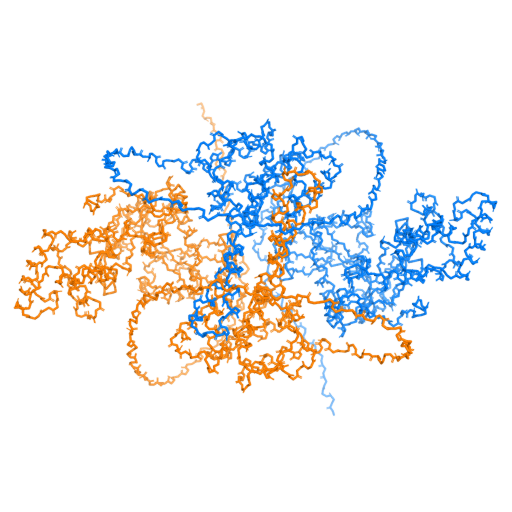938 20.391 1 93.56 560 ASP B N 1
ATOM 9882 C CA . ASP B 1 560 ? -3.537 50.219 19.141 1 93.56 560 ASP B CA 1
ATOM 9883 C C . ASP B 1 560 ? -2.074 50.562 19.406 1 93.56 560 ASP B C 1
ATOM 9885 O O . ASP B 1 560 ? -1.229 50.438 18.516 1 93.56 560 ASP B O 1
ATOM 9889 N N . LYS B 1 561 ? -1.848 50.938 20.594 1 93.38 561 LYS B N 1
ATOM 9890 C CA . LYS B 1 561 ? -0.479 51.312 20.938 1 93.38 561 LYS B CA 1
ATOM 9891 C C . LYS B 1 561 ? 0.436 50.094 20.953 1 93.38 561 LYS B C 1
ATOM 9893 O O . LYS B 1 561 ? 1.657 50.219 20.844 1 93.38 561 LYS B O 1
ATOM 9898 N N . LEU B 1 562 ? -0.092 48.969 21.078 1 95 562 LEU B N 1
ATOM 9899 C CA . LEU B 1 562 ? 0.688 47.719 21.125 1 95 562 LEU B CA 1
ATOM 9900 C C . LEU B 1 562 ? 0.884 47.156 19.719 1 95 562 LEU B C 1
ATOM 9902 O O . LEU B 1 562 ? 1.624 46.188 19.547 1 95 562 LEU B O 1
ATOM 9906 N N . GLN B 1 563 ? 0.336 47.75 18.734 1 96.12 563 GLN B N 1
ATOM 9907 C CA . GLN B 1 563 ? 0.293 47.219 17.375 1 96.12 563 GLN B CA 1
ATOM 9908 C C . GLN B 1 563 ? 1.698 46.938 16.844 1 96.12 563 GLN B C 1
ATOM 9910 O O . GLN B 1 563 ? 1.988 45.844 16.359 1 96.12 563 GLN B O 1
ATOM 9915 N N . SER B 1 564 ? 2.516 47.906 16.891 1 94.94 564 SER B N 1
ATOM 9916 C CA . SER B 1 564 ? 3.85 47.781 16.312 1 94.94 564 SER B CA 1
ATOM 9917 C C . SER B 1 564 ? 4.641 46.656 16.969 1 94.94 564 SER B C 1
ATOM 9919 O O . SER B 1 564 ? 5.305 45.875 16.266 1 94.94 564 SER B O 1
ATOM 9921 N N . ILE B 1 565 ? 4.559 46.5 18.281 1 95.38 565 ILE B N 1
ATOM 9922 C CA . ILE B 1 565 ? 5.301 45.469 19.031 1 95.38 565 ILE B CA 1
ATOM 9923 C C . ILE B 1 565 ? 4.746 44.094 18.703 1 95.38 565 ILE B C 1
ATOM 9925 O O . ILE B 1 565 ? 5.508 43.188 18.406 1 95.38 565 ILE B O 1
ATOM 9929 N N . MET B 1 566 ? 3.459 44 18.719 1 96.38 566 MET B N 1
ATOM 9930 C CA . MET B 1 566 ? 2.818 42.719 18.5 1 96.38 566 MET B CA 1
ATOM 9931 C C . MET B 1 566 ? 3.033 42.25 17.062 1 96.38 566 MET B C 1
ATOM 9933 O O . MET B 1 566 ? 3.236 41.031 16.828 1 96.38 566 MET B O 1
ATOM 9937 N N . LEU B 1 567 ? 2.971 43.125 16.109 1 97.62 567 LEU B N 1
ATOM 9938 C CA . LEU B 1 567 ? 3.209 42.781 14.711 1 97.62 567 LEU B CA 1
ATOM 9939 C C . LEU B 1 567 ? 4.633 42.281 14.516 1 97.62 567 LEU B C 1
ATOM 9941 O O . LEU B 1 567 ? 4.852 41.281 13.82 1 97.62 567 LEU B O 1
ATOM 9945 N N . ARG B 1 568 ? 5.562 42.906 15.078 1 96.5 568 ARG B N 1
ATOM 9946 C CA . ARG B 1 568 ? 6.961 42.5 14.961 1 96.5 568 ARG B CA 1
ATOM 9947 C C . ARG B 1 568 ? 7.195 41.125 15.594 1 96.5 568 ARG B C 1
ATOM 9949 O O . ARG B 1 568 ? 7.879 40.281 15.023 1 96.5 568 ARG B O 1
ATOM 9956 N N . LEU B 1 569 ? 6.672 40.938 16.766 1 96.56 569 LEU B N 1
ATOM 9957 C CA . LEU B 1 569 ? 6.836 39.688 17.469 1 96.56 569 LEU B CA 1
ATOM 9958 C C . LEU B 1 569 ? 6.172 38.531 16.688 1 96.56 569 LEU B C 1
ATOM 9960 O O . LEU B 1 569 ? 6.699 37.438 16.641 1 96.56 569 LEU B O 1
ATOM 9964 N N . CYS B 1 570 ? 5.016 38.875 16.125 1 98 570 CYS B N 1
ATOM 9965 C CA . CYS B 1 570 ? 4.316 37.844 15.328 1 98 570 CYS B CA 1
ATOM 9966 C C . CYS B 1 570 ? 5.102 37.531 14.062 1 98 570 CYS B C 1
ATOM 9968 O O . CYS B 1 570 ? 5.148 36.344 13.648 1 98 570 CYS B O 1
ATOM 9970 N N . ALA B 1 571 ? 5.68 38.5 13.438 1 97.31 571 ALA B N 1
ATOM 9971 C CA . ALA B 1 571 ? 6.516 38.281 12.258 1 97.31 571 ALA B CA 1
ATOM 9972 C C . ALA B 1 571 ? 7.68 37.344 12.594 1 97.31 571 ALA B C 1
ATOM 9974 O O . ALA B 1 571 ? 8.016 36.469 11.805 1 97.31 571 ALA B O 1
ATOM 9975 N N . ARG B 1 572 ? 8.273 37.562 13.688 1 94.94 572 ARG B N 1
ATOM 9976 C CA . ARG B 1 572 ? 9.352 36.688 14.133 1 94.94 572 ARG B CA 1
ATOM 9977 C C . ARG B 1 572 ? 8.852 35.25 14.32 1 94.94 572 ARG B C 1
ATOM 9979 O O . ARG B 1 572 ? 9.516 34.281 13.906 1 94.94 572 ARG B O 1
ATOM 9986 N N . TYR B 1 573 ? 7.719 35.125 14.945 1 96.5 573 TYR B N 1
ATOM 9987 C CA . TYR B 1 573 ? 7.117 33.812 15.211 1 96.5 573 TYR B CA 1
ATOM 9988 C C . TYR B 1 573 ? 6.867 33.062 13.914 1 96.5 573 TYR B C 1
ATOM 9990 O O . TYR B 1 573 ? 7.148 31.859 13.82 1 96.5 573 TYR B O 1
ATOM 9998 N N . LEU B 1 574 ? 6.379 33.781 12.898 1 97.38 574 LEU B N 1
ATOM 9999 C CA . LEU B 1 574 ? 5.977 33.125 11.656 1 97.38 574 LEU B CA 1
ATOM 10000 C C . LEU B 1 574 ? 7.18 32.906 10.742 1 97.38 574 LEU B C 1
ATOM 10002 O O . LEU B 1 574 ? 7.242 31.906 10.023 1 97.38 574 LEU B O 1
ATOM 10006 N N . TYR B 1 575 ? 8.102 33.781 10.789 1 95.38 575 TYR B N 1
ATOM 10007 C CA . TYR B 1 575 ? 9.164 33.781 9.789 1 95.38 575 TYR B CA 1
ATOM 10008 C C . TYR B 1 575 ? 10.438 33.156 10.352 1 95.38 575 TYR B C 1
ATOM 10010 O O . TYR B 1 575 ? 11.109 32.375 9.672 1 95.38 575 TYR B O 1
ATOM 10018 N N . SER B 1 576 ? 10.82 33.438 11.562 1 92 576 SER B N 1
ATOM 10019 C CA . SER B 1 576 ? 12.141 33.094 12.086 1 92 576 SER B CA 1
ATOM 10020 C C . SER B 1 576 ? 12.094 31.828 12.93 1 92 576 SER B C 1
ATOM 10022 O O . SER B 1 576 ? 13.047 31.047 12.938 1 92 576 SER B O 1
ATOM 10024 N N . GLU B 1 577 ? 11.039 31.672 13.672 1 92.12 577 GLU B N 1
ATOM 10025 C CA . GLU B 1 577 ? 10.953 30.516 14.562 1 92.12 577 GLU B CA 1
ATOM 10026 C C . GLU B 1 577 ? 10.641 29.234 13.789 1 92.12 577 GLU B C 1
ATOM 10028 O O . GLU B 1 577 ? 9.805 29.25 12.883 1 92.12 577 GLU B O 1
ATOM 10033 N N . LYS B 1 578 ? 11.43 28.219 14.102 1 91.81 578 LYS B N 1
ATOM 10034 C CA . LYS B 1 578 ? 11.305 26.984 13.359 1 91.81 578 LYS B CA 1
ATOM 10035 C C . LYS B 1 578 ? 11.18 25.781 14.297 1 91.81 578 LYS B C 1
ATOM 10037 O O . LYS B 1 578 ? 11.555 25.875 15.469 1 91.81 578 LYS B O 1
ATOM 10042 N N . HIS B 1 579 ? 10.547 24.828 13.82 1 89.62 579 HIS B N 1
ATOM 10043 C CA . HIS B 1 579 ? 10.531 23.5 14.438 1 89.62 579 HIS B CA 1
ATOM 10044 C C . HIS B 1 579 ? 10.93 22.422 13.438 1 89.62 579 HIS B C 1
ATOM 10046 O O . HIS B 1 579 ? 10.195 22.141 12.484 1 89.62 579 HIS B O 1
ATOM 10052 N N . LYS B 1 580 ? 12.062 21.734 13.602 1 83.75 580 LYS B N 1
ATOM 10053 C CA . LYS B 1 580 ? 12.594 20.719 12.695 1 83.75 580 LYS B CA 1
ATOM 10054 C C . LYS B 1 580 ? 12.641 21.234 11.258 1 83.75 580 LYS B C 1
ATOM 10056 O O . LYS B 1 580 ? 12.109 20.594 10.344 1 83.75 580 LYS B O 1
ATOM 10061 N N . SER B 1 581 ? 12.977 22.375 11.031 1 87.69 581 SER B N 1
ATOM 10062 C CA . SER B 1 581 ? 13.234 23.062 9.766 1 87.69 581 SER B CA 1
ATOM 10063 C C . SER B 1 581 ? 11.938 23.516 9.109 1 87.69 581 SER B C 1
ATOM 10065 O O . SER B 1 581 ? 11.945 24 7.977 1 87.69 581 SER B O 1
ATOM 10067 N N . LYS B 1 582 ? 10.828 23.375 9.797 1 92.88 582 LYS B N 1
ATOM 10068 C CA . LYS B 1 582 ? 9.539 23.828 9.305 1 92.88 582 LYS B CA 1
ATOM 10069 C C . LYS B 1 582 ? 9.031 25.016 10.102 1 92.88 582 LYS B C 1
ATOM 10071 O O . LYS B 1 582 ? 9.547 25.312 11.18 1 92.88 582 LYS B O 1
ATOM 10076 N N . ALA B 1 583 ? 8.117 25.703 9.469 1 94.94 583 ALA B N 1
ATOM 10077 C CA . ALA B 1 583 ? 7.512 26.797 10.211 1 94.94 583 ALA B CA 1
ATOM 10078 C C . ALA B 1 583 ? 6.906 26.312 11.523 1 94.94 583 ALA B C 1
ATOM 10080 O O . ALA B 1 583 ? 6.293 25.234 11.57 1 94.94 583 ALA B O 1
ATOM 10081 N N . LEU B 1 584 ? 7.113 27 12.594 1 95.31 584 LEU B N 1
ATOM 10082 C CA . LEU B 1 584 ? 6.641 26.594 13.914 1 95.31 584 LEU B CA 1
ATOM 10083 C C . LEU B 1 584 ? 5.117 26.578 13.969 1 95.31 584 LEU B C 1
ATOM 10085 O O . LEU B 1 584 ? 4.52 25.672 14.555 1 95.31 584 LEU B O 1
ATOM 10089 N N . ASP B 1 585 ? 4.527 27.656 13.422 1 96 585 ASP B N 1
ATOM 10090 C CA . ASP B 1 585 ? 3.07 27.703 13.359 1 96 585 ASP B CA 1
ATOM 10091 C C . ASP B 1 585 ? 2.531 26.656 12.375 1 96 585 ASP B C 1
ATOM 10093 O O . ASP B 1 585 ? 2.932 26.625 11.211 1 96 585 ASP B O 1
ATOM 10097 N N . PRO B 1 586 ? 1.613 25.891 12.805 1 92.06 586 PRO B N 1
ATOM 10098 C CA . PRO B 1 586 ? 1.11 24.812 11.938 1 92.06 586 PRO B CA 1
ATOM 10099 C C . PRO B 1 586 ? 0.378 25.359 10.711 1 92.06 586 PRO B C 1
ATOM 10101 O O . PRO B 1 586 ? 0.436 24.75 9.633 1 92.06 586 PRO B O 1
ATOM 10104 N N . VAL B 1 587 ? -0.378 26.406 10.867 1 93.5 587 VAL B N 1
ATOM 10105 C CA . VAL B 1 587 ? -1.107 26.984 9.742 1 93.5 587 VAL B CA 1
ATOM 10106 C C . VAL B 1 587 ? -0.123 27.562 8.727 1 93.5 587 VAL B C 1
ATOM 10108 O O . VAL B 1 587 ? -0.297 27.391 7.516 1 93.5 587 VAL B O 1
ATOM 10111 N N . ALA B 1 588 ? 0.911 28.219 9.25 1 95.88 588 ALA B N 1
ATOM 10112 C CA . ALA B 1 588 ? 1.966 28.703 8.367 1 95.88 588 ALA B CA 1
ATOM 10113 C C . ALA B 1 588 ? 2.637 27.547 7.633 1 95.88 588 ALA B C 1
ATOM 10115 O O . ALA B 1 588 ? 2.863 27.625 6.422 1 95.88 588 ALA B O 1
ATOM 10116 N N . ASN B 1 589 ? 2.969 26.578 8.391 1 92.75 589 ASN B N 1
ATOM 10117 C CA . ASN B 1 589 ? 3.582 25.406 7.797 1 92.75 589 ASN B CA 1
ATOM 10118 C C . ASN B 1 589 ? 2.727 24.828 6.664 1 92.75 589 ASN B C 1
ATOM 10120 O O . ASN B 1 589 ? 3.252 24.438 5.625 1 92.75 589 ASN B O 1
ATOM 10124 N N . PHE B 1 590 ? 1.469 24.781 6.859 1 89.56 590 PHE B N 1
ATOM 10125 C CA . PHE B 1 590 ? 0.533 24.25 5.871 1 89.56 590 PHE B CA 1
ATOM 10126 C C . PHE B 1 590 ? 0.558 25.094 4.598 1 89.56 590 PHE B C 1
ATOM 10128 O O . PHE B 1 590 ? 0.721 24.562 3.5 1 89.56 590 PHE B O 1
ATOM 10135 N N . HIS B 1 591 ? 0.331 26.344 4.703 1 92.94 591 HIS B N 1
ATOM 10136 C CA . HIS B 1 591 ? 0.202 27.203 3.533 1 92.94 591 HIS B CA 1
ATOM 10137 C C . HIS B 1 591 ? 1.532 27.344 2.801 1 92.94 591 HIS B C 1
ATOM 10139 O O . HIS B 1 591 ? 1.571 27.328 1.568 1 92.94 591 HIS B O 1
ATOM 10145 N N . LEU B 1 592 ? 2.564 27.5 3.572 1 93.75 592 LEU B N 1
ATOM 10146 C CA . LEU B 1 592 ? 3.873 27.625 2.945 1 93.75 592 LEU B CA 1
ATOM 10147 C C . LEU B 1 592 ? 4.258 26.344 2.219 1 93.75 592 LEU B C 1
ATOM 10149 O O . LEU B 1 592 ? 4.824 26.391 1.125 1 93.75 592 LEU B O 1
ATOM 10153 N N . ARG B 1 593 ? 3.957 25.297 2.828 1 89.06 593 ARG B N 1
ATOM 10154 C CA . ARG B 1 593 ? 4.215 24 2.203 1 89.06 593 ARG B CA 1
ATOM 10155 C C . ARG B 1 593 ? 3.438 23.859 0.901 1 89.06 593 ARG B C 1
ATOM 10157 O O . ARG B 1 593 ? 3.906 23.219 -0.039 1 89.06 593 ARG B O 1
ATOM 10164 N N . ASN B 1 594 ? 2.277 24.5 0.883 1 87.31 594 ASN B N 1
ATOM 10165 C CA . ASN B 1 594 ? 1.438 24.422 -0.308 1 87.31 594 ASN B CA 1
ATOM 10166 C C . ASN B 1 594 ? 1.859 25.453 -1.354 1 87.31 594 ASN B C 1
ATOM 10168 O O . ASN B 1 594 ? 1.201 25.594 -2.385 1 87.31 594 ASN B O 1
ATOM 10172 N N . GLY B 1 595 ? 2.928 26.156 -1.062 1 89.56 595 GLY B N 1
ATOM 10173 C CA . GLY B 1 595 ? 3.52 27.016 -2.07 1 89.56 595 GLY B CA 1
ATOM 10174 C C . GLY B 1 595 ? 3.113 28.469 -1.922 1 89.56 595 GLY B C 1
ATOM 10175 O O . GLY B 1 595 ? 3.346 29.281 -2.822 1 89.56 595 GLY B O 1
ATOM 10176 N N . ALA B 1 596 ? 2.523 28.828 -0.812 1 94.56 596 ALA B N 1
ATOM 10177 C CA . ALA B 1 596 ? 2.082 30.203 -0.605 1 94.56 596 ALA B CA 1
ATOM 10178 C C . ALA B 1 596 ? 3.238 31.094 -0.149 1 94.56 596 ALA B C 1
ATOM 10180 O O . ALA B 1 596 ? 4.273 30.578 0.3 1 94.56 596 ALA B O 1
ATOM 10181 N N . CYS B 1 597 ? 3.02 32.375 -0.301 1 96.44 597 CYS B N 1
ATOM 10182 C CA . CYS B 1 597 ? 3.908 33.406 0.239 1 96.44 597 CYS B CA 1
ATOM 10183 C C . CYS B 1 597 ? 3.314 34.031 1.491 1 96.44 597 CYS B C 1
ATOM 10185 O O . CYS B 1 597 ? 2.092 34.125 1.629 1 96.44 597 CYS B O 1
ATOM 10187 N N . LEU B 1 598 ? 4.242 34.406 2.359 1 97.56 598 LEU B N 1
ATOM 10188 C CA . LEU B 1 598 ? 3.797 35.219 3.484 1 97.56 598 LEU B CA 1
ATOM 10189 C C . LEU B 1 598 ? 3.5 36.656 3.039 1 97.56 598 LEU B C 1
ATOM 10191 O O . LEU B 1 598 ? 4.418 37.406 2.727 1 97.56 598 LEU B O 1
ATOM 10195 N N . GLU B 1 599 ? 2.262 37.031 3.072 1 97.75 599 GLU B N 1
ATOM 10196 C CA . GLU B 1 599 ? 1.84 38.25 2.363 1 97.75 599 GLU B CA 1
ATOM 10197 C C . GLU B 1 599 ? 1.692 39.438 3.318 1 97.75 599 GLU B C 1
ATOM 10199 O O . GLU B 1 599 ? 2.193 40.531 3.045 1 97.75 599 GLU B O 1
ATOM 10204 N N . ARG B 1 600 ? 0.897 39.219 4.383 1 98.06 600 ARG B N 1
ATOM 10205 C CA . ARG B 1 600 ? 0.621 40.344 5.266 1 98.06 600 ARG B CA 1
ATOM 10206 C C . ARG B 1 600 ? 0.133 39.844 6.629 1 98.06 600 ARG B C 1
ATOM 10208 O O . ARG B 1 600 ? -0.689 38.938 6.715 1 98.06 600 ARG B O 1
ATOM 10215 N N . ILE B 1 601 ? 0.687 40.406 7.68 1 98.38 601 ILE B N 1
ATOM 10216 C CA . ILE B 1 601 ? 0.14 40.219 9.023 1 98.38 601 ILE B CA 1
ATOM 10217 C C . ILE B 1 601 ? -0.84 41.344 9.344 1 98.38 601 ILE B C 1
ATOM 10219 O O . ILE B 1 601 ? -0.506 42.531 9.203 1 98.38 601 ILE B O 1
ATOM 10223 N N . ASN B 1 602 ? -2.035 40.969 9.758 1 98.25 602 ASN B N 1
ATOM 10224 C CA . ASN B 1 602 ? -3.105 41.969 9.906 1 98.25 602 ASN B CA 1
ATOM 10225 C C . ASN B 1 602 ? -3.432 42.219 11.375 1 98.25 602 ASN B C 1
ATOM 10227 O O . ASN B 1 602 ? -3.777 41.281 12.109 1 98.25 602 ASN B O 1
ATOM 10231 N N . TRP B 1 603 ? -3.314 43.469 11.805 1 97.19 603 TRP B N 1
ATOM 10232 C CA . TRP B 1 603 ? -3.742 43.906 13.125 1 97.19 603 TRP B CA 1
ATOM 10233 C C . TRP B 1 603 ? -5.262 43.875 13.242 1 97.19 603 TRP B C 1
ATOM 10235 O O . TRP B 1 603 ? -5.965 44.375 12.359 1 97.19 603 TRP B O 1
ATOM 10245 N N . LYS B 1 604 ? -5.77 43.312 14.281 1 96.31 604 LYS B N 1
ATOM 10246 C CA . LYS B 1 604 ? -7.203 43.219 14.547 1 96.31 604 LYS B CA 1
ATOM 10247 C C . LYS B 1 604 ? -7.93 42.531 13.406 1 96.31 604 LYS B C 1
ATOM 10249 O O . LYS B 1 604 ? -8.938 43.031 12.898 1 96.31 604 LYS B O 1
ATOM 10254 N N . GLY B 1 605 ? -7.312 41.406 12.938 1 96.19 605 GLY B N 1
ATOM 10255 C CA . GLY B 1 605 ? -7.906 40.625 11.875 1 96.19 605 GLY B CA 1
ATOM 10256 C C . GLY B 1 605 ? -9.195 39.938 12.289 1 96.19 605 GLY B C 1
ATOM 10257 O O . GLY B 1 605 ? -10.133 39.812 11.492 1 96.19 605 GLY B O 1
ATOM 10258 N N . ASP B 1 606 ? -9.242 39.406 13.477 1 95.12 606 ASP B N 1
ATOM 10259 C CA . ASP B 1 606 ? -10.406 38.75 14.07 1 95.12 606 ASP B CA 1
ATOM 10260 C C . ASP B 1 606 ? -10.445 38.938 15.578 1 95.12 606 ASP B C 1
ATOM 10262 O O . ASP B 1 606 ? -9.57 38.469 16.297 1 95.12 606 ASP B O 1
ATOM 10266 N N . LEU B 1 607 ? -11.453 39.562 16.062 1 92.44 607 LEU B N 1
ATOM 10267 C CA . LEU B 1 607 ? -11.516 39.969 17.469 1 92.44 607 LEU B CA 1
ATOM 10268 C C . LEU B 1 607 ? -12.43 39.031 18.25 1 92.44 607 LEU B C 1
ATOM 10270 O O . LEU B 1 607 ? -12.922 39.375 19.328 1 92.44 607 LEU B O 1
ATOM 10274 N N . SER B 1 608 ? -12.695 37.906 17.641 1 89.94 608 SER B N 1
ATOM 10275 C CA . SER B 1 608 ? -13.43 36.906 18.406 1 89.94 608 SER B CA 1
ATOM 10276 C C . SER B 1 608 ? -12.641 36.438 19.625 1 89.94 608 SER B C 1
ATOM 10278 O O . SER B 1 608 ? -11.414 36.562 19.656 1 89.94 608 SER B O 1
ATOM 10280 N N . GLN B 1 609 ? -13.297 35.938 20.672 1 89.56 609 GLN B N 1
ATOM 10281 C CA . GLN B 1 609 ? -12.648 35.5 21.906 1 89.56 609 GLN B CA 1
ATOM 10282 C C . GLN B 1 609 ? -11.578 34.438 21.625 1 89.56 609 GLN B C 1
ATOM 10284 O O . GLN B 1 609 ? -10.492 34.5 22.203 1 89.56 609 GLN B O 1
ATOM 10289 N N . ARG B 1 610 ? -11.836 33.562 20.766 1 90.31 610 ARG B N 1
ATOM 10290 C CA . ARG B 1 610 ? -10.898 32.5 20.438 1 90.31 610 ARG B CA 1
ATOM 10291 C C . ARG B 1 610 ? -9.641 33.031 19.781 1 90.31 610 ARG B C 1
ATOM 10293 O O . ARG B 1 610 ? -8.531 32.656 20.141 1 90.31 610 ARG B O 1
ATOM 10300 N N . ARG B 1 611 ? -9.82 33.906 18.844 1 93.44 611 ARG B N 1
ATOM 10301 C CA . ARG B 1 611 ? -8.688 34.469 18.109 1 93.44 611 ARG B CA 1
ATOM 10302 C C . ARG B 1 611 ? -7.859 35.375 19 1 93.44 611 ARG B C 1
ATOM 10304 O O . ARG B 1 611 ? -6.637 35.469 18.844 1 93.44 611 ARG B O 1
ATOM 10311 N N . LEU B 1 612 ? -8.508 36.062 19.922 1 93.31 612 LEU B N 1
ATOM 10312 C CA . LEU B 1 612 ? -7.773 36.875 20.875 1 93.31 612 LEU B CA 1
ATOM 10313 C C . LEU B 1 612 ? -6.852 36 21.734 1 93.31 612 LEU B C 1
ATOM 10315 O O . LEU B 1 612 ? -5.703 36.375 21.984 1 93.31 612 LEU B O 1
ATOM 10319 N N . LYS B 1 613 ? -7.316 34.875 22.109 1 93.44 613 LYS B N 1
ATOM 10320 C CA . LYS B 1 613 ? -6.535 33.969 22.938 1 93.44 613 LYS B CA 1
ATOM 10321 C C . LYS B 1 613 ? -5.395 33.344 22.125 1 93.44 613 LYS B C 1
ATOM 10323 O O . LYS B 1 613 ? -4.316 33.094 22.672 1 93.44 613 LYS B O 1
ATOM 10328 N N . GLU B 1 614 ? -5.613 33.188 20.844 1 94.75 614 GLU B N 1
ATOM 10329 C CA . GLU B 1 614 ? -4.641 32.5 20 1 94.75 614 GLU B CA 1
ATOM 10330 C C . GLU B 1 614 ? -3.555 33.469 19.531 1 94.75 614 GLU B C 1
ATOM 10332 O O . GLU B 1 614 ? -2.383 33.094 19.453 1 94.75 614 GLU B O 1
ATOM 10337 N N . SER B 1 615 ? -3.994 34.688 19.188 1 96.88 615 SER B N 1
ATOM 10338 C CA . SER B 1 615 ? -3.053 35.562 18.5 1 96.88 615 SER B CA 1
ATOM 10339 C C . SER B 1 615 ? -3.293 37.031 18.844 1 96.88 615 SER B C 1
ATOM 10341 O O . SER B 1 615 ? -2.807 37.938 18.156 1 96.88 615 SER B O 1
ATOM 10343 N N . TYR B 1 616 ? -4.055 37.312 19.891 1 95.62 616 TYR B N 1
ATOM 10344 C CA . TYR B 1 616 ? -4.406 38.656 20.281 1 95.62 616 TYR B CA 1
ATOM 10345 C C . TYR B 1 616 ? -5.09 39.406 19.141 1 95.62 616 TYR B C 1
ATOM 10347 O O . TYR B 1 616 ? -4.867 40.594 18.938 1 95.62 616 TYR B O 1
ATOM 10355 N N . GLY B 1 617 ? -5.848 38.625 18.297 1 95.56 617 GLY B N 1
ATOM 10356 C CA . GLY B 1 617 ? -6.668 39.156 17.219 1 95.56 617 GLY B CA 1
ATOM 10357 C C . GLY B 1 617 ? -5.938 39.25 15.891 1 95.56 617 GLY B C 1
ATOM 10358 O O . GLY B 1 617 ? -6.527 39.625 14.883 1 95.56 617 GLY B O 1
ATOM 10359 N N . LEU B 1 618 ? -4.652 38.938 15.859 1 97.75 618 LEU B N 1
ATOM 10360 C CA . LEU B 1 618 ? -3.867 39 14.633 1 97.75 618 LEU B CA 1
ATOM 10361 C C . LEU B 1 618 ? -4.262 37.875 13.688 1 97.75 618 LEU B C 1
ATOM 10363 O O . LEU B 1 618 ? -4.598 36.781 14.133 1 97.75 618 LEU B O 1
ATOM 10367 N N . MET B 1 619 ? -4.305 38.156 12.422 1 98.25 619 MET B N 1
ATOM 10368 C CA . MET B 1 619 ? -4.445 37.156 11.359 1 98.25 619 MET B CA 1
ATOM 10369 C C . MET B 1 619 ? -3.389 37.344 10.281 1 98.25 619 MET B C 1
ATOM 10371 O O . MET B 1 619 ? -2.627 38.312 10.328 1 98.25 619 MET B O 1
ATOM 10375 N N . VAL B 1 620 ? -3.266 36.438 9.43 1 98.44 620 VAL B N 1
ATOM 10376 C CA . VAL B 1 620 ? -2.205 36.531 8.43 1 98.44 620 VAL B CA 1
ATOM 10377 C C . VAL B 1 620 ? -2.744 36.125 7.062 1 98.44 620 VAL B C 1
ATOM 10379 O O . VAL B 1 620 ? -3.594 35.25 6.965 1 98.44 620 VAL B O 1
ATOM 10382 N N . ASN B 1 621 ? -2.338 36.844 6.02 1 98.31 621 ASN B N 1
ATOM 10383 C CA . ASN B 1 621 ? -2.613 36.5 4.633 1 98.31 621 ASN B CA 1
ATOM 10384 C C . ASN B 1 621 ? -1.461 35.688 4.016 1 98.31 621 ASN B C 1
ATOM 10386 O O . ASN B 1 621 ? -0.304 36.125 4.102 1 98.31 621 ASN B O 1
ATOM 10390 N N . TYR B 1 622 ? -1.791 34.594 3.52 1 97.38 622 TYR B N 1
ATOM 10391 C CA . TYR B 1 622 ? -0.892 33.844 2.639 1 97.38 622 TYR B CA 1
ATOM 10392 C C . TYR B 1 622 ? -1.345 33.938 1.188 1 97.38 622 TYR B C 1
ATOM 10394 O O . TYR B 1 622 ? -2.494 33.625 0.867 1 97.38 622 TYR B O 1
ATOM 10402 N N . LYS B 1 623 ? -0.508 34.344 0.348 1 97.12 623 LYS B N 1
ATOM 10403 C CA . LYS B 1 623 ? -0.88 34.562 -1.048 1 97.12 623 LYS B CA 1
ATOM 10404 C C . LYS B 1 623 ? -0.327 33.469 -1.941 1 97.12 623 LYS B C 1
ATOM 10406 O O . LYS B 1 623 ? 0.832 33.062 -1.803 1 97.12 623 LYS B O 1
ATOM 10411 N N . TYR B 1 624 ? -1.179 32.938 -2.764 1 93.31 624 TYR B N 1
ATOM 10412 C CA . TYR B 1 624 ? -0.792 31.938 -3.756 1 93.31 624 TYR B CA 1
ATOM 10413 C C . TYR B 1 624 ? -0.575 32.594 -5.121 1 93.31 624 TYR B C 1
ATOM 10415 O O . TYR B 1 624 ? -1.535 32.938 -5.805 1 93.31 624 TYR B O 1
ATOM 10423 N N . VAL B 1 625 ? 0.672 32.781 -5.461 1 91.75 625 VAL B N 1
ATOM 10424 C CA . VAL B 1 625 ? 1.042 33.281 -6.77 1 91.75 625 VAL B CA 1
ATOM 10425 C C . VAL B 1 625 ? 1.211 32.125 -7.758 1 91.75 625 VAL B C 1
ATOM 10427 O O . VAL B 1 625 ? 2.141 31.328 -7.629 1 91.75 625 VAL B O 1
ATOM 10430 N N . LEU B 1 626 ? 0.453 32.094 -8.742 1 84.06 626 LEU B N 1
ATOM 10431 C CA . LEU B 1 626 ? 0.308 30.938 -9.633 1 84.06 626 LEU B CA 1
ATOM 10432 C C . LEU B 1 626 ? 1.652 30.531 -10.234 1 84.06 626 LEU B C 1
ATOM 10434 O O . LEU B 1 626 ? 1.984 29.344 -10.289 1 84.06 626 LEU B O 1
ATOM 10438 N N . GLU B 1 627 ? 2.432 31.422 -10.594 1 83.62 627 GLU B N 1
ATOM 10439 C CA . GLU B 1 627 ? 3.701 31.156 -11.266 1 83.62 627 GLU B CA 1
ATOM 10440 C C . GLU B 1 627 ? 4.738 30.609 -10.289 1 83.62 627 GLU B C 1
ATOM 10442 O O . GLU B 1 627 ? 5.715 29.969 -10.695 1 83.62 627 GLU B O 1
ATOM 10447 N N . LEU B 1 628 ? 4.422 30.828 -9 1 87.88 628 LEU B N 1
ATOM 10448 C CA . LEU B 1 628 ? 5.457 30.516 -8.016 1 87.88 628 LEU B CA 1
ATOM 10449 C C . LEU B 1 628 ? 5.051 29.344 -7.145 1 87.88 628 LEU B C 1
ATOM 10451 O O . LEU B 1 628 ? 5.863 28.828 -6.375 1 87.88 628 LEU B O 1
ATOM 10455 N N . ILE B 1 629 ? 3.895 28.828 -7.238 1 86.31 629 ILE B N 1
ATOM 10456 C CA . ILE B 1 629 ? 3.352 27.828 -6.324 1 86.31 629 ILE B CA 1
ATOM 10457 C C . ILE B 1 629 ? 4.254 26.609 -6.309 1 86.31 629 ILE B C 1
ATOM 10459 O O . ILE B 1 629 ? 4.664 26.141 -5.242 1 86.31 629 ILE B O 1
ATOM 10463 N N . ASP B 1 630 ? 4.617 26.094 -7.426 1 79.31 630 ASP B N 1
ATOM 10464 C CA . ASP B 1 630 ? 5.418 24.891 -7.516 1 79.31 630 ASP B CA 1
ATOM 10465 C C . ASP B 1 630 ? 6.832 25.109 -6.988 1 79.31 630 ASP B C 1
ATOM 10467 O O . ASP B 1 630 ? 7.371 24.281 -6.254 1 79.31 630 ASP B O 1
ATOM 10471 N N . GLU B 1 631 ? 7.332 26.172 -7.398 1 83.94 631 GLU B N 1
ATOM 10472 C CA . GLU B 1 631 ? 8.68 26.5 -6.945 1 83.94 631 GLU B CA 1
ATOM 10473 C C . GLU B 1 631 ? 8.734 26.641 -5.43 1 83.94 631 GLU B C 1
ATOM 10475 O O . GLU B 1 631 ? 9.641 26.094 -4.785 1 83.94 631 GLU B O 1
ATOM 10480 N N . ASN B 1 632 ? 7.812 27.406 -4.867 1 88.38 632 ASN B N 1
ATOM 10481 C CA . ASN B 1 632 ? 7.766 27.594 -3.422 1 88.38 632 ASN B CA 1
ATOM 10482 C C . ASN B 1 632 ? 7.578 26.266 -2.693 1 88.38 632 ASN B C 1
ATOM 10484 O O . ASN B 1 632 ? 8.188 26.031 -1.649 1 88.38 632 ASN B O 1
ATOM 10488 N N . HIS B 1 633 ? 6.754 25.516 -3.242 1 84.56 633 HIS B N 1
ATOM 10489 C CA . HIS B 1 633 ? 6.504 24.203 -2.652 1 84.56 633 HIS B CA 1
ATOM 10490 C C . HIS B 1 633 ? 7.773 23.359 -2.639 1 84.56 633 HIS B C 1
ATOM 10492 O O . HIS B 1 633 ? 8.133 22.797 -1.605 1 84.56 633 HIS B O 1
ATOM 10498 N N . HIS B 1 634 ? 8.422 23.312 -3.773 1 81.75 634 HIS B N 1
ATOM 10499 C CA . HIS B 1 634 ? 9.641 22.516 -3.885 1 81.75 634 HIS B CA 1
ATOM 10500 C C . HIS B 1 634 ? 10.711 23.016 -2.914 1 81.75 634 HIS B C 1
ATOM 10502 O O . HIS B 1 634 ? 11.344 22.219 -2.223 1 81.75 634 HIS B O 1
ATOM 10508 N N . ASP B 1 635 ? 10.836 24.234 -2.877 1 85.12 635 ASP B N 1
ATOM 10509 C CA . ASP B 1 635 ? 11.828 24.828 -1.984 1 85.12 635 ASP B CA 1
ATOM 10510 C C . ASP B 1 635 ? 11.531 24.484 -0.527 1 85.12 635 ASP B C 1
ATOM 10512 O O . ASP B 1 635 ? 12.445 24.156 0.237 1 85.12 635 ASP B O 1
ATOM 10516 N N . TYR B 1 636 ? 10.312 24.609 -0.205 1 87.69 636 TYR B N 1
ATOM 10517 C CA . TYR B 1 636 ? 9.93 24.359 1.182 1 87.69 636 TYR B CA 1
ATOM 10518 C C . TYR B 1 636 ? 10.133 22.906 1.559 1 87.69 636 TYR B C 1
ATOM 10520 O O . TYR B 1 636 ? 10.547 22.594 2.68 1 87.69 636 TYR B O 1
ATOM 10528 N N . VAL B 1 637 ? 9.859 22.047 0.657 1 83.06 637 VAL B N 1
ATOM 10529 C CA . VAL B 1 637 ? 9.992 20.625 0.932 1 83.06 637 VAL B CA 1
ATOM 10530 C C . VAL B 1 637 ? 11.461 20.266 1.074 1 83.06 637 VAL B C 1
ATOM 10532 O O . VAL B 1 637 ? 11.82 19.422 1.906 1 83.06 637 VAL B O 1
ATOM 10535 N N . ILE B 1 638 ? 12.297 20.891 0.37 1 79.38 638 ILE B N 1
ATOM 10536 C CA . ILE B 1 638 ? 13.719 20.562 0.344 1 79.38 638 ILE B CA 1
ATOM 10537 C C . ILE B 1 638 ? 14.43 21.266 1.497 1 79.38 638 ILE B C 1
ATOM 10539 O O . ILE B 1 638 ? 15.227 20.641 2.209 1 79.38 638 ILE B O 1
ATOM 10543 N N . THR B 1 639 ? 14.094 22.5 1.716 1 82.56 639 THR B N 1
ATOM 10544 C CA . THR B 1 639 ? 14.883 23.297 2.645 1 82.56 639 THR B CA 1
ATOM 10545 C C . THR B 1 639 ? 14.078 23.625 3.898 1 82.56 639 THR B C 1
ATOM 10547 O O . THR B 1 639 ? 14.609 24.172 4.859 1 82.56 639 THR B O 1
ATOM 10550 N N . GLY B 1 640 ? 12.883 23.281 3.848 1 83.56 640 GLY B N 1
ATOM 10551 C CA . GLY B 1 640 ? 12.023 23.672 4.949 1 83.56 640 GLY B CA 1
ATOM 10552 C C . GLY B 1 640 ? 11.703 25.156 4.961 1 83.56 640 GLY B C 1
ATOM 10553 O O . GLY B 1 640 ? 11.523 25.766 3.902 1 83.56 640 GLY B O 1
ATOM 10554 N N . ALA B 1 641 ? 11.625 25.688 6.184 1 83.5 641 ALA B N 1
ATOM 10555 C CA . ALA B 1 641 ? 11.227 27.078 6.348 1 83.5 641 ALA B CA 1
ATOM 10556 C C . ALA B 1 641 ? 12.43 28.016 6.281 1 83.5 641 ALA B C 1
ATOM 10558 O O . ALA B 1 641 ? 12.359 29.172 6.719 1 83.5 641 ALA B O 1
ATOM 10559 N N . ASN B 1 642 ? 13.531 27.531 5.777 1 84.31 642 ASN B N 1
ATOM 10560 C CA . ASN B 1 642 ? 14.711 28.375 5.648 1 84.31 642 ASN B CA 1
ATOM 10561 C C . ASN B 1 642 ? 14.539 29.422 4.547 1 84.31 642 ASN B C 1
ATOM 10563 O O . ASN B 1 642 ? 15.156 30.484 4.594 1 84.31 642 ASN B O 1
ATOM 10567 N N . LYS B 1 643 ? 13.742 29.125 3.613 1 84.56 643 LYS B N 1
ATOM 10568 C CA . LYS B 1 643 ? 13.484 30.047 2.512 1 84.56 643 LYS B CA 1
ATOM 10569 C C . LYS B 1 643 ? 11.992 30.359 2.398 1 84.56 643 LYS B C 1
ATOM 10571 O O . LYS B 1 643 ? 11.312 29.844 1.51 1 84.56 643 LYS B O 1
ATOM 10576 N N . ILE B 1 644 ? 11.492 31.219 3.203 1 91.62 644 ILE B N 1
ATOM 10577 C CA . ILE B 1 644 ? 10.094 31.641 3.127 1 91.62 644 ILE B CA 1
ATOM 10578 C C . ILE B 1 644 ? 9.961 32.844 2.207 1 91.62 644 ILE B C 1
ATOM 10580 O O . ILE B 1 644 ? 10.609 33.875 2.426 1 91.62 644 ILE B O 1
ATOM 10584 N N . ARG B 1 645 ? 9.258 32.75 1.217 1 93.44 645 ARG B N 1
ATOM 10585 C CA . ARG B 1 645 ? 9.031 33.875 0.294 1 93.44 645 ARG B CA 1
ATOM 10586 C C . ARG B 1 645 ? 8.055 34.875 0.878 1 93.44 645 ARG B C 1
ATOM 10588 O O . ARG B 1 645 ? 6.992 34.5 1.383 1 93.44 645 ARG B O 1
ATOM 10595 N N . LEU B 1 646 ? 8.477 36.156 0.809 1 95.31 646 LEU B N 1
ATOM 10596 C CA . LEU B 1 646 ? 7.629 37.25 1.295 1 95.31 646 LEU B CA 1
ATOM 10597 C C . LEU B 1 646 ? 6.848 37.875 0.151 1 95.31 646 LEU B C 1
ATOM 10599 O O . LEU B 1 646 ? 7.375 38.031 -0.951 1 95.31 646 LEU B O 1
ATOM 10603 N N . GLY B 1 647 ? 5.57 38.125 0.387 1 94 647 GLY B N 1
ATOM 10604 C CA . GLY B 1 647 ? 4.723 38.75 -0.615 1 94 647 GLY B CA 1
ATOM 10605 C C . GLY B 1 647 ? 4.949 40.25 -0.737 1 94 647 GLY B C 1
ATOM 10606 O O . GLY B 1 647 ? 5.75 40.812 -0 1 94 647 GLY B O 1
ATOM 10607 N N . GLU B 1 648 ? 4.23 40.812 -1.649 1 92.5 648 GLU B N 1
ATOM 10608 C CA . GLU B 1 648 ? 4.375 42.25 -1.968 1 92.5 648 GLU B CA 1
ATOM 10609 C C . GLU B 1 648 ? 3.873 43.125 -0.824 1 92.5 648 GLU B C 1
ATOM 10611 O O . GLU B 1 648 ? 4.406 44.219 -0.589 1 92.5 648 GLU B O 1
ATOM 10616 N N . LEU B 1 649 ? 2.898 42.625 -0.095 1 93.88 649 LEU B N 1
ATOM 10617 C CA . LEU B 1 649 ? 2.264 43.438 0.94 1 93.88 649 LEU B CA 1
ATOM 10618 C C . LEU B 1 649 ? 2.939 43.219 2.289 1 93.88 649 LEU B C 1
ATOM 10620 O O . LEU B 1 649 ? 2.553 43.844 3.289 1 93.88 649 LEU B O 1
ATOM 10624 N N . PHE B 1 650 ? 3.928 42.406 2.287 1 95.81 650 PHE B N 1
ATOM 10625 C CA . PHE B 1 650 ? 4.578 42.156 3.564 1 95.81 650 PHE B CA 1
ATOM 10626 C C . PHE B 1 650 ? 5.504 43.281 3.949 1 95.81 650 PHE B C 1
ATOM 10628 O O . PHE B 1 650 ? 6.336 43.719 3.148 1 95.81 650 PHE B O 1
ATOM 10635 N N . ASP B 1 651 ? 5.375 43.781 5.133 1 94.56 651 ASP B N 1
ATOM 10636 C CA . ASP B 1 651 ? 6.23 44.812 5.66 1 94.56 651 ASP B CA 1
ATOM 10637 C C . ASP B 1 651 ? 7.566 44.25 6.137 1 94.56 651 ASP B C 1
ATOM 10639 O O . ASP B 1 651 ? 7.676 43.781 7.266 1 94.56 651 ASP B O 1
ATOM 10643 N N . LYS B 1 652 ? 8.594 44.469 5.441 1 93.44 652 LYS B N 1
ATOM 10644 C CA . LYS B 1 652 ? 9.906 43.875 5.711 1 93.44 652 LYS B CA 1
ATOM 10645 C C . LYS B 1 652 ? 10.531 44.5 6.953 1 93.44 652 LYS B C 1
ATOM 10647 O O . LYS B 1 652 ? 11.438 43.938 7.559 1 93.44 652 LYS B O 1
ATOM 10652 N N . SER B 1 653 ? 10.031 45.625 7.328 1 92.69 653 SER B N 1
ATOM 10653 C CA . SER B 1 653 ? 10.562 46.281 8.5 1 92.69 653 SER B CA 1
ATOM 10654 C C . SER B 1 653 ? 10.266 45.5 9.773 1 92.69 653 SER B C 1
ATOM 10656 O O . SER B 1 653 ? 10.93 45.688 10.797 1 92.69 653 SER B O 1
ATOM 10658 N N . LEU B 1 654 ? 9.32 44.656 9.68 1 92.88 654 LEU B N 1
ATOM 10659 C CA . LEU B 1 654 ? 8.938 43.844 10.836 1 92.88 654 LEU B CA 1
ATOM 10660 C C . LEU B 1 654 ? 10.031 42.844 11.18 1 92.88 654 LEU B C 1
ATOM 10662 O O . LEU B 1 654 ? 10.07 42.312 12.297 1 92.88 654 LEU B O 1
ATOM 10666 N N . LEU B 1 655 ? 10.867 42.531 10.258 1 90.12 655 LEU B N 1
ATOM 10667 C CA . LEU B 1 655 ? 11.891 41.531 10.469 1 90.12 655 LEU B CA 1
ATOM 10668 C C . LEU B 1 655 ? 13.219 42.156 10.852 1 90.12 655 LEU B C 1
ATOM 10670 O O . LEU B 1 655 ? 14.195 41.438 11.125 1 90.12 655 LEU B O 1
ATOM 10674 N N . GLU B 1 656 ? 13.336 43.438 10.844 1 80.38 656 GLU B N 1
ATOM 10675 C CA . GLU B 1 656 ? 14.547 44.156 11.25 1 80.38 656 GLU B CA 1
ATOM 10676 C C . GLU B 1 656 ? 14.594 44.344 12.766 1 80.38 656 GLU B C 1
ATOM 10678 O O . GLU B 1 656 ? 13.562 44.469 13.414 1 80.38 656 GLU B O 1
#

Nearest PDB structures (foldseek):
  2ygw-assembly1_B  TM=7.652E-01  e=8.112E-28  Homo sapiens
  4f0x-assembly1_D  TM=7.817E-01  e=1.316E-27  Homo sapiens
  4f0x-assembly2_G  TM=7.864E-01  e=5.102E-27  Homo sapiens
  4f0x-assembly2_E  TM=7.553E-01  e=2.352E-27  Homo sapiens
  4ks9-assembly1_A  TM=7.735E-01  e=2.481E-22  Cupriavidus metallidurans CH34

Organism: Naegleria fowleri (NCBI:txid5763)

Radius of gyration: 37.12 Å; Cα contacts (8 Å, |Δi|>4): 1733; chains: 2; bounding box: 104×111×93 Å

Sequence (1312 aa):
MDPKRLLLLHPHSQRRLGVVIKHLCFFPLSHHDHHHQEKKNYFKKIHTALPLAHYSGMNVSGFSSGRSFHQIQRNFTSGTTNLSHNIKQDYSAPQTSNLFKQYWESIHSFIQDGNKSLEESICALPGLNISNINKLEIPEDVAYKLAQLYMNKLDKNGKIRFFEVMVMHFGGIPISALLHMMRYDNNSDSMGHESENYSKILSQTIDKLRTSLQNVQLLSQNGEHVERHILGFLNSIQQLRTTIEPYYEKFLEQYILTLMKKEVPFNSQNLNGLEFVMQMRQDLLDIISTLQKQSNNINQDYKKYILPFLLNDLNTNLVRLLSSWFSPSFLECKELDWRQTNAQLLEKIISSERVHPIASMEVLKNRLAPTPNRKMYGLFHSSMPRVPLVVLQVALMDHIASNMREIHDVKKDLPQLVNTAIFYSISSTQSGLQGIELGNYLIKNVVGILQKKRLITDNFTGDINQFSTLSPIPGFIRWLSQKLRIECSQDEELKQKFHDEKLLSRSDMDLIKQIATEDPKLFGFQSLEEVRMKSGCELLLALVEFILSSPEATSLHPSDKLQSIMLRLCARYLYSEKHKSKALDPVANFHLRNGACLERINWKGDLSQRRLKESYGLMVNYKYVLELIDENHHDYVITGANKIRLGELFDKSLLEMDPKRLLLLHPHSQRRLGVVIKHLCFFPLSHHDHHHQEKKNYFKKIHTALPLAHYSGMNVSGFSSGRSFHQIQRNFTSGTTNLSHNIKQDYSAPQTSNLFKQYWESIHSFIQDGNKSLEESICALPGLNISNINKLEIPEDVAYKLAQLYMNKLDKNGKIRFFEVMVMHFGGIPISALLHMMRYDNNSDSMGHESENYSKILSQTIDKLRTSLQNVQLLSQNGEHVERHILGFLNSIQQLRTTIEPYYEKFLEQYILTLMKKEVPFNSQNLNGLEFVMQMRQDLLDIISTLQKQSNNINQDYKKYILPFLLNDLNTNLVRLLSSWFSPSFLECKELDWRQTNAQLLEKIISSERVHPIASMEVLKNRLAPTPNRKMYGLFHSSMPRVPLVVLQVALMDHIASNMREIHDVKKDLPQLVNTAIFYSISSTQSGLQGIELGNYLIKNVVGILQKKRLITDNFTGDINQFSTLSPIPGFIRWLSQKLRIECSQDEELKQKFHDEKLLSRSDMDLIKQIATEDPKLFGFQSLEEVRMKSGCELLLALVEFILSSPEATSLHPSDKLQSIMLRLCARYLYSEKHKSKALDPVANFHLRNGACLERINWKGDLSQRRLKESYGLMVNYKYVLELIDENHHDYVITGANKIRLGELFDKSLLE